Protein AF-0000000073470231 (afdb_homodimer)

Sequence (888 aa):
MRQEAQAIVLAAGPGMRMTSLTSHTPKCLLPLGTLPMLCYPLHLLQQAGFSEVSVVVSEGQEQRVGKMVEQYGLKVDLDVAVVSTAHDPGTADSLRQIASKIKQRSVEEVVVISSDLVTDVALQDVLDQHRSRGADLTMLTSPTPSLQTTPPGPKSKTHLNSDIICTEAGSGRLVYAVAGGDYDECVTLQSSLLNCAAPLLLSASTQDAHLYVMKRWLFDYVLNKESPCADMGSLKAEILPHIVSCQFTDHSSNDKLGLSGAVEREEWDDLVKKYNSSVVPSRHHSLAHLQPPVCLTFHHPGLCVRANTLHTYWHLNRKINELFNQVYPNSEWQLRHPTAVIIERAQVSEDSVVGGGTMVCEKTNIASSVVGKHCRINPLVRLSSSVLGDHVTLASGCVIENSLILASVERKCVIKNCIVTDSNKIEEGKTYSGEVLEATQDFAMRQEAQAIVLAAGPGMRMTSLTSHTPKCLLPLGTLPMLCYPLHLLQQAGFSEVSVVVSEGQEQRVGKMVEQYGLKVDLDVAVVSTAHDPGTADSLRQIASKIKQRSVEEVVVISSDLVTDVALQDVLDQHRSRGADLTMLTSPTPSLQTTPPGPKSKTHLNSDIICTEAGSGRLVYAVAGGDYDECVTLQSSLLNCAAPLLLSASTQDAHLYVMKRWLFDYVLNKESPCADMGSLKAEILPHIVSCQFTDHSSNDKLGLSGAVEREEWDDLVKKYNSSVVPSRHHSLAHLQPPVCLTFHHPGLCVRANTLHTYWHLNRKINELFNQVYPNSEWQLRHPTAVIIERAQVSEDSVVGGGTMVCEKTNIASSVVGKHCRINPLVRLSSSVLGDHVTLASGCVIENSLILASVERKCVIKNCIVTDSNKIEEGKTYSGEVLEATQDFA

Radius of gyration: 35.99 Å; Cα contacts (8 Å, |Δi|>4): 1970; chains: 2; bounding box: 69×104×86 Å

Structure (mmCIF, N/CA/C/O backbone):
data_AF-0000000073470231-model_v1
#
loop_
_entity.id
_entity.type
_entity.pdbx_description
1 polymer 'Translation initiation factor eIF2B subunit gamma'
#
loop_
_atom_site.group_PDB
_atom_site.id
_atom_site.type_symbol
_atom_site.label_atom_id
_atom_site.label_alt_id
_atom_site.label_comp_id
_atom_site.label_asym_id
_atom_site.label_entity_id
_atom_site.label_seq_id
_atom_site.pdbx_PDB_ins_code
_atom_site.Cartn_x
_atom_site.Cartn_y
_atom_site.Cartn_z
_atom_site.occupancy
_atom_site.B_iso_or_equiv
_atom_site.auth_seq_id
_atom_site.auth_comp_id
_atom_site.auth_asym_id
_atom_site.auth_atom_id
_atom_site.pdbx_PDB_model_num
ATOM 1 N N . MET A 1 1 ? -29.047 -28.578 4.629 1 30.92 1 MET A N 1
ATOM 2 C CA . MET A 1 1 ? -28.25 -29.203 3.582 1 30.92 1 MET A CA 1
ATOM 3 C C . MET A 1 1 ? -26.984 -28.391 3.293 1 30.92 1 MET A C 1
ATOM 5 O O . MET A 1 1 ? -27.047 -27.172 3.184 1 30.92 1 MET A O 1
ATOM 9 N N . ARG A 1 2 ? -25.875 -28.625 3.832 1 41.88 2 ARG A N 1
ATOM 10 C CA . ARG A 1 2 ? -24.609 -27.922 3.701 1 41.88 2 ARG A CA 1
ATOM 11 C C . ARG A 1 2 ? -24.453 -27.312 2.311 1 41.88 2 ARG A C 1
ATOM 13 O O . ARG A 1 2 ? -24.547 -28.016 1.304 1 41.88 2 ARG A O 1
ATOM 20 N N . GLN A 1 3 ? -24.875 -26.141 2.074 1 50.53 3 GLN A N 1
ATOM 21 C CA . GLN A 1 3 ? -25 -25.328 0.867 1 50.53 3 GLN A CA 1
ATOM 22 C C . GLN A 1 3 ? -23.766 -25.484 -0.019 1 50.53 3 GLN A C 1
ATOM 24 O O . GLN A 1 3 ? -22.641 -25.266 0.432 1 50.53 3 GLN A O 1
ATOM 29 N N . GLU A 1 4 ? -23.734 -26.453 -1.084 1 74.06 4 GLU A N 1
ATOM 30 C CA . GLU A 1 4 ? -22.797 -27.203 -1.91 1 74.06 4 GLU A CA 1
ATOM 31 C C . GLU A 1 4 ? -22.172 -26.328 -2.979 1 74.06 4 GLU A C 1
ATOM 33 O O . GLU A 1 4 ? -22.859 -25.516 -3.607 1 74.06 4 GLU A O 1
ATOM 38 N N . ALA A 1 5 ? -20.984 -25.906 -2.881 1 89.44 5 ALA A N 1
ATOM 39 C CA . ALA A 1 5 ? -20.203 -25.188 -3.881 1 89.44 5 ALA A CA 1
ATOM 40 C C . ALA A 1 5 ? -19.891 -26.078 -5.082 1 89.44 5 ALA A C 1
ATOM 42 O O . ALA A 1 5 ? -19.797 -27.297 -4.949 1 89.44 5 ALA A O 1
ATOM 43 N N . GLN A 1 6 ? -20.062 -25.5 -6.223 1 93.69 6 GLN A N 1
ATOM 44 C CA . GLN A 1 6 ? -19.625 -26.172 -7.438 1 93.69 6 GLN A CA 1
ATOM 45 C C . GLN A 1 6 ? -18.141 -25.906 -7.703 1 93.69 6 GLN A C 1
ATOM 47 O O . GLN A 1 6 ? -17.656 -24.797 -7.508 1 93.69 6 GLN A O 1
ATOM 52 N N . ALA A 1 7 ? -17.469 -26.969 -8.086 1 95.81 7 ALA A N 1
ATOM 53 C CA . ALA A 1 7 ? -16.047 -26.828 -8.367 1 95.81 7 ALA A CA 1
ATOM 54 C C . ALA A 1 7 ? -15.773 -26.969 -9.867 1 95.81 7 ALA A C 1
ATOM 56 O O . ALA A 1 7 ? -16.297 -27.875 -10.523 1 95.81 7 ALA A O 1
ATOM 57 N N . ILE A 1 8 ? -15.008 -26.031 -10.398 1 96.31 8 ILE A N 1
ATOM 58 C CA . ILE A 1 8 ? -14.609 -26.031 -11.805 1 96.31 8 ILE A CA 1
ATOM 59 C C . ILE A 1 8 ? -13.094 -25.938 -11.914 1 96.31 8 ILE A C 1
ATOM 61 O O . ILE A 1 8 ? -12.469 -25.062 -11.305 1 96.31 8 ILE A O 1
ATOM 65 N N . VAL A 1 9 ? -12.469 -26.828 -12.656 1 97.5 9 VAL A N 1
ATOM 66 C CA . VAL A 1 9 ? -11.031 -26.781 -12.922 1 97.5 9 VAL A CA 1
ATOM 67 C C . VAL A 1 9 ? -10.789 -26.406 -14.383 1 97.5 9 VAL A C 1
ATOM 69 O O . VAL A 1 9 ? -11.312 -27.047 -15.289 1 97.5 9 VAL A O 1
ATOM 72 N N . LEU A 1 10 ? -10.016 -25.359 -14.555 1 96.31 10 LEU A N 1
ATOM 73 C CA . LEU A 1 10 ? -9.641 -24.938 -15.898 1 96.31 10 LEU A CA 1
ATOM 74 C C . LEU A 1 10 ? -8.398 -25.688 -16.375 1 96.31 10 LEU A C 1
ATOM 76 O O . LEU A 1 10 ? -7.289 -25.422 -15.891 1 96.31 10 LEU A O 1
ATOM 80 N N . ALA A 1 11 ? -8.547 -26.5 -17.375 1 95.81 11 ALA A N 1
ATOM 81 C CA . ALA A 1 11 ? -7.445 -27.359 -17.797 1 95.81 11 ALA A CA 1
ATOM 82 C C . ALA A 1 11 ? -7.297 -27.328 -19.312 1 95.81 11 ALA A C 1
ATOM 84 O O . ALA A 1 11 ? -6.777 -28.281 -19.906 1 95.81 11 ALA A O 1
ATOM 85 N N . ALA A 1 12 ? -7.738 -26.281 -19.938 1 90.56 12 ALA A N 1
ATOM 86 C CA . ALA A 1 12 ? -7.715 -26.25 -21.406 1 90.56 12 ALA A CA 1
ATOM 87 C C . ALA A 1 12 ? -6.547 -25.406 -21.906 1 90.56 12 ALA A C 1
ATOM 89 O O . ALA A 1 12 ? -6.258 -25.391 -23.109 1 90.56 12 ALA A O 1
ATOM 90 N N . GLY A 1 13 ? -5.852 -24.781 -21.078 1 83.75 13 GLY A N 1
ATOM 91 C CA . GLY A 1 13 ? -4.805 -23.859 -21.484 1 83.75 13 GLY A CA 1
ATOM 92 C C . GLY A 1 13 ? -3.643 -24.547 -22.172 1 83.75 13 GLY A C 1
ATOM 93 O O . GLY A 1 13 ? -3.229 -25.641 -21.781 1 83.75 13 GLY A O 1
ATOM 94 N N . PRO A 1 14 ? -3.125 -23.906 -23.188 1 78.94 14 PRO A N 1
ATOM 95 C CA . PRO A 1 14 ? -2.045 -24.516 -23.969 1 78.94 14 PRO A CA 1
ATOM 96 C C . PRO A 1 14 ? -0.693 -24.438 -23.266 1 78.94 14 PRO A C 1
ATOM 98 O O . PRO A 1 14 ? 0.253 -25.125 -23.656 1 78.94 14 PRO A O 1
ATOM 101 N N . GLY A 1 15 ? -0.598 -23.656 -22.25 1 82.38 15 GLY A N 1
ATOM 102 C CA . GLY A 1 15 ? 0.695 -23.5 -21.609 1 82.38 15 GLY A CA 1
ATOM 103 C C . GLY A 1 15 ? 1.67 -22.672 -22.422 1 82.38 15 GLY A C 1
ATOM 104 O O . GLY A 1 15 ? 2.787 -23.109 -22.703 1 82.38 15 GLY A O 1
ATOM 105 N N . MET A 1 16 ? 1.42 -21.516 -22.609 1 76.5 16 MET A N 1
ATOM 106 C CA . MET A 1 16 ? 2.115 -20.625 -23.547 1 76.5 16 MET A CA 1
ATOM 107 C C . MET A 1 16 ? 3.533 -20.344 -23.062 1 76.5 16 MET A C 1
ATOM 109 O O . MET A 1 16 ? 4.414 -20.031 -23.875 1 76.5 16 MET A O 1
ATOM 113 N N . ARG A 1 17 ? 3.807 -20.484 -21.891 1 77.31 17 ARG A N 1
ATOM 114 C CA . ARG A 1 17 ? 5.105 -20.141 -21.328 1 77.31 17 ARG A CA 1
ATOM 115 C C . ARG A 1 17 ? 6.012 -21.359 -21.234 1 77.31 17 ARG A C 1
ATOM 117 O O . ARG A 1 17 ? 7.117 -21.281 -20.703 1 77.31 17 ARG A O 1
ATOM 124 N N . MET A 1 18 ? 5.512 -22.5 -21.672 1 85.31 18 MET A N 1
ATOM 125 C CA . MET A 1 18 ? 6.289 -23.734 -21.656 1 85.31 18 MET A CA 1
ATOM 126 C C . MET A 1 18 ? 5.965 -24.578 -22.891 1 85.31 18 MET A C 1
ATOM 128 O O . MET A 1 18 ? 5.727 -25.781 -22.766 1 85.31 18 MET A O 1
ATOM 132 N N . THR A 1 19 ? 6.027 -23.984 -23.969 1 80.31 19 THR A N 1
ATOM 133 C CA . THR A 1 19 ? 5.578 -24.578 -25.219 1 80.31 19 THR A CA 1
ATOM 134 C C . THR A 1 19 ? 6.434 -25.781 -25.594 1 80.31 19 THR A C 1
ATOM 136 O O . THR A 1 19 ? 5.949 -26.734 -26.203 1 80.31 19 THR A O 1
ATOM 139 N N . SER A 1 20 ? 7.598 -25.781 -25.234 1 81.38 20 SER A N 1
ATOM 140 C CA . SER A 1 20 ? 8.461 -26.922 -25.531 1 81.38 20 SER A CA 1
ATOM 141 C C . SER A 1 20 ? 7.93 -28.188 -24.891 1 81.38 20 SER A C 1
ATOM 143 O O . SER A 1 20 ? 8.117 -29.281 -25.422 1 81.38 20 SER A O 1
ATOM 145 N N . LEU A 1 21 ? 7.234 -28.047 -23.828 1 86.12 21 LEU A N 1
ATOM 146 C CA . LEU A 1 21 ? 6.738 -29.203 -23.078 1 86.12 21 LEU A CA 1
ATOM 147 C C . LEU A 1 21 ? 5.332 -29.578 -23.531 1 86.12 21 LEU A C 1
ATOM 149 O O . LEU A 1 21 ? 4.926 -30.734 -23.422 1 86.12 21 LEU A O 1
ATOM 153 N N . THR A 1 22 ? 4.621 -28.594 -24.016 1 85.69 22 THR A N 1
ATOM 154 C CA . THR A 1 22 ? 3.186 -28.781 -24.188 1 85.69 22 THR A CA 1
ATOM 155 C C . THR A 1 22 ? 2.842 -29.031 -25.641 1 85.69 22 THR A C 1
ATOM 157 O O . THR A 1 22 ? 1.666 -29.078 -26.016 1 85.69 22 THR A O 1
ATOM 160 N N . SER A 1 23 ? 3.828 -29.172 -26.406 1 79 23 SER A N 1
ATOM 161 C CA . SER A 1 23 ? 3.592 -29.438 -27.828 1 79 23 SER A CA 1
ATOM 162 C C . SER A 1 23 ? 2.924 -30.781 -28.047 1 79 23 SER A C 1
ATOM 164 O O . SER A 1 23 ? 2.123 -30.953 -28.969 1 79 23 SER A O 1
ATOM 166 N N . HIS A 1 24 ? 3.168 -31.719 -27.219 1 76.12 24 HIS A N 1
ATOM 167 C CA . HIS A 1 24 ? 2.625 -33.062 -27.453 1 76.12 24 HIS A CA 1
ATOM 168 C C . HIS A 1 24 ? 1.771 -33.5 -26.266 1 76.12 24 HIS A C 1
ATOM 170 O O . HIS A 1 24 ? 0.989 -34.469 -26.391 1 76.12 24 HIS A O 1
ATOM 176 N N . THR A 1 25 ? 1.95 -32.938 -25.219 1 84.69 25 THR A N 1
ATOM 177 C CA . THR A 1 25 ? 1.197 -33.281 -24.016 1 84.69 25 THR A CA 1
ATOM 178 C C . THR A 1 25 ? 0.528 -32.031 -23.438 1 84.69 25 THR A C 1
ATOM 180 O O . THR A 1 25 ? 1.197 -31.031 -23.156 1 84.69 25 THR A O 1
ATOM 183 N N . PRO A 1 26 ? -0.756 -32.125 -23.328 1 89.94 26 PRO A N 1
ATOM 184 C CA . PRO A 1 26 ? -1.417 -30.984 -22.703 1 89.94 26 PRO A CA 1
ATOM 185 C C . PRO A 1 26 ? -0.842 -30.641 -21.328 1 89.94 26 PRO A C 1
ATOM 187 O O . PRO A 1 26 ? -0.442 -31.531 -20.578 1 89.94 26 PRO A O 1
ATOM 190 N N . LYS A 1 27 ? -0.846 -29.422 -20.984 1 92.69 27 LYS A N 1
ATOM 191 C CA . LYS A 1 27 ? -0.245 -28.922 -19.734 1 92.69 27 LYS A CA 1
ATOM 192 C C . LYS A 1 27 ? -0.795 -29.672 -18.531 1 92.69 27 LYS A C 1
ATOM 194 O O . LYS A 1 27 ? -0.034 -30.109 -17.656 1 92.69 27 LYS A O 1
ATOM 199 N N . CYS A 1 28 ? -2.092 -29.875 -18.5 1 95.19 28 CYS A N 1
ATOM 200 C CA . CYS A 1 28 ? -2.748 -30.453 -17.328 1 95.19 28 CYS A CA 1
ATOM 201 C C . CYS A 1 28 ? -2.332 -31.906 -17.141 1 95.19 28 CYS A C 1
ATOM 203 O O . CYS A 1 28 ? -2.504 -32.469 -16.047 1 95.19 28 CYS A O 1
ATOM 205 N N . LEU A 1 29 ? -1.724 -32.5 -18.156 1 93.62 29 LEU A N 1
ATOM 206 C CA . LEU A 1 29 ? -1.365 -33.906 -18.094 1 93.62 29 LEU A CA 1
ATOM 207 C C . LEU A 1 29 ? 0.143 -34.094 -17.938 1 93.62 29 LEU A C 1
ATOM 209 O O . LEU A 1 29 ? 0.635 -35.219 -17.812 1 93.62 29 LEU A O 1
ATOM 213 N N . LEU A 1 30 ? 0.788 -32.969 -17.969 1 92.75 30 LEU A N 1
ATOM 214 C CA . LEU A 1 30 ? 2.221 -33.062 -17.719 1 92.75 30 LEU A CA 1
ATOM 215 C C . LEU A 1 30 ? 2.492 -33.656 -16.344 1 92.75 30 LEU A C 1
ATOM 217 O O . LEU A 1 30 ? 1.809 -33.344 -15.367 1 92.75 30 LEU A O 1
ATOM 221 N N . PRO A 1 31 ? 3.465 -34.562 -16.312 1 93.12 31 PRO A N 1
ATOM 222 C CA . PRO A 1 31 ? 3.756 -35.188 -15.023 1 93.12 31 PRO A CA 1
ATOM 223 C C . PRO A 1 31 ? 4.43 -34.25 -14.031 1 93.12 31 PRO A C 1
ATOM 225 O O . PRO A 1 31 ? 5.359 -33.531 -14.391 1 93.12 31 PRO A O 1
ATOM 228 N N . LEU A 1 32 ? 3.951 -34.188 -12.969 1 94.88 32 LEU A N 1
ATOM 229 C CA . LEU A 1 32 ? 4.566 -33.594 -11.789 1 94.88 32 LEU A CA 1
ATOM 230 C C . LEU A 1 32 ? 4.84 -34.625 -10.719 1 94.88 32 LEU A C 1
ATOM 232 O O . LEU A 1 32 ? 3.922 -35.062 -10.016 1 94.88 32 LEU A O 1
ATOM 236 N N . GLY A 1 33 ? 6.082 -34.906 -10.586 1 92.94 33 GLY A N 1
ATOM 237 C CA . GLY A 1 33 ? 6.391 -36.156 -9.922 1 92.94 33 GLY A CA 1
ATOM 238 C C . GLY A 1 33 ? 5.977 -37.375 -10.734 1 92.94 33 GLY A C 1
ATOM 239 O O . GLY A 1 33 ? 6.426 -37.531 -11.867 1 92.94 33 GLY A O 1
ATOM 240 N N . THR A 1 34 ? 5.078 -38.219 -10.133 1 93.06 34 THR A N 1
ATOM 241 C CA . THR A 1 34 ? 4.594 -39.375 -10.875 1 93.06 34 THR A CA 1
ATOM 242 C C . THR A 1 34 ? 3.09 -39.25 -11.117 1 93.06 34 THR A C 1
ATOM 244 O O . THR A 1 34 ? 2.447 -40.25 -11.492 1 93.06 34 THR A O 1
ATOM 247 N N . LEU A 1 35 ? 2.596 -38.094 -10.867 1 94.81 35 LEU A N 1
ATOM 248 C CA . LEU A 1 35 ? 1.187 -37.812 -11.102 1 94.81 35 LEU A CA 1
ATOM 249 C C . LEU A 1 35 ? 1.025 -36.688 -12.133 1 94.81 35 LEU A C 1
ATOM 251 O O . LEU A 1 35 ? 1.855 -35.781 -12.203 1 94.81 35 LEU A O 1
ATOM 255 N N . PRO A 1 36 ? -0.041 -36.812 -12.906 1 95 36 PRO A N 1
ATOM 256 C CA . PRO A 1 36 ? -0.327 -35.656 -13.75 1 95 36 PRO A CA 1
ATOM 257 C C . PRO A 1 36 ? -0.604 -34.406 -12.945 1 95 36 PRO A C 1
ATOM 259 O O . PRO A 1 36 ? -1.161 -34.469 -11.852 1 95 36 PRO A O 1
ATOM 262 N N . MET A 1 37 ? -0.262 -33.281 -13.492 1 96.25 37 MET A N 1
ATOM 263 C CA . MET A 1 37 ? -0.423 -31.984 -12.867 1 96.25 37 MET A CA 1
ATOM 264 C C . MET A 1 37 ? -1.854 -31.797 -12.375 1 96.25 37 MET A C 1
ATOM 266 O O . MET A 1 37 ? -2.074 -31.266 -11.281 1 96.25 37 MET A O 1
ATOM 270 N N . LEU A 1 38 ? -2.846 -32.25 -13.086 1 97.62 38 LEU A N 1
ATOM 271 C CA . LEU A 1 38 ? -4.266 -32.062 -12.805 1 97.62 38 LEU A CA 1
ATOM 272 C C . LEU A 1 38 ? -4.664 -32.781 -11.516 1 97.62 38 LEU A C 1
ATOM 274 O O . LEU A 1 38 ? -5.66 -32.406 -10.891 1 97.62 38 LEU A O 1
ATOM 278 N N . CYS A 1 39 ? -3.904 -33.719 -11.094 1 97.31 39 CYS A N 1
ATOM 279 C CA . CYS A 1 39 ? -4.234 -34.469 -9.898 1 97.31 39 CYS A CA 1
ATOM 280 C C . CYS A 1 39 ? -4.176 -33.594 -8.656 1 97.31 39 CYS A C 1
ATOM 282 O O . CYS A 1 39 ? -4.926 -33.812 -7.703 1 97.31 39 CYS A O 1
ATOM 284 N N . TYR A 1 40 ? -3.33 -32.656 -8.688 1 98 40 TYR A N 1
ATOM 285 C CA . TYR A 1 40 ? -3.082 -31.875 -7.492 1 98 40 TYR A CA 1
ATOM 286 C C . TYR A 1 40 ? -4.273 -30.984 -7.176 1 98 40 TYR A C 1
ATOM 288 O O . TYR A 1 40 ? -4.824 -31.047 -6.07 1 98 40 TYR A O 1
ATOM 296 N N . PRO A 1 41 ? -4.781 -30.188 -8.102 1 98.12 41 PRO A N 1
ATOM 297 C CA . PRO A 1 41 ? -5.992 -29.438 -7.789 1 98.12 41 PRO A CA 1
ATOM 298 C C . PRO A 1 41 ? -7.203 -30.328 -7.527 1 98.12 41 PRO A C 1
ATOM 300 O O . PRO A 1 41 ? -8.062 -29.984 -6.711 1 98.12 41 PRO A O 1
ATOM 303 N N . LEU A 1 42 ? -7.309 -31.453 -8.211 1 97.62 42 LEU A N 1
ATOM 304 C CA . LEU A 1 42 ? -8.414 -32.375 -7.977 1 97.62 42 LEU A CA 1
ATOM 305 C C . LEU A 1 42 ? -8.367 -32.938 -6.559 1 97.62 42 LEU A C 1
ATOM 307 O O . LEU A 1 42 ? -9.398 -33.062 -5.898 1 97.62 42 LEU A O 1
ATOM 311 N N . HIS A 1 43 ? -7.168 -33.281 -6.184 1 97 43 HIS A N 1
ATOM 312 C CA . HIS A 1 43 ? -6.992 -33.781 -4.824 1 97 43 HIS A CA 1
ATOM 313 C C . HIS A 1 43 ? -7.348 -32.719 -3.793 1 97 43 HIS A C 1
ATOM 315 O O . HIS A 1 43 ? -7.945 -33.031 -2.756 1 97 43 HIS A O 1
ATOM 321 N N . LEU A 1 44 ? -6.938 -31.5 -4.039 1 97.12 44 LEU A N 1
ATOM 322 C CA . LEU A 1 44 ? -7.281 -30.375 -3.178 1 97.12 44 LEU A CA 1
ATOM 323 C C . LEU A 1 44 ? -8.789 -30.25 -3.016 1 97.12 44 LEU A C 1
ATOM 325 O O . LEU A 1 44 ? -9.289 -30.078 -1.901 1 97.12 44 LEU A O 1
ATOM 329 N N . LEU A 1 45 ? -9.523 -30.375 -4.098 1 97.25 45 LEU A N 1
ATOM 330 C CA . LEU A 1 45 ? -10.977 -30.281 -4.102 1 97.25 45 LEU A CA 1
ATOM 331 C C . LEU A 1 45 ? -11.594 -31.469 -3.367 1 97.25 45 LEU A C 1
ATOM 333 O O . LEU A 1 45 ? -12.531 -31.312 -2.588 1 97.25 45 LEU A O 1
ATOM 337 N N . GLN A 1 46 ? -11.016 -32.594 -3.598 1 95.31 46 GLN A N 1
ATOM 338 C CA . GLN A 1 46 ? -11.461 -33.812 -2.906 1 95.31 46 GLN A CA 1
ATOM 339 C C . GLN A 1 46 ? -11.32 -33.656 -1.394 1 95.31 46 GLN A C 1
ATOM 341 O O . GLN A 1 46 ? -12.234 -34 -0.642 1 95.31 46 GLN A O 1
ATOM 346 N N . GLN A 1 47 ? -10.211 -33.156 -0.986 1 94.75 47 GLN A N 1
ATOM 347 C CA . GLN A 1 47 ? -9.945 -32.969 0.436 1 94.75 47 GLN A CA 1
ATOM 348 C C . GLN A 1 47 ? -10.945 -31.984 1.054 1 94.75 47 GLN A C 1
ATOM 350 O O . GLN A 1 47 ? -11.273 -32.094 2.236 1 94.75 47 GLN A O 1
ATOM 355 N N . ALA A 1 48 ? -11.43 -31.109 0.277 1 95.44 48 ALA A N 1
ATOM 356 C CA . ALA A 1 48 ? -12.383 -30.109 0.757 1 95.44 48 ALA A CA 1
ATOM 357 C C . ALA A 1 48 ? -13.805 -30.656 0.753 1 95.44 48 ALA A C 1
ATOM 359 O O . ALA A 1 48 ? -14.742 -29.969 1.156 1 95.44 48 ALA A O 1
ATOM 360 N N . GLY A 1 49 ? -13.992 -31.875 0.206 1 93.81 49 GLY A N 1
ATOM 361 C CA . GLY A 1 49 ? -15.281 -32.531 0.327 1 93.81 49 GLY A CA 1
ATOM 362 C C . GLY A 1 49 ? -16.078 -32.531 -0.959 1 93.81 49 GLY A C 1
ATOM 363 O O . GLY A 1 49 ? -17.234 -32.969 -0.981 1 93.81 49 GLY A O 1
ATOM 364 N N . PHE A 1 50 ? -15.531 -32.125 -2.008 1 94.56 50 PHE A N 1
ATOM 365 C CA . PHE A 1 50 ? -16.25 -32.125 -3.273 1 94.56 50 PHE A CA 1
ATOM 366 C C . PHE A 1 50 ? -16.375 -33.562 -3.814 1 94.56 50 PHE A C 1
ATOM 368 O O . PHE A 1 50 ? -15.383 -34.312 -3.85 1 94.56 50 PHE A O 1
ATOM 375 N N . SER A 1 51 ? -17.5 -33.875 -4.23 1 93.25 51 SER A N 1
ATOM 376 C CA . SER A 1 51 ? -17.719 -35.219 -4.789 1 93.25 51 SER A CA 1
ATOM 377 C C . SER A 1 51 ? -17.719 -35.188 -6.312 1 93.25 51 SER A C 1
ATOM 379 O O . SER A 1 51 ? -17.5 -36.219 -6.961 1 93.25 51 SER A O 1
ATOM 381 N N . GLU A 1 52 ? -18.031 -34.062 -6.824 1 93.06 52 GLU A N 1
ATOM 382 C CA . GLU A 1 52 ? -18.047 -33.875 -8.273 1 93.06 52 GLU A CA 1
ATOM 383 C C . GLU A 1 52 ? -17.312 -32.594 -8.656 1 93.06 52 GLU A C 1
ATOM 385 O O . GLU A 1 52 ? -17.406 -31.562 -7.977 1 93.06 52 GLU A O 1
ATOM 390 N N . VAL A 1 53 ? -16.594 -32.719 -9.781 1 94.62 53 VAL A N 1
ATOM 391 C CA . VAL A 1 53 ? -15.828 -31.594 -10.266 1 94.62 53 VAL A CA 1
ATOM 392 C C . VAL A 1 53 ? -15.992 -31.469 -11.781 1 94.62 53 VAL A C 1
ATOM 394 O O . VAL A 1 53 ? -15.93 -32.469 -12.5 1 94.62 53 VAL A O 1
ATOM 397 N N . SER A 1 54 ? -16.328 -30.266 -12.234 1 94.88 54 SER A N 1
ATOM 398 C CA . SER A 1 54 ? -16.297 -29.984 -13.664 1 94.88 54 SER A CA 1
ATOM 399 C C . SER A 1 54 ? -14.891 -29.625 -14.133 1 94.88 54 SER A C 1
ATOM 401 O O . SER A 1 54 ? -14.289 -28.688 -13.617 1 94.88 54 SER A O 1
ATOM 403 N N . VAL A 1 55 ? -14.367 -30.359 -15.102 1 96.44 55 VAL A N 1
ATOM 404 C CA . VAL A 1 55 ? -13.031 -30.094 -15.641 1 96.44 55 VAL A CA 1
ATOM 405 C C . VAL A 1 55 ? -13.148 -29.625 -17.094 1 96.44 55 VAL A C 1
ATOM 407 O O . VAL A 1 55 ? -13.68 -30.344 -17.938 1 96.44 55 VAL A O 1
ATOM 410 N N . VAL A 1 56 ? -12.672 -28.422 -17.328 1 95.75 56 VAL A N 1
ATOM 411 C CA . VAL A 1 56 ? -12.688 -27.859 -18.672 1 95.75 56 VAL A CA 1
ATOM 412 C C . VAL A 1 56 ? -11.422 -28.281 -19.422 1 95.75 56 VAL A C 1
ATOM 414 O O . VAL A 1 56 ? -10.312 -27.906 -19.047 1 95.75 56 VAL A O 1
ATOM 417 N N . VAL A 1 57 ? -11.578 -28.984 -20.516 1 94.81 57 VAL A N 1
ATOM 418 C CA . VAL A 1 57 ? -10.422 -29.5 -21.234 1 94.81 57 VAL A CA 1
ATOM 419 C C . VAL A 1 57 ? -10.523 -29.141 -22.719 1 94.81 57 VAL A C 1
ATOM 421 O O . VAL A 1 57 ? -11.609 -28.828 -23.219 1 94.81 57 VAL A O 1
ATOM 424 N N . SER A 1 58 ? -9.406 -29.156 -23.328 1 92 58 SER A N 1
ATOM 425 C CA . SER A 1 58 ? -9.383 -28.922 -24.766 1 92 58 SER A CA 1
ATOM 426 C C . SER A 1 58 ? -9.898 -30.141 -25.531 1 92 58 SER A C 1
ATOM 428 O O . SER A 1 58 ? -9.867 -31.266 -25.016 1 92 58 SER A O 1
ATOM 430 N N . GLU A 1 59 ? -10.297 -29.844 -26.734 1 90.44 59 GLU A N 1
ATOM 431 C CA . GLU A 1 59 ? -10.781 -30.922 -27.609 1 90.44 59 GLU A CA 1
ATOM 432 C C . GLU A 1 59 ? -9.719 -32 -27.797 1 90.44 59 GLU A C 1
ATOM 434 O O . GLU A 1 59 ? -8.547 -31.688 -28.016 1 90.44 59 GLU A O 1
ATOM 439 N N . GLY A 1 60 ? -10.164 -33.281 -27.672 1 89 60 GLY A N 1
ATOM 440 C CA . GLY A 1 60 ? -9.258 -34.375 -27.891 1 89 60 GLY A CA 1
ATOM 441 C C . GLY A 1 60 ? -8.664 -34.938 -26.609 1 89 60 GLY A C 1
ATOM 442 O O . GLY A 1 60 ? -8.078 -36.031 -26.625 1 89 60 GLY A O 1
ATOM 443 N N . GLN A 1 61 ? -8.891 -34.281 -25.516 1 91.44 61 GLN A N 1
ATOM 444 C CA . GLN A 1 61 ? -8.273 -34.719 -24.266 1 91.44 61 GLN A CA 1
ATOM 445 C C . GLN A 1 61 ? -9.305 -35.344 -23.328 1 91.44 61 GLN A C 1
ATOM 447 O O . GLN A 1 61 ? -8.969 -35.75 -22.219 1 91.44 61 GLN A O 1
ATOM 452 N N . GLU A 1 62 ? -10.508 -35.406 -23.688 1 92.62 62 GLU A N 1
ATOM 453 C CA . GLU A 1 62 ? -11.625 -35.812 -22.844 1 92.62 62 GLU A CA 1
ATOM 454 C C . GLU A 1 62 ? -11.414 -37.25 -22.312 1 92.62 62 GLU A C 1
ATOM 456 O O . GLU A 1 62 ? -11.633 -37.5 -21.125 1 92.62 62 GLU A O 1
ATOM 461 N N . GLN A 1 63 ? -10.969 -38.094 -23.172 1 92.12 63 GLN A N 1
ATOM 462 C CA . GLN A 1 63 ? -10.812 -39.469 -22.781 1 92.12 63 GLN A CA 1
ATOM 463 C C . GLN A 1 63 ? -9.656 -39.656 -21.797 1 92.12 63 GLN A C 1
ATOM 465 O O . GLN A 1 63 ? -9.781 -40.375 -20.797 1 92.12 63 GLN A O 1
ATOM 470 N N . ARG A 1 64 ? -8.609 -39.031 -22.078 1 91.88 64 ARG A N 1
ATOM 471 C CA . ARG A 1 64 ? -7.438 -39.125 -21.203 1 91.88 64 ARG A CA 1
ATOM 472 C C . ARG A 1 64 ? -7.746 -38.594 -19.812 1 91.88 64 ARG A C 1
ATOM 474 O O . ARG A 1 64 ? -7.379 -39.219 -18.812 1 91.88 64 ARG A O 1
ATOM 481 N N . VAL A 1 65 ? -8.453 -37.5 -19.766 1 94.88 65 VAL A N 1
ATOM 482 C CA . VAL A 1 65 ? -8.789 -36.875 -18.484 1 94.88 65 VAL A CA 1
ATOM 483 C C . VAL A 1 65 ? -9.859 -37.719 -17.766 1 94.88 65 VAL A C 1
ATOM 485 O O . VAL A 1 65 ? -9.797 -37.906 -16.547 1 94.88 65 VAL A O 1
ATOM 488 N N . GLY A 1 66 ? -10.758 -38.188 -18.5 1 92.75 66 GLY A N 1
ATOM 489 C CA . GLY A 1 66 ? -11.828 -38.969 -17.922 1 92.75 66 GLY A CA 1
ATOM 490 C C . GLY A 1 66 ? -11.32 -40.219 -17.219 1 92.75 66 GLY A C 1
ATOM 491 O O . GLY A 1 66 ? -11.93 -40.688 -16.25 1 92.75 66 GLY A O 1
ATOM 492 N N . LYS A 1 67 ? -10.211 -40.781 -17.625 1 92.69 67 LYS A N 1
ATOM 493 C CA . LYS A 1 67 ? -9.672 -42.031 -17.094 1 92.69 67 LYS A CA 1
ATOM 494 C C . LYS A 1 67 ? -8.828 -41.781 -15.852 1 92.69 67 LYS A C 1
ATOM 496 O O . LYS A 1 67 ? -8.445 -42.719 -15.156 1 92.69 67 LYS A O 1
ATOM 501 N N . MET A 1 68 ? -8.625 -40.562 -15.555 1 92.75 68 MET A N 1
ATOM 502 C CA . MET A 1 68 ? -7.691 -40.219 -14.492 1 92.75 68 MET A CA 1
ATOM 503 C C . MET A 1 68 ? -8.227 -40.656 -13.133 1 92.75 68 MET A C 1
ATOM 505 O O . MET A 1 68 ? -7.457 -41.062 -12.266 1 92.75 68 MET A O 1
ATOM 509 N N . VAL A 1 69 ? -9.5 -40.594 -12.945 1 91.88 69 VAL A N 1
ATOM 510 C CA . VAL A 1 69 ? -10.125 -40.906 -11.664 1 91.88 69 VAL A CA 1
ATOM 511 C C . VAL A 1 69 ? -9.758 -42.344 -11.266 1 91.88 69 VAL A C 1
ATOM 513 O O . VAL A 1 69 ? -9.273 -42.562 -10.156 1 91.88 69 VAL A O 1
ATOM 516 N N . GLU A 1 70 ? -9.914 -43.219 -12.172 1 91.62 70 GLU A N 1
ATOM 517 C CA . GLU A 1 70 ? -9.609 -44.625 -11.93 1 91.62 70 GLU A CA 1
ATOM 518 C C . GLU A 1 70 ? -8.109 -44.875 -11.891 1 91.62 70 GLU A C 1
ATOM 520 O O . GLU A 1 70 ? -7.609 -45.594 -11.023 1 91.62 70 GLU A O 1
ATOM 525 N N . GLN A 1 71 ? -7.461 -44.281 -12.727 1 89.88 71 GLN A N 1
ATOM 526 C CA . GLN A 1 71 ? -6.035 -44.531 -12.914 1 89.88 71 GLN A CA 1
ATOM 527 C C . GLN A 1 71 ? -5.234 -44.094 -11.695 1 89.88 71 GLN A C 1
ATOM 529 O O . GLN A 1 71 ? -4.227 -44.719 -11.352 1 89.88 71 GLN A O 1
ATOM 534 N N . TYR A 1 72 ? -5.711 -43.031 -11.031 1 91.88 72 TYR A N 1
ATOM 535 C CA . TYR A 1 72 ? -4.887 -42.469 -9.969 1 91.88 72 TYR A CA 1
ATOM 536 C C . TYR A 1 72 ? -5.605 -42.5 -8.633 1 91.88 72 TYR A C 1
ATOM 538 O O . TYR A 1 72 ? -5.168 -41.875 -7.66 1 91.88 72 TYR A O 1
ATOM 546 N N . GLY A 1 73 ? -6.715 -43.188 -8.57 1 90.69 73 GLY A N 1
ATOM 547 C CA . GLY A 1 73 ? -7.41 -43.438 -7.32 1 90.69 73 GLY A CA 1
ATOM 548 C C . GLY A 1 73 ? -8.047 -42.219 -6.719 1 90.69 73 GLY A C 1
ATOM 549 O O . GLY A 1 73 ? -8.023 -42 -5.504 1 90.69 73 GLY A O 1
ATOM 550 N N . LEU A 1 74 ? -8.508 -41.312 -7.551 1 93.38 74 LEU A N 1
ATOM 551 C CA . LEU A 1 74 ? -9.203 -40.125 -7.066 1 93.38 74 LEU A CA 1
ATOM 552 C C . LEU A 1 74 ? -10.609 -40.5 -6.598 1 93.38 74 LEU A C 1
ATOM 554 O O . LEU A 1 74 ? -11.219 -41.438 -7.098 1 93.38 74 LEU A O 1
ATOM 558 N N . LYS A 1 75 ? -11.062 -39.844 -5.586 1 92.62 75 LYS A N 1
ATOM 559 C CA . LYS A 1 75 ? -12.391 -40.062 -5.031 1 92.62 75 LYS A CA 1
ATOM 560 C C . LYS A 1 75 ? -13.352 -38.938 -5.406 1 92.62 75 LYS A C 1
ATOM 562 O O . LYS A 1 75 ? -14.055 -38.406 -4.547 1 92.62 75 LYS A O 1
ATOM 567 N N . VAL A 1 76 ? -13.297 -38.5 -6.613 1 93.44 76 VAL A N 1
ATOM 568 C CA . VAL A 1 76 ? -14.172 -37.469 -7.141 1 93.44 76 VAL A CA 1
ATOM 569 C C . VAL A 1 76 ? -14.648 -37.844 -8.539 1 93.44 76 VAL A C 1
ATOM 571 O O . VAL A 1 76 ? -13.914 -38.5 -9.305 1 93.44 76 VAL A O 1
ATOM 574 N N . ASP A 1 77 ? -15.859 -37.531 -8.82 1 94 77 ASP A N 1
ATOM 575 C CA . ASP A 1 77 ? -16.391 -37.719 -10.164 1 94 77 ASP A CA 1
ATOM 576 C C . ASP A 1 77 ? -16.078 -36.531 -11.047 1 94 77 ASP A C 1
ATOM 578 O O . ASP A 1 77 ? -16.203 -35.375 -10.609 1 94 77 ASP A O 1
ATOM 582 N N . LEU A 1 78 ? -15.68 -36.875 -12.258 1 95 78 LEU A N 1
ATOM 583 C CA . LEU A 1 78 ? -15.32 -35.781 -13.164 1 95 78 LEU A CA 1
ATOM 584 C C . LEU A 1 78 ? -16.406 -35.562 -14.227 1 95 78 LEU A C 1
ATOM 586 O O . LEU A 1 78 ? -16.828 -36.531 -14.867 1 95 78 LEU A O 1
ATOM 590 N N . ASP A 1 79 ? -16.891 -34.438 -14.25 1 93.69 79 ASP A N 1
ATOM 591 C CA . ASP A 1 79 ? -17.688 -33.969 -15.391 1 93.69 79 ASP A CA 1
ATOM 592 C C . ASP A 1 79 ? -16.812 -33.219 -16.391 1 93.69 79 ASP A C 1
ATOM 594 O O . ASP A 1 79 ? -16.547 -32 -16.234 1 93.69 79 ASP A O 1
ATOM 598 N N . VAL A 1 80 ? -16.406 -33.938 -17.484 1 94.88 80 VAL A N 1
ATOM 599 C CA . VAL A 1 80 ? -15.445 -33.375 -18.422 1 94.88 80 VAL A CA 1
ATOM 600 C C . VAL A 1 80 ? -16.156 -32.5 -19.453 1 94.88 80 VAL A C 1
ATOM 602 O O . VAL A 1 80 ? -17.047 -33 -20.172 1 94.88 80 VAL A O 1
ATOM 605 N N . ALA A 1 81 ? -15.898 -31.25 -19.422 1 93.62 81 ALA A N 1
ATOM 606 C CA . ALA A 1 81 ? -16.422 -30.312 -20.391 1 93.62 81 ALA A CA 1
ATOM 607 C C . ALA A 1 81 ? -15.375 -29.938 -21.438 1 93.62 81 ALA A C 1
ATOM 609 O O . ALA A 1 81 ? -14.305 -29.438 -21.094 1 93.62 81 ALA A O 1
ATOM 610 N N . VAL A 1 82 ? -15.758 -30.109 -22.703 1 93.31 82 VAL A N 1
ATOM 611 C CA . VAL A 1 82 ? -14.797 -29.922 -23.781 1 93.31 82 VAL A CA 1
ATOM 612 C C . VAL A 1 82 ? -14.992 -28.547 -24.406 1 93.31 82 VAL A C 1
ATOM 614 O O . VAL A 1 82 ? -16.125 -28.109 -24.641 1 93.31 82 VAL A O 1
ATOM 617 N N . VAL A 1 83 ? -13.922 -27.859 -24.578 1 93 83 VAL A N 1
ATOM 618 C CA . VAL A 1 83 ? -13.977 -26.562 -25.25 1 93 83 VAL A CA 1
ATOM 619 C C . VAL A 1 83 ? -13.086 -26.578 -26.484 1 93 83 VAL A C 1
ATOM 621 O O . VAL A 1 83 ? -12.102 -27.328 -26.547 1 93 83 VAL A O 1
ATOM 624 N N . SER A 1 84 ? -13.453 -25.75 -27.453 1 88.75 84 SER A N 1
ATOM 625 C CA . SER A 1 84 ? -12.625 -25.562 -28.625 1 88.75 84 SER A CA 1
ATOM 626 C C . SER A 1 84 ? -11.516 -24.531 -28.375 1 88.75 84 SER A C 1
ATOM 628 O O . SER A 1 84 ? -11.766 -23.469 -27.797 1 88.75 84 SER A O 1
ATOM 630 N N . THR A 1 85 ? -10.32 -24.953 -28.75 1 80.44 85 THR A N 1
ATOM 631 C CA . THR A 1 85 ? -9.195 -24.062 -28.547 1 80.44 85 THR A CA 1
ATOM 632 C C . THR A 1 85 ? -8.766 -23.422 -29.875 1 80.44 85 THR A C 1
ATOM 634 O O . THR A 1 85 ? -7.711 -22.797 -29.953 1 80.44 85 THR A O 1
ATOM 637 N N . ALA A 1 86 ? -9.508 -23.547 -30.906 1 77 86 ALA A N 1
ATOM 638 C CA . ALA A 1 86 ? -9.172 -23.094 -32.25 1 77 86 ALA A CA 1
ATOM 639 C C . ALA A 1 86 ? -8.898 -21.594 -32.25 1 77 86 ALA A C 1
ATOM 641 O O . ALA A 1 86 ? -8 -21.109 -32.969 1 77 86 ALA A O 1
ATOM 642 N N . HIS A 1 87 ? -9.555 -20.781 -31.531 1 78.12 87 HIS A N 1
ATOM 643 C CA . HIS A 1 87 ? -9.383 -19.328 -31.562 1 78.12 87 HIS A CA 1
ATOM 644 C C . HIS A 1 87 ? -8.672 -18.828 -30.297 1 78.12 87 HIS A C 1
ATOM 646 O O . HIS A 1 87 ? -8.805 -17.672 -29.922 1 78.12 87 HIS A O 1
ATOM 652 N N . ASP A 1 88 ? -7.965 -19.703 -29.719 1 79.25 88 ASP A N 1
ATOM 653 C CA . ASP A 1 88 ? -7.191 -19.391 -28.516 1 79.25 88 ASP A CA 1
ATOM 654 C C . ASP A 1 88 ? -8.031 -18.641 -27.5 1 79.25 88 ASP A C 1
ATOM 656 O O . ASP A 1 88 ? -7.672 -17.531 -27.078 1 79.25 88 ASP A O 1
ATOM 660 N N . PRO A 1 89 ? -9.078 -19.25 -27.172 1 83.75 89 PRO A N 1
ATOM 661 C CA . PRO A 1 89 ? -9.945 -18.594 -26.203 1 83.75 89 PRO A CA 1
ATOM 662 C C . PRO A 1 89 ? -9.273 -18.391 -24.844 1 83.75 89 PRO A C 1
ATOM 664 O O . PRO A 1 89 ? -8.492 -19.234 -24.406 1 83.75 89 PRO A O 1
ATOM 667 N N . GLY A 1 90 ? -9.609 -17.266 -24.172 1 88.25 90 GLY A N 1
ATOM 668 C CA . GLY A 1 90 ? -9.172 -17.062 -22.797 1 88.25 90 GLY A CA 1
ATOM 669 C C . GLY A 1 90 ? -9.938 -17.922 -21.797 1 88.25 90 GLY A C 1
ATOM 670 O O . GLY A 1 90 ? -10.812 -18.688 -22.188 1 88.25 90 GLY A O 1
ATOM 671 N N . THR A 1 91 ? -9.578 -17.828 -20.594 1 89.62 91 THR A N 1
ATOM 672 C CA . THR A 1 91 ? -10.195 -18.609 -19.531 1 89.62 91 THR A CA 1
ATOM 673 C C . THR A 1 91 ? -11.672 -18.266 -19.391 1 89.62 91 THR A C 1
ATOM 675 O O . THR A 1 91 ? -12.508 -19.156 -19.172 1 89.62 91 THR A O 1
ATOM 678 N N . ALA A 1 92 ? -12 -17.047 -19.547 1 91.19 92 ALA A N 1
ATOM 679 C CA . ALA A 1 92 ? -13.398 -16.641 -19.469 1 91.19 92 ALA A CA 1
ATOM 680 C C . ALA A 1 92 ? -14.195 -17.141 -20.656 1 91.19 92 ALA A C 1
ATOM 682 O O . ALA A 1 92 ? -15.352 -17.547 -20.516 1 91.19 92 ALA A O 1
ATOM 683 N N . ASP A 1 93 ? -13.586 -17.109 -21.781 1 90.19 93 ASP A N 1
ATOM 684 C CA . ASP A 1 93 ? -14.219 -17.641 -22.984 1 90.19 93 ASP A CA 1
ATOM 685 C C . ASP A 1 93 ? -14.539 -19.125 -22.828 1 90.19 93 ASP A C 1
ATOM 687 O O . ASP A 1 93 ? -15.633 -19.578 -23.188 1 90.19 93 ASP A O 1
ATOM 691 N N . SER A 1 94 ? -13.555 -19.812 -22.312 1 90.94 94 SER A N 1
ATOM 692 C CA . SER A 1 94 ? -13.742 -21.25 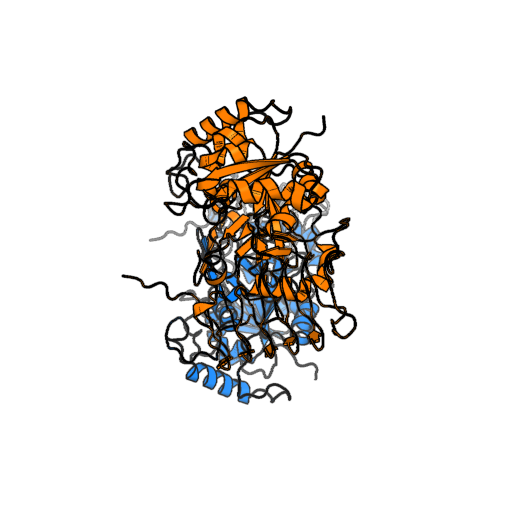-22.078 1 90.94 94 SER A CA 1
ATOM 693 C C . SER A 1 94 ? -14.922 -21.5 -21.141 1 90.94 94 SER A C 1
ATOM 695 O O . SER A 1 94 ? -15.719 -22.406 -21.375 1 90.94 94 SER A O 1
ATOM 697 N N . LEU A 1 95 ? -15.031 -20.719 -20.125 1 91.81 95 LEU A N 1
ATOM 698 C CA . LEU A 1 95 ? -16.125 -20.859 -19.172 1 91.81 95 LEU A CA 1
ATOM 699 C C . LEU A 1 95 ? -17.469 -20.562 -19.828 1 91.81 95 LEU A C 1
ATOM 701 O O . LEU A 1 95 ? -18.453 -21.266 -19.578 1 91.81 95 LEU A O 1
ATOM 705 N N . ARG A 1 96 ? -17.484 -19.609 -20.672 1 91.5 96 ARG A N 1
ATOM 706 C CA . ARG A 1 96 ? -18.719 -19.25 -21.359 1 91.5 96 ARG A CA 1
ATOM 707 C C . ARG A 1 96 ? -19.156 -20.359 -22.312 1 91.5 96 ARG A C 1
ATOM 709 O O . ARG A 1 96 ? -20.359 -20.594 -22.484 1 91.5 96 ARG A O 1
ATOM 716 N N . GLN A 1 97 ? -18.203 -21.016 -22.953 1 88.12 97 GLN A N 1
ATOM 717 C CA . GLN A 1 97 ? -18.516 -22.109 -23.859 1 88.12 97 GLN A CA 1
ATOM 718 C C . GLN A 1 97 ? -19.234 -23.234 -23.125 1 88.12 97 GLN A C 1
ATOM 720 O O . GLN A 1 97 ? -20.031 -23.969 -23.734 1 88.12 97 GLN A O 1
ATOM 725 N N . ILE A 1 98 ? -19.016 -23.344 -21.812 1 86.69 98 ILE A N 1
ATOM 726 C CA . ILE A 1 98 ? -19.594 -24.469 -21.078 1 86.69 98 ILE A CA 1
ATOM 727 C C . ILE A 1 98 ? -20.641 -23.969 -20.094 1 86.69 98 ILE A C 1
ATOM 729 O O . ILE A 1 98 ? -21.016 -24.672 -19.172 1 86.69 98 ILE A O 1
ATOM 733 N N . ALA A 1 99 ? -21.062 -22.812 -20.234 1 86 99 ALA A N 1
ATOM 734 C CA . ALA A 1 99 ? -21.969 -22.156 -19.297 1 86 99 ALA A CA 1
ATOM 735 C C . ALA A 1 99 ? -23.25 -22.969 -19.094 1 86 99 ALA A C 1
ATOM 737 O O . ALA A 1 99 ? -23.766 -23.062 -17.984 1 86 99 ALA A O 1
ATOM 738 N N . SER A 1 100 ? -23.75 -23.531 -20.109 1 81.19 100 SER A N 1
ATOM 739 C CA . SER A 1 100 ? -25 -24.297 -20.047 1 81.19 100 SER A CA 1
ATOM 740 C C . SER A 1 100 ? -24.844 -25.516 -19.141 1 81.19 100 SER A C 1
ATOM 742 O O . SER A 1 100 ? -25.781 -25.906 -18.453 1 81.19 100 SER A O 1
ATOM 744 N N . LYS A 1 101 ? -23.672 -26.047 -19.125 1 79.25 101 LYS A N 1
ATOM 745 C CA . LYS A 1 101 ? -23.391 -27.203 -18.297 1 79.25 101 LYS A CA 1
ATOM 746 C C . LYS A 1 101 ? -23.234 -26.812 -16.828 1 79.25 101 LYS A C 1
ATOM 748 O O . LYS A 1 101 ? -23.594 -27.578 -15.938 1 79.25 101 LYS A O 1
ATOM 753 N N . ILE A 1 102 ? -22.781 -25.672 -16.625 1 77.25 102 ILE A N 1
ATOM 754 C CA . ILE A 1 102 ? -22.484 -25.188 -15.281 1 77.25 102 ILE A CA 1
ATOM 755 C C . ILE A 1 102 ? -23.781 -24.719 -14.609 1 77.25 102 ILE A C 1
ATOM 757 O O . ILE A 1 102 ? -24 -24.969 -13.422 1 77.25 102 ILE A O 1
ATOM 761 N N . LYS A 1 103 ? -24.625 -24.031 -15.32 1 65.38 103 LYS A N 1
ATOM 762 C CA . LYS A 1 103 ? -25.812 -23.344 -14.812 1 65.38 103 LYS A CA 1
ATOM 763 C C . LYS A 1 103 ? -26.844 -24.359 -14.305 1 65.38 103 LYS A C 1
ATOM 765 O O . LYS A 1 103 ? -27.719 -24 -13.5 1 65.38 103 LYS A O 1
ATOM 770 N N . GLN A 1 104 ? -26.672 -25.453 -14.539 1 64.44 104 GLN A N 1
ATOM 771 C CA . GLN A 1 104 ? -27.688 -26.453 -14.203 1 64.44 104 GLN A CA 1
ATOM 772 C C . GLN A 1 104 ? -27.625 -26.812 -12.719 1 64.44 104 GLN A C 1
ATOM 774 O O . GLN A 1 104 ? -28.531 -27.484 -12.203 1 64.44 104 GLN A O 1
ATOM 779 N N . ARG A 1 105 ? -26.797 -26.125 -12.016 1 69.81 105 ARG A N 1
ATOM 780 C CA . ARG A 1 105 ? -26.641 -26.5 -10.609 1 69.81 105 ARG A CA 1
ATOM 781 C C . ARG A 1 105 ? -27.078 -25.344 -9.703 1 69.81 105 ARG A C 1
ATOM 783 O O . ARG A 1 105 ? -26.734 -24.188 -9.945 1 69.81 105 ARG A O 1
ATOM 790 N N . SER A 1 106 ? -28.016 -25.609 -8.867 1 74.31 106 SER A N 1
ATOM 791 C CA . SER A 1 106 ? -28.469 -24.625 -7.898 1 74.31 106 SER A CA 1
ATOM 792 C C . SER A 1 106 ? -27.516 -24.547 -6.711 1 74.31 106 SER A C 1
ATOM 794 O O . SER A 1 106 ? -27.703 -25.219 -5.703 1 74.31 106 SER A O 1
ATOM 796 N N . VAL A 1 107 ? -26.438 -23.859 -6.918 1 83.31 107 VAL A N 1
ATOM 797 C CA . VAL A 1 107 ? -25.453 -23.719 -5.852 1 83.31 107 VAL A CA 1
ATOM 798 C C . VAL A 1 107 ? -25.281 -22.25 -5.496 1 83.31 107 VAL A C 1
ATOM 800 O O . VAL A 1 107 ? -25.641 -21.359 -6.277 1 83.31 107 VAL A O 1
ATOM 803 N N . GLU A 1 108 ? -24.766 -22.031 -4.352 1 86.25 108 GLU A N 1
ATOM 804 C CA . GLU A 1 108 ? -24.594 -20.656 -3.861 1 86.25 108 GLU A CA 1
ATOM 805 C C . GLU A 1 108 ? -23.234 -20.094 -4.219 1 86.25 108 GLU A C 1
ATOM 807 O O . GLU A 1 108 ? -23.047 -18.891 -4.301 1 86.25 108 GLU A O 1
ATOM 812 N N . GLU A 1 109 ? -22.328 -21.016 -4.402 1 93 109 GLU A N 1
ATOM 813 C CA . GLU A 1 109 ? -20.953 -20.594 -4.648 1 93 109 GLU A CA 1
ATOM 814 C C . GLU A 1 109 ? -20.281 -21.469 -5.699 1 93 109 GLU A C 1
ATOM 816 O O . GLU A 1 109 ? -20.688 -22.609 -5.902 1 93 109 GLU A O 1
ATOM 821 N N . VAL A 1 110 ? -19.328 -20.875 -6.336 1 94.88 110 VAL A N 1
ATOM 822 C CA . VAL A 1 110 ? -18.547 -21.562 -7.344 1 94.88 110 VAL A CA 1
ATOM 823 C C . VAL A 1 110 ? -17.062 -21.391 -7.051 1 94.88 110 VAL A C 1
ATOM 825 O O . VAL A 1 110 ? -16.609 -20.297 -6.73 1 94.88 110 VAL A O 1
ATOM 828 N N . VAL A 1 111 ? -16.375 -22.5 -7.086 1 97.12 111 VAL A N 1
ATOM 829 C CA . VAL A 1 111 ? -14.922 -22.469 -6.961 1 97.12 111 VAL A CA 1
ATOM 830 C C . VAL A 1 111 ? -14.281 -22.703 -8.328 1 97.12 111 VAL A C 1
ATOM 832 O O . VAL A 1 111 ? -14.586 -23.688 -9.008 1 97.12 111 VAL A O 1
ATOM 835 N N . VAL A 1 112 ? -13.492 -21.781 -8.75 1 97.5 112 VAL A N 1
ATOM 836 C CA . VAL A 1 112 ? -12.742 -21.922 -9.992 1 97.5 112 VAL A CA 1
ATOM 837 C C . VAL A 1 112 ? -11.25 -22.047 -9.688 1 97.5 112 VAL A C 1
ATOM 839 O O . VAL A 1 112 ? -10.68 -21.219 -8.984 1 97.5 112 VAL A O 1
ATOM 842 N N . ILE A 1 113 ? -10.648 -23.078 -10.195 1 98.06 113 ILE A N 1
ATOM 843 C CA . ILE A 1 113 ? -9.234 -23.312 -9.898 1 98.06 113 ILE A CA 1
ATOM 844 C C . ILE A 1 113 ? -8.5 -23.703 -11.18 1 98.06 113 ILE A C 1
ATOM 846 O O . ILE A 1 113 ? -9.062 -24.375 -12.047 1 98.06 113 ILE A O 1
ATOM 850 N N . SER A 1 114 ? -7.293 -23.219 -11.305 1 97.19 114 SER A N 1
ATOM 851 C CA . SER A 1 114 ? -6.457 -23.609 -12.438 1 97.19 114 SER A CA 1
ATOM 852 C C . SER A 1 114 ? -5.891 -25.016 -12.258 1 97.19 114 SER A C 1
ATOM 854 O O . SER A 1 114 ? -5.707 -25.469 -11.125 1 97.19 114 SER A O 1
ATOM 856 N N . SER A 1 115 ? -5.535 -25.641 -13.312 1 97.5 115 SER A N 1
ATOM 857 C CA . SER A 1 115 ? -5.059 -27.016 -13.281 1 97.5 115 SER A CA 1
ATOM 858 C C . SER A 1 115 ? -3.594 -27.078 -12.859 1 97.5 115 SER A C 1
ATOM 860 O O . SER A 1 115 ? -3.078 -28.156 -12.562 1 97.5 115 SER A O 1
ATOM 862 N N . ASP A 1 116 ? -2.953 -25.922 -12.789 1 96.94 116 ASP A N 1
ATOM 863 C CA . ASP A 1 116 ? -1.514 -25.938 -12.547 1 96.94 116 ASP A CA 1
ATOM 864 C C . ASP A 1 116 ? -1.19 -25.5 -11.125 1 96.94 116 ASP A C 1
ATOM 866 O O . ASP A 1 116 ? -0.033 -25.234 -10.797 1 96.94 116 ASP A O 1
ATOM 870 N N . LEU A 1 117 ? -2.166 -25.438 -10.297 1 98.12 117 LEU A N 1
ATOM 871 C CA . LEU A 1 117 ? -1.943 -24.953 -8.938 1 98.12 117 LEU A CA 1
ATOM 872 C C . LEU A 1 117 ? -1.485 -26.094 -8.031 1 98.12 117 LEU A C 1
ATOM 874 O O . LEU A 1 117 ? -2.119 -27.156 -7.988 1 98.12 117 LEU A O 1
ATOM 878 N N . VAL A 1 118 ? -0.367 -25.938 -7.375 1 98.25 118 VAL A N 1
ATOM 879 C CA . VAL A 1 118 ? 0.146 -26.844 -6.348 1 98.25 118 VAL A CA 1
ATOM 880 C C . VAL A 1 118 ? 0.27 -26.094 -5.02 1 98.25 118 VAL A C 1
ATOM 882 O O . VAL A 1 118 ? 1.046 -25.141 -4.906 1 98.25 118 VAL A O 1
ATOM 885 N N . THR A 1 119 ? -0.547 -26.469 -4.055 1 98.5 119 THR A N 1
ATOM 886 C CA . THR A 1 119 ? -0.581 -25.703 -2.814 1 98.5 119 THR A CA 1
ATOM 887 C C . THR A 1 119 ? -0.951 -26.594 -1.634 1 98.5 119 THR A C 1
ATOM 889 O O . THR A 1 119 ? -1.52 -27.672 -1.817 1 98.5 119 THR A O 1
ATOM 892 N N . ASP A 1 120 ? -0.513 -26.219 -0.442 1 97.94 120 ASP A N 1
ATOM 893 C CA . ASP A 1 120 ? -0.89 -26.922 0.776 1 97.94 120 ASP A CA 1
ATOM 894 C C . ASP A 1 120 ? -2.012 -26.203 1.512 1 97.94 120 ASP A C 1
ATOM 896 O O . ASP A 1 120 ? -2.297 -26.5 2.674 1 97.94 120 ASP A O 1
ATOM 900 N N . VAL A 1 121 ? -2.654 -25.266 0.861 1 98.06 121 VAL A N 1
ATOM 901 C CA . VAL A 1 121 ? -3.738 -24.516 1.484 1 98.06 121 VAL A CA 1
ATOM 902 C C . VAL A 1 121 ? -4.898 -25.453 1.811 1 98.06 121 VAL A C 1
ATOM 904 O O . VAL A 1 121 ? -5.18 -26.391 1.055 1 98.06 121 VAL A O 1
ATOM 907 N N . ALA A 1 122 ? -5.5 -25.266 2.912 1 97.56 122 ALA A N 1
ATOM 908 C CA . ALA A 1 122 ? -6.77 -25.938 3.188 1 97.56 122 ALA A CA 1
ATOM 909 C C . ALA A 1 122 ? -7.934 -25.203 2.527 1 97.56 122 ALA A C 1
ATOM 911 O O . ALA A 1 122 ? -8.398 -24.172 3.039 1 97.56 122 ALA A O 1
ATOM 912 N N . LEU A 1 123 ? -8.398 -25.766 1.484 1 97.75 123 LEU A N 1
ATOM 913 C CA . LEU A 1 123 ? -9.453 -25.094 0.716 1 97.75 123 LEU A CA 1
ATOM 914 C C . LEU A 1 123 ? -10.664 -24.797 1.594 1 97.75 123 LEU A C 1
ATOM 916 O O . LEU A 1 123 ? -11.328 -23.781 1.408 1 97.75 123 LEU A O 1
ATOM 920 N N . GLN A 1 124 ? -10.922 -25.609 2.566 1 96.62 124 GLN A N 1
ATOM 921 C CA . GLN A 1 124 ? -12.039 -25.391 3.48 1 96.62 124 GLN A CA 1
ATOM 922 C C . GLN A 1 124 ? -11.891 -24.047 4.199 1 96.62 124 GLN A C 1
ATOM 924 O O . GLN A 1 124 ? -12.891 -23.359 4.461 1 96.62 124 GLN A O 1
ATOM 929 N N . ASP A 1 125 ? -10.68 -23.75 4.559 1 97.44 125 ASP A N 1
ATOM 930 C CA . ASP A 1 125 ? -10.438 -22.484 5.219 1 97.44 125 ASP A CA 1
ATOM 931 C C . ASP A 1 125 ? -10.781 -21.312 4.301 1 97.44 125 ASP A C 1
ATOM 933 O O . ASP A 1 125 ? -11.289 -20.281 4.758 1 97.44 125 ASP A O 1
ATOM 937 N N . VAL A 1 126 ? -10.477 -21.406 3.057 1 97.88 126 VAL A N 1
ATOM 938 C CA . VAL A 1 126 ? -10.789 -20.375 2.074 1 97.88 126 VAL A CA 1
ATOM 939 C C . VAL A 1 126 ? -12.305 -20.219 1.955 1 97.88 126 VAL A C 1
ATOM 941 O O . VAL A 1 126 ? -12.82 -19.094 1.979 1 97.88 126 VAL A O 1
ATOM 944 N N . LEU A 1 127 ? -12.992 -21.328 1.866 1 96.69 127 LEU A N 1
ATOM 945 C CA . LEU A 1 127 ? -14.445 -21.328 1.75 1 96.69 127 LEU A CA 1
ATOM 946 C C . LEU A 1 127 ? -15.094 -20.75 3.002 1 96.69 127 LEU A C 1
ATOM 948 O O . LEU A 1 127 ? -16.031 -19.953 2.906 1 96.69 127 LEU A O 1
ATOM 952 N N . ASP A 1 128 ? -14.578 -21.141 4.133 1 96.5 128 ASP A N 1
ATOM 953 C CA . ASP A 1 128 ? -15.109 -20.625 5.395 1 96.5 128 ASP A CA 1
ATOM 954 C C . ASP A 1 128 ? -14.961 -19.109 5.492 1 96.5 128 ASP A C 1
ATOM 956 O O . ASP A 1 128 ? -15.883 -18.422 5.902 1 96.5 128 ASP A O 1
ATOM 960 N N . GLN A 1 129 ? -13.82 -18.641 5.152 1 96.44 129 GLN A N 1
ATOM 961 C CA . GLN A 1 129 ? -13.602 -17.203 5.188 1 96.44 129 GLN A CA 1
ATOM 962 C C . GLN A 1 129 ? -14.531 -16.484 4.211 1 96.44 129 GLN A C 1
ATOM 964 O O . GLN A 1 129 ? -15.086 -15.438 4.531 1 96.44 129 GLN A O 1
ATOM 969 N N . HIS A 1 130 ? -14.664 -17 3.057 1 96.44 130 HIS A N 1
ATOM 970 C CA . HIS A 1 130 ? -15.547 -16.438 2.043 1 96.44 130 HIS A CA 1
ATOM 971 C C . HIS A 1 130 ? -16.969 -16.281 2.576 1 96.44 130 HIS A C 1
ATOM 973 O O . HIS A 1 130 ? -17.578 -15.227 2.438 1 96.44 130 HIS A O 1
ATOM 979 N N . ARG A 1 131 ? -17.422 -17.312 3.221 1 93.75 131 ARG A N 1
ATOM 980 C CA . ARG A 1 131 ? -18.797 -17.359 3.725 1 93.75 131 ARG A CA 1
ATOM 981 C C . ARG A 1 131 ? -18.953 -16.469 4.961 1 93.75 131 ARG A C 1
ATOM 983 O O . ARG A 1 131 ? -19.875 -15.664 5.039 1 93.75 131 ARG A O 1
ATOM 990 N N . SER A 1 132 ? -18.016 -16.609 5.879 1 94.88 132 SER A N 1
ATOM 991 C CA . SER A 1 132 ? -18.125 -15.891 7.148 1 94.88 132 SER A CA 1
ATOM 992 C C . SER A 1 132 ? -18.016 -14.383 6.949 1 94.88 132 SER A C 1
ATOM 994 O O . SER A 1 132 ? -18.656 -13.609 7.668 1 94.88 132 SER A O 1
ATOM 996 N N . ARG A 1 133 ? -17.297 -13.984 5.973 1 94.19 133 ARG A N 1
ATOM 997 C CA . ARG A 1 133 ? -17.078 -12.562 5.762 1 94.19 133 ARG A CA 1
ATOM 998 C C . ARG A 1 133 ? -18.031 -12.008 4.711 1 94.19 133 ARG A C 1
ATOM 1000 O O . ARG A 1 133 ? -17.984 -10.812 4.395 1 94.19 133 ARG A O 1
ATOM 1007 N N . GLY A 1 134 ? -18.828 -12.883 4.129 1 91.25 134 GLY A N 1
ATOM 1008 C CA . GLY A 1 134 ? -19.828 -12.461 3.164 1 91.25 134 GLY A CA 1
ATOM 1009 C C . GLY A 1 134 ? -19.234 -11.953 1.863 1 91.25 134 GLY A C 1
ATOM 1010 O O . GLY A 1 134 ? -19.766 -11.039 1.24 1 91.25 134 GLY A O 1
ATOM 1011 N N . ALA A 1 135 ? -18.109 -12.453 1.443 1 94.69 135 ALA A N 1
ATOM 1012 C CA . ALA A 1 135 ? -17.438 -12.031 0.219 1 94.69 135 ALA A CA 1
ATOM 1013 C C . ALA A 1 135 ? -18.188 -12.508 -1.018 1 94.69 135 ALA A C 1
ATOM 1015 O O . ALA A 1 135 ? -18.781 -13.586 -1.012 1 94.69 135 ALA A O 1
ATOM 1016 N N . ASP A 1 136 ? -18.219 -11.672 -2.033 1 95.44 136 ASP A N 1
ATOM 1017 C CA . ASP A 1 136 ? -18.766 -12.086 -3.326 1 95.44 136 ASP A CA 1
ATOM 1018 C C . ASP A 1 136 ? -17.688 -12.766 -4.172 1 95.44 136 ASP A C 1
ATOM 1020 O O . ASP A 1 136 ? -18 -13.609 -5.012 1 95.44 136 ASP A O 1
ATOM 1024 N N . LEU A 1 137 ? -16.469 -12.352 -3.938 1 97.25 137 LEU A N 1
ATOM 1025 C CA . LEU A 1 137 ? -15.289 -12.93 -4.566 1 97.25 137 LEU A CA 1
ATOM 1026 C C . LEU A 1 137 ? -14.156 -13.078 -3.557 1 97.25 137 LEU A C 1
ATOM 1028 O O . LEU A 1 137 ? -13.859 -12.148 -2.809 1 97.25 137 LEU A O 1
ATOM 1032 N N . THR A 1 138 ? -13.594 -14.195 -3.463 1 98.31 138 THR A N 1
ATOM 1033 C CA . THR A 1 138 ? -12.375 -14.422 -2.699 1 98.31 138 THR A CA 1
ATOM 1034 C C . THR A 1 138 ? -11.266 -14.961 -3.596 1 98.31 138 THR A C 1
ATOM 1036 O O . THR A 1 138 ? -11.453 -15.969 -4.285 1 98.31 138 THR A O 1
ATOM 1039 N N . MET A 1 139 ? -10.234 -14.289 -3.631 1 98.19 139 MET A N 1
ATOM 1040 C CA . MET A 1 139 ? -9.055 -14.688 -4.387 1 98.19 139 MET A CA 1
ATOM 1041 C C . MET A 1 139 ? -7.996 -15.289 -3.467 1 98.19 139 MET A C 1
ATOM 1043 O O . MET A 1 139 ? -7.641 -14.695 -2.447 1 98.19 139 MET A O 1
ATOM 1047 N N . LEU A 1 140 ? -7.5 -16.469 -3.793 1 98.56 140 LEU A N 1
ATOM 1048 C CA . LEU A 1 140 ? -6.359 -17.016 -3.07 1 98.56 140 LEU A CA 1
ATOM 1049 C C . LEU A 1 140 ? -5.062 -16.344 -3.512 1 98.56 140 LEU A C 1
ATOM 1051 O O . LEU A 1 140 ? -4.762 -16.281 -4.707 1 98.56 140 LEU A O 1
ATOM 1055 N N . THR A 1 141 ? -4.387 -15.797 -2.566 1 97.12 141 THR A N 1
ATOM 1056 C CA . THR A 1 141 ? -3.088 -15.188 -2.836 1 97.12 141 THR A CA 1
ATOM 1057 C C . THR A 1 141 ? -2.004 -15.828 -1.974 1 97.12 141 THR A C 1
ATOM 1059 O O . THR A 1 141 ? -2.303 -16.469 -0.962 1 97.12 141 THR A O 1
ATOM 1062 N N . SER A 1 142 ? -0.796 -15.711 -2.393 1 96.12 142 SER A N 1
ATOM 1063 C CA . SER A 1 142 ? 0.369 -16.203 -1.663 1 96.12 142 SER A CA 1
ATOM 1064 C C . SER A 1 142 ? 1.619 -15.406 -2.021 1 96.12 142 SER A C 1
ATOM 1066 O O . SER A 1 142 ? 1.633 -14.672 -3.012 1 96.12 142 SER A O 1
ATOM 1068 N N . PRO A 1 143 ? 2.648 -15.492 -1.194 1 93 143 PRO A N 1
ATOM 1069 C CA . PRO A 1 143 ? 3.924 -14.914 -1.63 1 93 143 PRO A CA 1
ATOM 1070 C C . PRO A 1 143 ? 4.449 -15.555 -2.914 1 93 143 PRO A C 1
ATOM 1072 O O . PRO A 1 143 ? 4.262 -16.75 -3.137 1 93 143 PRO A O 1
ATOM 1075 N N . THR A 1 144 ? 5.047 -14.711 -3.674 1 89.81 144 THR A N 1
ATOM 1076 C CA . THR A 1 144 ? 5.73 -15.281 -4.832 1 89.81 144 THR A CA 1
ATOM 1077 C C . THR A 1 144 ? 6.848 -16.219 -4.395 1 89.81 144 THR A C 1
ATOM 1079 O O . THR A 1 144 ? 7.684 -15.859 -3.564 1 89.81 144 THR A O 1
ATOM 1082 N N . PRO A 1 145 ? 6.816 -17.375 -4.945 1 87.88 145 PRO A N 1
ATOM 1083 C CA . PRO A 1 145 ? 7.828 -18.328 -4.496 1 87.88 145 PRO A CA 1
ATOM 1084 C C . PRO A 1 145 ? 9.242 -17.938 -4.902 1 87.88 145 PRO A C 1
ATOM 1086 O O . PRO A 1 145 ? 9.453 -17.422 -6.008 1 87.88 145 PRO A O 1
ATOM 1089 N N . SER A 1 146 ? 10.148 -18.078 -4.004 1 83.75 146 SER A N 1
ATOM 1090 C CA . SER A 1 146 ? 11.57 -17.969 -4.305 1 83.75 146 SER A CA 1
ATOM 1091 C C . SER A 1 146 ? 12.141 -19.281 -4.812 1 83.75 146 SER A C 1
ATOM 1093 O O . SER A 1 146 ? 12.172 -20.281 -4.078 1 83.75 146 SER A O 1
ATOM 1095 N N . LEU A 1 147 ? 12.516 -19.25 -6.066 1 86.38 147 LEU A N 1
ATOM 1096 C CA . LEU A 1 147 ? 12.984 -20.484 -6.672 1 86.38 147 LEU A CA 1
ATOM 1097 C C . LEU A 1 147 ? 14.508 -20.578 -6.637 1 86.38 147 LEU A C 1
ATOM 1099 O O . LEU A 1 147 ? 15.188 -19.688 -7.152 1 86.38 147 LEU A O 1
ATOM 1103 N N . GLN A 1 148 ? 15.016 -21.5 -6.012 1 82.06 148 GLN A N 1
ATOM 1104 C CA . GLN A 1 148 ? 16.453 -21.688 -5.855 1 82.06 148 GLN A CA 1
ATOM 1105 C C . GLN A 1 148 ? 17.016 -22.531 -6.988 1 82.06 148 GLN A C 1
ATOM 1107 O O . GLN A 1 148 ? 18.234 -22.656 -7.121 1 82.06 148 GLN A O 1
ATOM 1112 N N . THR A 1 149 ? 16.203 -23.094 -7.797 1 79.38 149 THR A N 1
ATOM 1113 C CA . THR A 1 149 ? 16.641 -23.969 -8.875 1 79.38 149 THR A CA 1
ATOM 1114 C C . THR A 1 149 ? 16.641 -23.234 -10.211 1 79.38 149 THR A C 1
ATOM 1116 O O . THR A 1 149 ? 15.836 -22.312 -10.414 1 79.38 149 THR A O 1
ATOM 1119 N N . THR A 1 150 ? 17.594 -23.609 -11.07 1 85.38 150 THR A N 1
ATOM 1120 C CA . THR A 1 150 ? 17.641 -23.094 -12.43 1 85.38 150 THR A CA 1
ATOM 1121 C C . THR A 1 150 ? 17.203 -24.156 -13.43 1 85.38 150 THR A C 1
ATOM 1123 O O . THR A 1 150 ? 17.719 -25.266 -13.43 1 85.38 150 THR A O 1
ATOM 1126 N N . PRO A 1 151 ? 16.188 -23.828 -14.211 1 88.88 151 PRO A N 1
ATOM 1127 C CA . PRO A 1 151 ? 15.727 -24.812 -15.188 1 88.88 151 PRO A CA 1
ATOM 1128 C C . PRO A 1 151 ? 16.766 -25.094 -16.266 1 88.88 151 PRO A C 1
ATOM 1130 O O . PRO A 1 151 ? 17.609 -24.234 -16.562 1 88.88 151 PRO A O 1
ATOM 1133 N N . PRO A 1 152 ? 16.734 -26.312 -16.766 1 92.19 152 PRO A N 1
ATOM 1134 C CA . PRO A 1 152 ? 17.656 -26.625 -17.859 1 92.19 152 PRO A CA 1
ATOM 1135 C C . PRO A 1 152 ? 17.344 -25.859 -19.141 1 92.19 152 PRO A C 1
ATOM 1137 O O . PRO A 1 152 ? 16.281 -25.234 -19.25 1 92.19 152 PRO A O 1
ATOM 1140 N N . GLY A 1 153 ? 18.234 -25.953 -20.047 1 86.44 153 GLY A N 1
ATOM 1141 C CA . GLY A 1 153 ? 18.078 -25.234 -21.297 1 86.44 153 GLY A CA 1
ATOM 1142 C C . GLY A 1 153 ? 18.828 -23.922 -21.328 1 86.44 153 GLY A C 1
ATOM 1143 O O . GLY A 1 153 ? 19.609 -23.625 -20.422 1 86.44 153 GLY A O 1
ATOM 1144 N N . PRO A 1 154 ? 18.547 -23.203 -22.328 1 83.56 154 PRO A N 1
ATOM 1145 C CA . PRO A 1 154 ? 19.234 -21.922 -22.453 1 83.56 154 PRO A CA 1
ATOM 1146 C C . PRO A 1 154 ? 18.734 -20.875 -21.469 1 83.56 154 PRO A C 1
ATOM 1148 O O . PRO A 1 154 ? 17.562 -20.906 -21.062 1 83.56 154 PRO A O 1
ATOM 1151 N N . LYS A 1 155 ? 19.656 -20.078 -21.031 1 74.25 155 LYS A N 1
ATOM 1152 C CA . LYS A 1 155 ? 19.281 -19.016 -20.109 1 74.25 155 LYS A CA 1
ATOM 1153 C C . LYS A 1 155 ? 18.328 -18.016 -20.766 1 74.25 155 LYS A C 1
ATOM 1155 O O . LYS A 1 155 ? 18.562 -17.562 -21.875 1 74.25 155 LYS A O 1
ATOM 1160 N N . SER A 1 156 ? 17.125 -18.125 -20.422 1 64.62 156 SER A N 1
ATOM 1161 C CA . SER A 1 156 ? 16.156 -17.172 -20.953 1 64.62 156 SER A CA 1
ATOM 1162 C C . SER A 1 156 ? 16.125 -15.898 -20.109 1 64.62 156 SER A C 1
ATOM 1164 O O . SER A 1 156 ? 16.297 -15.945 -18.891 1 64.62 156 SER A O 1
ATOM 1166 N N . LYS A 1 157 ? 16.25 -14.727 -20.719 1 56.31 157 LYS A N 1
ATOM 1167 C CA . LYS A 1 157 ? 16.188 -13.414 -20.094 1 56.31 157 LYS A CA 1
ATOM 1168 C C . LYS A 1 157 ? 14.742 -12.984 -19.859 1 56.31 157 LYS A C 1
ATOM 1170 O O . LYS A 1 157 ? 14.461 -11.797 -19.688 1 56.31 157 LYS A O 1
ATOM 1175 N N . THR A 1 158 ? 13.828 -13.859 -20.125 1 56.03 158 THR A N 1
ATOM 1176 C CA . THR A 1 158 ? 12.477 -13.297 -20.125 1 56.03 158 THR A CA 1
ATOM 1177 C C . THR A 1 158 ? 12.078 -12.844 -18.719 1 56.03 158 THR A C 1
ATOM 1179 O O . THR A 1 158 ? 12.117 -13.633 -17.781 1 56.03 158 THR A O 1
ATOM 1182 N N . HIS A 1 159 ? 12.133 -11.461 -18.547 1 61.53 159 HIS A N 1
ATOM 1183 C CA . HIS A 1 159 ? 11.68 -10.867 -17.297 1 61.53 159 HIS A CA 1
ATOM 1184 C C . HIS A 1 159 ? 10.195 -10.523 -17.359 1 61.53 159 HIS A C 1
ATOM 1186 O O . HIS A 1 159 ? 9.781 -9.703 -18.172 1 61.53 159 HIS A O 1
ATOM 1192 N N . LEU A 1 160 ? 9.289 -11.492 -16.938 1 65.31 160 LEU A N 1
ATOM 1193 C CA . LEU A 1 160 ? 7.887 -11.102 -16.797 1 65.31 160 LEU A CA 1
ATOM 1194 C C . LEU A 1 160 ? 7.676 -10.297 -15.516 1 65.31 160 LEU A C 1
ATOM 1196 O O . LEU A 1 160 ? 8.266 -10.609 -14.477 1 65.31 160 LEU A O 1
ATOM 1200 N N . ASN A 1 161 ? 6.957 -9.203 -15.727 1 76.12 161 ASN A N 1
ATOM 1201 C CA . ASN A 1 161 ? 6.594 -8.438 -14.539 1 76.12 161 ASN A CA 1
ATOM 1202 C C . ASN A 1 161 ? 5.723 -9.25 -13.586 1 76.12 161 ASN A C 1
ATOM 1204 O O . ASN A 1 161 ? 4.977 -10.133 -14.016 1 76.12 161 ASN A O 1
ATOM 1208 N N . SER A 1 162 ? 5.926 -9.031 -12.391 1 84.62 162 SER A N 1
ATOM 1209 C CA . SER A 1 162 ? 5.066 -9.641 -11.383 1 84.62 162 SER A CA 1
ATOM 1210 C C . SER A 1 162 ? 3.686 -9 -11.367 1 84.62 162 SER A C 1
ATOM 1212 O O . SER A 1 162 ? 3.523 -7.855 -11.789 1 84.62 162 SER A O 1
ATOM 1214 N N . ASP A 1 163 ? 2.752 -9.805 -10.977 1 88.19 163 ASP A N 1
ATOM 1215 C CA . ASP A 1 163 ? 1.438 -9.219 -10.711 1 88.19 163 ASP A CA 1
ATOM 1216 C C . ASP A 1 163 ? 1.519 -8.156 -9.617 1 88.19 163 ASP A C 1
ATOM 1218 O O . ASP A 1 163 ? 2.428 -8.18 -8.781 1 88.19 163 ASP A O 1
ATOM 1222 N N . ILE A 1 164 ? 0.694 -7.227 -9.75 1 90.12 164 ILE A N 1
ATOM 1223 C CA . ILE A 1 164 ? 0.555 -6.254 -8.672 1 90.12 164 ILE A CA 1
ATOM 1224 C C . ILE A 1 164 ? -0.798 -6.434 -7.984 1 90.12 164 ILE A C 1
ATOM 1226 O O . ILE A 1 164 ? -1.842 -6.406 -8.641 1 90.12 164 ILE A O 1
ATOM 1230 N N . ILE A 1 165 ? -0.745 -6.648 -6.73 1 93.5 165 ILE A N 1
ATOM 1231 C CA . ILE A 1 165 ? -1.956 -6.836 -5.938 1 93.5 165 ILE A CA 1
ATOM 1232 C C . ILE A 1 165 ? -2.014 -5.789 -4.828 1 93.5 165 ILE A C 1
ATOM 1234 O O . ILE A 1 165 ? -1.021 -5.559 -4.133 1 93.5 165 ILE A O 1
ATOM 1238 N N . CYS A 1 166 ? -3.113 -5.129 -4.77 1 92.31 166 CYS A N 1
ATOM 1239 C CA . CYS A 1 166 ? -3.32 -4.125 -3.732 1 92.31 166 CYS A CA 1
ATOM 1240 C C . CYS A 1 166 ? -4.492 -4.504 -2.836 1 92.31 166 CYS A C 1
ATOM 1242 O O . CYS A 1 166 ? -5.59 -4.777 -3.324 1 92.31 166 CYS A O 1
ATOM 1244 N N . THR A 1 167 ? -4.281 -4.516 -1.534 1 93.38 167 THR A N 1
ATOM 1245 C CA . THR A 1 167 ? -5.324 -4.859 -0.573 1 93.38 167 THR A CA 1
ATOM 1246 C C . THR A 1 167 ? -5.41 -3.803 0.527 1 93.38 167 THR A C 1
ATOM 1248 O O . THR A 1 167 ? -4.457 -3.053 0.752 1 93.38 167 THR A O 1
ATOM 1251 N N . GLU A 1 168 ? -6.551 -3.725 1.065 1 89.56 168 GLU A N 1
ATOM 1252 C CA . GLU A 1 168 ? -6.715 -2.887 2.25 1 89.56 168 GLU A CA 1
ATOM 1253 C C . GLU A 1 168 ? -6.129 -3.559 3.486 1 89.56 168 GLU A C 1
ATOM 1255 O O . GLU A 1 168 ? -6.438 -4.715 3.781 1 89.56 168 GLU A O 1
ATOM 1260 N N . ALA A 1 169 ? -5.301 -2.734 4.164 1 87.25 169 ALA A N 1
ATOM 1261 C CA . ALA A 1 169 ? -4.68 -3.291 5.363 1 87.25 169 ALA A CA 1
ATOM 1262 C C . ALA A 1 169 ? -5.734 -3.686 6.395 1 87.25 169 ALA A C 1
ATOM 1264 O O . ALA A 1 169 ? -6.676 -2.932 6.648 1 87.25 169 ALA A O 1
ATOM 1265 N N . GLY A 1 170 ? -5.617 -4.871 7 1 83.62 170 GLY A N 1
ATOM 1266 C CA . GLY A 1 170 ? -6.52 -5.336 8.039 1 83.62 170 GLY A CA 1
ATOM 1267 C C . GLY A 1 170 ? -7.66 -6.18 7.504 1 83.62 170 GLY A C 1
ATOM 1268 O O . GLY A 1 170 ? -7.797 -7.352 7.863 1 83.62 170 GLY A O 1
ATOM 1269 N N . SER A 1 171 ? -8.445 -5.629 6.527 1 86.75 171 SER A N 1
ATOM 1270 C CA . SER A 1 171 ? -9.641 -6.309 6.047 1 86.75 171 SER A CA 1
ATOM 1271 C C . SER A 1 171 ? -9.305 -7.34 4.977 1 86.75 171 SER A C 1
ATOM 1273 O O . SER A 1 171 ? -10.062 -8.289 4.758 1 86.75 171 SER A O 1
ATOM 1275 N N . GLY A 1 172 ? -8.242 -7.082 4.203 1 91.25 172 GLY A N 1
ATOM 1276 C CA . GLY A 1 172 ? -7.906 -7.977 3.105 1 91.25 172 GLY A CA 1
ATOM 1277 C C . GLY A 1 172 ? -8.742 -7.738 1.862 1 91.25 172 GLY A C 1
ATOM 1278 O O . GLY A 1 172 ? -8.742 -8.555 0.94 1 91.25 172 GLY A O 1
ATOM 1279 N N . ARG A 1 173 ? -9.469 -6.629 1.885 1 92.62 173 ARG A N 1
ATOM 1280 C CA . ARG A 1 173 ? -10.258 -6.27 0.711 1 92.62 173 ARG A CA 1
ATOM 1281 C C . ARG A 1 173 ? -9.359 -6 -0.491 1 92.62 173 ARG A C 1
ATOM 1283 O O . ARG A 1 173 ? -8.398 -5.234 -0.394 1 92.62 173 ARG A O 1
ATOM 1290 N N . LEU A 1 174 ? -9.625 -6.695 -1.572 1 94.56 174 LEU A N 1
ATOM 1291 C CA . LEU A 1 174 ? -8.891 -6.508 -2.82 1 94.56 174 LEU A CA 1
ATOM 1292 C C . LEU A 1 174 ? -9.336 -5.234 -3.529 1 94.56 174 LEU A C 1
ATOM 1294 O O . LEU A 1 174 ? -10.492 -5.121 -3.938 1 94.56 174 LEU A O 1
ATOM 1298 N N . VAL A 1 175 ? -8.445 -4.305 -3.734 1 90.38 175 VAL A N 1
ATOM 1299 C CA . VAL A 1 175 ? -8.875 -3.014 -4.258 1 90.38 175 VAL A CA 1
ATOM 1300 C C . VAL A 1 175 ? -8.273 -2.795 -5.648 1 90.38 175 VAL A C 1
ATOM 1302 O O . VAL A 1 175 ? -8.758 -1.955 -6.414 1 90.38 175 VAL A O 1
ATOM 1305 N N . TYR A 1 176 ? -7.258 -3.52 -5.918 1 89.88 176 TYR A N 1
ATOM 1306 C CA . TYR A 1 176 ? -6.598 -3.406 -7.215 1 89.88 176 TYR A CA 1
ATOM 1307 C C . TYR A 1 176 ? -5.816 -4.676 -7.539 1 89.88 176 TYR A C 1
ATOM 1309 O O . TYR A 1 176 ? -5.203 -5.281 -6.656 1 89.88 176 TYR A O 1
ATOM 1317 N N . ALA A 1 177 ? -5.867 -5.078 -8.734 1 91.75 177 ALA A N 1
ATOM 1318 C CA . ALA A 1 177 ? -5.105 -6.219 -9.242 1 91.75 177 ALA A CA 1
ATOM 1319 C C . ALA A 1 177 ? -4.793 -6.055 -10.727 1 91.75 177 ALA A C 1
ATOM 1321 O O . ALA A 1 177 ? -5.688 -5.766 -11.523 1 91.75 177 ALA A O 1
ATOM 1322 N N . VAL A 1 178 ? -3.525 -6.203 -11.047 1 87.44 178 VAL A N 1
ATOM 1323 C CA . VAL A 1 178 ? -3.129 -6.133 -12.445 1 87.44 178 VAL A CA 1
ATOM 1324 C C . VAL A 1 178 ? -2.08 -7.203 -12.742 1 87.44 178 VAL A C 1
ATOM 1326 O O . VAL A 1 178 ? -1.188 -7.449 -11.93 1 87.44 178 VAL A O 1
ATOM 1329 N N . ALA A 1 179 ? -2.35 -7.82 -13.836 1 86 179 ALA A N 1
ATOM 1330 C CA . ALA A 1 179 ? -1.408 -8.852 -14.266 1 86 179 ALA A CA 1
ATOM 1331 C C . ALA A 1 179 ? -0.098 -8.234 -14.742 1 86 179 ALA A C 1
ATOM 1333 O O . ALA A 1 179 ? -0.09 -7.133 -15.305 1 86 179 ALA A O 1
ATOM 1334 N N . GLY A 1 180 ? 1.002 -8.891 -14.516 1 79.44 180 GLY A N 1
ATOM 1335 C CA . GLY A 1 180 ? 2.33 -8.414 -14.867 1 79.44 180 GLY A CA 1
ATOM 1336 C C . GLY A 1 180 ? 2.443 -7.992 -16.328 1 79.44 180 GLY A C 1
ATOM 1337 O O . GLY A 1 180 ? 3.197 -7.074 -16.656 1 79.44 180 GLY A O 1
ATOM 1338 N N . GLY A 1 181 ? 1.805 -8.625 -17.219 1 75.56 181 GLY A N 1
ATOM 1339 C CA . GLY A 1 181 ? 1.876 -8.289 -18.625 1 75.56 181 GLY A CA 1
ATOM 1340 C C . GLY A 1 181 ? 1.055 -7.07 -19 1 75.56 181 GLY A C 1
ATOM 1341 O O . GLY A 1 181 ? 1.125 -6.59 -20.125 1 75.56 181 GLY A O 1
ATOM 1342 N N . ASP A 1 182 ? 0.353 -6.523 -18.062 1 78.81 182 ASP A N 1
ATOM 1343 C CA . ASP A 1 182 ? -0.622 -5.492 -18.391 1 78.81 182 ASP A CA 1
ATOM 1344 C C . ASP A 1 182 ? -0.181 -4.129 -17.859 1 78.81 182 ASP A C 1
ATOM 1346 O O . ASP A 1 182 ? -0.984 -3.195 -17.781 1 78.81 182 ASP A O 1
ATOM 1350 N N . TYR A 1 183 ? 1.046 -4.02 -17.266 1 78.75 183 TYR A N 1
ATOM 1351 C CA . TYR A 1 183 ? 1.617 -2.736 -16.875 1 78.75 183 TYR A CA 1
ATOM 1352 C C . TYR A 1 183 ? 3.09 -2.654 -17.266 1 78.75 183 TYR A C 1
ATOM 1354 O O . TYR A 1 183 ? 3.725 -3.676 -17.531 1 78.75 183 TYR A O 1
ATOM 1362 N N . ASP A 1 184 ? 3.521 -1.447 -17.391 1 81.19 184 ASP A N 1
ATOM 1363 C CA . ASP A 1 184 ? 4.914 -1.245 -17.781 1 81.19 184 ASP A CA 1
ATOM 1364 C C . ASP A 1 184 ? 5.68 -0.483 -16.703 1 81.19 184 ASP A C 1
ATOM 1366 O O . ASP A 1 184 ? 5.871 -0.989 -15.594 1 81.19 184 ASP A O 1
ATOM 1370 N N . GLU A 1 185 ? 5.891 0.729 -16.891 1 78.94 185 GLU A N 1
ATOM 1371 C CA . GLU A 1 185 ? 6.801 1.463 -16.016 1 78.94 185 GLU A CA 1
ATOM 1372 C C . GLU A 1 185 ? 6.055 2.07 -14.828 1 78.94 185 GLU A C 1
ATOM 1374 O O . GLU A 1 185 ? 6.668 2.439 -13.828 1 78.94 185 GLU A O 1
ATOM 1379 N N . CYS A 1 186 ? 4.773 2.113 -15.047 1 82 186 CYS A N 1
ATOM 1380 C CA . CYS A 1 186 ? 4.02 2.758 -13.984 1 82 186 CYS A CA 1
ATOM 1381 C C . CYS A 1 186 ? 2.738 1.989 -13.672 1 82 186 CYS A C 1
ATOM 1383 O O . CYS A 1 186 ? 2.215 1.28 -14.539 1 82 186 CYS A O 1
ATOM 1385 N N . VAL A 1 187 ? 2.381 2.121 -12.438 1 82.88 187 VAL A N 1
ATOM 1386 C CA . VAL A 1 187 ? 1.08 1.636 -11.984 1 82.88 187 VAL A CA 1
ATOM 1387 C C . VAL A 1 187 ? 0.186 2.818 -11.617 1 82.88 187 VAL A C 1
ATOM 1389 O O . VAL A 1 187 ? 0.616 3.736 -10.922 1 82.88 187 VAL A O 1
ATOM 1392 N N . THR A 1 188 ? -0.986 2.797 -12.125 1 83.19 188 THR A N 1
ATOM 1393 C CA . THR A 1 188 ? -1.923 3.889 -11.891 1 83.19 188 THR A CA 1
ATOM 1394 C C . THR A 1 188 ? -3.074 3.434 -11 1 83.19 188 THR A C 1
ATOM 1396 O O . THR A 1 188 ? -3.73 2.432 -11.289 1 83.19 188 THR A O 1
ATOM 1399 N N . LEU A 1 189 ? -3.24 4.188 -9.945 1 83.69 189 LEU A N 1
ATOM 1400 C CA . LEU A 1 189 ? -4.332 3.91 -9.016 1 83.69 189 LEU A CA 1
ATOM 1401 C C . LEU A 1 189 ? -5.312 5.074 -8.961 1 83.69 189 LEU A C 1
ATOM 1403 O O . LEU A 1 189 ? -4.906 6.238 -8.992 1 83.69 189 LEU A O 1
ATOM 1407 N N . GLN A 1 190 ? -6.527 4.758 -8.891 1 79.88 190 GLN A N 1
ATOM 1408 C CA . GLN A 1 190 ? -7.523 5.805 -8.68 1 79.88 190 GLN A CA 1
ATOM 1409 C C . GLN A 1 190 ? -7.414 6.391 -7.277 1 79.88 190 GLN A C 1
ATOM 1411 O O . GLN A 1 190 ? -7.297 5.652 -6.297 1 79.88 190 GLN A O 1
ATOM 1416 N N . SER A 1 191 ? -7.438 7.707 -7.195 1 79.06 191 SER A N 1
ATOM 1417 C CA . SER A 1 191 ? -7.273 8.367 -5.902 1 79.06 191 SER A CA 1
ATOM 1418 C C . SER A 1 191 ? -8.43 8.039 -4.961 1 79.06 191 SER A C 1
ATOM 1420 O O . SER A 1 191 ? -8.258 8.023 -3.742 1 79.06 191 SER A O 1
ATOM 1422 N N . SER A 1 192 ? -9.57 7.766 -5.473 1 77.06 192 SER A N 1
ATOM 1423 C CA . SER A 1 192 ? -10.75 7.445 -4.676 1 77.06 192 SER A CA 1
ATOM 1424 C C . SER A 1 192 ? -10.531 6.188 -3.842 1 77.06 192 SER A C 1
ATOM 1426 O O . SER A 1 192 ? -11.18 6 -2.811 1 77.06 192 SER A O 1
ATOM 1428 N N . LEU A 1 193 ? -9.609 5.355 -4.312 1 76.56 193 LEU A N 1
ATOM 1429 C CA . LEU A 1 193 ? -9.289 4.133 -3.59 1 76.56 193 LEU A CA 1
ATOM 1430 C C . LEU A 1 193 ? -8.625 4.449 -2.252 1 76.56 193 LEU A C 1
ATOM 1432 O O . LEU A 1 193 ? -8.633 3.623 -1.338 1 76.56 193 LEU A O 1
ATOM 1436 N N . LEU A 1 194 ? -8.094 5.629 -2.234 1 75.94 194 LEU A N 1
ATOM 1437 C CA . LEU A 1 194 ? -7.301 6 -1.067 1 75.94 194 LEU A CA 1
ATOM 1438 C C . LEU A 1 194 ? -8.156 6.734 -0.04 1 75.94 194 LEU A C 1
ATOM 1440 O O . LEU A 1 194 ? -7.668 7.098 1.033 1 75.94 194 LEU A O 1
ATOM 1444 N N . ASN A 1 195 ? -9.398 6.965 -0.337 1 73.31 195 ASN A N 1
ATOM 1445 C CA . ASN A 1 195 ? -10.289 7.672 0.582 1 73.31 195 ASN A CA 1
ATOM 1446 C C . ASN A 1 195 ? -10.672 6.797 1.771 1 73.31 195 ASN A C 1
ATOM 1448 O O . ASN A 1 195 ? -11.398 7.238 2.662 1 73.31 195 ASN A O 1
ATOM 1452 N N . CYS A 1 196 ? -10.016 5.691 1.863 1 69.81 196 CYS A N 1
ATOM 1453 C CA . CYS A 1 196 ? -10.297 4.805 2.992 1 69.81 196 CYS A CA 1
ATOM 1454 C C . CYS A 1 196 ? -9.367 5.109 4.16 1 69.81 196 CYS A C 1
ATOM 1456 O O . CYS A 1 196 ? -8.297 5.699 3.977 1 69.81 196 CYS A O 1
ATOM 1458 N N . ALA A 1 197 ? -9.852 4.785 5.309 1 69.06 197 ALA A N 1
ATOM 1459 C CA . ALA A 1 197 ? -9.102 5.051 6.535 1 69.06 197 ALA A CA 1
ATOM 1460 C C . ALA A 1 197 ? -7.875 4.148 6.637 1 69.06 197 ALA A C 1
ATOM 1462 O O . ALA A 1 197 ? -6.812 4.582 7.086 1 69.06 197 ALA A O 1
ATOM 1463 N N . ALA A 1 198 ? -8.031 2.986 6.086 1 81.56 198 ALA A N 1
ATOM 1464 C CA . ALA A 1 198 ? -6.93 2.035 6.215 1 81.56 198 ALA A CA 1
ATOM 1465 C C . ALA A 1 198 ? -5.938 2.189 5.066 1 81.56 198 ALA A C 1
ATOM 1467 O O . ALA A 1 198 ? -6.332 2.455 3.928 1 81.56 198 ALA A O 1
ATOM 1468 N N . PRO A 1 199 ? -4.727 2.033 5.402 1 88 199 PRO A N 1
ATOM 1469 C CA . PRO A 1 199 ? -3.729 2.078 4.328 1 88 199 PRO A CA 1
ATOM 1470 C C . PRO A 1 199 ? -3.883 0.93 3.334 1 88 199 PRO A C 1
ATOM 1472 O O . PRO A 1 199 ? -4.422 -0.124 3.68 1 88 199 PRO A O 1
ATOM 1475 N N . LEU A 1 200 ? -3.506 1.18 2.176 1 90.69 200 LEU A N 1
ATOM 1476 C CA . LEU A 1 200 ? -3.502 0.161 1.132 1 90.69 200 LEU A CA 1
ATOM 1477 C C . LEU A 1 200 ? -2.141 -0.521 1.042 1 90.69 200 LEU A C 1
ATOM 1479 O O . LEU A 1 200 ? -1.104 0.139 1.132 1 90.69 200 LEU A O 1
ATOM 1483 N N . LEU A 1 201 ? -2.184 -1.787 0.937 1 92 201 LEU A N 1
ATOM 1484 C CA . LEU A 1 201 ? -0.979 -2.594 0.772 1 92 201 LEU A CA 1
ATOM 1485 C C . LEU A 1 201 ? -0.765 -2.961 -0.692 1 92 201 LEU A C 1
ATOM 1487 O O . LEU A 1 201 ? -1.534 -3.74 -1.26 1 92 201 LEU A O 1
ATOM 1491 N N . LEU A 1 202 ? 0.172 -2.391 -1.251 1 91.19 202 LEU A N 1
ATOM 1492 C CA . LEU A 1 202 ? 0.543 -2.664 -2.635 1 91.19 202 LEU A CA 1
ATOM 1493 C C . LEU A 1 202 ? 1.744 -3.602 -2.699 1 91.19 202 LEU A C 1
ATOM 1495 O O . LEU A 1 202 ? 2.783 -3.328 -2.094 1 91.19 202 LEU A O 1
ATOM 1499 N N . SER A 1 203 ? 1.627 -4.695 -3.473 1 91.56 203 SER A N 1
ATOM 1500 C CA . SER A 1 203 ? 2.695 -5.688 -3.465 1 91.56 203 SER A CA 1
ATOM 1501 C C . SER A 1 203 ? 2.916 -6.273 -4.855 1 91.56 203 SER A C 1
ATOM 1503 O O . SER A 1 203 ? 1.954 -6.57 -5.566 1 91.56 203 SER A O 1
ATOM 1505 N N . ALA A 1 204 ? 4.156 -6.391 -5.18 1 88.31 204 ALA A N 1
ATOM 1506 C CA . ALA A 1 204 ? 4.547 -7.133 -6.375 1 88.31 204 ALA A CA 1
ATOM 1507 C C . ALA A 1 204 ? 5.09 -8.508 -6.012 1 88.31 204 ALA A C 1
ATOM 1509 O O . ALA A 1 204 ? 5.449 -9.297 -6.891 1 88.31 204 ALA A O 1
ATOM 1510 N N . SER A 1 205 ? 5.086 -8.805 -4.785 1 89.31 205 SER A N 1
ATOM 1511 C CA . SER A 1 205 ? 5.605 -10.086 -4.312 1 89.31 205 SER A CA 1
ATOM 1512 C C . SER A 1 205 ? 4.477 -11.016 -3.869 1 89.31 205 SER A C 1
ATOM 1514 O O . SER A 1 205 ? 4.727 -12.055 -3.26 1 89.31 205 SER A O 1
ATOM 1516 N N . THR A 1 206 ? 3.32 -10.57 -4.074 1 92 206 THR A N 1
ATOM 1517 C CA . THR A 1 206 ? 2.131 -11.391 -3.848 1 92 206 THR A CA 1
ATOM 1518 C C . THR A 1 206 ? 1.554 -11.883 -5.172 1 92 206 THR A C 1
ATOM 1520 O O . THR A 1 206 ? 1.39 -11.102 -6.113 1 92 206 THR A O 1
ATOM 1523 N N . GLN A 1 207 ? 1.287 -13.109 -5.219 1 92.38 207 GLN A N 1
ATOM 1524 C CA . GLN A 1 207 ? 0.805 -13.648 -6.488 1 92.38 207 GLN A CA 1
ATOM 1525 C C . GLN A 1 207 ? -0.649 -14.094 -6.375 1 92.38 207 GLN A C 1
ATOM 1527 O O . GLN A 1 207 ? -1.108 -14.469 -5.293 1 92.38 207 GLN A O 1
ATOM 1532 N N . ASP A 1 208 ? -1.351 -13.984 -7.535 1 95.5 208 ASP A N 1
ATOM 1533 C CA . ASP A 1 208 ? -2.646 -14.617 -7.762 1 95.5 208 ASP A CA 1
ATOM 1534 C C . ASP A 1 208 ? -2.49 -16.125 -7.988 1 95.5 208 ASP A C 1
ATOM 1536 O O . ASP A 1 208 ? -1.9 -16.547 -8.984 1 95.5 208 ASP A O 1
ATOM 1540 N N . ALA A 1 209 ? -3.092 -16.922 -7.098 1 97.06 209 ALA A N 1
ATOM 1541 C CA . ALA A 1 209 ? -2.914 -18.375 -7.168 1 97.06 209 ALA A CA 1
ATOM 1542 C C . ALA A 1 209 ? -3.875 -19 -8.18 1 97.06 209 ALA A C 1
ATOM 1544 O O . ALA A 1 209 ? -3.854 -20.203 -8.391 1 97.06 209 ALA A O 1
ATOM 1545 N N . HIS A 1 210 ? -4.656 -18.234 -8.75 1 97.06 210 HIS A N 1
ATOM 1546 C CA . HIS A 1 210 ? -5.633 -18.688 -9.742 1 97.06 210 HIS A CA 1
ATOM 1547 C C . HIS A 1 210 ? -6.648 -19.641 -9.117 1 97.06 210 HIS A C 1
ATOM 1549 O O . HIS A 1 210 ? -6.938 -20.688 -9.688 1 97.06 210 HIS A O 1
ATOM 1555 N N . LEU A 1 211 ? -7.012 -19.391 -7.977 1 98.44 211 LEU A N 1
ATOM 1556 C CA . LEU A 1 211 ? -8.133 -20 -7.266 1 98.44 211 LEU A CA 1
ATOM 1557 C C . LEU A 1 211 ? -9.102 -18.938 -6.766 1 98.44 211 LEU A C 1
ATOM 1559 O O . LEU A 1 211 ? -8.719 -18.047 -6.008 1 98.44 211 LEU A O 1
ATOM 1563 N N . TYR A 1 212 ? -10.328 -19.047 -7.219 1 98.19 212 TYR A N 1
ATOM 1564 C CA . TYR A 1 212 ? -11.336 -18.031 -6.926 1 98.19 212 TYR A CA 1
ATOM 1565 C C . TYR A 1 212 ? -12.609 -18.672 -6.391 1 98.19 212 TYR A C 1
ATOM 1567 O O . TYR A 1 212 ? -13.086 -19.672 -6.93 1 98.19 212 TYR A O 1
ATOM 1575 N N . VAL A 1 213 ? -13.102 -18.141 -5.371 1 97.81 213 VAL A N 1
ATOM 1576 C CA . VAL A 1 213 ? -14.438 -18.484 -4.883 1 97.81 213 VAL A CA 1
ATOM 1577 C C . VAL A 1 213 ? -15.398 -17.328 -5.156 1 97.81 213 VAL A C 1
ATOM 1579 O O . VAL A 1 213 ? -15.125 -16.188 -4.777 1 97.81 213 VAL A O 1
ATOM 1582 N N . MET A 1 214 ? -16.438 -17.609 -5.809 1 96.19 214 MET A N 1
ATOM 1583 C CA . MET A 1 214 ? -17.406 -16.578 -6.168 1 96.19 214 MET A CA 1
ATOM 1584 C C . MET A 1 214 ? -18.812 -16.984 -5.754 1 96.19 214 MET A C 1
ATOM 1586 O O . MET A 1 214 ? -19.188 -18.156 -5.859 1 96.19 214 MET A O 1
ATOM 1590 N N . LYS A 1 215 ? -19.547 -16.047 -5.367 1 92.44 215 LYS A N 1
ATOM 1591 C CA . LYS A 1 215 ? -20.984 -16.297 -5.27 1 92.44 215 LYS A CA 1
ATOM 1592 C C . LYS A 1 215 ? -21.594 -16.578 -6.645 1 92.44 215 LYS A C 1
ATOM 1594 O O . LYS A 1 215 ? -21.094 -16.062 -7.656 1 92.44 215 LYS A O 1
ATOM 1599 N N . ARG A 1 216 ? -22.625 -17.25 -6.637 1 89.5 216 ARG A N 1
ATOM 1600 C CA . ARG A 1 216 ? -23.266 -17.688 -7.875 1 89.5 216 ARG A CA 1
ATOM 1601 C C . ARG A 1 216 ? -23.688 -16.5 -8.719 1 89.5 216 ARG A C 1
ATOM 1603 O O . ARG A 1 216 ? -23.516 -16.484 -9.938 1 89.5 216 ARG A O 1
ATOM 1610 N N . TRP A 1 217 ? -24.188 -15.484 -8.109 1 84.25 217 TRP A N 1
ATOM 1611 C CA . TRP A 1 217 ? -24.672 -14.336 -8.867 1 84.25 217 TRP A CA 1
ATOM 1612 C C . TRP A 1 217 ? -23.531 -13.672 -9.625 1 84.25 217 TRP A C 1
ATOM 1614 O O . TRP A 1 217 ? -23.719 -13.242 -10.773 1 84.25 217 TRP A O 1
ATOM 1624 N N . LEU A 1 218 ? -22.422 -13.523 -8.953 1 90.06 218 LEU A N 1
ATOM 1625 C CA . LEU A 1 218 ? -21.266 -12.898 -9.586 1 90.06 218 LEU A CA 1
ATOM 1626 C C . LEU A 1 218 ? -20.766 -13.758 -10.742 1 90.06 218 LEU A C 1
ATOM 1628 O O . LEU A 1 218 ? -20.406 -13.227 -11.797 1 90.06 218 LEU A O 1
ATOM 1632 N N . PHE A 1 219 ? -20.797 -15.008 -10.531 1 90.94 219 PHE A N 1
ATOM 1633 C CA . PHE A 1 219 ? -20.375 -15.93 -11.57 1 90.94 219 PHE A CA 1
ATOM 1634 C C . PHE A 1 219 ? -21.297 -15.828 -12.789 1 90.94 219 PHE A C 1
ATOM 1636 O O . PHE A 1 219 ? -20.828 -15.789 -13.93 1 90.94 219 PHE A O 1
ATOM 1643 N N . ASP A 1 220 ? -22.5 -15.789 -12.523 1 86.44 220 ASP A N 1
ATOM 1644 C CA . ASP A 1 220 ? -23.469 -15.633 -13.594 1 86.44 220 ASP A CA 1
ATOM 1645 C C . ASP A 1 220 ? -23.281 -14.297 -14.32 1 86.44 220 ASP A C 1
ATOM 1647 O O . ASP A 1 220 ? -23.422 -14.227 -15.539 1 86.44 220 ASP A O 1
ATOM 1651 N N . TYR A 1 221 ? -22.984 -13.328 -13.555 1 84.88 221 TYR A N 1
ATOM 1652 C CA . TYR A 1 221 ? -22.703 -12.016 -14.117 1 84.88 221 TYR A CA 1
ATOM 1653 C C . TYR A 1 221 ? -21.531 -12.086 -15.086 1 84.88 221 TYR A C 1
ATOM 1655 O O . TYR A 1 221 ? -21.578 -11.508 -16.172 1 84.88 221 TYR A O 1
ATOM 1663 N N . VAL A 1 222 ? -20.562 -12.789 -14.758 1 87.31 222 VAL A N 1
ATOM 1664 C CA . VAL A 1 222 ? -19.344 -12.922 -15.539 1 87.31 222 VAL A CA 1
ATOM 1665 C C . VAL A 1 222 ? -19.641 -13.664 -16.844 1 87.31 222 VAL A C 1
ATOM 1667 O O . VAL A 1 222 ? -19.078 -13.328 -17.891 1 87.31 222 VAL A O 1
ATOM 1670 N N . LEU A 1 223 ? -20.531 -14.57 -16.797 1 87.62 223 LEU A N 1
ATOM 1671 C CA . LEU A 1 223 ? -20.766 -15.453 -17.938 1 87.62 223 LEU A CA 1
ATOM 1672 C C . LEU A 1 223 ? -21.875 -14.906 -18.812 1 87.62 223 LEU A C 1
ATOM 1674 O O . LEU A 1 223 ? -22.031 -15.344 -19.969 1 87.62 223 LEU A O 1
ATOM 1678 N N . ASN A 1 224 ? -22.547 -13.977 -18.297 1 83.81 224 ASN A N 1
ATOM 1679 C CA . ASN A 1 224 ? -23.672 -13.43 -19.031 1 83.81 224 ASN A CA 1
ATOM 1680 C C . ASN A 1 224 ? -23.219 -12.641 -20.266 1 83.81 224 ASN A C 1
ATOM 1682 O O . ASN A 1 224 ? -22.344 -11.781 -20.156 1 83.81 224 ASN A O 1
ATOM 1686 N N . LYS A 1 225 ? -23.891 -12.852 -21.359 1 79.69 225 LYS A N 1
ATOM 1687 C CA . LYS A 1 225 ? -23.531 -12.219 -22.625 1 79.69 225 LYS A CA 1
ATOM 1688 C C . LYS A 1 225 ? -23.938 -10.742 -22.641 1 79.69 225 LYS A C 1
ATOM 1690 O O . LYS A 1 225 ? -23.438 -9.961 -23.453 1 79.69 225 LYS A O 1
ATOM 1695 N N . GLU A 1 226 ? -24.781 -10.383 -21.844 1 77.44 226 GLU A N 1
ATOM 1696 C CA . GLU A 1 226 ? -25.266 -9.008 -21.781 1 77.44 226 GLU A CA 1
ATOM 1697 C C . GLU A 1 226 ? -24.453 -8.18 -20.797 1 77.44 226 GLU A C 1
ATOM 1699 O O . GLU A 1 226 ? -24.625 -6.961 -20.703 1 77.44 226 GLU A O 1
ATOM 1704 N N . SER A 1 227 ? -23.609 -8.891 -20.078 1 81.31 227 SER A N 1
ATOM 1705 C CA . SER A 1 227 ? -22.797 -8.188 -19.078 1 81.31 227 SER A CA 1
ATOM 1706 C C . SER A 1 227 ? -21.656 -7.438 -19.75 1 81.31 227 SER A C 1
ATOM 1708 O O . SER A 1 227 ? -21.25 -7.773 -20.859 1 81.31 227 SER A O 1
ATOM 1710 N N . PRO A 1 228 ? -21.141 -6.41 -19.125 1 81 228 PRO A N 1
ATOM 1711 C CA . PRO A 1 228 ? -19.953 -5.723 -19.625 1 81 228 PRO A CA 1
ATOM 1712 C C . PRO A 1 228 ? -18.734 -6.648 -19.766 1 81 228 PRO A C 1
ATOM 1714 O O . PRO A 1 228 ? -17.75 -6.293 -20.422 1 81 228 PRO A O 1
ATOM 1717 N N . CYS A 1 229 ? -18.891 -7.828 -19.234 1 86.19 229 CYS A N 1
ATOM 1718 C CA . CYS A 1 229 ? -17.781 -8.773 -19.266 1 86.19 229 CYS A CA 1
ATOM 1719 C C . CYS A 1 229 ? -17.812 -9.617 -20.531 1 86.19 229 CYS A C 1
ATOM 1721 O O . CYS A 1 229 ? -16.906 -10.414 -20.781 1 86.19 229 CYS A O 1
ATOM 1723 N N . ALA A 1 230 ? -18.781 -9.461 -21.312 1 85.94 230 ALA A N 1
ATOM 1724 C CA . ALA A 1 230 ? -19.047 -10.344 -22.453 1 85.94 230 ALA A CA 1
ATOM 1725 C C . ALA A 1 230 ? -17.875 -10.367 -23.422 1 85.94 230 ALA A C 1
ATOM 1727 O O . ALA A 1 230 ? -17.562 -11.406 -24.016 1 85.94 230 ALA A O 1
ATOM 1728 N N . ASP A 1 231 ? -17.172 -9.297 -23.5 1 88 231 ASP A N 1
ATOM 1729 C CA . ASP A 1 231 ? -16.109 -9.211 -24.484 1 88 231 ASP A CA 1
ATOM 1730 C C . ASP A 1 231 ? -14.742 -9.438 -23.828 1 88 231 ASP A C 1
ATOM 1732 O O . ASP A 1 231 ? -13.703 -9.352 -24.5 1 88 231 ASP A O 1
ATOM 1736 N N . MET A 1 232 ? -14.812 -9.773 -22.625 1 90.06 232 MET A N 1
ATOM 1737 C CA . MET A 1 232 ? -13.562 -10.016 -21.906 1 90.06 232 MET A CA 1
ATOM 1738 C C . MET A 1 232 ? -13.188 -11.492 -21.953 1 90.06 232 MET A C 1
ATOM 1740 O O . MET A 1 232 ? -13.93 -12.344 -21.469 1 90.06 232 MET A O 1
ATOM 1744 N N . GLY A 1 233 ? -12.047 -11.773 -22.391 1 89.75 233 GLY A N 1
ATOM 1745 C CA . GLY A 1 233 ? -11.672 -13.148 -22.656 1 89.75 233 GLY A CA 1
ATOM 1746 C C . GLY A 1 233 ? -10.93 -13.805 -21.5 1 89.75 233 GLY A C 1
ATOM 1747 O O . GLY A 1 233 ? -10.875 -15.031 -21.406 1 89.75 233 GLY A O 1
ATOM 1748 N N . SER A 1 234 ? -10.32 -13.023 -20.625 1 90.69 234 SER A N 1
ATOM 1749 C CA . SER A 1 234 ? -9.484 -13.562 -19.562 1 90.69 234 SER A CA 1
ATOM 1750 C C . SER A 1 234 ? -10.078 -13.258 -18.188 1 90.69 234 SER A C 1
ATOM 1752 O O . SER A 1 234 ? -10.375 -12.102 -17.891 1 90.69 234 SER A O 1
ATOM 1754 N N . LEU A 1 235 ? -10.242 -14.281 -17.406 1 92.31 235 LEU A N 1
ATOM 1755 C CA . LEU A 1 235 ? -10.719 -14.078 -16.031 1 92.31 235 LEU A CA 1
ATOM 1756 C C . LEU A 1 235 ? -9.742 -13.227 -15.234 1 92.31 235 LEU A C 1
ATOM 1758 O O . LEU A 1 235 ? -10.141 -12.234 -14.617 1 92.31 235 LEU A O 1
ATOM 1762 N N . LYS A 1 236 ? -8.484 -13.547 -15.312 1 91.25 236 LYS A N 1
ATOM 1763 C CA . LYS A 1 236 ? -7.457 -12.883 -14.508 1 91.25 236 LYS A CA 1
ATOM 1764 C C . LYS A 1 236 ? -7.172 -11.484 -15.039 1 91.25 236 LYS A C 1
ATOM 1766 O O . LYS A 1 236 ? -7.176 -10.516 -14.273 1 91.25 236 LYS A O 1
ATOM 1771 N N . ALA A 1 237 ? -6.926 -11.336 -16.281 1 88.31 237 ALA A N 1
ATOM 1772 C CA . ALA A 1 237 ? -6.375 -10.109 -16.844 1 88.31 237 ALA A CA 1
ATOM 1773 C C . ALA A 1 237 ? -7.461 -9.055 -17.031 1 88.31 237 ALA A C 1
ATOM 1775 O O . ALA A 1 237 ? -7.191 -7.855 -16.969 1 88.31 237 ALA A O 1
ATOM 1776 N N . GLU A 1 238 ? -8.703 -9.508 -17.172 1 90.56 238 GLU A N 1
ATOM 1777 C CA . GLU A 1 238 ? -9.719 -8.539 -17.562 1 90.56 238 GLU A CA 1
ATOM 1778 C C . GLU A 1 238 ? -10.891 -8.555 -16.594 1 90.56 238 GLU A C 1
ATOM 1780 O O . GLU A 1 238 ? -11.234 -7.52 -16.016 1 90.56 238 GLU A O 1
ATOM 1785 N N . ILE A 1 239 ? -11.453 -9.68 -16.375 1 92.69 239 ILE A N 1
ATOM 1786 C CA . ILE A 1 239 ? -12.703 -9.773 -15.625 1 92.69 239 ILE A CA 1
ATOM 1787 C C . ILE A 1 239 ? -12.461 -9.406 -14.164 1 92.69 239 ILE A C 1
ATOM 1789 O O . ILE A 1 239 ? -13.211 -8.633 -13.57 1 92.69 239 ILE A O 1
ATOM 1793 N N . LEU A 1 240 ? -11.453 -9.969 -13.578 1 93.25 240 LEU A N 1
ATOM 1794 C CA . LEU A 1 240 ? -11.188 -9.719 -12.164 1 93.25 240 LEU A CA 1
ATOM 1795 C C . LEU A 1 240 ? -10.922 -8.242 -11.914 1 93.25 240 LEU A C 1
ATOM 1797 O O . LEU A 1 240 ? -11.523 -7.637 -11.031 1 93.25 240 LEU A O 1
ATOM 1801 N N . PRO A 1 241 ? -10 -7.629 -12.688 1 89.62 241 PRO A N 1
ATOM 1802 C CA . PRO A 1 241 ? -9.805 -6.191 -12.508 1 89.62 241 PRO A CA 1
ATOM 1803 C C . PRO A 1 241 ? -11.109 -5.402 -12.648 1 89.62 241 PRO A C 1
ATOM 1805 O O . PRO A 1 241 ? -11.336 -4.449 -11.898 1 89.62 241 PRO A O 1
ATOM 1808 N N . HIS A 1 242 ? -11.945 -5.828 -13.547 1 88.25 242 HIS A N 1
ATOM 1809 C CA . HIS A 1 242 ? -13.234 -5.168 -13.75 1 88.25 242 HIS A CA 1
ATOM 1810 C C . HIS A 1 242 ? -14.117 -5.301 -12.516 1 88.25 242 HIS A C 1
ATOM 1812 O O . HIS A 1 242 ? -14.68 -4.312 -12.039 1 88.25 242 HIS A O 1
ATOM 1818 N N . ILE A 1 243 ? -14.25 -6.48 -12.008 1 91.12 243 ILE A N 1
ATOM 1819 C CA . ILE A 1 243 ? -15.086 -6.746 -10.836 1 91.12 243 ILE A CA 1
ATOM 1820 C C . ILE A 1 243 ? -14.57 -5.949 -9.641 1 91.12 243 ILE A C 1
ATOM 1822 O O . ILE A 1 243 ? -15.352 -5.348 -8.906 1 91.12 243 ILE A O 1
ATOM 1826 N N . VAL A 1 244 ? -13.297 -5.965 -9.453 1 90.5 244 VAL A N 1
ATOM 1827 C CA . VAL A 1 244 ? -12.672 -5.258 -8.336 1 90.5 244 VAL A CA 1
ATOM 1828 C C . VAL A 1 244 ? -12.969 -3.762 -8.445 1 90.5 244 VAL A C 1
ATOM 1830 O O . VAL A 1 244 ? -13.281 -3.111 -7.445 1 90.5 244 VAL A O 1
ATOM 1833 N N . SER A 1 245 ? -12.883 -3.203 -9.602 1 84.19 245 SER A N 1
ATOM 1834 C CA . SER A 1 245 ? -13.125 -1.78 -9.812 1 84.19 245 SER A CA 1
ATOM 1835 C C . SER A 1 245 ? -14.578 -1.422 -9.516 1 84.19 245 SER A C 1
ATOM 1837 O O . SER A 1 245 ? -14.875 -0.295 -9.109 1 84.19 245 SER A O 1
ATOM 1839 N N . CYS A 1 246 ? -15.492 -2.35 -9.672 1 83.25 246 CYS A N 1
ATOM 1840 C CA . CYS A 1 246 ? -16.922 -2.137 -9.453 1 83.25 246 CYS A CA 1
ATOM 1841 C C . CYS A 1 246 ? -17.203 -1.896 -7.973 1 83.25 246 CYS A C 1
ATOM 1843 O O . CYS A 1 246 ? -18.266 -1.371 -7.621 1 83.25 246 CYS A O 1
ATOM 1845 N N . GLN A 1 247 ? -16.297 -2.219 -7.148 1 82.94 247 GLN A N 1
ATOM 1846 C CA . GLN A 1 247 ? -16.484 -2.012 -5.719 1 82.94 247 GLN A CA 1
ATOM 1847 C C . GLN A 1 247 ? -16.594 -0.527 -5.387 1 82.94 247 GLN A C 1
ATOM 1849 O O . GLN A 1 247 ? -17.172 -0.155 -4.367 1 82.94 247 GLN A O 1
ATOM 1854 N N . PHE A 1 248 ? -15.969 0.392 -6.102 1 73.38 248 PHE A N 1
ATOM 1855 C CA . PHE A 1 248 ? -15.781 1.797 -5.754 1 73.38 248 PHE A CA 1
ATOM 1856 C C . PHE A 1 248 ? -16.672 2.688 -6.617 1 73.38 248 PHE A C 1
ATOM 1858 O O . PHE A 1 248 ? -16.547 3.914 -6.578 1 73.38 248 PHE A O 1
ATOM 1865 N N . THR A 1 249 ? -17.344 2.297 -7.395 1 59 249 THR A N 1
ATOM 1866 C CA . THR A 1 249 ? -18.234 3.092 -8.234 1 59 249 THR A CA 1
ATOM 1867 C C . THR A 1 249 ? -19.422 3.615 -7.43 1 59 249 THR A C 1
ATOM 1869 O O . THR A 1 249 ? -20.078 2.854 -6.715 1 59 249 THR A O 1
ATOM 1872 N N . ASP A 1 250 ? -19.266 4.996 -6.82 1 51.31 250 ASP A N 1
ATOM 1873 C CA . ASP A 1 250 ? -20.344 5.688 -6.129 1 51.31 250 ASP A CA 1
ATOM 1874 C C . ASP A 1 250 ? -21.641 5.625 -6.938 1 51.31 250 ASP A C 1
ATOM 1876 O O . ASP A 1 250 ? -21.688 6.07 -8.086 1 51.31 250 ASP A O 1
ATOM 1880 N N . HIS A 1 251 ? -22.516 4.812 -6.637 1 44.94 251 HIS A N 1
ATOM 1881 C CA . HIS A 1 251 ? -23.844 4.797 -7.25 1 44.94 251 HIS A CA 1
ATOM 1882 C C . HIS A 1 251 ? -24.562 6.121 -7.035 1 44.94 251 HIS A C 1
ATOM 1884 O O . HIS A 1 251 ? -25.656 6.332 -7.574 1 44.94 251 HIS A O 1
ATOM 1890 N N . SER A 1 252 ? -24.188 6.984 -6.113 1 39.91 252 SER A N 1
ATOM 1891 C CA . SER A 1 252 ? -25.109 8.102 -5.961 1 39.91 252 SER A CA 1
ATOM 1892 C C . SER A 1 252 ? -25 9.078 -7.125 1 39.91 252 SER A C 1
ATOM 1894 O O . SER A 1 252 ? -25.781 10.016 -7.234 1 3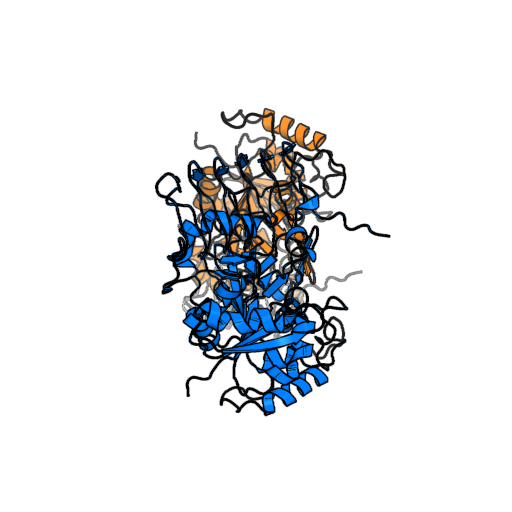9.91 252 SER A O 1
ATOM 1896 N N . SER A 1 253 ? -23.766 9.539 -7.57 1 36.38 253 SER A N 1
ATOM 1897 C CA . SER A 1 253 ? -23.766 10.648 -8.516 1 36.38 253 SER A CA 1
ATOM 1898 C C . SER A 1 253 ? -24.375 10.234 -9.852 1 36.38 253 SER A C 1
ATOM 1900 O O . SER A 1 253 ? -23.953 9.242 -10.453 1 36.38 253 SER A O 1
ATOM 1902 N N . ASN A 1 254 ? -25.531 10.688 -10.242 1 33.38 254 ASN A N 1
ATOM 1903 C CA . ASN A 1 254 ? -26.219 10.852 -11.523 1 33.38 254 ASN A CA 1
ATOM 1904 C C . ASN A 1 254 ? -25.234 11.305 -12.609 1 33.38 254 ASN A C 1
ATOM 1906 O O . ASN A 1 254 ? -25.672 11.758 -13.68 1 33.38 254 ASN A O 1
ATOM 1910 N N . ASP A 1 255 ? -24.156 12.039 -12.406 1 34.34 255 ASP A N 1
ATOM 1911 C CA . ASP A 1 255 ? -23.438 12.672 -13.508 1 34.34 255 ASP A CA 1
ATOM 1912 C C . ASP A 1 255 ? -22.766 11.633 -14.398 1 34.34 255 ASP A C 1
ATOM 1914 O O . ASP A 1 255 ? -22.172 10.672 -13.898 1 34.34 255 ASP A O 1
ATOM 1918 N N . LYS A 1 256 ? -22.922 11.664 -15.805 1 33.5 256 LYS A N 1
ATOM 1919 C CA . LYS A 1 256 ? -22.641 11.078 -17.109 1 33.5 256 LYS A CA 1
ATOM 1920 C C . LYS A 1 256 ? -21.172 10.672 -17.234 1 33.5 256 LYS A C 1
ATOM 1922 O O . LYS A 1 256 ? -20.75 10.148 -18.266 1 33.5 256 LYS A O 1
ATOM 1927 N N . LEU A 1 257 ? -20.281 11.398 -16.781 1 29.81 257 LEU A N 1
ATOM 1928 C CA . LEU A 1 257 ? -19 11.344 -17.484 1 29.81 257 LEU A CA 1
ATOM 1929 C C . LEU A 1 257 ? -18.375 9.961 -17.375 1 29.81 257 LEU A C 1
ATOM 1931 O O . LEU A 1 257 ? -17.953 9.383 -18.375 1 29.81 257 LEU A O 1
ATOM 1935 N N . GLY A 1 258 ? -17.344 9.734 -16.562 1 27.44 258 GLY A N 1
ATOM 1936 C CA . GLY A 1 258 ? -16.266 8.867 -17.016 1 27.44 258 GLY A CA 1
ATOM 1937 C C . GLY A 1 258 ? -16.688 7.418 -17.141 1 27.44 258 GLY A C 1
ATOM 1938 O O . GLY A 1 258 ? -17.125 6.973 -18.203 1 27.44 258 GLY A O 1
ATOM 1939 N N . LEU A 1 259 ? -16.094 6.445 -16.406 1 29.17 259 LEU A N 1
ATOM 1940 C CA . LEU A 1 259 ? -16.219 5.051 -16.812 1 29.17 259 LEU A CA 1
ATOM 1941 C C . LEU A 1 259 ? -17.656 4.566 -16.641 1 29.17 259 LEU A C 1
ATOM 1943 O O . LEU A 1 259 ? -18 3.459 -17.062 1 29.17 259 LEU A O 1
ATOM 1947 N N . SER A 1 260 ? -18.344 5.25 -15.758 1 31.64 260 SER A N 1
ATOM 1948 C CA . SER A 1 260 ? -19.719 4.734 -15.742 1 31.64 260 SER A CA 1
ATOM 1949 C C . SER A 1 260 ? -20.484 5.168 -16.984 1 31.64 260 SER A C 1
ATOM 1951 O O . SER A 1 260 ? -21.688 4.953 -17.078 1 31.64 260 SER A O 1
ATOM 1953 N N . GLY A 1 261 ? -20.109 6.176 -17.656 1 29.69 261 GLY A N 1
ATOM 1954 C CA . GLY A 1 261 ? -21.016 6.469 -18.75 1 29.69 261 GLY A CA 1
ATOM 1955 C C . GLY A 1 261 ? -21.344 5.254 -19.594 1 29.69 261 GLY A C 1
ATOM 1956 O O . GLY A 1 261 ? -22.25 5.297 -20.422 1 29.69 261 GLY A O 1
ATOM 1957 N N . ALA A 1 262 ? -20.344 4.551 -20.109 1 31.06 262 ALA A N 1
ATOM 1958 C CA . ALA A 1 262 ? -20.844 3.625 -21.125 1 31.06 262 ALA A CA 1
ATOM 1959 C C . ALA A 1 262 ? -21.844 2.641 -20.516 1 31.06 262 ALA A C 1
ATOM 1961 O O . ALA A 1 262 ? -22.781 2.213 -21.188 1 31.06 262 ALA A O 1
ATOM 1962 N N . VAL A 1 263 ? -21.391 1.713 -19.484 1 32.34 263 VAL A N 1
ATOM 1963 C CA . VAL A 1 263 ? -22.375 0.667 -19.234 1 32.34 263 VAL A CA 1
ATOM 1964 C C . VAL A 1 263 ? -23.516 1.225 -18.375 1 32.34 263 VAL A C 1
ATOM 1966 O O . VAL A 1 263 ? -23.266 1.766 -17.297 1 32.34 263 VAL A O 1
ATOM 1969 N N . GLU A 1 264 ? -24.594 1.648 -18.859 1 34.84 264 GLU A N 1
ATOM 1970 C CA . GLU A 1 264 ? -25.891 2.107 -18.359 1 34.84 264 GLU A CA 1
ATOM 1971 C C . GLU A 1 264 ? -26.219 1.446 -17.016 1 34.84 264 GLU A C 1
ATOM 1973 O O . GLU A 1 264 ? -26.234 0.218 -16.922 1 34.84 264 GLU A O 1
ATOM 1978 N N . ARG A 1 265 ? -26.172 2.037 -15.891 1 37.25 265 ARG A N 1
ATOM 1979 C CA . ARG A 1 265 ? -26.703 1.699 -14.57 1 37.25 265 ARG A CA 1
ATOM 1980 C C . ARG A 1 265 ? -27.953 0.852 -14.68 1 37.25 265 ARG A C 1
ATOM 1982 O O . ARG A 1 265 ? -28.156 -0.088 -13.906 1 37.25 265 ARG A O 1
ATOM 1989 N N . GLU A 1 266 ? -28.703 1.262 -15.578 1 37.81 266 GLU A N 1
ATOM 1990 C CA . GLU A 1 266 ? -30 0.613 -15.758 1 37.81 266 GLU A CA 1
ATOM 1991 C C . GLU A 1 266 ? -29.844 -0.854 -16.141 1 37.81 266 GLU A C 1
ATOM 1993 O O . GLU A 1 266 ? -30.562 -1.718 -15.641 1 37.81 266 GLU A O 1
ATOM 1998 N N . GLU A 1 267 ? -28.875 -1.077 -17.016 1 38.88 267 GLU A N 1
ATOM 1999 C CA . GLU A 1 267 ? -28.719 -2.457 -17.469 1 38.88 267 GLU A CA 1
ATOM 2000 C C . GLU A 1 267 ? -28.031 -3.309 -16.406 1 38.88 267 GLU A C 1
ATOM 2002 O O . GLU A 1 267 ? -28.375 -4.473 -16.219 1 38.88 267 GLU A O 1
ATOM 2007 N N . TRP A 1 268 ? -27.094 -2.734 -15.688 1 40.19 268 TRP A N 1
ATOM 2008 C CA . TRP A 1 268 ? -26.5 -3.482 -14.586 1 40.19 268 TRP A CA 1
ATOM 2009 C C . TRP A 1 268 ? -27.516 -3.729 -13.484 1 40.19 268 TRP A C 1
ATOM 2011 O O . TRP A 1 268 ? -27.625 -4.844 -12.969 1 40.19 268 TRP A O 1
ATOM 2021 N N . ASP A 1 269 ? -28.281 -2.715 -13.188 1 43.28 269 ASP A N 1
ATOM 2022 C CA . ASP A 1 269 ? -29.375 -2.863 -12.219 1 43.28 269 ASP A CA 1
ATOM 2023 C C . ASP A 1 269 ? -30.375 -3.928 -12.68 1 43.28 269 ASP A C 1
ATOM 2025 O O . ASP A 1 269 ? -30.828 -4.738 -11.867 1 43.28 269 ASP A O 1
ATOM 2029 N N . ASP A 1 270 ? -30.719 -3.932 -13.898 1 44.47 270 ASP A N 1
ATOM 2030 C CA . ASP A 1 270 ? -31.656 -4.91 -14.438 1 44.47 270 ASP A CA 1
ATOM 2031 C C . ASP A 1 270 ? -31.062 -6.312 -14.438 1 44.47 270 ASP A C 1
ATOM 2033 O O . ASP A 1 270 ? -31.75 -7.293 -14.148 1 44.47 270 ASP A O 1
ATOM 2037 N N . LEU A 1 271 ? -29.906 -6.32 -14.742 1 40.44 271 LEU A N 1
ATOM 2038 C CA . LEU A 1 271 ? -29.25 -7.625 -14.781 1 40.44 271 LEU A CA 1
ATOM 2039 C C . LEU A 1 271 ? -29.031 -8.164 -13.375 1 40.44 271 LEU A C 1
ATOM 2041 O O . LEU A 1 271 ? -29.266 -9.352 -13.117 1 40.44 271 LEU A O 1
ATOM 2045 N N . VAL A 1 272 ? -28.672 -7.367 -12.516 1 41.91 272 VAL A N 1
ATOM 2046 C CA . VAL A 1 272 ? -28.531 -7.785 -11.125 1 41.91 272 VAL A CA 1
ATOM 2047 C C . VAL A 1 272 ? -29.906 -8.117 -10.555 1 41.91 272 VAL A C 1
ATOM 2049 O O . VAL A 1 272 ? -30.062 -9.109 -9.844 1 41.91 272 VAL A O 1
ATOM 2052 N N . LYS A 1 273 ? -30.891 -7.285 -10.875 1 45.09 273 LYS A N 1
ATOM 2053 C CA . LYS A 1 273 ? -32.281 -7.59 -10.508 1 45.09 273 LYS A CA 1
ATOM 2054 C C . LYS A 1 273 ? -32.719 -8.945 -11.07 1 45.09 273 LYS A C 1
ATOM 2056 O O . LYS A 1 273 ? -33.375 -9.719 -10.383 1 45.09 273 LYS A O 1
ATOM 2061 N N . LYS A 1 274 ? -32.531 -9.141 -12.273 1 41.34 274 LYS A N 1
ATOM 2062 C CA . LYS A 1 274 ? -32.938 -10.391 -12.922 1 41.34 274 LYS A CA 1
ATOM 2063 C C . LYS A 1 274 ? -32.219 -11.586 -12.266 1 41.34 274 LYS A C 1
ATOM 2065 O O . LYS A 1 274 ? -32.844 -12.633 -12.055 1 41.34 274 LYS A O 1
ATOM 2070 N N . TYR A 1 275 ? -31.016 -11.406 -11.969 1 36.94 275 TYR A N 1
ATOM 2071 C CA . TYR A 1 275 ? -30.297 -12.57 -11.453 1 36.94 275 TYR A CA 1
ATOM 2072 C C . TYR A 1 275 ? -30.453 -12.68 -9.938 1 36.94 275 TYR A C 1
ATOM 2074 O O . TYR A 1 275 ? -30.469 -13.781 -9.391 1 36.94 275 TYR A O 1
ATOM 2082 N N . ASN A 1 276 ? -30.516 -11.555 -9.195 1 38.12 276 ASN A N 1
ATOM 2083 C CA . ASN A 1 276 ? -30.859 -11.68 -7.781 1 38.12 276 ASN A CA 1
ATOM 2084 C C . ASN A 1 276 ? -32.281 -12.242 -7.594 1 38.12 276 ASN A C 1
ATOM 2086 O O . ASN A 1 276 ? -32.625 -12.711 -6.508 1 38.12 276 ASN A O 1
ATOM 2090 N N . SER A 1 277 ? -33.219 -12.023 -8.438 1 35.03 277 SER A N 1
ATOM 2091 C CA . SER A 1 277 ? -34.531 -12.586 -8.266 1 35.03 277 SER A CA 1
ATOM 2092 C C . SER A 1 277 ? -34.469 -14.102 -8.117 1 35.03 277 SER A C 1
ATOM 2094 O O . SER A 1 277 ? -35.406 -14.711 -7.57 1 35.03 277 SER A O 1
ATOM 2096 N N . SER A 1 278 ? -33.75 -14.82 -8.914 1 33.62 278 SER A N 1
ATOM 2097 C CA . SER A 1 278 ? -33.844 -16.266 -8.766 1 33.62 278 SER A CA 1
ATOM 2098 C C . SER A 1 278 ? -33.156 -16.734 -7.484 1 33.62 278 SER A C 1
ATOM 2100 O O . SER A 1 278 ? -33.188 -17.938 -7.176 1 33.62 278 SER A O 1
ATOM 2102 N N . VAL A 1 279 ? -32.188 -16.062 -6.934 1 32.34 279 VAL A N 1
ATOM 2103 C CA . VAL A 1 279 ? -31.672 -16.547 -5.66 1 32.34 279 VAL A CA 1
ATOM 2104 C C . VAL A 1 279 ? -32.688 -16.25 -4.551 1 32.34 279 VAL A C 1
ATOM 2106 O O . VAL A 1 279 ? -33.375 -15.234 -4.586 1 32.34 279 VAL A O 1
ATOM 2109 N N . VAL A 1 280 ? -33.062 -17.219 -3.697 1 31.48 280 VAL A N 1
ATOM 2110 C CA . VAL A 1 280 ? -33.812 -17.109 -2.445 1 31.48 280 VAL A CA 1
ATOM 2111 C C . VAL A 1 280 ? -33.406 -15.828 -1.719 1 31.48 280 VAL A C 1
ATOM 2113 O O . VAL A 1 280 ? -32.219 -15.547 -1.562 1 31.48 280 VAL A O 1
ATOM 2116 N N . PRO A 1 281 ? -34.281 -14.828 -1.587 1 30.69 281 PRO A N 1
ATOM 2117 C CA . PRO A 1 281 ? -34.062 -13.617 -0.794 1 30.69 281 PRO A CA 1
ATOM 2118 C C . PRO A 1 281 ? -33.312 -13.891 0.498 1 30.69 281 PRO A C 1
ATOM 2120 O O . PRO A 1 281 ? -33.781 -14.641 1.353 1 30.69 281 PRO A O 1
ATOM 2123 N N . SER A 1 282 ? -32.219 -14.344 0.599 1 28.91 282 SER A N 1
ATOM 2124 C CA . SER A 1 282 ? -31.891 -14.289 2.018 1 28.91 282 SER A CA 1
ATOM 2125 C C . SER A 1 282 ? -32.344 -12.969 2.641 1 28.91 282 SER A C 1
ATOM 2127 O O . SER A 1 282 ? -32.5 -11.969 1.937 1 28.91 282 SER A O 1
ATOM 2129 N N . ARG A 1 283 ? -32.906 -12.875 3.881 1 29.2 283 ARG A N 1
ATOM 2130 C CA . ARG A 1 283 ? -33.594 -11.82 4.633 1 29.2 283 ARG A CA 1
ATOM 2131 C C . ARG A 1 283 ? -33 -10.453 4.324 1 29.2 283 ARG A C 1
ATOM 2133 O O . ARG A 1 283 ? -33.688 -9.438 4.391 1 29.2 283 ARG A O 1
ATOM 2140 N N . HIS A 1 284 ? -31.672 -10.297 4.539 1 29.83 284 HIS A N 1
ATOM 2141 C CA . HIS A 1 284 ? -31.188 -8.938 4.781 1 29.83 284 HIS A CA 1
ATOM 2142 C C . HIS A 1 284 ? -30.953 -8.195 3.473 1 29.83 284 HIS A C 1
ATOM 2144 O O . HIS A 1 284 ? -30.484 -7.051 3.48 1 29.83 284 HIS A O 1
ATOM 2150 N N . HIS A 1 285 ? -30.781 -8.891 2.324 1 31.92 285 HIS A N 1
ATOM 2151 C CA . HIS A 1 285 ? -30.391 -8.07 1.183 1 31.92 285 HIS A CA 1
ATOM 2152 C C . HIS A 1 285 ? -31.609 -7.387 0.555 1 31.92 285 HIS A C 1
ATOM 2154 O O . HIS A 1 285 ? -32.438 -8.047 -0.051 1 31.92 285 HIS A O 1
ATOM 2160 N N . SER A 1 286 ? -32.219 -6.449 1.083 1 33.03 286 SER A N 1
ATOM 2161 C CA . SER A 1 286 ? -33.188 -5.617 0.386 1 33.03 286 SER A CA 1
ATOM 2162 C C . SER A 1 286 ? -32.688 -5.203 -0.991 1 33.03 286 SER A C 1
ATOM 2164 O O . SER A 1 286 ? -31.547 -4.758 -1.129 1 33.03 286 SER A O 1
ATOM 2166 N N . LEU A 1 287 ? -33.125 -5.613 -2.188 1 34.72 287 LEU A N 1
ATOM 2167 C CA . LEU A 1 287 ? -32.938 -5.566 -3.635 1 34.72 287 LEU A CA 1
ATOM 2168 C C . LEU A 1 287 ? -32.75 -4.133 -4.113 1 34.72 287 LEU A C 1
ATOM 2170 O O . LEU A 1 287 ? -32.5 -3.896 -5.297 1 34.72 287 LEU A O 1
ATOM 2174 N N . ALA A 1 288 ? -33.312 -3.07 -3.596 1 36.62 288 ALA A N 1
ATOM 2175 C CA . ALA A 1 288 ? -33.438 -1.733 -4.168 1 36.62 288 ALA A CA 1
ATOM 2176 C C . ALA A 1 288 ? -32.062 -1.104 -4.398 1 36.62 288 ALA A C 1
ATOM 2178 O O . ALA A 1 288 ? -31.906 -0.205 -5.23 1 36.62 288 ALA A O 1
ATOM 2179 N N . HIS A 1 289 ? -31.016 -1.175 -3.414 1 41.69 289 HIS A N 1
ATOM 2180 C CA . HIS A 1 289 ? -29.75 -0.47 -3.494 1 41.69 289 HIS A CA 1
ATOM 2181 C C . HIS A 1 289 ? -28.594 -1.442 -3.709 1 41.69 289 HIS A C 1
ATOM 2183 O O . HIS A 1 289 ? -28.219 -2.178 -2.795 1 41.69 289 HIS A O 1
ATOM 2189 N N . LEU A 1 290 ? -28.391 -2.168 -4.953 1 46.88 290 LEU A N 1
ATOM 2190 C CA . LEU A 1 290 ? -27.297 -3.107 -5.223 1 46.88 290 LEU A CA 1
ATOM 2191 C C . LEU A 1 290 ? -26 -2.621 -4.605 1 46.88 290 LEU A C 1
ATOM 2193 O O . LEU A 1 290 ? -25.562 -1.492 -4.855 1 46.88 290 LEU A O 1
ATOM 2197 N N . GLN A 1 291 ? -25.547 -3.232 -3.688 1 62.09 291 GLN A N 1
ATOM 2198 C CA . GLN A 1 291 ? -24.312 -2.939 -2.977 1 62.09 291 GLN A CA 1
ATOM 2199 C C . GLN A 1 291 ? -23.094 -3.396 -3.777 1 62.09 291 GLN A C 1
ATOM 2201 O O . GLN A 1 291 ? -23.141 -4.406 -4.484 1 62.09 291 GLN A O 1
ATOM 2206 N N . PRO A 1 292 ? -22.203 -2.721 -4.219 1 81.06 292 PRO A N 1
ATOM 2207 C CA . PRO A 1 292 ? -20.938 -3.098 -4.855 1 81.06 292 PRO A CA 1
ATOM 2208 C C . PRO A 1 292 ? -20.375 -4.402 -4.305 1 81.06 292 PRO A C 1
ATOM 2210 O O . PRO A 1 292 ? -20.562 -4.719 -3.129 1 81.06 292 PRO A O 1
ATOM 2213 N N . PRO A 1 293 ? -19.922 -5.352 -5.309 1 89.94 293 PRO A N 1
ATOM 2214 C CA . PRO A 1 293 ? -19.359 -6.613 -4.84 1 89.94 293 PRO A CA 1
ATOM 2215 C C . PRO A 1 293 ? -18.266 -6.414 -3.787 1 89.94 293 PRO A C 1
ATOM 2217 O O . PRO A 1 293 ? -17.562 -5.406 -3.812 1 89.94 293 PRO A O 1
ATOM 2220 N N . VAL A 1 294 ? -18.219 -7.344 -2.938 1 91.5 294 VAL A N 1
ATOM 2221 C CA . VAL A 1 294 ? -17.156 -7.379 -1.935 1 91.5 294 VAL A CA 1
ATOM 2222 C C . VAL A 1 294 ? -16.094 -8.391 -2.342 1 91.5 294 VAL A C 1
ATOM 2224 O O . VAL A 1 294 ? -16.359 -9.594 -2.393 1 91.5 294 VAL A O 1
ATOM 2227 N N . CYS A 1 295 ? -14.961 -7.891 -2.645 1 95.88 295 CYS A N 1
ATOM 2228 C CA . CYS A 1 295 ? -13.852 -8.734 -3.062 1 95.88 295 CYS A CA 1
ATOM 2229 C C . CYS A 1 295 ? -12.789 -8.828 -1.971 1 95.88 295 CYS A C 1
ATOM 2231 O O . CYS A 1 295 ? -12.242 -7.809 -1.548 1 95.88 295 CYS A O 1
ATOM 2233 N N . LEU A 1 296 ? -12.461 -10.031 -1.552 1 97.56 296 LEU A N 1
ATOM 2234 C CA . LEU A 1 296 ? -11.477 -10.242 -0.497 1 97.56 296 LEU A CA 1
ATOM 2235 C C . LEU A 1 296 ? -10.367 -11.172 -0.972 1 97.56 296 LEU A C 1
ATOM 2237 O O . LEU A 1 296 ? -10.5 -11.836 -1.999 1 97.56 296 LEU A O 1
ATOM 2241 N N . THR A 1 297 ? -9.273 -11.164 -0.276 1 97.62 297 THR A N 1
ATOM 2242 C CA . THR A 1 297 ? -8.203 -12.117 -0.499 1 97.62 297 THR A CA 1
ATOM 2243 C C . THR A 1 297 ? -8.094 -13.094 0.673 1 97.62 297 THR A C 1
ATOM 2245 O O . THR A 1 297 ? -8.453 -12.758 1.802 1 97.62 297 THR A O 1
ATOM 2248 N N . PHE A 1 298 ? -7.84 -14.297 0.402 1 98.31 298 PHE A N 1
ATOM 2249 C CA . PHE A 1 298 ? -7.297 -15.242 1.368 1 98.31 298 PHE A CA 1
ATOM 2250 C C . PHE A 1 298 ? -5.801 -15.445 1.146 1 98.31 298 PHE A C 1
ATOM 2252 O O . PHE A 1 298 ? -5.395 -16.094 0.186 1 98.31 298 PHE A O 1
ATOM 2259 N N . HIS A 1 299 ? -5.02 -14.836 1.978 1 96.81 299 HIS A N 1
ATOM 2260 C CA . HIS A 1 299 ? -3.57 -14.898 1.818 1 96.81 299 HIS A CA 1
ATOM 2261 C C . HIS A 1 299 ? -2.994 -16.125 2.512 1 96.81 299 HIS A C 1
ATOM 2263 O O . HIS A 1 299 ? -3.082 -16.266 3.734 1 96.81 299 HIS A O 1
ATOM 2269 N N . HIS A 1 300 ? -2.439 -17.016 1.734 1 97.5 300 HIS A N 1
ATOM 2270 C CA . HIS A 1 300 ? -1.837 -18.234 2.258 1 97.5 300 HIS A CA 1
ATOM 2271 C C . HIS A 1 300 ? -0.321 -18.109 2.352 1 97.5 300 HIS A C 1
ATOM 2273 O O . HIS A 1 300 ? 0.365 -18.031 1.329 1 97.5 300 HIS A O 1
ATOM 2279 N N . PRO A 1 301 ? 0.247 -18.141 3.537 1 94.88 301 PRO A N 1
ATOM 2280 C CA . PRO A 1 301 ? 1.693 -17.969 3.686 1 94.88 301 PRO A CA 1
ATOM 2281 C C . PRO A 1 301 ? 2.479 -19.234 3.357 1 94.88 301 PRO A C 1
ATOM 2283 O O . PRO A 1 301 ? 3.701 -19.188 3.203 1 94.88 301 PRO A O 1
ATOM 2286 N N . GLY A 1 302 ? 1.842 -20.344 3.191 1 95.06 302 GLY A N 1
ATOM 2287 C CA . GLY A 1 302 ? 2.514 -21.609 2.957 1 95.06 302 GLY A CA 1
ATOM 2288 C C . GLY A 1 302 ? 2.85 -21.844 1.496 1 95.06 302 GLY A C 1
ATOM 2289 O O . GLY A 1 302 ? 3.008 -20.891 0.728 1 95.06 302 GLY A O 1
ATOM 2290 N N . LEU A 1 303 ? 3.059 -23.109 1.126 1 96.5 303 LEU A N 1
ATOM 2291 C CA . LEU A 1 303 ? 3.467 -23.484 -0.223 1 96.5 303 LEU A CA 1
ATOM 2292 C C . LEU A 1 303 ? 2.34 -23.234 -1.221 1 96.5 303 LEU A C 1
ATOM 2294 O O . LEU A 1 303 ? 1.225 -23.734 -1.034 1 96.5 303 LEU A O 1
ATOM 2298 N N . CYS A 1 304 ? 2.572 -22.516 -2.121 1 97.44 304 CYS A N 1
ATOM 2299 C CA . CYS A 1 304 ? 1.644 -22.188 -3.197 1 97.44 304 CYS A CA 1
ATOM 2300 C C . CYS A 1 304 ? 2.393 -21.828 -4.473 1 97.44 304 CYS A C 1
ATOM 2302 O O . CYS A 1 304 ? 3.01 -20.75 -4.551 1 97.44 304 CYS A O 1
ATOM 2304 N N . VAL A 1 305 ? 2.369 -22.703 -5.418 1 96.75 305 VAL A N 1
ATOM 2305 C CA . VAL A 1 305 ? 3.141 -22.531 -6.641 1 96.75 305 VAL A CA 1
ATOM 2306 C C . VAL A 1 305 ? 2.287 -22.906 -7.852 1 96.75 305 VAL A C 1
ATOM 2308 O O . VAL A 1 305 ? 1.561 -23.906 -7.816 1 96.75 305 VAL A O 1
ATOM 2311 N N . ARG A 1 306 ? 2.305 -22.062 -8.797 1 95.56 306 ARG A N 1
ATOM 2312 C CA . ARG A 1 306 ? 1.701 -22.406 -10.078 1 95.56 306 ARG A CA 1
ATOM 2313 C C . ARG A 1 306 ? 2.74 -22.984 -11.039 1 95.56 306 ARG A C 1
ATOM 2315 O O . ARG A 1 306 ? 3.768 -22.359 -11.297 1 95.56 306 ARG A O 1
ATOM 2322 N N . ALA A 1 307 ? 2.514 -24.141 -11.547 1 95.56 307 ALA A N 1
ATOM 2323 C CA . ALA A 1 307 ? 3.412 -24.781 -12.508 1 95.56 307 ALA A CA 1
ATOM 2324 C C . ALA A 1 307 ? 3.119 -24.297 -13.93 1 95.56 307 ALA A C 1
ATOM 2326 O O . ALA A 1 307 ? 2.854 -25.109 -14.82 1 95.56 307 ALA A O 1
ATOM 2327 N N . ASN A 1 308 ? 3.217 -23 -14.125 1 91.75 308 ASN A N 1
ATOM 2328 C CA . ASN A 1 308 ? 2.826 -22.406 -15.398 1 91.75 308 ASN A CA 1
ATOM 2329 C C . ASN A 1 308 ? 4.035 -21.906 -16.172 1 91.75 308 ASN A C 1
ATOM 2331 O O . ASN A 1 308 ? 3.895 -21.391 -17.281 1 91.75 308 ASN A O 1
ATOM 2335 N N . THR A 1 309 ? 5.18 -22.016 -15.656 1 89.5 309 THR A N 1
ATOM 2336 C CA . THR A 1 309 ? 6.434 -21.734 -16.344 1 89.5 309 THR A CA 1
ATOM 2337 C C . THR A 1 309 ? 7.387 -22.922 -16.234 1 89.5 309 THR A C 1
ATOM 2339 O O . THR A 1 309 ? 7.223 -23.781 -15.375 1 89.5 309 THR A O 1
ATOM 2342 N N . LEU A 1 310 ? 8.352 -22.875 -17.109 1 90.56 310 LEU A N 1
ATOM 2343 C CA . LEU A 1 310 ? 9.352 -23.938 -17.062 1 90.56 310 LEU A CA 1
ATOM 2344 C C . LEU A 1 310 ? 10.07 -23.938 -15.711 1 90.56 310 LEU A C 1
ATOM 2346 O O . LEU A 1 310 ? 10.344 -25 -15.156 1 90.56 310 LEU A O 1
ATOM 2350 N N . HIS A 1 311 ? 10.289 -22.812 -15.242 1 91.25 311 HIS A N 1
ATOM 2351 C CA . HIS A 1 311 ? 11.023 -22.672 -13.984 1 91.25 311 HIS A CA 1
ATOM 2352 C C . HIS A 1 311 ? 10.25 -23.281 -12.82 1 91.25 311 HIS A C 1
ATOM 2354 O O . HIS A 1 311 ? 10.797 -24.078 -12.047 1 91.25 311 HIS A O 1
ATOM 2360 N N . THR A 1 312 ? 9.039 -22.891 -12.719 1 93.88 312 THR A N 1
ATOM 2361 C CA . THR A 1 312 ? 8.242 -23.391 -11.609 1 93.88 312 THR A CA 1
ATOM 2362 C C . THR A 1 312 ? 7.965 -24.891 -11.781 1 93.88 312 THR A C 1
ATOM 2364 O O . THR A 1 312 ? 7.945 -25.641 -10.797 1 93.88 312 THR A O 1
ATOM 2367 N N . TYR A 1 313 ? 7.754 -25.312 -12.961 1 94.94 313 TYR A N 1
ATOM 2368 C CA . TYR A 1 313 ? 7.551 -26.734 -13.234 1 94.94 313 TYR A CA 1
ATOM 2369 C C . TYR A 1 313 ? 8.773 -27.547 -12.828 1 94.94 313 TYR A C 1
ATOM 2371 O O . TYR A 1 313 ? 8.648 -28.562 -12.148 1 94.94 313 TYR A O 1
ATOM 2379 N N . TRP A 1 314 ? 9.875 -27.047 -13.258 1 94.25 314 TRP A N 1
ATOM 2380 C CA . TRP A 1 314 ? 11.148 -27.688 -12.93 1 94.25 314 TRP A CA 1
ATOM 2381 C C . TRP A 1 314 ? 11.359 -27.734 -11.422 1 94.25 314 TRP A C 1
ATOM 2383 O O . TRP A 1 314 ? 11.688 -28.781 -10.859 1 94.25 314 TRP A O 1
ATOM 2393 N N . HIS A 1 315 ? 11.133 -26.641 -10.828 1 94.88 315 HIS A N 1
ATOM 2394 C CA . HIS A 1 315 ? 11.328 -26.531 -9.383 1 94.88 315 HIS A CA 1
ATOM 2395 C C . HIS A 1 315 ? 10.461 -27.531 -8.625 1 94.88 315 HIS A C 1
ATOM 2397 O O . HIS A 1 315 ? 10.945 -28.219 -7.734 1 94.88 315 HIS A O 1
ATOM 2403 N N . LEU A 1 316 ? 9.234 -27.594 -8.969 1 96.44 316 LEU A N 1
ATOM 2404 C CA . LEU A 1 316 ? 8.305 -28.484 -8.289 1 96.44 316 LEU A CA 1
ATOM 2405 C C . LEU A 1 316 ? 8.719 -29.938 -8.461 1 96.44 316 LEU A C 1
ATOM 2407 O O . LEU A 1 316 ? 8.688 -30.719 -7.508 1 96.44 316 LEU A O 1
ATOM 2411 N N . ASN A 1 317 ? 9.133 -30.281 -9.617 1 95.88 317 ASN A N 1
ATOM 2412 C CA . ASN A 1 317 ? 9.57 -31.656 -9.852 1 95.88 317 ASN A CA 1
ATOM 2413 C C . ASN A 1 317 ? 10.836 -31.984 -9.062 1 95.88 317 ASN A C 1
ATOM 2415 O O . ASN A 1 317 ? 10.922 -33.031 -8.438 1 95.88 317 ASN A O 1
ATOM 2419 N N . ARG A 1 318 ? 11.703 -31.078 -9.117 1 94.25 318 ARG A N 1
ATOM 2420 C CA . ARG A 1 318 ? 12.969 -31.312 -8.43 1 94.25 318 ARG A CA 1
ATOM 2421 C C . ARG A 1 318 ? 12.766 -31.438 -6.926 1 94.25 318 ARG A C 1
ATOM 2423 O O . ARG A 1 318 ? 13.5 -32.156 -6.254 1 94.25 318 ARG A O 1
ATOM 2430 N N . LYS A 1 319 ? 11.789 -30.797 -6.449 1 94.31 319 LYS A N 1
ATOM 2431 C CA . LYS A 1 319 ? 11.586 -30.766 -5.004 1 94.31 319 LYS A CA 1
ATOM 2432 C C . LYS A 1 319 ? 10.398 -31.641 -4.602 1 94.31 319 LYS A C 1
ATOM 2434 O O . LYS A 1 319 ? 10.016 -31.672 -3.43 1 94.31 319 LYS A O 1
ATOM 2439 N N . ILE A 1 320 ? 9.844 -32.375 -5.461 1 95.38 320 ILE A N 1
ATOM 2440 C CA . ILE A 1 320 ? 8.586 -33.062 -5.246 1 95.38 320 ILE A CA 1
ATOM 2441 C C . ILE A 1 320 ? 8.75 -34.094 -4.109 1 95.38 320 ILE A C 1
ATOM 2443 O O . ILE A 1 320 ? 7.82 -34.312 -3.334 1 95.38 320 ILE A O 1
ATOM 2447 N N . ASN A 1 321 ? 9.906 -34.688 -3.979 1 94.31 321 ASN A N 1
ATOM 2448 C CA . ASN A 1 321 ? 10.148 -35.656 -2.916 1 94.31 321 ASN A CA 1
ATOM 2449 C C . ASN A 1 321 ? 9.953 -35.062 -1.535 1 94.31 321 ASN A C 1
ATOM 2451 O O . ASN A 1 321 ? 9.438 -35.688 -0.625 1 94.31 321 ASN A O 1
ATOM 2455 N N . GLU A 1 322 ? 10.344 -33.844 -1.389 1 94.25 322 GLU A N 1
ATOM 2456 C CA . GLU A 1 322 ? 10.25 -33.156 -0.117 1 94.25 322 GLU A CA 1
ATOM 2457 C C . GLU A 1 322 ? 8.852 -32.562 0.085 1 94.25 322 GLU A C 1
ATOM 2459 O O . GLU A 1 322 ? 8.367 -32.469 1.215 1 94.25 322 GLU A O 1
ATOM 2464 N N . LEU A 1 323 ? 8.188 -32.219 -1.008 1 95.25 323 LEU A N 1
ATOM 2465 C CA . LEU A 1 323 ? 6.973 -31.422 -0.933 1 95.25 323 LEU A CA 1
ATOM 2466 C C . LEU A 1 323 ? 5.727 -32.312 -0.996 1 95.25 323 LEU A C 1
ATOM 2468 O O . LEU A 1 323 ? 4.633 -31.859 -0.644 1 95.25 323 LEU A O 1
ATOM 2472 N N . PHE A 1 324 ? 5.855 -33.5 -1.388 1 95.94 324 PHE A N 1
ATOM 2473 C CA . PHE A 1 324 ? 4.73 -34.344 -1.797 1 95.94 324 PHE A CA 1
ATOM 2474 C C . PHE A 1 324 ? 3.723 -34.469 -0.662 1 95.94 324 PHE A C 1
ATOM 2476 O O . PHE A 1 324 ? 2.523 -34.281 -0.859 1 95.94 324 PHE A O 1
ATOM 2483 N N . ASN A 1 325 ? 4.137 -34.781 0.491 1 94.94 325 ASN A N 1
ATOM 2484 C CA . ASN A 1 325 ? 3.232 -35 1.614 1 94.94 325 ASN A CA 1
ATOM 2485 C C . ASN A 1 325 ? 2.463 -33.75 1.978 1 94.94 325 ASN A C 1
ATOM 2487 O O . ASN A 1 325 ? 1.344 -33.812 2.488 1 94.94 325 ASN A O 1
ATOM 2491 N N . GLN A 1 326 ? 3.059 -32.656 1.672 1 95.75 326 GLN A N 1
ATOM 2492 C CA . GLN A 1 326 ? 2.436 -31.391 1.981 1 95.75 326 GLN A CA 1
ATOM 2493 C C . GLN A 1 326 ? 1.365 -31.031 0.954 1 95.75 326 GLN A C 1
ATOM 2495 O O . GLN A 1 326 ? 0.309 -30.5 1.307 1 95.75 326 GLN A O 1
ATOM 2500 N N . VAL A 1 327 ? 1.614 -31.312 -0.304 1 96.44 327 VAL A N 1
ATOM 2501 C CA . VAL A 1 327 ? 0.736 -30.812 -1.362 1 96.44 327 VAL A CA 1
ATOM 2502 C C . VAL A 1 327 ? -0.25 -31.906 -1.762 1 96.44 327 VAL A C 1
ATOM 2504 O O . VAL A 1 327 ? -1.226 -31.656 -2.471 1 96.44 327 VAL A O 1
ATOM 2507 N N . TYR A 1 328 ? -0.047 -33.094 -1.361 1 95.88 328 TYR A N 1
ATOM 2508 C CA . TYR A 1 328 ? -0.92 -34.25 -1.62 1 95.88 328 TYR A CA 1
ATOM 2509 C C . TYR A 1 328 ? -1.138 -35.062 -0.354 1 95.88 328 TYR A C 1
ATOM 2511 O O . TYR A 1 328 ? -0.842 -36.25 -0.322 1 95.88 328 TYR A O 1
ATOM 2519 N N . PRO A 1 329 ? -1.718 -34.438 0.574 1 94.38 329 PRO A N 1
ATOM 2520 C CA . PRO A 1 329 ? -1.826 -35.094 1.886 1 94.38 329 PRO A CA 1
ATOM 2521 C C . PRO A 1 329 ? -2.812 -36.25 1.892 1 94.38 329 PRO A C 1
ATOM 2523 O O . PRO A 1 329 ? -3.717 -36.312 1.054 1 94.38 329 PRO A O 1
ATOM 2526 N N . ASN A 1 330 ? -2.635 -37.188 2.85 1 91.5 330 ASN A N 1
ATOM 2527 C CA . ASN A 1 330 ? -3.543 -38.312 3.113 1 91.5 330 ASN A CA 1
ATOM 2528 C C . ASN A 1 330 ? -3.672 -39.219 1.902 1 91.5 330 ASN A C 1
ATOM 2530 O O . ASN A 1 330 ? -4.746 -39.781 1.642 1 91.5 330 ASN A O 1
ATOM 2534 N N . SER A 1 331 ? -2.66 -39.188 1.099 1 89.88 331 SER A N 1
ATOM 2535 C CA . SER A 1 331 ? -2.668 -40.062 -0.074 1 89.88 331 SER A CA 1
ATOM 2536 C C . SER A 1 331 ? -1.876 -41.344 0.178 1 89.88 331 SER A C 1
ATOM 2538 O O . SER A 1 331 ? -0.908 -41.344 0.942 1 89.88 331 SER A O 1
ATOM 2540 N N . GLU A 1 332 ? -2.258 -42.344 -0.481 1 86.06 332 GLU A N 1
ATOM 2541 C CA . GLU A 1 332 ? -1.528 -43.625 -0.423 1 86.06 332 GLU A CA 1
ATOM 2542 C C . GLU A 1 332 ? -0.527 -43.719 -1.568 1 86.06 332 GLU A C 1
ATOM 2544 O O . GLU A 1 332 ? 0.192 -44.719 -1.676 1 86.06 332 GLU A O 1
ATOM 2549 N N . TRP A 1 333 ? -0.527 -42.688 -2.264 1 87.38 333 TRP A N 1
ATOM 2550 C CA . TRP A 1 333 ? 0.374 -42.719 -3.412 1 87.38 333 TRP A CA 1
ATOM 2551 C C . TRP A 1 333 ? 1.83 -42.688 -2.961 1 87.38 333 TRP A C 1
ATOM 2553 O O . TRP A 1 333 ? 2.203 -41.906 -2.074 1 87.38 333 TRP A O 1
ATOM 2563 N N . GLN A 1 334 ? 2.602 -43.531 -3.578 1 87.5 334 GLN A N 1
ATOM 2564 C CA . GLN A 1 334 ? 4.016 -43.625 -3.236 1 87.5 334 GLN A CA 1
ATOM 2565 C C . GLN A 1 334 ? 4.891 -43.094 -4.363 1 87.5 334 GLN A C 1
ATOM 2567 O O . GLN A 1 334 ? 4.641 -43.375 -5.539 1 87.5 334 GLN A O 1
ATOM 2572 N N . LEU A 1 335 ? 5.879 -42.406 -3.986 1 85.88 335 LEU A N 1
ATOM 2573 C CA . LEU A 1 335 ? 6.773 -41.812 -4.965 1 85.88 335 LEU A CA 1
ATOM 2574 C C . LEU A 1 335 ? 7.625 -42.875 -5.656 1 85.88 335 LEU A C 1
ATOM 2576 O O . LEU A 1 335 ? 8 -42.719 -6.82 1 85.88 335 LEU A O 1
ATOM 2580 N N . ARG A 1 336 ? 8.031 -43.812 -4.938 1 90.88 336 ARG A N 1
ATOM 2581 C CA . ARG A 1 336 ? 8.547 -45.062 -5.535 1 90.88 336 ARG A CA 1
ATOM 2582 C C . ARG A 1 336 ? 7.457 -46.125 -5.621 1 90.88 336 ARG A C 1
ATOM 2584 O O . ARG A 1 336 ? 7.152 -46.781 -4.629 1 90.88 336 ARG A O 1
ATOM 2591 N N . HIS A 1 337 ? 6.91 -46.188 -6.773 1 92.62 337 HIS A N 1
ATOM 2592 C CA . HIS A 1 337 ? 5.715 -47 -6.957 1 92.62 337 HIS A CA 1
ATOM 2593 C C . HIS A 1 337 ? 6.031 -48.5 -6.793 1 92.62 337 HIS A C 1
ATOM 2595 O O . HIS A 1 337 ? 7.078 -48.969 -7.242 1 92.62 337 HIS A O 1
ATOM 2601 N N . PRO A 1 338 ? 5.145 -49.219 -6.207 1 92 338 PRO A N 1
ATOM 2602 C CA . PRO A 1 338 ? 5.383 -50.625 -5.922 1 92 338 PRO A CA 1
ATOM 2603 C C . PRO A 1 338 ? 5.559 -51.469 -7.191 1 92 338 PRO A C 1
ATOM 2605 O O . PRO A 1 338 ? 6.195 -52.531 -7.156 1 92 338 PRO A O 1
ATOM 2608 N N . THR A 1 339 ? 5.035 -51.031 -8.266 1 93.94 339 THR A N 1
ATOM 2609 C CA . THR A 1 339 ? 5.109 -51.781 -9.5 1 93.94 339 THR A CA 1
ATOM 2610 C C . THR A 1 339 ? 6.402 -51.5 -10.258 1 93.94 339 THR A C 1
ATOM 2612 O O . THR A 1 339 ? 6.688 -52.094 -11.281 1 93.94 339 THR A O 1
ATOM 2615 N N . ALA A 1 340 ? 7.094 -50.531 -9.758 1 94.75 340 ALA A N 1
ATOM 2616 C CA . ALA A 1 340 ? 8.406 -50.281 -10.352 1 94.75 340 ALA A CA 1
ATOM 2617 C C . ALA A 1 340 ? 9.367 -51.438 -10.078 1 94.75 340 ALA A C 1
ATOM 2619 O O . ALA A 1 340 ? 9.367 -52 -8.984 1 94.75 340 ALA A O 1
ATOM 2620 N N . VAL A 1 341 ? 10.133 -51.812 -11.109 1 96.19 341 VAL A N 1
ATOM 2621 C CA . VAL A 1 341 ? 11.102 -52.875 -10.977 1 96.19 341 VAL A CA 1
ATOM 2622 C C . VAL A 1 341 ? 12.516 -52.312 -10.969 1 96.19 341 VAL A C 1
ATOM 2624 O O . VAL A 1 341 ? 13.023 -51.875 -12.008 1 96.19 341 VAL A O 1
ATOM 2627 N N . ILE A 1 342 ? 13.094 -52.375 -9.773 1 94.5 342 ILE A N 1
ATOM 2628 C CA . ILE A 1 342 ? 14.477 -51.938 -9.617 1 94.5 342 ILE A CA 1
ATOM 2629 C C . ILE A 1 342 ? 15.375 -53.125 -9.352 1 94.5 342 ILE A C 1
ATOM 2631 O O . ILE A 1 342 ? 15.297 -53.75 -8.289 1 94.5 342 ILE A O 1
ATOM 2635 N N . ILE A 1 343 ? 16.203 -53.375 -10.289 1 92.62 343 ILE A N 1
ATOM 2636 C CA . ILE A 1 343 ? 17.062 -54.562 -10.195 1 92.62 343 ILE A CA 1
ATOM 2637 C C . ILE A 1 343 ? 18.094 -54.344 -9.086 1 92.62 343 ILE A C 1
ATOM 2639 O O . ILE A 1 343 ? 18.5 -53.219 -8.812 1 92.62 343 ILE A O 1
ATOM 2643 N N . GLU A 1 344 ? 18.469 -55.406 -8.305 1 86.25 344 GLU A N 1
ATOM 2644 C CA . GLU A 1 344 ? 19.266 -55.406 -7.086 1 86.25 344 GLU A CA 1
ATOM 2645 C C . GLU A 1 344 ? 20.578 -54.656 -7.293 1 86.25 344 GLU A C 1
ATOM 2647 O O . GLU A 1 344 ? 21.047 -53.938 -6.398 1 86.25 344 GLU A O 1
ATOM 2652 N N . ARG A 1 345 ? 21.266 -54.625 -8.422 1 90.06 345 ARG A N 1
ATOM 2653 C CA . ARG A 1 345 ? 22.562 -53.969 -8.609 1 90.06 345 ARG A CA 1
ATOM 2654 C C . ARG A 1 345 ? 22.391 -52.531 -9.07 1 90.06 345 ARG A C 1
ATOM 2656 O O . ARG A 1 345 ? 23.375 -51.812 -9.242 1 90.06 345 ARG A O 1
ATOM 2663 N N . ALA A 1 346 ? 21.172 -52.125 -9.172 1 90.88 346 ALA A N 1
ATOM 2664 C CA . ALA A 1 346 ? 20.906 -50.719 -9.516 1 90.88 346 ALA A CA 1
ATOM 2665 C C . ALA A 1 346 ? 20.891 -49.844 -8.273 1 90.88 346 ALA A C 1
ATOM 2667 O O . ALA A 1 346 ? 20.438 -50.281 -7.207 1 90.88 346 ALA A O 1
ATOM 2668 N N . GLN A 1 347 ? 21.5 -48.719 -8.391 1 94.94 347 GLN A N 1
ATOM 2669 C CA . GLN A 1 347 ? 21.531 -47.75 -7.277 1 94.94 347 GLN A CA 1
ATOM 2670 C C . GLN A 1 347 ? 20.578 -46.594 -7.516 1 94.94 347 GLN A C 1
ATOM 2672 O O . GLN A 1 347 ? 20.75 -45.844 -8.469 1 94.94 347 GLN A O 1
ATOM 2677 N N . VAL A 1 348 ? 19.594 -46.469 -6.68 1 95.38 348 VAL A N 1
ATOM 2678 C CA . VAL A 1 348 ? 18.641 -45.375 -6.742 1 95.38 348 VAL A CA 1
ATOM 2679 C C . VAL A 1 348 ? 18.609 -44.625 -5.406 1 95.38 348 VAL A C 1
ATOM 2681 O O . VAL A 1 348 ? 18.328 -45.219 -4.367 1 95.38 348 VAL A O 1
ATOM 2684 N N . SER A 1 349 ? 18.922 -43.406 -5.484 1 95.75 349 SER A N 1
ATOM 2685 C CA . SER A 1 349 ? 19 -42.625 -4.258 1 95.75 349 SER A CA 1
ATOM 2686 C C . SER A 1 349 ? 17.625 -42.469 -3.602 1 95.75 349 SER A C 1
ATOM 2688 O O . SER A 1 349 ? 16.609 -42.594 -4.27 1 95.75 349 SER A O 1
ATOM 2690 N N . GLU A 1 350 ? 17.562 -42.188 -2.311 1 92.62 350 GLU A N 1
ATOM 2691 C CA . GLU A 1 350 ? 16.328 -42.125 -1.524 1 92.62 350 GLU A CA 1
ATOM 2692 C C . GLU A 1 350 ? 15.461 -40.938 -1.979 1 92.62 350 GLU A C 1
ATOM 2694 O O . GLU A 1 350 ? 14.234 -41 -1.908 1 92.62 350 GLU A O 1
ATOM 2699 N N . ASP A 1 351 ? 16.062 -39.938 -2.457 1 94.12 351 ASP A N 1
ATOM 2700 C CA . ASP A 1 351 ? 15.32 -38.75 -2.824 1 94.12 351 ASP A CA 1
ATOM 2701 C C . ASP A 1 351 ? 14.82 -38.812 -4.266 1 94.12 351 ASP A C 1
ATOM 2703 O O . ASP A 1 351 ? 14.219 -37.875 -4.77 1 94.12 351 ASP A O 1
ATOM 2707 N N . SER A 1 352 ? 15.07 -39.938 -4.895 1 95.56 352 SER A N 1
ATOM 2708 C CA . SER A 1 352 ? 14.602 -40.094 -6.266 1 95.56 352 SER A CA 1
ATOM 2709 C C . SER A 1 352 ? 13.195 -40.688 -6.297 1 95.56 352 SER A C 1
ATOM 2711 O O . SER A 1 352 ? 12.812 -41.438 -5.391 1 95.56 352 SER A O 1
ATOM 2713 N N . VAL A 1 353 ? 12.5 -40.281 -7.312 1 96.25 353 VAL A N 1
ATOM 2714 C CA . VAL A 1 353 ? 11.133 -40.75 -7.547 1 96.25 353 VAL A CA 1
ATOM 2715 C C . VAL A 1 353 ? 11.094 -41.656 -8.766 1 96.25 353 VAL A C 1
ATOM 2717 O O . VAL A 1 353 ? 11.766 -41.406 -9.766 1 96.25 353 VAL A O 1
ATOM 2720 N N . VAL A 1 354 ? 10.406 -42.781 -8.625 1 96.56 354 VAL A N 1
ATOM 2721 C CA . VAL A 1 354 ? 10.297 -43.75 -9.727 1 96.56 354 VAL A CA 1
ATOM 2722 C C . VAL A 1 354 ? 8.836 -44.156 -9.922 1 96.56 354 VAL A C 1
ATOM 2724 O O . VAL A 1 354 ? 8.211 -44.688 -9.016 1 96.56 354 VAL A O 1
ATOM 2727 N N . GLY A 1 355 ? 8.297 -43.938 -11.086 1 95.44 355 GLY A N 1
ATOM 2728 C CA . GLY A 1 355 ? 6.895 -44.188 -11.383 1 95.44 355 GLY A CA 1
ATOM 2729 C C . GLY A 1 355 ? 6.574 -45.656 -11.586 1 95.44 355 GLY A C 1
ATOM 2730 O O . GLY A 1 355 ? 7.48 -46.5 -11.656 1 95.44 355 GLY A O 1
ATOM 2731 N N . GLY A 1 356 ? 5.305 -45.906 -11.656 1 94.69 356 GLY A N 1
ATOM 2732 C CA . GLY A 1 356 ? 4.828 -47.281 -11.812 1 94.69 356 GLY A CA 1
ATOM 2733 C C . GLY A 1 356 ? 5.184 -47.906 -13.156 1 94.69 356 GLY A C 1
ATOM 2734 O O . GLY A 1 356 ? 5.125 -47.219 -14.188 1 94.69 356 GLY A O 1
ATOM 2735 N N . GLY A 1 357 ? 5.539 -49.188 -13.109 1 95.56 357 GLY A N 1
ATOM 2736 C CA . GLY A 1 357 ? 5.805 -49.906 -14.336 1 95.56 357 GLY A CA 1
ATOM 2737 C C . GLY A 1 357 ? 7.18 -49.625 -14.914 1 95.56 357 GLY A C 1
ATOM 2738 O O . GLY A 1 357 ? 7.535 -50.156 -15.969 1 95.56 357 GLY A O 1
ATOM 2739 N N . THR A 1 358 ? 7.891 -48.812 -14.281 1 96.62 358 THR A N 1
ATOM 2740 C CA . THR A 1 358 ? 9.227 -48.469 -14.75 1 96.62 358 THR A CA 1
ATOM 2741 C C . THR A 1 358 ? 10.227 -49.562 -14.391 1 96.62 358 THR A C 1
ATOM 2743 O O . THR A 1 358 ? 10.164 -50.125 -13.305 1 96.62 358 THR A O 1
ATOM 2746 N N . MET A 1 359 ? 11.164 -49.812 -15.32 1 97.69 359 MET A N 1
ATOM 2747 C CA . MET A 1 359 ? 12.211 -50.812 -15.133 1 97.69 359 MET A CA 1
ATOM 2748 C C . MET A 1 359 ? 13.586 -50.156 -15.094 1 97.69 359 MET A C 1
ATOM 2750 O O . MET A 1 359 ? 13.984 -49.469 -16.047 1 97.69 359 MET A O 1
ATOM 2754 N N . VAL A 1 360 ? 14.273 -50.406 -14.008 1 97.38 360 VAL A N 1
ATOM 2755 C CA . VAL A 1 360 ? 15.641 -49.906 -13.852 1 97.38 360 VAL A CA 1
ATOM 2756 C C . VAL A 1 360 ? 16.609 -51.094 -13.875 1 97.38 360 VAL A C 1
ATOM 2758 O O . VAL A 1 360 ? 16.641 -51.906 -12.93 1 97.38 360 VAL A O 1
ATOM 2761 N N . CYS A 1 361 ? 17.422 -51.156 -14.875 1 95.94 361 CYS A N 1
ATOM 2762 C CA . CYS A 1 361 ? 18.297 -52.281 -15.102 1 95.94 361 CYS A CA 1
ATOM 2763 C C . CYS A 1 361 ? 19.578 -52.156 -14.289 1 95.94 361 CYS A C 1
ATOM 2765 O O . CYS A 1 361 ? 19.75 -51.219 -13.539 1 95.94 361 CYS A O 1
ATOM 2767 N N . GLU A 1 362 ? 20.453 -53.188 -14.383 1 93.38 362 GLU A N 1
ATOM 2768 C CA . GLU A 1 362 ? 21.656 -53.312 -13.57 1 93.38 362 GLU A CA 1
ATOM 2769 C C . GLU A 1 362 ? 22.688 -52.281 -13.945 1 93.38 362 GLU A C 1
ATOM 2771 O O . GLU A 1 362 ? 22.641 -51.719 -15.039 1 93.38 362 GLU A O 1
ATOM 2776 N N . LYS A 1 363 ? 23.578 -51.938 -13.039 1 94.12 363 LYS A N 1
ATOM 2777 C CA . LYS A 1 363 ? 24.719 -51.031 -13.219 1 94.12 363 LYS A CA 1
ATOM 2778 C C . LYS A 1 363 ? 24.234 -49.625 -13.57 1 94.12 363 LYS A C 1
ATOM 2780 O O . LYS A 1 363 ? 24.828 -48.969 -14.438 1 94.12 363 LYS A O 1
ATOM 2785 N N . THR A 1 364 ? 23.141 -49.312 -13.109 1 95.19 364 THR A N 1
ATOM 2786 C CA . THR A 1 364 ? 22.578 -47.969 -13.344 1 95.19 364 THR A CA 1
ATOM 2787 C C . THR A 1 364 ? 22.531 -47.188 -12.039 1 95.19 364 THR A C 1
ATOM 2789 O O . THR A 1 364 ? 22.344 -47.75 -10.961 1 95.19 364 THR A O 1
ATOM 2792 N N . ASN A 1 365 ? 22.828 -45.938 -12.164 1 97 365 ASN A N 1
ATOM 2793 C CA . ASN A 1 365 ? 22.797 -45.031 -11.023 1 97 365 ASN A CA 1
ATOM 2794 C C . ASN A 1 365 ? 21.812 -43.875 -11.25 1 97 365 ASN A C 1
ATOM 2796 O O . ASN A 1 365 ? 21.969 -43.094 -12.188 1 97 365 ASN A O 1
ATOM 2800 N N . ILE A 1 366 ? 20.797 -43.75 -10.414 1 97 366 ILE A N 1
ATOM 2801 C CA . ILE A 1 366 ? 19.828 -42.688 -10.461 1 97 366 ILE A CA 1
ATOM 2802 C C . ILE A 1 366 ? 19.906 -41.875 -9.172 1 97 366 ILE A C 1
ATOM 2804 O O . ILE A 1 366 ? 19.641 -42.375 -8.078 1 97 366 ILE A O 1
ATOM 2808 N N . ALA A 1 367 ? 20.25 -40.625 -9.312 1 97.12 367 ALA A N 1
ATOM 2809 C CA . ALA A 1 367 ? 20.422 -39.781 -8.141 1 97.12 367 ALA A CA 1
ATOM 2810 C C . ALA A 1 367 ? 19.594 -38.5 -8.273 1 97.12 367 ALA A C 1
ATOM 2812 O O . ALA A 1 367 ? 19.641 -37.812 -9.297 1 97.12 367 ALA A O 1
ATOM 2813 N N . SER A 1 368 ? 18.797 -38.219 -7.199 1 96 368 SER A N 1
ATOM 2814 C CA . SER A 1 368 ? 18.047 -36.969 -7.09 1 96 368 SER A CA 1
ATOM 2815 C C . SER A 1 368 ? 17.25 -36.688 -8.359 1 96 368 SER A C 1
ATOM 2817 O O . SER A 1 368 ? 17.344 -35.594 -8.938 1 96 368 SER A O 1
ATOM 2819 N N . SER A 1 369 ? 16.531 -37.656 -8.812 1 97.06 369 SER A N 1
ATOM 2820 C CA . SER A 1 369 ? 15.852 -37.562 -10.094 1 97.06 369 SER A CA 1
ATOM 2821 C C . SER A 1 369 ? 14.422 -38.094 -10.008 1 97.06 369 SER A C 1
ATOM 2823 O O . SER A 1 369 ? 14.078 -38.781 -9.055 1 97.06 369 SER A O 1
ATOM 2825 N N . VAL A 1 370 ? 13.688 -37.625 -10.93 1 97.19 370 VAL A N 1
ATOM 2826 C CA . VAL A 1 370 ? 12.32 -38.094 -11.086 1 97.19 370 VAL A CA 1
ATOM 2827 C C . VAL A 1 370 ? 12.195 -38.906 -12.367 1 97.19 370 VAL A C 1
ATOM 2829 O O . VAL A 1 370 ? 12.5 -38.406 -13.453 1 97.19 370 VAL A O 1
ATOM 2832 N N . VAL A 1 371 ? 11.805 -40.125 -12.203 1 97.25 371 VAL A N 1
ATOM 2833 C CA . VAL A 1 371 ? 11.586 -41.031 -13.344 1 97.25 371 VAL A CA 1
ATOM 2834 C C . VAL A 1 371 ? 10.094 -41.312 -13.484 1 97.25 371 VAL A C 1
ATOM 2836 O O . VAL A 1 371 ? 9.461 -41.844 -12.562 1 97.25 371 VAL A O 1
ATOM 2839 N N . GLY A 1 372 ? 9.484 -41.031 -14.578 1 95.31 372 GLY A N 1
ATOM 2840 C CA . GLY A 1 372 ? 8.055 -41.188 -14.812 1 95.31 372 GLY A CA 1
ATOM 2841 C C . GLY A 1 372 ? 7.609 -42.625 -14.859 1 95.31 372 GLY A C 1
ATOM 2842 O O . GLY A 1 372 ? 8.32 -43.5 -14.398 1 95.31 372 GLY A O 1
ATOM 2843 N N . LYS A 1 373 ? 6.418 -42.812 -15.398 1 94.81 373 LYS A N 1
ATOM 2844 C CA . LYS A 1 373 ? 5.812 -44.125 -15.477 1 94.81 373 LYS A CA 1
ATOM 2845 C C . LYS A 1 373 ? 6.238 -44.844 -16.75 1 94.81 373 LYS A C 1
ATOM 2847 O O . LYS A 1 373 ? 6.449 -44.219 -17.781 1 94.81 373 LYS A O 1
ATOM 2852 N N . HIS A 1 374 ? 6.375 -46.156 -16.609 1 95.94 374 HIS A N 1
ATOM 2853 C CA . HIS A 1 374 ? 6.59 -47.062 -17.734 1 95.94 374 HIS A CA 1
ATOM 2854 C C . HIS A 1 374 ? 7.848 -46.688 -18.5 1 95.94 374 HIS A C 1
ATOM 2856 O O . HIS A 1 374 ? 7.848 -46.719 -19.734 1 95.94 374 HIS A O 1
ATOM 2862 N N . CYS A 1 375 ? 8.805 -46.281 -17.781 1 96.75 375 CYS A N 1
ATOM 2863 C CA . CYS A 1 375 ? 10.109 -46.031 -18.391 1 96.75 375 CYS A CA 1
ATOM 2864 C C . CYS A 1 375 ? 10.992 -47.281 -18.359 1 96.75 375 CYS A C 1
ATOM 2866 O O . CYS A 1 375 ? 10.703 -48.219 -17.641 1 96.75 375 CYS A O 1
ATOM 2868 N N . ARG A 1 376 ? 11.938 -47.25 -19.25 1 97.88 376 ARG A N 1
ATOM 2869 C CA . ARG A 1 376 ? 12.961 -48.281 -19.266 1 97.88 376 ARG A CA 1
ATOM 2870 C C . ARG A 1 376 ? 14.359 -47.688 -19.219 1 97.88 376 ARG A C 1
ATOM 2872 O O . ARG A 1 376 ? 14.797 -47.031 -20.188 1 97.88 376 ARG A O 1
ATOM 2879 N N . ILE A 1 377 ? 15.055 -47.906 -18.109 1 97.88 377 ILE A N 1
ATOM 2880 C CA . ILE A 1 377 ? 16.438 -47.438 -17.953 1 97.88 377 ILE A CA 1
ATOM 2881 C C . ILE A 1 377 ? 17.391 -48.594 -18.141 1 97.88 377 ILE A C 1
ATOM 2883 O O . ILE A 1 377 ? 17.609 -49.406 -17.234 1 97.88 377 ILE A O 1
ATOM 2887 N N . ASN A 1 378 ? 18 -48.688 -19.281 1 96.81 378 ASN A N 1
ATOM 2888 C CA . ASN A 1 378 ? 18.891 -49.781 -19.625 1 96.81 378 ASN A CA 1
ATOM 2889 C C . ASN A 1 378 ? 20.188 -49.719 -18.828 1 96.81 378 ASN A C 1
ATOM 2891 O O . ASN A 1 378 ? 20.422 -48.781 -18.078 1 96.81 378 ASN A O 1
ATOM 2895 N N . PRO A 1 379 ? 21.047 -50.812 -18.938 1 96.06 379 PRO A N 1
ATOM 2896 C CA . PRO A 1 379 ? 22.25 -50.875 -18.109 1 96.06 379 PRO A CA 1
ATOM 2897 C C . PRO A 1 379 ? 23.25 -49.781 -18.422 1 96.06 379 PRO A C 1
ATOM 2899 O O . PRO A 1 379 ? 23.297 -49.281 -19.547 1 96.06 379 PRO A O 1
ATOM 2902 N N . LEU A 1 380 ? 24.094 -49.406 -17.453 1 96.19 380 LEU A N 1
ATOM 2903 C CA . LEU A 1 380 ? 25.219 -48.5 -17.578 1 96.19 380 LEU A CA 1
ATOM 2904 C C . LEU A 1 380 ? 24.734 -47.062 -17.812 1 96.19 380 LEU A C 1
ATOM 2906 O O . LEU A 1 380 ? 25.297 -46.344 -18.641 1 96.19 380 LEU A O 1
ATOM 2910 N N . VAL A 1 381 ? 23.609 -46.719 -17.219 1 97.12 381 VAL A N 1
ATOM 2911 C CA . VAL A 1 381 ? 23.078 -45.344 -17.344 1 97.12 381 VAL A CA 1
ATOM 2912 C C . VAL A 1 381 ? 23.312 -44.594 -16.031 1 97.12 381 VAL A C 1
ATOM 2914 O O . VAL A 1 381 ? 23.219 -45.156 -14.945 1 97.12 381 VAL A O 1
ATOM 2917 N N . ARG A 1 382 ? 23.734 -43.406 -16.141 1 97.88 382 ARG A N 1
ATOM 2918 C CA . ARG A 1 382 ? 23.844 -42.469 -15.016 1 97.88 382 ARG A CA 1
ATOM 2919 C C . ARG A 1 382 ? 22.875 -41.312 -15.172 1 97.88 382 ARG A C 1
ATOM 2921 O O . ARG A 1 382 ? 22.984 -40.531 -16.125 1 97.88 382 ARG A O 1
ATOM 2928 N N . LEU A 1 383 ? 21.953 -41.188 -14.312 1 97.44 383 LEU A N 1
ATOM 2929 C CA . LEU A 1 383 ? 20.953 -40.125 -14.297 1 97.44 383 LEU A CA 1
ATOM 2930 C C . LEU A 1 383 ? 21.047 -39.312 -13.023 1 97.44 383 LEU A C 1
ATOM 2932 O O . LEU A 1 383 ? 20.891 -39.844 -11.922 1 97.44 383 LEU A O 1
ATOM 2936 N N . SER A 1 384 ? 21.328 -38.031 -13.133 1 97.56 384 SER A N 1
ATOM 2937 C CA . SER A 1 384 ? 21.469 -37.188 -11.953 1 97.56 384 SER A CA 1
ATOM 2938 C C . SER A 1 384 ? 20.688 -35.875 -12.109 1 97.56 384 SER A C 1
ATOM 2940 O O . SER A 1 384 ? 20.75 -35.25 -13.164 1 97.56 384 SER A O 1
ATOM 2942 N N . SER A 1 385 ? 19.984 -35.531 -11.047 1 96.5 385 SER A N 1
ATOM 2943 C CA . SER A 1 385 ? 19.281 -34.25 -10.961 1 96.5 385 SER A CA 1
ATOM 2944 C C . SER A 1 385 ? 18.453 -34 -12.211 1 96.5 385 SER A C 1
ATOM 2946 O O . SER A 1 385 ? 18.516 -32.938 -12.797 1 96.5 385 SER A O 1
ATOM 2948 N N . SER A 1 386 ? 17.672 -35 -12.625 1 96.94 386 SER A N 1
ATOM 2949 C CA . SER A 1 386 ? 16.953 -34.906 -13.883 1 96.94 386 SER A CA 1
ATOM 2950 C C . SER A 1 386 ? 15.508 -35.375 -13.734 1 96.94 386 SER A C 1
ATOM 2952 O O . SER A 1 386 ? 15.148 -35.969 -12.727 1 96.94 386 SER A O 1
ATOM 2954 N N . VAL A 1 387 ? 14.766 -34.969 -14.703 1 96.56 387 VAL A N 1
ATOM 2955 C CA . VAL A 1 387 ? 13.352 -35.344 -14.742 1 96.56 387 VAL A CA 1
ATOM 2956 C C . VAL A 1 387 ? 13.047 -36.062 -16.047 1 96.56 387 VAL A C 1
ATOM 2958 O O . VAL A 1 387 ? 13.289 -35.531 -17.141 1 96.56 387 VAL A O 1
ATOM 2961 N N . LEU A 1 388 ? 12.594 -37.281 -15.883 1 95.94 388 LEU A N 1
ATOM 2962 C CA . LEU A 1 388 ? 12.172 -38.094 -17.031 1 95.94 388 LEU A CA 1
ATOM 2963 C C . LEU A 1 388 ? 10.656 -38.156 -17.109 1 95.94 388 LEU A C 1
ATOM 2965 O O . LEU A 1 388 ? 9.984 -38.438 -16.125 1 95.94 388 LEU A O 1
ATOM 2969 N N . GLY A 1 389 ? 10.094 -37.938 -18.25 1 93.06 389 GLY A N 1
ATOM 2970 C CA . GLY A 1 389 ? 8.664 -38.094 -18.453 1 93.06 389 GLY A CA 1
ATOM 2971 C C . GLY A 1 389 ? 8.234 -39.562 -18.5 1 93.06 389 GLY A C 1
ATOM 2972 O O . GLY A 1 389 ? 8.984 -40.438 -18.094 1 93.06 389 GLY A O 1
ATOM 2973 N N . ASP A 1 390 ? 7.004 -39.75 -18.938 1 92.56 390 ASP A N 1
ATOM 2974 C CA . ASP A 1 390 ? 6.465 -41.094 -19.031 1 92.56 390 ASP A CA 1
ATOM 2975 C C . ASP A 1 390 ? 6.891 -41.781 -20.328 1 92.56 390 ASP A C 1
ATOM 2977 O O . ASP A 1 390 ? 7.152 -41.125 -21.328 1 92.56 390 ASP A O 1
ATOM 2981 N N . HIS A 1 391 ? 7.055 -43.094 -20.25 1 93.94 391 HIS A N 1
ATOM 2982 C CA . HIS A 1 391 ? 7.285 -43.938 -21.422 1 93.94 391 HIS A CA 1
ATOM 2983 C C . HIS A 1 391 ? 8.578 -43.562 -22.125 1 93.94 391 HIS A C 1
ATOM 2985 O O . HIS A 1 391 ? 8.617 -43.469 -23.359 1 93.94 391 HIS A O 1
ATOM 2991 N N . VAL A 1 392 ? 9.516 -43.219 -21.375 1 95.31 392 VAL A N 1
ATOM 2992 C CA . VAL A 1 392 ? 10.82 -42.875 -21.922 1 95.31 392 VAL A CA 1
ATOM 2993 C C . VAL A 1 392 ? 11.781 -44.031 -21.766 1 95.31 392 VAL A C 1
ATOM 2995 O O . VAL A 1 392 ? 11.789 -44.719 -20.734 1 95.31 392 VAL A O 1
ATOM 2998 N N . THR A 1 393 ? 12.555 -44.281 -22.781 1 97.44 393 THR A N 1
ATOM 2999 C CA . THR A 1 393 ? 13.594 -45.281 -22.734 1 97.44 393 THR A CA 1
ATOM 3000 C C . THR A 1 393 ? 14.977 -44.656 -22.828 1 97.44 393 THR A C 1
ATOM 3002 O O . THR A 1 393 ? 15.258 -43.906 -23.766 1 97.44 393 THR A O 1
ATOM 3005 N N . LEU A 1 394 ? 15.812 -44.906 -21.891 1 97.5 394 LEU A N 1
ATOM 3006 C CA . LEU A 1 394 ? 17.219 -44.531 -21.953 1 97.5 394 LEU A CA 1
ATOM 3007 C C . LEU A 1 394 ? 18.094 -45.719 -22.359 1 97.5 394 LEU A C 1
ATOM 3009 O O . LEU A 1 394 ? 18.188 -46.688 -21.625 1 97.5 394 LEU A O 1
ATOM 3013 N N . ALA A 1 395 ? 18.688 -45.594 -23.469 1 96.81 395 ALA A N 1
ATOM 3014 C CA . ALA A 1 395 ? 19.562 -46.656 -23.969 1 96.81 395 ALA A CA 1
ATOM 3015 C C . ALA A 1 395 ? 20.828 -46.75 -23.125 1 96.81 395 ALA A C 1
ATOM 3017 O O . ALA A 1 395 ? 21.125 -45.875 -22.312 1 96.81 395 ALA A O 1
ATOM 3018 N N . SER A 1 396 ? 21.531 -47.875 -23.422 1 96.94 396 SER A N 1
ATOM 3019 C CA . SER A 1 396 ? 22.703 -48.188 -22.594 1 96.94 396 SER A CA 1
ATOM 3020 C C . SER A 1 396 ? 23.812 -47.156 -22.781 1 96.94 396 SER A C 1
ATOM 3022 O O . SER A 1 396 ? 24.062 -46.688 -23.891 1 96.94 396 SER A O 1
ATOM 3024 N N . GLY A 1 397 ? 24.391 -46.781 -21.625 1 96.25 397 GLY A N 1
ATOM 3025 C CA . GLY A 1 397 ? 25.594 -45.969 -21.672 1 96.25 397 GLY A CA 1
ATOM 3026 C C . GLY A 1 397 ? 25.297 -44.469 -21.609 1 96.25 397 GLY A C 1
ATOM 3027 O O . GLY A 1 397 ? 26.219 -43.656 -21.75 1 96.25 397 GLY A O 1
ATOM 3028 N N . CYS A 1 398 ? 24.156 -44.094 -21.406 1 96.75 398 CYS A N 1
ATOM 3029 C CA . CYS A 1 398 ? 23.797 -42.688 -21.391 1 96.75 398 CYS A CA 1
ATOM 3030 C C . CYS A 1 398 ? 24.188 -42.031 -20.078 1 96.75 398 CYS A C 1
ATOM 3032 O O . CYS A 1 398 ? 24.141 -42.688 -19.031 1 96.75 398 CYS A O 1
ATOM 3034 N N . VAL A 1 399 ? 24.672 -40.812 -20.172 1 98 399 VAL A N 1
ATOM 3035 C CA . VAL A 1 399 ? 24.938 -39.969 -19 1 98 399 VAL A CA 1
ATOM 3036 C C . VAL A 1 399 ? 24.094 -38.719 -19.078 1 98 399 VAL A C 1
ATOM 3038 O O . VAL A 1 399 ? 24.312 -37.875 -19.953 1 98 399 VAL A O 1
ATOM 3041 N N . ILE A 1 400 ? 23.156 -38.562 -18.203 1 97.75 400 ILE A N 1
ATOM 3042 C CA . ILE A 1 400 ? 22.203 -37.469 -18.234 1 97.75 400 ILE A CA 1
ATOM 3043 C C . ILE A 1 400 ? 22.281 -36.688 -16.922 1 97.75 400 ILE A C 1
ATOM 3045 O O . ILE A 1 400 ? 22.141 -37.25 -15.844 1 97.75 400 ILE A O 1
ATOM 3049 N N . GLU A 1 401 ? 22.484 -35.406 -17.016 1 97.38 401 GLU A N 1
ATOM 3050 C CA . GLU A 1 401 ? 22.609 -34.562 -15.852 1 97.38 401 GLU A CA 1
ATOM 3051 C C . GLU A 1 401 ? 21.766 -33.281 -16.016 1 97.38 401 GLU A C 1
ATOM 3053 O O . GLU A 1 401 ? 21.797 -32.656 -17.062 1 97.38 401 GLU A O 1
ATOM 3058 N N . ASN A 1 402 ? 21.047 -32.938 -14.953 1 96.62 402 ASN A N 1
ATOM 3059 C CA . ASN A 1 402 ? 20.312 -31.688 -14.883 1 96.62 402 ASN A CA 1
ATOM 3060 C C . ASN A 1 402 ? 19.516 -31.438 -16.156 1 96.62 402 ASN A C 1
ATOM 3062 O O . ASN A 1 402 ? 19.656 -30.391 -16.781 1 96.62 402 ASN A O 1
ATOM 3066 N N . SER A 1 403 ? 18.641 -32.406 -16.516 1 96.56 403 SER A N 1
ATOM 3067 C CA . SER A 1 403 ? 17.953 -32.312 -17.797 1 96.56 403 SER A CA 1
ATOM 3068 C C . SER A 1 403 ? 16.516 -32.781 -17.688 1 96.56 403 SER A C 1
ATOM 3070 O O . SER A 1 403 ? 16.188 -33.562 -16.797 1 96.56 403 SER A O 1
ATOM 3072 N N . LEU A 1 404 ? 15.75 -32.188 -18.5 1 95.38 404 LEU A N 1
ATOM 3073 C CA . LEU A 1 404 ? 14.359 -32.625 -18.641 1 95.38 404 LEU A CA 1
ATOM 3074 C C . LEU A 1 404 ? 14.18 -33.438 -19.906 1 95.38 404 LEU A C 1
ATOM 3076 O O . LEU A 1 404 ? 14.344 -32.938 -21.016 1 95.38 404 LEU A O 1
ATOM 3080 N N . ILE A 1 405 ? 13.844 -34.688 -19.703 1 95.25 405 ILE A N 1
ATOM 3081 C CA . ILE A 1 405 ? 13.82 -35.656 -20.828 1 95.25 405 ILE A CA 1
ATOM 3082 C C . ILE A 1 405 ? 12.398 -36.156 -21.031 1 95.25 405 ILE A C 1
ATOM 3084 O O . ILE A 1 405 ? 11.875 -36.906 -20.219 1 95.25 405 ILE A O 1
ATOM 3088 N N . LEU A 1 406 ? 11.781 -35.844 -22.156 1 92.5 406 LEU A N 1
ATOM 3089 C CA . LEU A 1 406 ? 10.414 -36.281 -22.453 1 92.5 406 LEU A CA 1
ATOM 3090 C C . LEU A 1 406 ? 10.383 -37.188 -23.656 1 92.5 406 LEU A C 1
ATOM 3092 O O . LEU A 1 406 ? 9.305 -37.562 -24.141 1 92.5 406 LEU A O 1
ATOM 3096 N N . ALA A 1 407 ? 11.594 -37.5 -24.156 1 92.44 407 ALA A N 1
ATOM 3097 C CA . ALA A 1 407 ? 11.727 -38.406 -25.281 1 92.44 407 ALA A CA 1
ATOM 3098 C C . ALA A 1 407 ? 12.859 -39.406 -25.047 1 92.44 407 ALA A C 1
ATOM 3100 O O . ALA A 1 407 ? 13.797 -39.125 -24.281 1 92.44 407 ALA A O 1
ATOM 3101 N N . SER A 1 408 ? 12.773 -40.531 -25.703 1 95.25 408 SER A N 1
ATOM 3102 C CA . SER A 1 408 ? 13.766 -41.562 -25.5 1 95.25 408 SER A CA 1
ATOM 3103 C C . SER A 1 408 ? 15.133 -41.125 -26.016 1 95.25 408 SER A C 1
ATOM 3105 O O . SER A 1 408 ? 15.227 -40.344 -26.953 1 95.25 408 SER A O 1
ATOM 3107 N N . VAL A 1 409 ? 16.125 -41.688 -25.438 1 95.94 409 VAL A N 1
ATOM 3108 C CA . VAL A 1 409 ? 17.5 -41.281 -25.734 1 95.94 409 VAL A CA 1
ATOM 3109 C C . VAL A 1 409 ? 18.297 -42.5 -26.234 1 95.94 409 VAL A C 1
ATOM 3111 O O . VAL A 1 409 ? 18.203 -43.594 -25.656 1 95.94 409 VAL A O 1
ATOM 3114 N N . GLU A 1 410 ? 19.094 -42.25 -27.219 1 94.06 410 GLU A N 1
ATOM 3115 C CA . GLU A 1 410 ? 19.875 -43.312 -27.844 1 94.06 410 GLU A CA 1
ATOM 3116 C C . GLU A 1 410 ? 21.109 -43.656 -27.031 1 94.06 410 GLU A C 1
ATOM 3118 O O . GLU A 1 410 ? 21.391 -43 -26.016 1 94.06 410 GLU A O 1
ATOM 3123 N N . ARG A 1 411 ? 21.875 -44.688 -27.594 1 95.12 411 ARG A N 1
ATOM 3124 C CA . ARG A 1 411 ? 22.984 -45.25 -26.844 1 95.12 411 ARG A CA 1
ATOM 3125 C C . ARG A 1 411 ? 24.125 -44.25 -26.688 1 95.12 411 ARG A C 1
ATOM 3127 O O . ARG A 1 411 ? 24.422 -43.5 -27.609 1 95.12 411 ARG A O 1
ATOM 3134 N N . LYS A 1 412 ? 24.766 -44.281 -25.547 1 96.31 412 LYS A N 1
ATOM 3135 C CA . LYS A 1 412 ? 26.047 -43.625 -25.266 1 96.31 412 LYS A CA 1
ATOM 3136 C C . LYS A 1 412 ? 25.953 -42.125 -25.484 1 96.31 412 LYS A C 1
ATOM 3138 O O . LYS A 1 412 ? 26.875 -41.5 -26 1 96.31 412 LYS A O 1
ATOM 3143 N N . CYS A 1 413 ? 24.812 -41.562 -25.188 1 96.5 413 CYS A N 1
ATOM 3144 C CA . CYS A 1 413 ? 24.656 -40.125 -25.266 1 96.5 413 CYS A CA 1
ATOM 3145 C C . CYS A 1 413 ? 24.969 -39.438 -23.938 1 96.5 413 CYS A C 1
ATOM 3147 O O . CYS A 1 413 ? 24.688 -40 -22.875 1 96.5 413 CYS A O 1
ATOM 3149 N N . VAL A 1 414 ? 25.609 -38.281 -24.031 1 97.69 414 VAL A N 1
ATOM 3150 C CA . VAL A 1 414 ? 25.844 -37.438 -22.875 1 97.69 414 VAL A CA 1
ATOM 3151 C C . VAL A 1 414 ? 25 -36.188 -22.969 1 97.69 414 VAL A C 1
ATOM 3153 O O . VAL A 1 414 ? 25.172 -35.375 -23.906 1 97.69 414 VAL A O 1
ATOM 3156 N N . ILE A 1 415 ? 24.016 -36 -22.047 1 97 415 ILE A N 1
ATOM 3157 C CA . ILE A 1 415 ? 23.078 -34.875 -22.094 1 97 415 ILE A CA 1
ATOM 3158 C C . ILE A 1 415 ? 23.172 -34.094 -20.797 1 97 415 ILE A C 1
ATOM 3160 O O . ILE A 1 415 ? 22.891 -34.625 -19.719 1 97 415 ILE A O 1
ATOM 3164 N N . LYS A 1 416 ? 23.594 -32.844 -20.906 1 96.75 416 LYS A N 1
ATOM 3165 C CA . LYS A 1 416 ? 23.75 -31.984 -19.734 1 96.75 416 LYS A CA 1
ATOM 3166 C C . LYS A 1 416 ? 22.969 -30.688 -19.906 1 96.75 416 LYS A C 1
ATOM 3168 O O . LYS A 1 416 ? 23.172 -29.938 -20.875 1 96.75 416 LYS A O 1
ATOM 3173 N N . ASN A 1 417 ? 22.078 -30.453 -18.938 1 95.94 417 ASN A N 1
ATOM 3174 C CA . ASN A 1 417 ? 21.344 -29.188 -18.891 1 95.94 417 ASN A CA 1
ATOM 3175 C C . ASN A 1 417 ? 20.516 -28.984 -20.156 1 95.94 417 ASN A C 1
ATOM 3177 O O . ASN A 1 417 ? 20.562 -27.906 -20.781 1 95.94 417 ASN A O 1
ATOM 3181 N N . CYS A 1 418 ? 19.766 -30.016 -20.562 1 95.31 418 CYS A N 1
ATOM 3182 C CA . CYS A 1 418 ? 19.016 -29.938 -21.812 1 95.31 418 CYS A CA 1
ATOM 3183 C C . CYS A 1 418 ? 17.547 -30.266 -21.562 1 95.31 418 CYS A C 1
ATOM 3185 O O . CYS A 1 418 ? 17.188 -30.812 -20.516 1 95.31 418 CYS A O 1
ATOM 3187 N N . ILE A 1 419 ? 16.797 -29.781 -22.453 1 93.88 419 ILE A N 1
ATOM 3188 C CA . ILE A 1 419 ? 15.406 -30.203 -22.578 1 93.88 419 ILE A CA 1
ATOM 3189 C C . ILE A 1 419 ? 15.219 -31.016 -23.844 1 93.88 419 ILE A C 1
ATOM 3191 O O . ILE A 1 419 ? 15.5 -30.531 -24.953 1 93.88 419 ILE A O 1
ATOM 3195 N N . VAL A 1 420 ? 14.797 -32.219 -23.656 1 93.69 420 VAL A N 1
ATOM 3196 C CA . VAL A 1 420 ? 14.641 -33.125 -24.812 1 93.69 420 VAL A CA 1
ATOM 3197 C C . VAL A 1 420 ? 13.172 -33.469 -24.984 1 93.69 420 VAL A C 1
ATOM 3199 O O . VAL A 1 420 ? 12.57 -34.094 -24.109 1 93.69 420 VAL A O 1
ATOM 3202 N N . THR A 1 421 ? 12.578 -33.125 -26.078 1 91.62 421 THR A N 1
ATOM 3203 C CA . THR A 1 421 ? 11.164 -33.438 -26.328 1 91.62 421 THR A CA 1
ATOM 3204 C C . THR A 1 421 ? 10.992 -34.219 -27.609 1 91.62 421 THR A C 1
ATOM 3206 O O . THR A 1 421 ? 9.898 -34.719 -27.906 1 91.62 421 THR A O 1
ATOM 3209 N N . ASP A 1 422 ? 12 -34.344 -28.391 1 90.5 422 ASP A N 1
ATOM 3210 C CA . ASP A 1 422 ? 11.977 -35.094 -29.656 1 90.5 422 ASP A CA 1
ATOM 3211 C C . ASP A 1 422 ? 13.141 -36.062 -29.75 1 90.5 422 ASP A C 1
ATOM 3213 O O . ASP A 1 422 ? 14.305 -35.656 -29.812 1 90.5 422 ASP A O 1
ATOM 3217 N N . SER A 1 423 ? 12.875 -37.281 -29.922 1 89.06 423 SER A N 1
ATOM 3218 C CA . SER A 1 423 ? 13.898 -38.312 -29.969 1 89.06 423 SER A CA 1
ATOM 3219 C C . SER A 1 423 ? 14.688 -38.281 -31.266 1 89.06 423 SER A C 1
ATOM 3221 O O . SER A 1 423 ? 15.828 -38.75 -31.328 1 89.06 423 SER A O 1
ATOM 3223 N N . ASN A 1 424 ? 14.062 -37.688 -32.312 1 88.81 424 ASN A N 1
ATOM 3224 C CA . ASN A 1 424 ? 14.703 -37.625 -33.625 1 88.81 424 ASN A CA 1
ATOM 3225 C C . ASN A 1 424 ? 15.898 -36.688 -33.625 1 88.81 424 ASN A C 1
ATOM 3227 O O . ASN A 1 424 ? 16.734 -36.719 -34.5 1 88.81 424 ASN A O 1
ATOM 3231 N N . LYS A 1 425 ? 15.938 -35.969 -32.656 1 88.38 425 LYS A N 1
ATOM 3232 C CA . LYS A 1 425 ? 17 -34.969 -32.594 1 88.38 425 LYS A CA 1
ATOM 3233 C C . LYS A 1 425 ? 18.219 -35.531 -31.844 1 88.38 425 LYS A C 1
ATOM 3235 O O . LYS A 1 425 ? 19.25 -34.844 -31.75 1 88.38 425 LYS A O 1
ATOM 3240 N N . ILE A 1 426 ? 18.156 -36.719 -31.359 1 91.38 426 ILE A N 1
ATOM 3241 C CA . ILE A 1 426 ? 19.234 -37.312 -30.578 1 91.38 426 ILE A CA 1
ATOM 3242 C C . ILE A 1 426 ? 19.969 -38.375 -31.422 1 91.38 426 ILE A C 1
ATOM 3244 O O . ILE A 1 426 ? 19.328 -39.281 -31.969 1 91.38 426 ILE A O 1
ATOM 3248 N N . GLU A 1 427 ? 21.203 -38.219 -31.516 1 93 427 GLU A N 1
ATOM 3249 C CA . GLU A 1 427 ? 22.047 -39.188 -32.25 1 93 427 GLU A CA 1
ATOM 3250 C C . GLU A 1 427 ? 22.922 -39.969 -31.281 1 93 427 GLU A C 1
ATOM 3252 O O . GLU A 1 427 ? 23.375 -39.469 -30.266 1 93 427 GLU A O 1
ATOM 3257 N N . GLU A 1 428 ? 23.188 -41.219 -31.75 1 94.31 428 GLU A N 1
ATOM 3258 C CA . GLU A 1 428 ? 23.969 -42.125 -30.906 1 94.31 428 GLU A CA 1
ATOM 3259 C C . GLU A 1 428 ? 25.375 -41.594 -30.672 1 94.31 428 GLU A C 1
ATOM 3261 O O . GLU A 1 428 ? 26.016 -41.062 -31.578 1 94.31 428 GLU A O 1
ATOM 3266 N N . GLY A 1 429 ? 25.766 -41.688 -29.453 1 94.75 429 GLY A N 1
ATOM 3267 C CA . GLY A 1 429 ? 27.141 -41.375 -29.078 1 94.75 429 GLY A CA 1
ATOM 3268 C C . GLY A 1 429 ? 27.406 -39.875 -29.047 1 94.75 429 GLY A C 1
ATOM 3269 O O . GLY A 1 429 ? 28.562 -39.469 -28.906 1 94.75 429 GLY A O 1
ATOM 3270 N N . LYS A 1 430 ? 26.438 -39.062 -29.094 1 95.19 430 LYS A N 1
ATOM 3271 C CA . LYS A 1 430 ? 26.641 -37.625 -29.156 1 95.19 430 LYS A CA 1
ATOM 3272 C C . LYS A 1 430 ? 26.484 -36.969 -27.781 1 95.19 430 LYS A C 1
ATOM 3274 O O . LYS A 1 430 ? 25.828 -37.531 -26.906 1 95.19 430 LYS A O 1
ATOM 3279 N N . THR A 1 431 ? 27.141 -35.812 -27.656 1 96.44 431 THR A N 1
ATOM 3280 C CA . THR A 1 431 ? 27.062 -35.031 -26.438 1 96.44 431 THR A CA 1
ATOM 3281 C C . THR A 1 431 ? 26.25 -33.75 -26.672 1 96.44 431 THR A C 1
ATOM 3283 O O . THR A 1 431 ? 26.484 -33.031 -27.656 1 96.44 431 THR A O 1
ATOM 3286 N N . TYR A 1 432 ? 25.266 -33.438 -25.859 1 95.75 432 TYR A N 1
ATOM 3287 C CA . TYR A 1 432 ? 24.438 -32.25 -25.922 1 95.75 432 TYR A CA 1
ATOM 3288 C C . TYR A 1 432 ? 24.516 -31.469 -24.609 1 95.75 432 TYR A C 1
ATOM 3290 O O . TYR A 1 432 ? 24.5 -32.062 -23.531 1 95.75 432 TYR A O 1
ATOM 3298 N N . SER A 1 433 ? 24.656 -30.109 -24.703 1 94.75 433 SER A N 1
ATOM 3299 C CA . SER A 1 433 ? 24.766 -29.281 -23.5 1 94.75 433 SER A CA 1
ATOM 3300 C C . SER A 1 433 ? 24.016 -27.953 -23.688 1 94.75 433 SER A C 1
ATOM 3302 O O . SER A 1 433 ? 24.281 -27.219 -24.641 1 94.75 433 SER A O 1
ATOM 3304 N N . GLY A 1 434 ? 23.125 -27.703 -22.781 1 92.44 434 GLY A N 1
ATOM 3305 C CA . GLY A 1 434 ? 22.453 -26.406 -22.719 1 92.44 434 GLY A CA 1
ATOM 3306 C C . GLY A 1 434 ? 21.531 -26.156 -23.891 1 92.44 434 GLY A C 1
ATOM 3307 O O . GLY A 1 434 ? 21.453 -25.016 -24.391 1 92.44 434 GLY A O 1
ATOM 3308 N N . GLU A 1 435 ? 20.844 -27.203 -24.406 1 91.94 435 GLU A N 1
ATOM 3309 C CA . GLU A 1 435 ? 20.031 -27.078 -25.609 1 91.94 435 GLU A CA 1
ATOM 3310 C C . GLU A 1 435 ? 18.609 -27.562 -25.375 1 91.94 435 GLU A C 1
ATOM 3312 O O . GLU A 1 435 ? 18.344 -28.281 -24.391 1 91.94 435 GLU A O 1
ATOM 3317 N N . VAL A 1 436 ? 17.766 -26.969 -26.172 1 90.19 436 VAL A N 1
ATOM 3318 C CA . VAL A 1 436 ? 16.422 -27.516 -26.266 1 90.19 436 VAL A CA 1
ATOM 3319 C C . VAL A 1 436 ? 16.281 -28.344 -27.547 1 90.19 436 VAL A C 1
ATOM 3321 O O . VAL A 1 436 ? 16.391 -27.797 -28.656 1 90.19 436 VAL A O 1
ATOM 3324 N N . LEU A 1 437 ? 16.219 -29.594 -27.391 1 90.75 437 LEU A N 1
ATOM 3325 C CA . LEU A 1 437 ? 16.125 -30.531 -28.516 1 90.75 437 LEU A CA 1
ATOM 3326 C C . LEU A 1 437 ? 14.672 -30.844 -28.828 1 90.75 437 LEU A C 1
ATOM 3328 O O . LEU A 1 437 ? 14.117 -31.812 -28.328 1 90.75 437 LEU A O 1
ATOM 3332 N N . GLU A 1 438 ? 14.008 -29.953 -29.578 1 85.19 438 GLU A N 1
ATOM 3333 C CA . GLU A 1 438 ? 12.602 -30.047 -29.938 1 85.19 438 GLU A CA 1
ATOM 3334 C C . GLU A 1 438 ? 12.43 -30.156 -31.453 1 85.19 438 GLU A C 1
ATOM 3336 O O . GLU A 1 438 ? 13.375 -29.922 -32.219 1 85.19 438 GLU A O 1
ATOM 3341 N N . ALA A 1 439 ? 11.234 -30.781 -31.812 1 68.31 439 ALA A N 1
ATOM 3342 C CA . ALA A 1 439 ? 10.969 -30.859 -33.25 1 68.31 439 ALA A CA 1
ATOM 3343 C C . ALA A 1 439 ? 10.883 -29.469 -33.875 1 68.31 439 ALA A C 1
ATOM 3345 O O . ALA A 1 439 ? 10.398 -28.531 -33.25 1 68.31 439 ALA A O 1
ATOM 3346 N N . THR A 1 440 ? 11.844 -29.031 -34.75 1 57.03 440 THR A N 1
ATOM 3347 C CA . THR A 1 440 ? 11.781 -27.766 -35.469 1 57.03 440 THR A CA 1
ATOM 3348 C C . THR A 1 440 ? 10.375 -27.516 -36.031 1 57.03 440 THR A C 1
ATOM 3350 O O . THR A 1 440 ? 9.797 -28.391 -36.656 1 57.03 440 THR A O 1
ATOM 3353 N N . GLN A 1 441 ? 9.633 -26.75 -35.469 1 48.28 441 GLN A N 1
ATOM 3354 C CA . GLN A 1 441 ? 8.43 -26.312 -36.156 1 48.28 441 GLN A CA 1
ATOM 3355 C C . GLN A 1 441 ? 8.773 -25.672 -37.5 1 48.28 441 GLN A C 1
ATOM 3357 O O . GLN A 1 441 ? 9.547 -24.719 -37.562 1 48.28 441 GLN A O 1
ATOM 3362 N N . ASP A 1 442 ? 8.984 -26.391 -38.562 1 38.25 442 ASP A N 1
ATOM 3363 C CA . ASP A 1 442 ? 9.008 -25.75 -39.875 1 38.25 442 ASP A CA 1
ATOM 3364 C C . ASP A 1 442 ? 7.859 -24.75 -40.031 1 38.25 442 ASP A C 1
ATOM 3366 O O . ASP A 1 442 ? 6.688 -25.125 -39.938 1 38.25 442 ASP A O 1
ATOM 3370 N N . PHE A 1 443 ? 8.047 -23.656 -39.656 1 31.66 443 PHE A N 1
ATOM 3371 C CA . PHE A 1 443 ? 7.164 -22.641 -40.219 1 31.66 443 PHE A CA 1
ATOM 3372 C C . PHE A 1 443 ? 7.348 -22.547 -41.75 1 31.66 443 PHE A C 1
ATOM 3374 O O . PHE A 1 443 ? 8.438 -22.234 -42.219 1 31.66 443 PHE A O 1
ATOM 3381 N N . ALA A 1 444 ? 6.605 -23.203 -42.656 1 23.98 444 ALA A N 1
ATOM 3382 C CA . ALA A 1 444 ? 6.297 -22.609 -43.969 1 23.98 444 ALA A CA 1
ATOM 3383 C C . ALA A 1 444 ? 5.512 -21.312 -43.812 1 23.98 444 ALA A C 1
ATOM 3385 O O . ALA A 1 444 ? 4.621 -21.219 -42.938 1 23.98 444 ALA A O 1
ATOM 3386 N N . MET B 1 1 ? 31.219 15.281 22.297 1 30.67 1 MET B N 1
ATOM 3387 C CA . MET B 1 1 ? 30.406 16.484 22.203 1 30.67 1 MET B CA 1
ATOM 3388 C C . MET B 1 1 ? 29.062 16.172 21.531 1 30.67 1 MET B C 1
ATOM 3390 O O . MET B 1 1 ? 29.016 15.5 20.5 1 30.67 1 MET B O 1
ATOM 3394 N N . ARG B 1 2 ? 28.031 15.891 22.172 1 41.94 2 ARG B N 1
ATOM 3395 C CA . ARG B 1 2 ? 26.703 15.523 21.688 1 41.94 2 ARG B CA 1
ATOM 3396 C C . ARG B 1 2 ? 26.391 16.234 20.375 1 41.94 2 ARG B C 1
ATOM 3398 O O . ARG B 1 2 ? 26.438 17.469 20.297 1 41.94 2 ARG B O 1
ATOM 3405 N N . GLN B 1 3 ? 26.734 15.695 19.281 1 50.38 3 GLN B N 1
ATOM 3406 C CA . GLN B 1 3 ? 26.688 16.141 17.891 1 50.38 3 GLN B CA 1
ATOM 3407 C C . GLN B 1 3 ? 25.391 16.891 17.594 1 50.38 3 GLN B C 1
ATOM 3409 O O . GLN B 1 3 ? 24.297 16.359 17.828 1 50.38 3 GLN B O 1
ATOM 3414 N N . GLU B 1 4 ? 25.328 18.312 17.703 1 74 4 GLU B N 1
ATOM 3415 C CA . GLU B 1 4 ? 24.375 19.406 17.875 1 74 4 GLU B CA 1
ATOM 3416 C C . GLU B 1 4 ? 23.594 19.672 16.594 1 74 4 GLU B C 1
ATOM 3418 O O . GLU B 1 4 ? 24.172 19.672 15.5 1 74 4 GLU B O 1
ATOM 3423 N N . ALA B 1 5 ? 22.391 19.281 16.438 1 89.5 5 ALA B N 1
ATOM 3424 C CA . ALA B 1 5 ? 21.469 19.594 15.352 1 89.5 5 ALA B CA 1
ATOM 3425 C C . ALA B 1 5 ? 21.094 21.078 15.359 1 89.5 5 ALA B C 1
ATOM 3427 O O . ALA B 1 5 ? 21.062 21.703 16.422 1 89.5 5 ALA B O 1
ATOM 3428 N N . GLN B 1 6 ? 21.094 21.625 14.203 1 93.69 6 GLN B N 1
ATOM 3429 C CA . GLN B 1 6 ? 20.562 22.969 14.047 1 93.69 6 GLN B CA 1
ATOM 3430 C C . GLN B 1 6 ? 19.047 22.953 13.844 1 93.69 6 GLN B C 1
ATOM 3432 O O . GLN B 1 6 ? 18.531 22.078 13.133 1 93.69 6 GLN B O 1
ATOM 3437 N N . ALA B 1 7 ? 18.406 23.859 14.523 1 95.88 7 ALA B N 1
ATOM 3438 C CA . ALA B 1 7 ? 16.953 23.922 14.398 1 95.88 7 ALA B CA 1
ATOM 3439 C C . ALA B 1 7 ? 16.531 25.172 13.625 1 95.88 7 ALA B C 1
ATOM 3441 O O . ALA B 1 7 ? 17.016 26.266 13.883 1 95.88 7 ALA B O 1
ATOM 3442 N N . ILE B 1 8 ? 15.664 24.984 12.641 1 96.31 8 ILE B N 1
ATOM 3443 C CA . ILE B 1 8 ? 15.125 26.078 11.836 1 96.31 8 ILE B CA 1
ATOM 3444 C C . ILE B 1 8 ? 13.594 26.016 11.859 1 96.31 8 ILE B C 1
ATOM 3446 O O . ILE B 1 8 ? 13 24.969 11.602 1 96.31 8 ILE B O 1
ATOM 3450 N N . VAL B 1 9 ? 12.945 27.109 12.172 1 97.5 9 VAL B N 1
ATOM 3451 C CA . VAL B 1 9 ? 11.492 27.219 12.141 1 97.5 9 VAL B CA 1
ATOM 3452 C C . VAL B 1 9 ? 11.07 28.125 10.984 1 97.5 9 VAL B C 1
ATOM 3454 O O . VAL B 1 9 ? 11.523 29.281 10.891 1 97.5 9 VAL B O 1
ATOM 3457 N N . LEU B 1 10 ? 10.234 27.594 10.148 1 96.31 10 LEU B N 1
ATOM 3458 C CA . LEU B 1 10 ? 9.695 28.375 9.039 1 96.31 10 LEU B CA 1
ATOM 3459 C C . LEU B 1 10 ? 8.445 29.141 9.469 1 96.31 10 LEU B C 1
ATOM 3461 O O . LEU B 1 10 ? 7.379 28.531 9.656 1 96.31 10 LEU B O 1
ATOM 3465 N N . ALA B 1 11 ? 8.531 30.422 9.5 1 95.81 11 ALA B N 1
ATOM 3466 C CA . ALA B 1 11 ? 7.434 31.234 10.031 1 95.81 11 ALA B CA 1
ATOM 3467 C C . ALA B 1 11 ? 7.125 32.406 9.117 1 95.81 11 ALA B C 1
ATOM 3469 O O . ALA B 1 11 ? 6.598 33.438 9.562 1 95.81 11 ALA B O 1
ATOM 3470 N N . ALA B 1 12 ? 7.438 32.281 7.859 1 90.69 12 ALA B N 1
ATOM 3471 C CA . ALA B 1 12 ? 7.258 33.406 6.949 1 90.69 12 ALA B CA 1
ATOM 3472 C C . ALA B 1 12 ? 5.996 33.25 6.105 1 90.69 12 ALA B C 1
ATOM 3474 O O . ALA B 1 12 ? 5.582 34.188 5.406 1 90.69 12 ALA B O 1
ATOM 3475 N N . GLY B 1 13 ? 5.363 32.156 6.191 1 83.81 13 GLY B N 1
ATOM 3476 C CA . GLY B 1 13 ? 4.23 31.875 5.324 1 83.81 13 GLY B CA 1
ATOM 3477 C C . GLY B 1 13 ? 3.043 32.781 5.574 1 83.81 13 GLY B C 1
ATOM 3478 O O . GLY B 1 13 ? 2.736 33.125 6.723 1 83.81 13 GLY B O 1
ATOM 3479 N N . PRO B 1 14 ? 2.391 33.156 4.516 1 78.94 14 PRO B N 1
ATOM 3480 C CA . PRO B 1 14 ? 1.267 34.094 4.641 1 78.94 14 PRO B CA 1
ATOM 3481 C C . PRO B 1 14 ? -0.004 33.406 5.152 1 78.94 14 PRO B C 1
ATOM 3483 O O . PRO B 1 14 ? -0.946 34.094 5.566 1 78.94 14 PRO B O 1
ATOM 3486 N N . GLY B 1 15 ? -0.028 32.156 5.152 1 82.56 15 GLY B N 1
ATOM 3487 C CA . GLY B 1 15 ? -1.252 31.469 5.551 1 82.56 15 GLY B CA 1
ATOM 3488 C C . GLY B 1 15 ? -2.35 31.547 4.508 1 82.56 15 GLY B C 1
ATOM 3489 O O . GLY B 1 15 ? -3.465 31.984 4.809 1 82.56 15 GLY B O 1
ATOM 3490 N N . MET B 1 16 ? -2.182 31.016 3.451 1 76.62 16 MET B N 1
ATOM 3491 C CA . MET B 1 16 ? -3.018 31.172 2.266 1 76.62 16 MET B CA 1
ATOM 3492 C C . MET B 1 16 ? -4.387 30.531 2.477 1 76.62 16 MET B C 1
ATOM 3494 O O . MET B 1 16 ? -5.367 30.938 1.843 1 76.62 16 MET B O 1
ATOM 3498 N N . ARG B 1 17 ? -4.535 29.672 3.326 1 77.44 17 ARG B N 1
ATOM 3499 C CA . ARG B 1 17 ? -5.781 28.953 3.531 1 77.44 17 ARG B CA 1
ATOM 3500 C C . ARG B 1 17 ? -6.609 29.578 4.645 1 77.44 17 ARG B C 1
ATOM 3502 O O . ARG B 1 17 ? -7.652 29.047 5.027 1 77.44 17 ARG B O 1
ATOM 3509 N N . MET B 1 18 ? -6.105 30.641 5.23 1 85.38 18 MET B N 1
ATOM 3510 C CA . MET B 1 18 ? -6.812 31.344 6.293 1 85.38 18 MET B CA 1
ATOM 3511 C C . MET B 1 18 ? -6.578 32.844 6.195 1 85.38 18 MET B C 1
ATOM 3513 O O . MET B 1 18 ? -6.27 33.5 7.195 1 85.38 18 MET B O 1
ATOM 3517 N N . THR B 1 19 ? -6.785 33.344 5.074 1 80.38 19 THR B N 1
ATOM 3518 C CA . THR B 1 19 ? -6.434 34.719 4.742 1 80.38 19 THR B CA 1
ATOM 3519 C C . THR B 1 19 ? -7.258 35.688 5.574 1 80.38 19 THR B C 1
ATOM 3521 O O . THR B 1 19 ? -6.789 36.781 5.902 1 80.38 19 THR B O 1
ATOM 3524 N N . SER B 1 20 ? -8.383 35.344 5.891 1 81.62 20 SER B N 1
ATOM 3525 C CA . SER B 1 20 ? -9.211 36.25 6.707 1 81.62 20 SER B CA 1
ATOM 3526 C C . SER B 1 20 ? -8.547 36.531 8.047 1 81.62 20 SER B C 1
ATOM 3528 O O . SER B 1 20 ? -8.727 37.625 8.609 1 81.62 20 SER B O 1
ATOM 3530 N N . LEU B 1 21 ? -7.766 35.625 8.492 1 86.19 21 LEU B N 1
ATOM 3531 C CA . LEU B 1 21 ? -7.133 35.781 9.805 1 86.19 21 LEU B CA 1
ATOM 3532 C C . LEU B 1 21 ? -5.762 36.438 9.68 1 86.19 21 LEU B C 1
ATOM 3534 O O . LEU B 1 21 ? -5.289 37.062 10.617 1 86.19 21 LEU B O 1
ATOM 3538 N N . THR B 1 22 ? -5.152 36.25 8.539 1 85.69 22 THR B N 1
ATOM 3539 C CA . THR B 1 22 ? -3.736 36.594 8.438 1 85.69 22 THR B CA 1
ATOM 3540 C C . THR B 1 22 ? -3.541 37.906 7.707 1 85.69 22 THR B C 1
ATOM 3542 O O . THR B 1 22 ? -2.41 38.312 7.41 1 85.69 22 THR B O 1
ATOM 3545 N N . SER B 1 23 ? -4.598 38.562 7.461 1 78.94 23 SER B N 1
ATOM 3546 C CA . SER B 1 23 ? -4.504 39.844 6.789 1 78.94 23 SER B CA 1
ATOM 3547 C C . SER B 1 23 ? -3.793 40.875 7.664 1 78.94 23 SER B C 1
ATOM 3549 O O . SER B 1 23 ? -3.088 41.75 7.152 1 78.94 23 SER B O 1
ATOM 3551 N N . HIS B 1 24 ? -3.898 40.781 8.922 1 76.25 24 HIS B N 1
ATOM 3552 C CA . HIS B 1 24 ? -3.316 41.812 9.781 1 76.25 24 HIS B CA 1
ATOM 3553 C C . HIS B 1 24 ? -2.318 41.219 10.766 1 76.25 24 HIS B C 1
ATOM 3555 O O . HIS B 1 24 ? -1.507 41.938 11.352 1 76.25 24 HIS B O 1
ATOM 3561 N N . THR B 1 25 ? -2.406 40.031 10.969 1 84.69 25 THR B N 1
ATOM 3562 C CA . THR B 1 25 ? -1.511 39.312 11.875 1 84.69 25 THR B CA 1
ATOM 3563 C C . THR B 1 25 ? -0.851 38.125 11.172 1 84.69 25 THR B C 1
ATOM 3565 O O . THR B 1 25 ? -1.537 37.281 10.617 1 84.69 25 THR B O 1
ATOM 3568 N N . PRO B 1 26 ? 0.443 38.156 11.188 1 90 26 PRO B N 1
ATOM 3569 C CA . PRO B 1 26 ? 1.104 37.031 10.578 1 90 26 PRO B CA 1
ATOM 3570 C C . PRO B 1 26 ? 0.663 35.688 11.195 1 90 26 PRO B C 1
ATOM 3572 O O . PRO B 1 26 ? 0.398 35.625 12.398 1 90 26 PRO B O 1
ATOM 3575 N N . LYS B 1 27 ? 0.64 34.656 10.438 1 92.62 27 LYS B N 1
ATOM 3576 C CA . LYS B 1 27 ? 0.152 33.344 10.859 1 92.62 27 LYS B CA 1
ATOM 3577 C C . LYS B 1 27 ? 0.867 32.875 12.125 1 92.62 27 LYS B C 1
ATOM 3579 O O . LYS B 1 27 ? 0.227 32.406 13.07 1 92.62 27 LYS B O 1
ATOM 3584 N N . CYS B 1 28 ? 2.172 33.031 12.164 1 95.19 28 CYS B N 1
ATOM 3585 C CA . CYS B 1 28 ? 2.98 32.5 13.25 1 95.19 28 CYS B CA 1
ATOM 3586 C C . CYS B 1 28 ? 2.664 33.219 14.562 1 95.19 28 CYS B C 1
ATOM 3588 O O . CYS B 1 28 ? 2.979 32.719 15.641 1 95.19 28 CYS B O 1
ATOM 3590 N N . LEU B 1 29 ? 1.982 34.375 14.492 1 93.62 29 LEU B N 1
ATOM 3591 C CA . LEU B 1 29 ? 1.708 35.156 15.688 1 93.62 29 LEU B CA 1
ATOM 3592 C C . LEU B 1 29 ? 0.236 35.062 16.078 1 93.62 29 LEU B C 1
ATOM 3594 O O . LEU B 1 29 ? -0.181 35.625 17.094 1 93.62 29 LEU B O 1
ATOM 3598 N N . LEU B 1 30 ? -0.468 34.375 15.234 1 92.75 30 LEU B N 1
ATOM 3599 C CA . LEU B 1 30 ? -1.859 34.156 15.617 1 92.75 30 LEU B CA 1
ATOM 3600 C C . LEU B 1 30 ? -1.949 33.438 16.953 1 92.75 30 LEU B C 1
ATOM 3602 O O . LEU B 1 30 ? -1.181 32.5 17.219 1 92.75 30 LEU B O 1
ATOM 3606 N N . PRO B 1 31 ? -2.869 33.906 17.766 1 93 31 PRO B N 1
ATOM 3607 C CA . PRO B 1 31 ? -2.986 33.25 19.078 1 93 31 PRO B CA 1
ATOM 3608 C C . PRO B 1 31 ? -3.594 31.859 19.016 1 93 31 PRO B C 1
ATOM 3610 O O . PRO B 1 31 ? -4.594 31.656 18.312 1 93 31 PRO B O 1
ATOM 3613 N N . LEU B 1 32 ? -3.01 31 19.562 1 94.88 32 LEU B N 1
ATOM 3614 C CA . LEU B 1 32 ? -3.523 29.672 19.859 1 94.88 32 LEU B CA 1
ATOM 3615 C C . LEU B 1 32 ? -3.625 29.438 21.359 1 94.88 32 LEU B C 1
ATOM 3617 O O . LEU B 1 32 ? -2.617 29.188 22.031 1 94.88 32 LEU B O 1
ATOM 3621 N N . GLY B 1 33 ? -4.828 29.438 21.781 1 93.06 33 GLY B N 1
ATOM 3622 C CA . GLY B 1 33 ? -4.996 29.672 23.219 1 93.06 33 GLY B CA 1
ATOM 3623 C C . GLY B 1 33 ? -4.613 31.078 23.641 1 93.06 33 GLY B C 1
ATOM 3624 O O . GLY B 1 33 ? -5.18 32.062 23.141 1 93.06 33 GLY B O 1
ATOM 3625 N N . THR B 1 34 ? -3.617 31.156 24.562 1 93 34 THR B N 1
ATOM 3626 C CA . THR B 1 34 ? -3.156 32.469 24.969 1 93 34 THR B CA 1
ATOM 3627 C C . THR B 1 34 ? -1.694 32.688 24.578 1 93 34 THR B C 1
ATOM 3629 O O . THR B 1 34 ? -1.044 33.625 25.062 1 93 34 THR B O 1
ATOM 3632 N N . LEU B 1 35 ? -1.235 31.812 23.766 1 94.88 35 LEU B N 1
ATOM 3633 C CA . LEU B 1 35 ? 0.124 31.891 23.25 1 94.88 35 LEU B CA 1
ATOM 3634 C C . LEU B 1 35 ? 0.116 32.031 21.734 1 94.88 35 LEU B C 1
ATOM 3636 O O . LEU B 1 35 ? -0.767 31.5 21.047 1 94.88 35 LEU B O 1
ATOM 3640 N N . PRO B 1 36 ? 1.093 32.781 21.25 1 94.94 36 PRO B N 1
ATOM 3641 C CA . PRO B 1 36 ? 1.227 32.75 19.781 1 94.94 36 PRO B CA 1
ATOM 3642 C C . PRO B 1 36 ? 1.521 31.359 19.25 1 94.94 36 PRO B C 1
ATOM 3644 O O . PRO B 1 36 ? 2.197 30.562 19.906 1 94.94 36 PRO B O 1
ATOM 3647 N N . MET B 1 37 ? 1.074 31.094 18.078 1 96.31 37 MET B N 1
ATOM 3648 C CA . MET B 1 37 ? 1.231 29.812 17.406 1 96.31 37 MET B CA 1
ATOM 3649 C C . MET B 1 37 ? 2.693 29.375 17.406 1 96.31 37 MET B C 1
ATOM 3651 O O . MET B 1 37 ? 3.002 28.203 17.609 1 96.31 37 MET B O 1
ATOM 3655 N N . LEU B 1 38 ? 3.623 30.266 17.219 1 97.69 38 LEU B N 1
ATOM 3656 C CA . LEU B 1 38 ? 5.051 30.016 17.094 1 97.69 38 LEU B CA 1
ATOM 3657 C C . LEU B 1 38 ? 5.621 29.438 18.391 1 97.69 38 LEU B C 1
ATOM 3659 O O . LEU B 1 38 ? 6.66 28.766 18.375 1 97.69 38 LEU B O 1
ATOM 3663 N N . CYS B 1 39 ? 4.965 29.641 19.469 1 97.31 39 CYS B N 1
ATOM 3664 C CA . CYS B 1 39 ? 5.457 29.188 20.766 1 97.31 39 CYS B CA 1
ATOM 3665 C C . CYS B 1 39 ? 5.484 27.672 20.828 1 97.31 39 CYS B C 1
ATOM 3667 O O . CYS B 1 39 ? 6.344 27.078 21.5 1 97.31 39 CYS B O 1
ATOM 3669 N N . TYR B 1 40 ? 4.594 27.078 20.156 1 98 40 TYR B N 1
ATOM 3670 C CA . TYR B 1 40 ? 4.434 25.625 20.281 1 98 40 TYR B CA 1
ATOM 3671 C C . TYR B 1 40 ? 5.609 24.891 19.641 1 98 40 TYR B C 1
ATOM 3673 O O . TYR B 1 40 ? 6.273 24.094 20.297 1 98 40 TYR B O 1
ATOM 3681 N N . PRO B 1 41 ? 5.973 25.172 18.406 1 98.19 41 PRO B N 1
ATOM 3682 C CA . PRO B 1 41 ? 7.172 24.531 17.875 1 98.19 41 PRO B CA 1
ATOM 3683 C C . PRO B 1 41 ? 8.445 24.922 18.609 1 98.19 41 PRO B C 1
ATOM 3685 O O . PRO B 1 41 ? 9.367 24.125 18.75 1 98.19 41 PRO B O 1
ATOM 3688 N N . LEU B 1 42 ? 8.539 26.172 19.062 1 97.62 42 LEU B N 1
ATOM 3689 C CA . LEU B 1 42 ? 9.711 26.609 19.812 1 97.62 42 LEU B CA 1
ATOM 3690 C C . LEU B 1 42 ? 9.844 25.828 21.125 1 97.62 42 LEU B C 1
ATOM 3692 O O . LEU B 1 42 ? 10.945 25.438 21.516 1 97.62 42 LEU B O 1
ATOM 3696 N N . HIS B 1 43 ? 8.719 25.672 21.75 1 97 43 HIS B N 1
ATOM 3697 C CA . HIS B 1 43 ? 8.719 24.906 22.984 1 97 43 HIS B CA 1
ATOM 3698 C C . HIS B 1 43 ? 9.125 23.453 22.734 1 97 43 HIS B C 1
ATOM 3700 O O . HIS B 1 43 ? 9.844 22.859 23.547 1 97 43 HIS B O 1
ATOM 3706 N N . LEU B 1 44 ? 8.617 22.891 21.672 1 97.12 44 LEU B N 1
ATOM 3707 C CA . LEU B 1 44 ? 8.992 21.531 21.266 1 97.12 44 LEU B CA 1
ATOM 3708 C C . LEU B 1 44 ? 10.5 21.406 21.109 1 97.12 44 LEU B C 1
ATOM 3710 O O . LEU B 1 44 ? 11.109 20.453 21.578 1 97.12 44 LEU B O 1
ATOM 3714 N N . LEU B 1 45 ? 11.117 22.375 20.469 1 97.25 45 LEU B N 1
ATOM 3715 C CA . LEU B 1 45 ? 12.555 22.406 20.25 1 97.25 45 LEU B CA 1
ATOM 3716 C C . LEU B 1 45 ? 13.305 22.594 21.562 1 97.25 45 LEU B C 1
ATOM 3718 O O . LEU B 1 45 ? 14.312 21.922 21.797 1 97.25 45 LEU B O 1
ATOM 3722 N N . GLN B 1 46 ? 12.773 23.438 22.375 1 95.25 46 GLN B N 1
ATOM 3723 C CA . GLN B 1 46 ? 13.352 23.656 23.703 1 95.25 46 GLN B CA 1
ATOM 3724 C C . GLN B 1 46 ? 13.367 22.359 24.516 1 95.25 46 GLN B C 1
ATOM 3726 O O . GLN B 1 46 ? 14.367 22.031 25.141 1 95.25 46 GLN B O 1
ATOM 3731 N N . GLN B 1 47 ? 12.289 21.656 24.484 1 94.81 47 GLN B N 1
ATOM 3732 C CA . GLN B 1 47 ? 12.164 20.406 25.219 1 94.81 47 GLN B CA 1
ATOM 3733 C C . GLN B 1 47 ? 13.172 19.375 24.703 1 94.81 47 GLN B C 1
ATOM 3735 O O . GLN B 1 47 ? 13.633 18.531 25.469 1 94.81 47 GLN B O 1
ATOM 3740 N N . ALA B 1 48 ? 13.508 19.469 23.5 1 95.5 48 ALA B N 1
ATOM 3741 C CA . ALA B 1 48 ? 14.453 18.531 22.891 1 95.5 48 ALA B CA 1
ATOM 3742 C C . ALA B 1 48 ? 15.898 18.938 23.172 1 95.5 48 ALA B C 1
ATOM 3744 O O . ALA B 1 48 ? 16.844 18.25 22.781 1 95.5 48 ALA B O 1
ATOM 3745 N N . GLY B 1 49 ? 16.094 20.125 23.781 1 93.88 49 GLY B N 1
ATOM 3746 C CA . GLY B 1 49 ? 17.422 20.516 24.25 1 93.88 49 GLY B CA 1
ATOM 3747 C C . GLY B 1 49 ? 18.078 21.562 23.375 1 93.88 49 GLY B C 1
ATOM 3748 O O . GLY B 1 49 ? 19.25 21.906 23.578 1 93.88 49 GLY B O 1
ATOM 3749 N N . PHE B 1 50 ? 17.391 22.109 22.469 1 94.62 50 PHE B N 1
ATOM 3750 C CA . PHE B 1 50 ? 17.984 23.156 21.641 1 94.62 50 PHE B CA 1
ATOM 3751 C C . PHE B 1 50 ? 18.109 24.469 22.422 1 94.62 50 PHE B C 1
ATOM 3753 O O . PHE B 1 50 ? 17.156 24.891 23.094 1 94.62 50 PHE B O 1
ATOM 3760 N N . SER B 1 51 ? 19.203 25.047 22.312 1 93.31 51 SER B N 1
ATOM 3761 C CA . SER B 1 51 ? 19.438 26.312 23 1 93.31 51 SER B CA 1
ATOM 3762 C C . SER B 1 51 ? 19.281 27.5 22.062 1 93.31 51 SER B C 1
ATOM 3764 O O . SER B 1 51 ? 19.047 28.625 22.5 1 93.31 51 SER B O 1
ATOM 3766 N N . GLU B 1 52 ? 19.469 27.234 20.828 1 93 52 GLU B N 1
ATOM 3767 C CA . GLU B 1 52 ? 19.312 28.25 19.797 1 93 52 GLU B CA 1
ATOM 3768 C C . GLU B 1 52 ? 18.469 27.734 18.625 1 93 52 GLU B C 1
ATOM 3770 O O . GLU B 1 52 ? 18.594 26.578 18.234 1 93 52 GLU B O 1
ATOM 3775 N N . VAL B 1 53 ? 17.656 28.672 18.141 1 94.69 53 VAL B N 1
ATOM 3776 C CA . VAL B 1 53 ? 16.781 28.312 17.031 1 94.69 53 VAL B CA 1
ATOM 3777 C C . VAL B 1 53 ? 16.781 29.453 16 1 94.69 53 VAL B C 1
ATOM 3779 O O . VAL B 1 53 ? 16.688 30.625 16.375 1 94.69 53 VAL B O 1
ATOM 3782 N N . SER B 1 54 ? 16.984 29.078 14.734 1 94.88 54 SER B N 1
ATOM 3783 C CA . SER B 1 54 ? 16.797 30.047 13.656 1 94.88 54 SER B CA 1
ATOM 3784 C C . SER B 1 54 ? 15.328 30.125 13.234 1 94.88 54 SER B C 1
ATOM 3786 O O . SER B 1 54 ? 14.734 29.109 12.875 1 94.88 54 SER B O 1
ATOM 3788 N N . VAL B 1 55 ? 14.742 31.312 13.289 1 96.38 55 VAL B N 1
ATOM 3789 C CA . VAL B 1 55 ? 13.352 31.5 12.891 1 96.38 55 VAL B CA 1
ATOM 3790 C C . VAL B 1 55 ? 13.281 32.344 11.633 1 96.38 55 VAL B C 1
ATOM 3792 O O . VAL B 1 55 ? 13.758 33.5 11.633 1 96.38 55 VAL B O 1
ATOM 3795 N N . VAL B 1 56 ? 12.719 31.797 10.594 1 95.75 56 VAL B N 1
ATOM 3796 C CA . VAL B 1 56 ? 12.57 32.531 9.336 1 95.75 56 VAL B CA 1
ATOM 3797 C C . VAL B 1 56 ? 11.25 33.281 9.352 1 95.75 56 VAL B C 1
ATOM 3799 O O . VAL B 1 56 ? 10.172 32.719 9.406 1 95.75 56 VAL B O 1
ATOM 3802 N N . VAL B 1 57 ? 11.328 34.594 9.234 1 94.75 57 VAL B N 1
ATOM 3803 C CA . VAL B 1 57 ? 10.125 35.438 9.336 1 94.75 57 VAL B CA 1
ATOM 3804 C C . VAL B 1 57 ? 10.047 36.375 8.141 1 94.75 57 VAL B C 1
ATOM 3806 O O . VAL B 1 57 ? 11.055 36.625 7.477 1 94.75 57 VAL B O 1
ATOM 3809 N N . SER B 1 58 ? 8.875 36.812 7.898 1 92 58 SER B N 1
ATOM 3810 C CA . SER B 1 58 ? 8.68 37.812 6.852 1 92 58 SER B CA 1
ATOM 3811 C C . SER B 1 58 ? 9.18 39.188 7.297 1 92 58 SER B C 1
ATOM 3813 O O . SER B 1 58 ? 9.25 39.469 8.492 1 92 58 SER B O 1
ATOM 3815 N N . GLU B 1 59 ? 9.438 39.969 6.293 1 90.5 59 GLU B N 1
ATOM 3816 C CA . GLU B 1 59 ? 9.883 41.344 6.555 1 90.5 59 GLU B CA 1
ATOM 3817 C C . GLU B 1 59 ? 8.867 42.094 7.395 1 90.5 59 GLU B C 1
ATOM 3819 O O . GLU B 1 59 ? 7.66 42 7.145 1 90.5 59 GLU B O 1
ATOM 3824 N N . GLY B 1 60 ? 9.398 42.781 8.43 1 89.06 60 GLY B N 1
ATOM 3825 C CA . GLY B 1 60 ? 8.523 43.594 9.266 1 89.06 60 GLY B CA 1
ATOM 3826 C C . GLY B 1 60 ? 8.102 42.906 10.547 1 89.06 60 GLY B C 1
ATOM 3827 O O . GLY B 1 60 ? 7.578 43.531 11.461 1 89.06 60 GLY B O 1
ATOM 3828 N N . GLN B 1 61 ? 8.406 41.656 10.664 1 91.44 61 GLN B N 1
ATOM 3829 C CA . GLN B 1 61 ? 7.941 40.906 11.828 1 91.44 61 GLN B CA 1
ATOM 3830 C C . GLN B 1 61 ? 9.094 40.594 12.773 1 91.44 61 GLN B C 1
ATOM 3832 O O . GLN B 1 61 ? 8.898 39.938 13.812 1 91.44 61 GLN B O 1
ATOM 3837 N N . GLU B 1 62 ? 10.266 40.969 12.492 1 92.62 62 GLU B N 1
ATOM 3838 C CA . GLU B 1 62 ? 11.477 40.625 13.219 1 92.62 62 GLU B CA 1
ATOM 3839 C C . GLU B 1 62 ? 11.406 41.062 14.672 1 92.62 62 GLU B C 1
ATOM 3841 O O . GLU B 1 62 ? 11.766 40.312 15.578 1 92.62 62 GLU B O 1
ATOM 3846 N N . GLN B 1 63 ? 10.914 42.219 14.867 1 92.06 63 GLN B N 1
ATOM 3847 C CA . GLN B 1 63 ? 10.867 42.781 16.219 1 92.06 63 GLN B CA 1
ATOM 3848 C C . GLN B 1 63 ? 9.844 42.031 17.078 1 92.06 63 GLN B C 1
ATOM 3850 O O . GLN B 1 63 ? 10.102 41.719 18.234 1 92.06 63 GLN B O 1
ATOM 3855 N N . ARG B 1 64 ? 8.734 41.812 16.516 1 91.94 64 ARG B N 1
ATOM 3856 C CA . ARG B 1 64 ? 7.676 41.125 17.234 1 91.94 64 ARG B CA 1
ATOM 3857 C C . ARG B 1 64 ? 8.102 39.719 17.625 1 91.94 64 ARG B C 1
ATOM 3859 O O . ARG B 1 64 ? 7.867 39.281 18.766 1 91.94 64 ARG B O 1
ATOM 3866 N N . VAL B 1 65 ? 8.75 39.062 16.734 1 94.88 65 VAL B N 1
ATOM 3867 C CA . VAL B 1 65 ? 9.188 37.688 16.984 1 94.88 65 VAL B CA 1
ATOM 3868 C C . VAL B 1 65 ? 10.367 37.688 17.953 1 94.88 65 VAL B C 1
ATOM 3870 O O . VAL B 1 65 ? 10.453 36.812 18.828 1 94.88 65 VAL B O 1
ATOM 3873 N N . GLY B 1 66 ? 11.211 38.594 17.781 1 92.81 66 GLY B N 1
ATOM 3874 C CA . GLY B 1 66 ? 12.375 38.688 18.656 1 92.81 66 GLY B CA 1
ATOM 3875 C C . GLY B 1 66 ? 12.008 38.844 20.109 1 92.81 66 GLY B C 1
ATOM 3876 O O . GLY B 1 66 ? 12.742 38.406 21 1 92.81 66 GLY B O 1
ATOM 3877 N N . LYS B 1 67 ? 10.891 39.438 20.422 1 92.75 67 LYS B N 1
ATOM 3878 C CA . LYS B 1 67 ? 10.477 39.781 21.781 1 92.75 67 LYS B CA 1
ATOM 3879 C C . LYS B 1 67 ? 9.758 38.594 22.422 1 92.75 67 LYS B C 1
ATOM 3881 O O . LYS B 1 67 ? 9.5 38.594 23.625 1 92.75 67 LYS B O 1
ATOM 3886 N N . MET B 1 68 ? 9.523 37.594 21.688 1 92.81 68 MET B N 1
ATOM 3887 C CA . MET B 1 68 ? 8.695 36.5 22.156 1 92.81 68 MET B CA 1
ATOM 3888 C C . MET B 1 68 ? 9.391 35.719 23.266 1 92.81 68 MET B C 1
ATOM 3890 O O . MET B 1 68 ? 8.742 35.25 24.203 1 92.81 68 MET B O 1
ATOM 3894 N N . VAL B 1 69 ? 10.688 35.594 23.188 1 92.06 69 VAL B N 1
ATOM 3895 C CA . VAL B 1 69 ? 11.453 34.812 24.141 1 92.06 69 VAL B CA 1
ATOM 3896 C C . VAL B 1 69 ? 11.211 35.344 25.562 1 92.06 69 VAL B C 1
ATOM 3898 O O . VAL B 1 69 ? 10.867 34.594 26.469 1 92.06 69 VAL B O 1
ATOM 3901 N N . GLU B 1 70 ? 11.312 36.625 25.688 1 91.69 70 GLU B N 1
ATOM 3902 C CA . GLU B 1 70 ? 11.109 37.281 26.984 1 91.69 70 GLU B CA 1
ATOM 3903 C C . GLU B 1 70 ? 9.633 37.312 27.359 1 91.69 70 GLU B C 1
ATOM 3905 O O . GLU B 1 70 ? 9.266 37.062 28.5 1 91.69 70 GLU B O 1
ATOM 3910 N N . GLN B 1 71 ? 8.867 37.594 26.453 1 89.88 71 GLN B N 1
ATOM 3911 C CA . GLN B 1 71 ? 7.445 37.812 26.688 1 89.88 71 GLN B CA 1
ATOM 3912 C C . GLN B 1 71 ? 6.758 36.531 27.156 1 89.88 71 GLN B C 1
ATOM 3914 O O . GLN B 1 71 ? 5.824 36.594 27.969 1 89.88 71 GLN B O 1
ATOM 3919 N N . TYR B 1 72 ? 7.25 35.375 26.672 1 91.94 72 TYR B N 1
ATOM 3920 C CA . TYR B 1 72 ? 6.512 34.156 26.953 1 91.94 72 TYR B CA 1
ATOM 3921 C C . TYR B 1 72 ? 7.375 33.156 27.719 1 91.94 72 TYR B C 1
ATOM 3923 O O . TYR B 1 72 ? 7.012 32 27.875 1 91.94 72 TYR B O 1
ATOM 3931 N N . GLY B 1 73 ? 8.516 33.594 28.172 1 90.81 73 GLY B N 1
ATOM 3932 C CA . GLY B 1 73 ? 9.352 32.812 29.062 1 90.81 73 GLY B CA 1
ATOM 3933 C C . GLY B 1 73 ? 9.992 31.609 28.375 1 90.81 73 GLY B C 1
ATOM 3934 O O . GLY B 1 73 ? 10.078 30.531 28.969 1 90.81 73 GLY B O 1
ATOM 3935 N N . LEU B 1 74 ? 10.305 31.75 27.141 1 93.44 74 LEU B N 1
ATOM 3936 C CA . LEU B 1 74 ? 10.984 30.672 26.422 1 93.44 74 LEU B CA 1
ATOM 3937 C C . LEU B 1 74 ? 12.453 30.594 26.828 1 93.44 74 LEU B C 1
ATOM 3939 O O . LEU B 1 74 ? 13.047 31.609 27.219 1 93.44 74 LEU B O 1
ATOM 3943 N N . LYS B 1 75 ? 12.977 29.422 26.875 1 92.69 75 LYS B N 1
ATOM 3944 C CA . LYS B 1 75 ? 14.367 29.188 27.25 1 92.69 75 LYS B CA 1
ATOM 3945 C C . LYS B 1 75 ? 15.219 28.859 26.031 1 92.69 75 LYS B C 1
ATOM 3947 O O . LYS B 1 75 ? 15.977 27.875 26.047 1 92.69 75 LYS B O 1
ATOM 3952 N N . VAL B 1 76 ? 15.016 29.531 24.969 1 93.44 76 VAL B N 1
ATOM 3953 C CA . VAL B 1 76 ? 15.773 29.344 23.734 1 93.44 76 VAL B CA 1
ATOM 3954 C C . VAL B 1 76 ? 16.125 30.703 23.141 1 93.44 76 VAL B C 1
ATOM 3956 O O . VAL B 1 76 ? 15.344 31.656 23.25 1 93.44 76 VAL B O 1
ATOM 3959 N N . ASP B 1 77 ? 17.281 30.812 22.594 1 94 77 ASP B N 1
ATOM 3960 C CA . ASP B 1 77 ? 17.672 32 21.875 1 94 77 ASP B CA 1
ATOM 3961 C C . ASP B 1 77 ? 17.203 31.969 20.422 1 94 77 ASP B C 1
ATOM 3963 O O . ASP B 1 77 ? 17.312 30.922 19.766 1 94 77 ASP B O 1
ATOM 3967 N N . LEU B 1 78 ? 16.703 33.094 20 1 95.06 78 LEU B N 1
ATOM 3968 C CA . LEU B 1 78 ? 16.188 33.156 18.641 1 95.06 78 LEU B CA 1
ATOM 3969 C C . LEU B 1 78 ? 17.141 33.906 17.719 1 95.06 78 LEU B C 1
ATOM 3971 O O . LEU B 1 78 ? 17.562 35.031 18.047 1 95.06 78 LEU B O 1
ATOM 3975 N N . ASP B 1 79 ? 17.562 33.25 16.75 1 93.75 79 ASP B N 1
ATOM 3976 C CA . ASP B 1 79 ? 18.203 33.906 15.609 1 93.75 79 ASP B CA 1
ATOM 3977 C C . ASP B 1 79 ? 17.188 34.188 14.508 1 93.75 79 ASP B C 1
ATOM 3979 O O . ASP B 1 79 ? 16.891 33.344 13.688 1 93.75 79 ASP B O 1
ATOM 3983 N N . VAL B 1 80 ? 16.719 35.469 14.461 1 94.81 80 VAL B N 1
ATOM 3984 C CA . VAL B 1 80 ? 15.617 35.812 13.562 1 94.81 80 VAL B CA 1
ATOM 3985 C C . VAL B 1 80 ? 16.172 36.156 12.172 1 94.81 80 VAL B C 1
ATOM 3987 O O . VAL B 1 80 ? 17 37.062 12.023 1 94.81 80 VAL B O 1
ATOM 3990 N N . ALA B 1 81 ? 15.852 35.344 11.234 1 93.62 81 ALA B N 1
ATOM 3991 C CA . ALA B 1 81 ? 16.234 35.562 9.844 1 93.62 81 ALA B CA 1
ATOM 3992 C C . ALA B 1 81 ? 15.055 36.094 9.031 1 93.62 81 ALA B C 1
ATOM 3994 O O . ALA B 1 81 ? 13.992 35.469 8.961 1 93.62 81 ALA B O 1
ATOM 3995 N N . VAL B 1 82 ? 15.312 37.25 8.367 1 93.25 82 VAL B N 1
ATOM 3996 C CA . VAL B 1 82 ? 14.227 37.906 7.668 1 93.25 82 VAL B CA 1
ATOM 3997 C C . VAL B 1 82 ? 14.289 37.594 6.18 1 93.25 82 VAL B C 1
ATOM 3999 O O . VAL B 1 82 ? 15.367 37.562 5.582 1 93.25 82 VAL B O 1
ATOM 4002 N N . VAL B 1 83 ? 13.172 37.25 5.645 1 92.88 83 VAL B N 1
ATOM 4003 C CA . VAL B 1 83 ? 13.086 37 4.215 1 92.88 83 VAL B CA 1
ATOM 4004 C C . VAL B 1 83 ? 12.07 37.938 3.572 1 92.88 83 VAL B C 1
ATOM 4006 O O . VAL B 1 83 ? 11.133 38.406 4.234 1 92.88 83 VAL B O 1
ATOM 4009 N N . SER B 1 84 ? 12.289 38.188 2.293 1 88.56 84 SER B N 1
ATOM 4010 C CA . SER B 1 84 ? 11.328 38.969 1.519 1 88.56 84 SER B CA 1
ATOM 4011 C C . SER B 1 84 ? 10.211 38.094 0.979 1 88.56 84 SER B C 1
ATOM 4013 O O . SER B 1 84 ? 10.469 37 0.454 1 88.56 84 SER B O 1
ATOM 4015 N N . THR B 1 85 ? 9 38.562 1.218 1 79.94 85 THR B N 1
ATOM 4016 C CA . THR B 1 85 ? 7.855 37.812 0.744 1 79.94 85 THR B CA 1
ATOM 4017 C C . THR B 1 85 ? 7.258 38.438 -0.509 1 79.94 85 THR B C 1
ATOM 4019 O O . THR B 1 85 ? 6.168 38.062 -0.944 1 79.94 85 THR B O 1
ATOM 4022 N N . ALA B 1 86 ? 7.879 39.375 -1.103 1 76.44 86 ALA B N 1
ATOM 4023 C CA . ALA B 1 86 ? 7.375 40.156 -2.244 1 76.44 86 ALA B CA 1
ATOM 4024 C C . ALA B 1 86 ? 7.031 39.219 -3.408 1 76.44 86 ALA B C 1
ATOM 4026 O O . ALA B 1 86 ? 6.043 39.438 -4.113 1 76.44 86 ALA B O 1
ATOM 4027 N N . HIS B 1 87 ? 7.73 38.188 -3.668 1 77.75 87 HIS B N 1
ATOM 4028 C CA . HIS B 1 87 ? 7.48 37.312 -4.812 1 77.75 87 HIS B CA 1
ATOM 4029 C C . HIS B 1 87 ? 6.883 35.969 -4.371 1 77.75 87 HIS B C 1
ATOM 4031 O O . HIS B 1 87 ? 6.992 34.969 -5.086 1 77.75 87 HIS B O 1
ATOM 4037 N N . ASP B 1 88 ? 6.293 36 -3.27 1 78.81 88 ASP B N 1
ATOM 4038 C CA . ASP B 1 88 ? 5.633 34.844 -2.703 1 78.81 88 ASP B CA 1
ATOM 4039 C C . ASP B 1 88 ? 6.543 33.625 -2.77 1 78.81 88 ASP B C 1
ATOM 4041 O O . ASP B 1 88 ? 6.172 32.594 -3.348 1 78.81 88 ASP B O 1
ATOM 4045 N N . PRO B 1 89 ? 7.648 33.781 -2.203 1 83.31 89 PRO B N 1
ATOM 4046 C CA . PRO B 1 89 ? 8.586 32.656 -2.229 1 83.31 89 PRO B CA 1
ATOM 4047 C C . PRO B 1 89 ? 8.047 31.438 -1.5 1 83.31 89 PRO B C 1
ATOM 4049 O O . PRO B 1 89 ? 7.355 31.562 -0.487 1 83.31 89 PRO B O 1
ATOM 4052 N N . GLY B 1 90 ? 8.398 30.234 -2.021 1 88.25 90 GLY B N 1
ATOM 4053 C CA . GLY B 1 90 ? 8.094 29.016 -1.302 1 88.25 90 GLY B CA 1
ATOM 4054 C C . GLY B 1 90 ? 9 28.781 -0.11 1 88.25 90 GLY B C 1
ATOM 4055 O O . GLY B 1 90 ? 9.867 29.609 0.188 1 88.25 90 GLY B O 1
ATOM 4056 N N . THR B 1 91 ? 8.766 27.75 0.586 1 89.69 91 THR B N 1
ATOM 4057 C CA . THR B 1 91 ? 9.531 27.406 1.784 1 89.69 91 THR B CA 1
ATOM 4058 C C . THR B 1 91 ? 10.992 27.172 1.442 1 89.69 91 THR B C 1
ATOM 4060 O O . THR B 1 91 ? 11.891 27.578 2.188 1 89.69 91 THR B O 1
ATOM 4063 N N . ALA B 1 92 ? 11.242 26.562 0.331 1 91.12 92 ALA B N 1
ATOM 4064 C CA . ALA B 1 92 ? 12.617 26.312 -0.089 1 91.12 92 ALA B CA 1
ATOM 4065 C C . ALA B 1 92 ? 13.312 27.609 -0.493 1 91.12 92 ALA B C 1
ATOM 4067 O O . ALA B 1 92 ? 14.492 27.797 -0.21 1 91.12 92 ALA B O 1
ATOM 4068 N N . ASP B 1 93 ? 12.586 28.453 -1.122 1 90.06 93 ASP B N 1
ATOM 4069 C CA . ASP B 1 93 ? 13.117 29.766 -1.487 1 90.06 93 ASP B CA 1
ATOM 4070 C C . ASP B 1 93 ? 13.531 30.547 -0.247 1 90.06 93 ASP B C 1
ATOM 4072 O O . ASP B 1 93 ? 14.602 31.156 -0.224 1 90.06 93 ASP B O 1
ATOM 4076 N N . SER B 1 94 ? 12.641 30.516 0.714 1 90.94 94 SER B N 1
ATOM 4077 C CA . SER B 1 94 ? 12.93 31.203 1.967 1 90.94 94 SER B CA 1
ATOM 4078 C C . SER B 1 94 ? 14.203 30.672 2.609 1 90.94 94 SER B C 1
ATOM 4080 O O . SER B 1 94 ? 15.023 31.453 3.1 1 90.94 94 SER B O 1
ATOM 4082 N N . LEU B 1 95 ? 14.375 29.391 2.584 1 91.81 95 LEU B N 1
ATOM 4083 C CA . LEU B 1 95 ? 15.57 28.781 3.152 1 91.81 95 LEU B CA 1
ATOM 4084 C C . LEU B 1 95 ? 16.812 29.203 2.383 1 91.81 95 LEU B C 1
ATOM 4086 O O . LEU B 1 95 ? 17.859 29.453 2.98 1 91.81 95 LEU B O 1
ATOM 4090 N N . ARG B 1 96 ? 16.703 29.297 1.111 1 91.44 96 ARG B N 1
ATOM 4091 C CA . ARG B 1 96 ? 17.828 29.688 0.28 1 91.44 96 ARG B CA 1
ATOM 4092 C C . ARG B 1 96 ? 18.234 31.141 0.542 1 91.44 96 ARG B C 1
ATOM 4094 O O . ARG B 1 96 ? 19.406 31.484 0.496 1 91.44 96 ARG B O 1
ATOM 4101 N N . GLN B 1 97 ? 17.266 31.984 0.783 1 87.88 97 GLN B N 1
ATOM 4102 C CA . GLN B 1 97 ? 17.531 33.375 1.077 1 87.88 97 GLN B CA 1
ATOM 4103 C C . GLN B 1 97 ? 18.375 33.531 2.332 1 87.88 97 GLN B C 1
ATOM 4105 O O . GLN B 1 97 ? 19.156 34.5 2.455 1 87.88 97 GLN B O 1
ATOM 4110 N N . ILE B 1 98 ? 18.297 32.562 3.234 1 86.31 98 ILE B N 1
ATOM 4111 C CA . ILE B 1 98 ? 19 32.688 4.5 1 86.31 98 ILE B CA 1
ATOM 4112 C C . ILE B 1 98 ? 20.125 31.656 4.574 1 86.31 98 ILE B C 1
ATOM 4114 O O . ILE B 1 98 ? 20.641 31.359 5.656 1 86.31 98 ILE B O 1
ATOM 4118 N N . ALA B 1 99 ? 20.469 31.078 3.537 1 85.88 99 ALA B N 1
ATOM 4119 C CA . ALA B 1 99 ? 21.438 29.984 3.475 1 85.88 99 ALA B CA 1
ATOM 4120 C C . ALA B 1 99 ? 22.766 30.391 4.098 1 85.88 99 ALA B C 1
ATOM 4122 O O . ALA B 1 99 ? 23.422 29.594 4.773 1 85.88 99 ALA B O 1
ATOM 4123 N N . SER B 1 100 ? 23.188 31.578 3.881 1 81.06 100 SER B N 1
ATOM 4124 C CA . SER B 1 100 ? 24.453 32.062 4.395 1 81.06 100 SER B CA 1
ATOM 4125 C C . SER B 1 100 ? 24.469 32.062 5.922 1 81.06 100 SER B C 1
ATOM 4127 O O . SER B 1 100 ? 25.5 31.797 6.539 1 81.06 100 SER B O 1
ATOM 4129 N N . LYS B 1 101 ? 23.344 32.312 6.473 1 79.12 101 LYS B N 1
ATOM 4130 C CA . LYS B 1 101 ? 23.203 32.344 7.926 1 79.12 101 LYS B CA 1
ATOM 4131 C C . LYS B 1 101 ? 23.203 30.922 8.5 1 79.12 101 LYS B C 1
ATOM 4133 O O . LYS B 1 101 ? 23.703 30.703 9.602 1 79.12 101 LYS B O 1
ATOM 4138 N N . ILE B 1 102 ? 22.703 30.062 7.777 1 76.88 102 ILE B N 1
ATOM 4139 C CA . ILE B 1 102 ? 22.547 28.688 8.219 1 76.88 102 ILE B CA 1
ATOM 4140 C C . ILE B 1 102 ? 23.875 27.938 8.109 1 76.88 102 ILE B C 1
ATOM 4142 O O . ILE B 1 102 ? 24.234 27.156 8.992 1 76.88 102 ILE B O 1
ATOM 4146 N N . LYS B 1 103 ? 24.594 28.141 7.043 1 66 103 LYS B N 1
ATOM 4147 C CA . LYS B 1 103 ? 25.797 27.406 6.68 1 66 103 LYS B CA 1
ATOM 4148 C C . LYS B 1 103 ? 26.922 27.672 7.668 1 66 103 LYS B C 1
ATOM 4150 O O . LYS B 1 103 ? 27.859 26.875 7.785 1 66 103 LYS B O 1
ATOM 4155 N N . GLN B 1 104 ? 26.781 28.531 8.414 1 64.56 104 GLN B N 1
ATOM 4156 C CA . GLN B 1 104 ? 27.875 28.938 9.297 1 64.56 104 GLN B CA 1
ATOM 4157 C C . GLN B 1 104 ? 28 27.984 10.484 1 64.56 104 GLN B C 1
ATOM 4159 O O . GLN B 1 104 ? 28.969 28.031 11.234 1 64.56 104 GLN B O 1
ATOM 4164 N N . ARG B 1 105 ? 27.188 26.969 10.461 1 70.19 105 ARG B N 1
ATOM 4165 C CA . ARG B 1 105 ? 27.219 26.078 11.617 1 70.19 105 ARG B CA 1
ATOM 4166 C C . ARG B 1 105 ? 27.688 24.688 11.227 1 70.19 105 ARG B C 1
ATOM 4168 O O . ARG B 1 105 ? 27.25 24.141 10.203 1 70.19 105 ARG B O 1
ATOM 4175 N N . SER B 1 106 ? 28.703 24.25 11.844 1 74.12 106 SER B N 1
ATOM 4176 C CA . SER B 1 106 ? 29.203 22.906 11.602 1 74.12 106 SER B CA 1
ATOM 4177 C C . SER B 1 106 ? 28.391 21.859 12.367 1 74.12 106 SER B C 1
ATOM 4179 O O . SER B 1 106 ? 28.719 21.516 13.5 1 74.12 106 SER B O 1
ATOM 4181 N N . VAL B 1 107 ? 27.266 21.531 11.812 1 83.31 107 VAL B N 1
ATOM 4182 C CA . VAL B 1 107 ? 26.406 20.547 12.453 1 83.31 107 VAL B CA 1
ATOM 4183 C C . VAL B 1 107 ? 26.188 19.359 11.531 1 83.31 107 VAL B C 1
ATOM 4185 O O . VAL B 1 107 ? 26.422 19.453 10.32 1 83.31 107 VAL B O 1
ATOM 4188 N N . GLU B 1 108 ? 25.781 18.281 12.102 1 85.81 108 GLU B N 1
ATOM 4189 C CA . GLU B 1 108 ? 25.594 17.047 11.336 1 85.81 108 GLU B CA 1
ATOM 4190 C C . GLU B 1 108 ? 24.172 16.922 10.82 1 85.81 108 GLU B C 1
ATOM 4192 O O . GLU B 1 108 ? 23.922 16.234 9.828 1 85.81 108 GLU B O 1
ATOM 4197 N N . GLU B 1 109 ? 23.312 17.578 11.523 1 92.81 109 GLU B N 1
ATOM 4198 C CA . GLU B 1 109 ? 21.891 17.438 11.18 1 92.81 109 GLU B CA 1
ATOM 4199 C C . GLU B 1 109 ? 21.156 18.766 11.312 1 92.81 109 GLU B C 1
ATOM 4201 O O . GLU B 1 109 ? 21.594 19.656 12.055 1 92.81 109 GLU B O 1
ATOM 4206 N N . VAL B 1 110 ? 20.125 18.859 10.562 1 94.81 110 VAL B N 1
ATOM 4207 C CA . VAL B 1 110 ? 19.266 20.031 10.586 1 94.81 110 VAL B CA 1
ATOM 4208 C C . VAL B 1 110 ? 17.812 19.609 10.789 1 94.81 110 VAL B C 1
ATOM 4210 O O . VAL B 1 110 ? 17.344 18.656 10.164 1 94.81 110 VAL B O 1
ATOM 4213 N N . VAL B 1 111 ? 17.188 20.266 11.711 1 97.12 111 VAL B N 1
ATOM 4214 C CA . VAL B 1 111 ? 15.758 20.078 11.922 1 97.12 111 VAL B CA 1
ATOM 4215 C C . VAL B 1 111 ? 14.992 21.266 11.352 1 97.12 111 VAL B C 1
ATOM 4217 O O . VAL B 1 111 ? 15.273 22.422 11.688 1 97.12 111 VAL B O 1
ATOM 4220 N N . VAL B 1 112 ? 14.109 21 10.445 1 97.5 112 VAL B N 1
ATOM 4221 C CA . VAL B 1 112 ? 13.242 22.031 9.883 1 97.5 112 VAL B CA 1
ATOM 4222 C C . VAL B 1 112 ? 11.805 21.781 10.328 1 97.5 112 VAL B C 1
ATOM 4224 O O . VAL B 1 112 ? 11.266 20.688 10.164 1 97.5 112 VAL B O 1
ATOM 4227 N N . ILE B 1 113 ? 11.203 22.781 10.898 1 98.06 113 ILE B N 1
ATOM 4228 C CA . ILE B 1 113 ? 9.844 22.625 11.422 1 98.06 113 ILE B CA 1
ATOM 4229 C C . ILE B 1 113 ? 9 23.828 11.031 1 98.06 113 ILE B C 1
ATOM 4231 O O . ILE B 1 113 ? 9.5 24.953 10.977 1 98.06 113 ILE B O 1
ATOM 4235 N N . SER B 1 114 ? 7.758 23.562 10.703 1 97.12 114 SER B N 1
ATOM 4236 C CA . SER B 1 114 ? 6.828 24.656 10.414 1 97.12 114 SER B CA 1
ATOM 4237 C C . SER B 1 114 ? 6.359 25.344 11.688 1 97.12 114 SER B C 1
ATOM 4239 O O . SER B 1 114 ? 6.324 24.719 12.758 1 97.12 114 SER B O 1
ATOM 4241 N N . SER B 1 115 ? 5.93 26.547 11.578 1 97.5 115 SER B N 1
ATOM 4242 C CA . SER B 1 115 ? 5.527 27.328 12.742 1 97.5 115 SER B CA 1
ATOM 4243 C C . SER B 1 115 ? 4.125 26.969 13.203 1 97.5 115 SER B C 1
ATOM 4245 O O . SER B 1 115 ? 3.701 27.359 14.297 1 97.5 115 SER B O 1
ATOM 4247 N N . ASP B 1 116 ? 3.434 26.172 12.398 1 96.94 116 ASP B N 1
ATOM 4248 C CA . ASP B 1 116 ? 2.029 25.922 12.711 1 96.94 116 ASP B CA 1
ATOM 4249 C C . ASP B 1 116 ? 1.837 24.5 13.258 1 96.94 116 ASP B C 1
ATOM 4251 O O . ASP B 1 116 ? 0.708 24.016 13.352 1 96.94 116 ASP B O 1
ATOM 4255 N N . LEU B 1 117 ? 2.895 23.859 13.609 1 98.12 117 LEU B N 1
ATOM 4256 C CA . LEU B 1 117 ? 2.795 22.484 14.078 1 98.12 117 LEU B CA 1
ATOM 4257 C C . LEU B 1 117 ? 2.496 22.453 15.578 1 98.12 117 LEU B C 1
ATOM 4259 O O . LEU B 1 117 ? 3.186 23.094 16.375 1 98.12 117 LEU B O 1
ATOM 4263 N N . VAL B 1 118 ? 1.445 21.766 15.961 1 98.31 118 VAL B N 1
ATOM 4264 C CA . VAL B 1 118 ? 1.094 21.484 17.359 1 98.31 118 VAL B CA 1
ATOM 4265 C C . VAL B 1 118 ? 1.073 19.984 17.578 1 98.31 118 VAL B C 1
ATOM 4267 O O . VAL B 1 118 ? 0.261 19.266 16.984 1 98.31 118 VAL B O 1
ATOM 4270 N N . THR B 1 119 ? 2.01 19.484 18.375 1 98.5 119 THR B N 1
ATOM 4271 C CA . THR B 1 119 ? 2.135 18.031 18.516 1 98.5 119 THR B CA 1
ATOM 4272 C C . THR B 1 119 ? 2.682 17.672 19.891 1 98.5 119 THR B C 1
ATOM 4274 O O . THR B 1 119 ? 3.279 18.516 20.578 1 98.5 119 THR B O 1
ATOM 4277 N N . ASP B 1 120 ? 2.355 16.484 20.359 1 97.94 120 ASP B N 1
ATOM 4278 C CA . ASP B 1 120 ? 2.898 15.977 21.609 1 97.94 120 ASP B CA 1
ATOM 4279 C C . ASP B 1 120 ? 4.055 15.008 21.359 1 97.94 120 ASP B C 1
ATOM 4281 O O . ASP B 1 120 ? 4.48 14.289 22.281 1 97.94 120 ASP B O 1
ATOM 4285 N N . VAL B 1 121 ? 4.57 14.977 20.172 1 98.12 121 VAL B N 1
ATOM 4286 C CA . VAL B 1 121 ? 5.676 14.078 19.844 1 98.12 121 VAL B CA 1
ATOM 4287 C C . VAL B 1 121 ? 6.91 14.453 20.656 1 98.12 121 VAL B C 1
ATOM 4289 O O . VAL B 1 121 ? 7.156 15.633 20.906 1 98.12 121 VAL B O 1
ATOM 4292 N N . ALA B 1 122 ? 7.621 13.5 21.109 1 97.56 122 ALA B N 1
ATOM 4293 C CA . ALA B 1 122 ? 8.945 13.758 21.656 1 97.56 122 ALA B CA 1
ATOM 4294 C C . ALA B 1 122 ? 9.992 13.898 20.562 1 97.56 122 ALA B C 1
ATOM 4296 O O . ALA B 1 122 ? 10.453 12.891 20.016 1 97.56 122 ALA B O 1
ATOM 4297 N N . LEU B 1 123 ? 10.367 15.086 20.312 1 97.75 123 LEU B N 1
ATOM 4298 C CA . LEU B 1 123 ? 11.297 15.336 19.219 1 97.75 123 LEU B CA 1
ATOM 4299 C C . LEU B 1 123 ? 12.57 14.531 19.391 1 97.75 123 LEU B C 1
ATOM 4301 O O . LEU B 1 123 ? 13.164 14.086 18.391 1 97.75 123 LEU B O 1
ATOM 4305 N N . GLN B 1 124 ? 12.992 14.281 20.594 1 96.62 124 GLN B N 1
ATOM 4306 C CA . GLN B 1 124 ? 14.18 13.484 20.844 1 96.62 124 GLN B CA 1
ATOM 4307 C C . GLN B 1 124 ? 14.047 12.086 20.234 1 96.62 124 GLN B C 1
ATOM 4309 O O . GLN B 1 124 ? 15.023 11.516 19.75 1 96.62 124 GLN B O 1
ATOM 4314 N N . ASP B 1 125 ? 12.867 11.555 20.359 1 97.38 125 ASP B N 1
ATOM 4315 C CA . ASP B 1 125 ? 12.625 10.242 19.766 1 97.38 125 ASP B CA 1
ATOM 4316 C C . ASP B 1 125 ? 12.805 10.266 18.25 1 97.38 125 ASP B C 1
ATOM 4318 O O . ASP B 1 125 ? 13.305 9.305 17.672 1 97.38 125 ASP B O 1
ATOM 4322 N N . VAL B 1 126 ? 12.375 11.289 17.609 1 97.88 126 VAL B N 1
ATOM 4323 C CA . VAL B 1 126 ? 12.523 11.453 16.172 1 97.88 126 VAL B CA 1
ATOM 4324 C C . VAL B 1 126 ? 14.008 11.531 15.812 1 97.88 126 VAL B C 1
ATOM 4326 O O . VAL B 1 126 ? 14.469 10.852 14.883 1 97.88 126 VAL B O 1
ATOM 4329 N N . LEU B 1 127 ? 14.734 12.32 16.562 1 96.69 127 LEU B N 1
ATOM 4330 C CA . LEU B 1 127 ? 16.172 12.492 16.328 1 96.69 127 LEU B CA 1
ATOM 4331 C C . LEU B 1 127 ? 16.922 11.18 16.562 1 96.69 127 LEU B C 1
ATOM 4333 O O . LEU B 1 127 ? 17.797 10.82 15.773 1 96.69 127 LEU B O 1
ATOM 4337 N N . ASP B 1 128 ? 16.547 10.484 17.609 1 96.5 128 ASP B N 1
ATOM 4338 C CA . ASP B 1 128 ? 17.188 9.211 17.922 1 96.5 128 ASP B CA 1
ATOM 4339 C C . ASP B 1 128 ? 16.953 8.203 16.797 1 96.5 128 ASP B C 1
ATOM 4341 O O . ASP B 1 128 ? 17.891 7.496 16.391 1 96.5 128 ASP B O 1
ATOM 4345 N N . GLN B 1 129 ? 15.766 8.125 16.344 1 96.44 129 GLN B N 1
ATOM 4346 C CA . GLN B 1 129 ? 15.484 7.207 15.242 1 96.44 129 GLN B CA 1
ATOM 4347 C C . GLN B 1 129 ? 16.266 7.59 13.984 1 96.44 129 GLN B C 1
ATOM 4349 O O . GLN B 1 129 ? 16.781 6.723 13.289 1 96.44 129 GLN B O 1
ATOM 4354 N N . HIS B 1 130 ? 16.281 8.82 13.68 1 96.38 130 HIS B N 1
ATOM 4355 C CA . HIS B 1 130 ? 17.031 9.328 12.531 1 96.38 130 HIS B CA 1
ATOM 4356 C C . HIS B 1 130 ? 18.484 8.891 12.586 1 96.38 130 HIS B C 1
ATOM 4358 O O . HIS B 1 130 ? 19.016 8.383 11.594 1 96.38 130 HIS B O 1
ATOM 4364 N N . ARG B 1 131 ? 19.078 9.031 13.742 1 93.62 131 ARG B N 1
ATOM 4365 C CA . ARG B 1 131 ? 20.484 8.727 13.93 1 93.62 131 ARG B CA 1
ATOM 4366 C C . ARG B 1 131 ? 20.719 7.223 13.953 1 93.62 131 ARG B C 1
ATOM 4368 O O . ARG B 1 131 ? 21.609 6.715 13.266 1 93.62 131 ARG B O 1
ATOM 4375 N N . SER B 1 132 ? 19.906 6.527 14.711 1 94.88 132 SER B N 1
ATOM 4376 C CA . SER B 1 132 ? 20.109 5.094 14.906 1 94.88 132 SER B CA 1
ATOM 4377 C C . SER B 1 132 ? 19.906 4.324 13.609 1 94.88 132 SER B C 1
ATOM 4379 O O . SER B 1 132 ? 20.562 3.314 13.367 1 94.88 132 SER B O 1
ATOM 4381 N N . ARG B 1 133 ? 19.078 4.812 12.781 1 94.25 133 ARG B N 1
ATOM 4382 C CA . ARG B 1 133 ? 18.75 4.094 11.555 1 94.25 133 ARG B CA 1
ATOM 4383 C C . ARG B 1 133 ? 19.547 4.629 10.375 1 94.25 133 ARG B C 1
ATOM 4385 O O . ARG B 1 133 ? 19.406 4.148 9.25 1 94.25 133 ARG B O 1
ATOM 4392 N N . GLY B 1 134 ? 20.312 5.664 10.625 1 91.12 134 GLY B N 1
ATOM 4393 C CA . GLY B 1 134 ? 21.188 6.219 9.602 1 91.12 134 GLY B CA 1
ATOM 4394 C C . GLY B 1 134 ? 20.422 6.906 8.484 1 91.12 134 GLY B C 1
ATOM 4395 O O . GLY B 1 134 ? 20.844 6.863 7.324 1 91.12 134 GLY B O 1
ATOM 4396 N N . ALA B 1 135 ? 19.297 7.488 8.75 1 94.56 135 ALA B N 1
ATOM 4397 C CA . ALA B 1 135 ? 18.469 8.164 7.75 1 94.56 135 ALA B CA 1
ATOM 4398 C C . ALA B 1 135 ? 19.125 9.469 7.297 1 94.56 135 ALA B C 1
ATOM 4400 O O . ALA B 1 135 ? 19.766 10.156 8.086 1 94.56 135 ALA B O 1
ATOM 4401 N N . ASP B 1 136 ? 19 9.773 6.027 1 95.12 136 ASP B N 1
ATOM 4402 C CA . ASP B 1 136 ? 19.406 11.07 5.516 1 95.12 136 ASP B CA 1
ATOM 4403 C C . ASP B 1 136 ? 18.281 12.102 5.652 1 95.12 136 ASP B C 1
ATOM 4405 O O . ASP B 1 136 ? 18.547 13.297 5.777 1 95.12 136 ASP B O 1
ATOM 4409 N N . LEU B 1 137 ? 17.078 11.602 5.594 1 97.19 137 LEU B N 1
ATOM 4410 C CA . LEU B 1 137 ? 15.875 12.383 5.801 1 97.19 137 LEU B CA 1
ATOM 4411 C C . LEU B 1 137 ? 14.867 11.617 6.652 1 97.19 137 LEU B C 1
ATOM 4413 O O . LEU B 1 137 ? 14.594 10.445 6.398 1 97.19 137 LEU B O 1
ATOM 4417 N N . THR B 1 138 ? 14.391 12.195 7.652 1 98.25 138 THR B N 1
ATOM 4418 C CA . THR B 1 138 ? 13.266 11.664 8.422 1 98.25 138 THR B CA 1
ATOM 4419 C C . THR B 1 138 ? 12.094 12.648 8.422 1 98.25 138 THR B C 1
ATOM 4421 O O . THR B 1 138 ? 12.258 13.812 8.781 1 98.25 138 THR B O 1
ATOM 4424 N N . MET B 1 139 ? 11.031 12.203 7.977 1 98.19 139 MET B N 1
ATOM 4425 C CA . MET B 1 139 ? 9.797 12.984 7.961 1 98.19 139 MET B CA 1
ATOM 4426 C C . MET B 1 139 ? 8.875 12.57 9.102 1 98.19 139 MET B C 1
ATOM 4428 O O . MET B 1 139 ? 8.602 11.383 9.281 1 98.19 139 MET B O 1
ATOM 4432 N N . LEU B 1 140 ? 8.414 13.516 9.883 1 98.56 140 LEU B N 1
ATOM 4433 C CA . LEU B 1 140 ? 7.387 13.219 10.883 1 98.56 140 LEU B CA 1
ATOM 4434 C C . LEU B 1 140 ? 6.016 13.086 10.227 1 98.56 140 LEU B C 1
ATOM 4436 O O . LEU B 1 140 ? 5.59 13.977 9.484 1 98.56 140 LEU B O 1
ATOM 4440 N N . THR B 1 141 ? 5.414 11.977 10.438 1 97.19 141 THR B N 1
ATOM 4441 C CA . THR B 1 141 ? 4.066 11.75 9.93 1 97.19 141 THR B CA 1
ATOM 4442 C C . THR B 1 141 ? 3.113 11.398 11.07 1 97.19 141 THR B C 1
ATOM 4444 O O . THR B 1 141 ? 3.553 11.008 12.156 1 97.19 141 THR B O 1
ATOM 4447 N N . SER B 1 142 ? 1.867 11.602 10.859 1 96.12 142 SER B N 1
ATOM 4448 C CA . SER B 1 142 ? 0.813 11.258 11.805 1 96.12 142 SER B CA 1
ATOM 4449 C C . SER B 1 142 ? -0.508 10.992 11.094 1 96.12 142 SER B C 1
ATOM 4451 O O . SER B 1 142 ? -0.665 11.328 9.922 1 96.12 142 SER B O 1
ATOM 4453 N N . PRO B 1 143 ? -1.436 10.336 11.773 1 93.12 143 PRO B N 1
ATOM 4454 C CA . PRO B 1 143 ? -2.781 10.266 11.195 1 93.12 143 PRO B CA 1
ATOM 4455 C C . PRO B 1 143 ? -3.404 11.641 10.984 1 93.12 143 PRO B C 1
ATOM 4457 O O . PRO B 1 143 ? -3.18 12.555 11.781 1 93.12 143 PRO B O 1
ATOM 4460 N N . THR B 1 144 ? -4.121 11.703 9.914 1 89.94 144 THR B N 1
ATOM 4461 C CA . THR B 1 144 ? -4.891 12.93 9.734 1 89.94 144 THR B CA 1
ATOM 4462 C C . THR B 1 144 ? -5.902 13.102 10.859 1 89.94 144 THR B C 1
ATOM 4464 O O . THR B 1 144 ? -6.664 12.18 11.164 1 89.94 144 THR B O 1
ATOM 4467 N N . PRO B 1 145 ? -5.863 14.242 11.438 1 88 145 PRO B N 1
ATOM 4468 C CA . PRO B 1 145 ? -6.762 14.422 12.578 1 88 145 PRO B CA 1
ATOM 4469 C C . PRO B 1 145 ? -8.234 14.43 12.172 1 88 145 PRO B C 1
ATOM 4471 O O . PRO B 1 145 ? -8.594 14.977 11.125 1 88 145 PRO B O 1
ATOM 4474 N N . SER B 1 146 ? -9.023 13.758 12.93 1 83.88 146 SER B N 1
ATOM 4475 C CA . SER B 1 146 ? -10.477 13.844 12.812 1 83.88 146 SER B CA 1
ATOM 4476 C C . SER B 1 146 ? -11.031 15.023 13.602 1 83.88 146 SER B C 1
ATOM 4478 O O . SER B 1 146 ? -10.922 15.062 14.828 1 83.88 146 SER B O 1
ATOM 4480 N N . LEU B 1 147 ? -11.547 15.961 12.844 1 86.31 147 LEU B N 1
ATOM 4481 C CA . LEU B 1 147 ? -12.016 17.172 13.508 1 86.31 147 LEU B CA 1
ATOM 4482 C C . LEU B 1 147 ? -13.516 17.125 13.758 1 86.31 147 LEU B C 1
ATOM 4484 O O . LEU B 1 147 ? -14.305 16.953 12.82 1 86.31 147 LEU B O 1
ATOM 4488 N N . GLN B 1 148 ? -13.906 17.172 14.906 1 82.12 148 GLN B N 1
ATOM 4489 C CA . GLN B 1 148 ? -15.305 17.078 15.297 1 82.12 148 GLN B CA 1
ATOM 4490 C C . GLN B 1 148 ? -15.953 18.453 15.344 1 82.12 148 GLN B C 1
ATOM 4492 O O . GLN B 1 148 ? -17.172 18.578 15.5 1 82.12 148 GLN B O 1
ATOM 4497 N N . THR B 1 149 ? -15.211 19.484 15.227 1 79.38 149 THR B N 1
ATOM 4498 C CA . THR B 1 149 ? -15.719 20.844 15.312 1 79.38 149 THR B CA 1
ATOM 4499 C C . THR B 1 149 ? -15.883 21.453 13.922 1 79.38 149 THR B C 1
ATOM 4501 O O . THR B 1 149 ? -15.148 21.109 13 1 79.38 149 THR B O 1
ATOM 4504 N N . THR B 1 150 ? -16.922 22.297 13.805 1 85.38 150 THR B N 1
ATOM 4505 C CA . THR B 1 150 ? -17.141 23.062 12.578 1 85.38 150 THR B CA 1
ATOM 4506 C C . THR B 1 150 ? -16.75 24.531 12.766 1 85.38 150 THR B C 1
ATOM 4508 O O . THR B 1 150 ? -17.203 25.172 13.703 1 85.38 150 THR B O 1
ATOM 4511 N N . PRO B 1 151 ? -15.828 25 11.945 1 88.94 151 PRO B N 1
ATOM 4512 C CA . PRO B 1 151 ? -15.438 26.406 12.094 1 88.94 151 PRO B CA 1
ATOM 4513 C C . PRO B 1 151 ? -16.562 27.375 11.766 1 88.94 151 PRO B C 1
ATOM 4515 O O . PRO B 1 151 ? -17.484 27.031 11.016 1 88.94 151 PRO B O 1
ATOM 4518 N N . PRO B 1 152 ? -16.531 28.5 12.422 1 92.25 152 PRO B N 1
ATOM 4519 C CA . PRO B 1 152 ? -17.547 29.5 12.109 1 92.25 152 PRO B CA 1
ATOM 4520 C C . PRO B 1 152 ? -17.406 30.062 10.688 1 92.25 152 PRO B C 1
ATOM 4522 O O . PRO B 1 152 ? -16.391 29.828 10.023 1 92.25 152 PRO B O 1
ATOM 4525 N N . GLY B 1 153 ? -18.391 30.781 10.305 1 86.5 153 GLY B N 1
ATOM 4526 C CA . GLY B 1 153 ? -18.406 31.344 8.961 1 86.5 153 GLY B CA 1
ATOM 4527 C C . GLY B 1 153 ? -19.219 30.516 7.984 1 86.5 153 GLY B C 1
ATOM 4528 O O . GLY B 1 153 ? -19.906 29.578 8.383 1 86.5 153 GLY B O 1
ATOM 4529 N N . PRO B 1 154 ? -19.109 30.891 6.781 1 83.75 154 PRO B N 1
ATOM 4530 C CA . PRO B 1 154 ? -19.875 30.172 5.77 1 83.75 154 PRO B CA 1
ATOM 4531 C C . PRO B 1 154 ? -19.328 28.766 5.488 1 83.75 154 PRO B C 1
ATOM 4533 O O . PRO B 1 154 ? -18.125 28.531 5.633 1 83.75 154 PRO B O 1
ATOM 4536 N N . LYS B 1 155 ? -20.25 27.891 5.227 1 74.62 155 LYS B N 1
ATOM 4537 C CA . LYS B 1 155 ? -19.844 26.516 4.902 1 74.62 155 LYS B CA 1
ATOM 4538 C C . LYS B 1 155 ? -19.016 26.484 3.621 1 74.62 155 LYS B C 1
ATOM 4540 O O . LYS B 1 155 ? -19.391 27.094 2.615 1 74.62 155 LYS B O 1
ATOM 4545 N N . SER B 1 156 ? -17.766 26.344 3.793 1 64.75 156 SER B N 1
ATOM 4546 C CA . SER B 1 156 ? -16.906 26.219 2.613 1 64.75 156 SER B CA 1
ATOM 4547 C C . SER B 1 156 ? -16.844 24.766 2.127 1 64.75 156 SER B C 1
ATOM 4549 O O . SER B 1 156 ? -16.859 23.844 2.932 1 64.75 156 SER B O 1
ATOM 4551 N N . LYS B 1 157 ? -17.109 24.531 0.855 1 56.28 157 LYS B N 1
ATOM 4552 C CA . LYS B 1 157 ? -17.031 23.234 0.19 1 56.28 157 LYS B CA 1
ATOM 4553 C C . LYS B 1 157 ? -15.586 22.891 -0.152 1 56.28 157 LYS B C 1
ATOM 4555 O O . LYS B 1 157 ? -15.336 22.047 -1.017 1 56.28 157 LYS B O 1
ATOM 4560 N N . THR B 1 158 ? -14.656 23.672 0.29 1 56 158 THR B N 1
ATOM 4561 C CA . THR B 1 158 ? -13.344 23.422 -0.3 1 56 158 THR B CA 1
ATOM 4562 C C . THR B 1 158 ? -12.812 22.062 0.131 1 56 158 THR B C 1
ATOM 4564 O O . THR B 1 158 ? -12.711 21.781 1.327 1 56 158 THR B O 1
ATOM 4567 N N . HIS B 1 159 ? -12.922 21.078 -0.857 1 61.25 159 HIS B N 1
ATOM 4568 C CA . HIS B 1 159 ? -12.367 19.75 -0.632 1 61.25 159 HIS B CA 1
ATOM 4569 C C . HIS B 1 159 ? -10.914 19.672 -1.095 1 61.25 159 HIS B C 1
ATOM 4571 O O . HIS B 1 159 ? -10.633 19.844 -2.281 1 61.25 159 HIS B O 1
ATOM 4577 N N . LEU B 1 160 ? -9.914 19.969 -0.174 1 65.19 160 LEU B N 1
ATOM 4578 C CA . LEU B 1 160 ? -8.531 19.703 -0.538 1 65.19 160 LEU B CA 1
ATOM 4579 C C . LEU B 1 160 ? -8.227 18.203 -0.43 1 65.19 160 LEU B C 1
ATOM 4581 O O . LEU B 1 160 ? -8.68 17.547 0.506 1 65.19 160 LEU B O 1
ATOM 4585 N N . ASN B 1 161 ? -7.594 17.75 -1.507 1 76.06 161 ASN B N 1
ATOM 4586 C CA . ASN B 1 161 ? -7.145 16.359 -1.441 1 76.06 161 ASN B CA 1
ATOM 4587 C C . ASN B 1 161 ? -6.133 16.141 -0.319 1 76.06 161 ASN B C 1
ATOM 4589 O O . ASN B 1 161 ? -5.391 17.062 0.033 1 76.06 161 ASN B O 1
ATOM 4593 N N . SER B 1 162 ? -6.219 15.062 0.255 1 84.56 162 SER B N 1
ATOM 4594 C CA . SER B 1 162 ? -5.227 14.68 1.259 1 84.56 162 SER B CA 1
ATOM 4595 C C . SER B 1 162 ? -3.887 14.352 0.614 1 84.56 162 SER B C 1
ATOM 4597 O O . SER B 1 162 ? -3.83 13.992 -0.565 1 84.56 162 SER B O 1
ATOM 4599 N N . ASP B 1 163 ? -2.877 14.578 1.386 1 88.12 163 ASP B N 1
ATOM 4600 C CA . ASP B 1 163 ? -1.574 14.086 0.951 1 88.12 163 ASP B CA 1
ATOM 4601 C C . ASP B 1 163 ? -1.594 12.562 0.781 1 88.12 163 ASP B C 1
ATOM 4603 O O . ASP B 1 163 ? -2.408 11.875 1.4 1 88.12 163 ASP B O 1
ATOM 4607 N N . ILE B 1 164 ? -0.839 12.148 -0.125 1 90 164 ILE B N 1
ATOM 4608 C CA . ILE B 1 164 ? -0.637 10.711 -0.256 1 90 164 ILE B CA 1
ATOM 4609 C C . ILE B 1 164 ? 0.789 10.344 0.156 1 90 164 ILE B C 1
ATOM 4611 O O . ILE B 1 164 ? 1.754 10.898 -0.377 1 90 164 ILE B O 1
ATOM 4615 N N . ILE B 1 165 ? 0.888 9.477 1.092 1 93.5 165 ILE B N 1
ATOM 4616 C CA . ILE B 1 165 ? 2.184 9.031 1.591 1 93.5 165 ILE B CA 1
ATOM 4617 C C . ILE B 1 165 ? 2.305 7.52 1.433 1 93.5 165 ILE B C 1
ATOM 4619 O O . ILE B 1 165 ? 1.381 6.777 1.776 1 93.5 165 ILE B O 1
ATOM 4623 N N . CYS B 1 166 ? 3.363 7.125 0.824 1 92.25 166 CYS B N 1
ATOM 4624 C CA . CYS B 1 166 ? 3.627 5.703 0.639 1 92.25 166 CYS B CA 1
ATOM 4625 C C . CYS B 1 166 ? 4.906 5.289 1.354 1 92.25 166 CYS B C 1
ATOM 4627 O O . CYS B 1 166 ? 5.961 5.898 1.156 1 92.25 166 CYS B O 1
ATOM 4629 N N . THR B 1 167 ? 4.832 4.262 2.172 1 93.44 167 THR B N 1
ATOM 4630 C CA . THR B 1 167 ? 5.988 3.766 2.91 1 93.44 167 THR B CA 1
ATOM 4631 C C . THR B 1 167 ? 6.137 2.258 2.732 1 93.44 167 THR B C 1
ATOM 4633 O O . THR B 1 167 ? 5.172 1.57 2.387 1 93.44 167 THR B O 1
ATOM 4636 N N . GLU B 1 168 ? 7.316 1.847 2.867 1 89.44 168 GLU B N 1
ATOM 4637 C CA . GLU B 1 168 ? 7.562 0.409 2.904 1 89.44 168 GLU B CA 1
ATOM 4638 C C . GLU B 1 168 ? 7.145 -0.189 4.246 1 89.44 168 GLU B C 1
ATOM 4640 O O . GLU B 1 168 ? 7.539 0.307 5.301 1 89.44 168 GLU B O 1
ATOM 4645 N N . ALA B 1 169 ? 6.363 -1.273 4.098 1 87.25 169 ALA B N 1
ATOM 4646 C CA . ALA B 1 169 ? 5.906 -1.915 5.328 1 87.25 169 ALA B CA 1
ATOM 4647 C C . ALA B 1 169 ? 7.086 -2.432 6.148 1 87.25 169 ALA B C 1
ATOM 4649 O O . ALA B 1 169 ? 8.008 -3.041 5.602 1 87.25 169 ALA B O 1
ATOM 4650 N N . GLY B 1 170 ? 7.09 -2.193 7.465 1 83.75 170 GLY B N 1
ATOM 4651 C CA . GLY B 1 170 ? 8.125 -2.68 8.359 1 83.75 170 GLY B CA 1
ATOM 4652 C C . GLY B 1 170 ? 9.242 -1.681 8.586 1 83.75 170 GLY B C 1
ATOM 4653 O O . GLY B 1 170 ? 9.484 -1.245 9.711 1 83.75 170 GLY B O 1
ATOM 4654 N N . SER B 1 171 ? 9.891 -1.214 7.469 1 86.75 171 SER B N 1
ATOM 4655 C CA . SER B 1 171 ? 11.062 -0.356 7.582 1 86.75 171 SER B CA 1
ATOM 4656 C C . SER B 1 171 ? 10.664 1.102 7.793 1 86.75 171 SER B C 1
ATOM 4658 O O . SER B 1 171 ? 11.438 1.892 8.336 1 86.75 171 SER B O 1
ATOM 4660 N N . GLY B 1 172 ? 9.508 1.507 7.234 1 91.19 172 GLY B N 1
ATOM 4661 C CA . GLY B 1 172 ? 9.102 2.902 7.316 1 91.19 172 GLY B CA 1
ATOM 4662 C C . GLY B 1 172 ? 9.789 3.781 6.289 1 91.19 172 GLY B C 1
ATOM 4663 O O . GLY B 1 172 ? 9.734 5.012 6.383 1 91.19 172 GLY B O 1
ATOM 4664 N N . ARG B 1 173 ? 10.461 3.131 5.359 1 92.56 173 ARG B N 1
ATOM 4665 C CA . ARG B 1 173 ? 11.102 3.881 4.281 1 92.56 173 ARG B CA 1
ATOM 4666 C C . ARG B 1 173 ? 10.062 4.617 3.438 1 92.56 173 ARG B C 1
ATOM 4668 O O . ARG B 1 173 ? 9.078 4.023 2.996 1 92.56 173 ARG B O 1
ATOM 4675 N N . LEU B 1 174 ? 10.25 5.902 3.307 1 94.56 174 LEU B N 1
ATOM 4676 C CA . LEU B 1 174 ? 9.375 6.734 2.482 1 94.56 174 LEU B CA 1
ATOM 4677 C C . LEU B 1 174 ? 9.68 6.535 1.001 1 94.56 174 LEU B C 1
ATOM 4679 O O . LEU B 1 174 ? 10.781 6.832 0.542 1 94.56 174 LEU B O 1
ATOM 4683 N N . VAL B 1 175 ? 8.719 6.09 0.238 1 90.31 175 VAL B N 1
ATOM 4684 C CA . VAL B 1 175 ? 9.023 5.734 -1.145 1 90.31 175 VAL B CA 1
ATOM 4685 C C . VAL B 1 175 ? 8.266 6.664 -2.094 1 90.31 175 VAL B C 1
ATOM 4687 O O . VAL B 1 175 ? 8.625 6.777 -3.27 1 90.31 175 VAL B O 1
ATOM 4690 N N . TYR B 1 176 ? 7.262 7.273 -1.576 1 89.81 176 TYR B N 1
ATOM 4691 C CA . TYR B 1 176 ? 6.461 8.195 -2.379 1 89.81 176 TYR B CA 1
ATOM 4692 C C . TYR B 1 176 ? 5.723 9.188 -1.492 1 89.81 176 TYR B C 1
ATOM 4694 O O . TYR B 1 176 ? 5.234 8.828 -0.418 1 89.81 176 TYR B O 1
ATOM 4702 N N . ALA B 1 177 ? 5.676 10.375 -1.901 1 91.69 177 ALA B N 1
ATOM 4703 C CA . ALA B 1 177 ? 4.926 11.43 -1.228 1 91.69 177 ALA B CA 1
ATOM 4704 C C . ALA B 1 177 ? 4.449 12.484 -2.223 1 91.69 177 ALA B C 1
ATOM 4706 O O . ALA B 1 177 ? 5.234 12.984 -3.031 1 91.69 177 ALA B O 1
ATOM 4707 N N . VAL B 1 178 ? 3.164 12.773 -2.16 1 87.44 178 VAL B N 1
ATOM 4708 C CA . VAL B 1 178 ? 2.615 13.812 -3.021 1 87.44 178 VAL B CA 1
ATOM 4709 C C . VAL B 1 178 ? 1.601 14.648 -2.244 1 87.44 178 VAL B C 1
ATOM 4711 O O . VAL B 1 178 ? 0.815 14.109 -1.459 1 87.44 178 VAL B O 1
ATOM 4714 N N . ALA B 1 179 ? 1.785 15.898 -2.453 1 85.94 179 ALA B N 1
ATOM 4715 C CA . ALA B 1 179 ? 0.86 16.812 -1.797 1 85.94 179 ALA B CA 1
ATOM 4716 C C . ALA B 1 179 ? -0.525 16.75 -2.434 1 85.94 179 ALA B C 1
ATOM 4718 O O . ALA B 1 179 ? -0.651 16.516 -3.637 1 85.94 179 ALA B O 1
ATOM 4719 N N . GLY B 1 180 ? -1.557 16.906 -1.656 1 79.12 180 GLY B N 1
ATOM 4720 C CA . GLY B 1 180 ? -2.938 16.828 -2.104 1 79.12 180 GLY B CA 1
ATOM 4721 C C . GLY B 1 180 ? -3.232 17.703 -3.299 1 79.12 180 GLY B C 1
ATOM 4722 O O . GLY B 1 180 ? -4.07 17.375 -4.137 1 79.12 180 GLY B O 1
ATOM 4723 N N . GLY B 1 181 ? -2.66 18.828 -3.406 1 75.31 181 GLY B N 1
ATOM 4724 C CA . GLY B 1 181 ? -2.902 19.75 -4.516 1 75.31 181 GLY B CA 1
ATOM 4725 C C . GLY B 1 181 ? -2.193 19.328 -5.793 1 75.31 181 GLY B C 1
ATOM 4726 O O . GLY B 1 181 ? -2.412 19.922 -6.848 1 75.31 181 GLY B O 1
ATOM 4727 N N . ASP B 1 182 ? -1.433 18.281 -5.742 1 78.44 182 ASP B N 1
ATOM 4728 C CA . ASP B 1 182 ? -0.557 17.969 -6.867 1 78.44 182 ASP B CA 1
ATOM 4729 C C . ASP B 1 182 ? -1.014 16.688 -7.57 1 78.44 182 ASP B C 1
ATOM 4731 O O . ASP B 1 182 ? -0.26 16.094 -8.352 1 78.44 182 ASP B O 1
ATOM 4735 N N . TYR B 1 183 ? -2.168 16.094 -7.172 1 78.19 183 TYR B N 1
ATOM 4736 C CA . TYR B 1 183 ? -2.762 14.969 -7.883 1 78.19 183 TYR B CA 1
ATOM 4737 C C . TYR B 1 183 ? -4.27 15.141 -8.016 1 78.19 183 TYR B C 1
ATOM 4739 O O . TYR B 1 183 ? -4.875 15.953 -7.309 1 78.19 183 TYR B O 1
ATOM 4747 N N . ASP B 1 184 ? -4.777 14.484 -9.008 1 80.94 184 ASP B N 1
ATOM 4748 C CA . ASP B 1 184 ? -6.211 14.594 -9.25 1 80.94 184 ASP B CA 1
ATOM 4749 C C . ASP B 1 184 ? -6.891 13.227 -9.117 1 80.94 184 ASP B C 1
ATOM 4751 O O . ASP B 1 184 ? -6.93 12.648 -8.023 1 80.94 184 ASP B O 1
ATOM 4755 N N . GLU B 1 185 ? -7.195 12.633 -10.164 1 78.94 185 GLU B N 1
ATOM 4756 C CA . GLU B 1 185 ? -8.039 11.445 -10.109 1 78.94 185 GLU B CA 1
ATOM 4757 C C . GLU B 1 185 ? -7.203 10.18 -9.961 1 78.94 185 GLU B C 1
ATOM 4759 O O . GLU B 1 185 ? -7.719 9.125 -9.578 1 78.94 185 GLU B O 1
ATOM 4764 N N . CYS B 1 186 ? -5.953 10.391 -10.273 1 82.06 186 CYS B N 1
ATOM 4765 C CA . CYS B 1 186 ? -5.121 9.188 -10.219 1 82.06 186 CYS B CA 1
ATOM 4766 C C . CYS B 1 186 ? -3.777 9.484 -9.57 1 82.06 186 CYS B C 1
ATOM 4768 O O . CYS B 1 186 ? -3.311 10.625 -9.586 1 82.06 186 CYS B O 1
ATOM 4770 N N . VAL B 1 187 ? -3.287 8.453 -8.961 1 82.88 187 VAL B N 1
ATOM 4771 C CA . VAL B 1 187 ? -1.923 8.461 -8.445 1 82.88 187 VAL B CA 1
ATOM 4772 C C . VAL B 1 187 ? -1.059 7.496 -9.25 1 82.88 187 VAL B C 1
ATOM 4774 O O . VAL B 1 187 ? -1.46 6.359 -9.5 1 82.88 187 VAL B O 1
ATOM 4777 N N . THR B 1 188 ? 0.052 7.965 -9.656 1 83.19 188 THR B N 1
ATOM 4778 C CA . THR B 1 188 ? 0.952 7.16 -10.477 1 83.19 188 THR B CA 1
ATOM 4779 C C . THR B 1 188 ? 2.209 6.793 -9.695 1 83.19 188 THR B C 1
ATOM 4781 O O . THR B 1 188 ? 2.883 7.664 -9.141 1 83.19 188 THR B O 1
ATOM 4784 N N . LEU B 1 189 ? 2.445 5.504 -9.664 1 83.62 189 LEU B N 1
ATOM 4785 C CA . LEU B 1 189 ? 3.639 4.996 -9 1 83.62 189 LEU B CA 1
ATOM 4786 C C . LEU B 1 189 ? 4.562 4.297 -9.992 1 83.62 189 LEU B C 1
ATOM 4788 O O . LEU B 1 189 ? 4.094 3.588 -10.891 1 83.62 189 LEU B O 1
ATOM 4792 N N . GLN B 1 190 ? 5.785 4.508 -9.82 1 79.5 190 GLN B N 1
ATOM 4793 C CA . GLN B 1 190 ? 6.746 3.76 -10.625 1 79.5 190 GLN B CA 1
ATOM 4794 C C . GLN B 1 190 ? 6.762 2.285 -10.234 1 79.5 190 GLN B C 1
ATOM 4796 O O . GLN B 1 190 ? 6.793 1.956 -9.047 1 79.5 190 GLN B O 1
ATOM 4801 N N . SER B 1 191 ? 6.723 1.409 -11.227 1 79.12 191 SER B N 1
ATOM 4802 C CA . SER B 1 191 ? 6.66 -0.023 -10.953 1 79.12 191 SER B CA 1
ATOM 4803 C C . SER B 1 191 ? 7.926 -0.505 -10.258 1 79.12 191 SER B C 1
ATOM 4805 O O . SER B 1 191 ? 7.891 -1.471 -9.492 1 79.12 191 SER B O 1
ATOM 4807 N N . SER B 1 192 ? 9.023 0.123 -10.461 1 77 192 SER B N 1
ATOM 4808 C CA . SER B 1 192 ? 10.297 -0.246 -9.852 1 77 192 SER B CA 1
ATOM 4809 C C . SER B 1 192 ? 10.234 -0.151 -8.336 1 77 192 SER B C 1
ATOM 4811 O O . SER B 1 192 ? 11 -0.816 -7.633 1 77 192 SER B O 1
ATOM 4813 N N . LEU B 1 193 ? 9.312 0.681 -7.871 1 76.5 193 LEU B N 1
ATOM 4814 C CA . LEU B 1 193 ? 9.133 0.843 -6.434 1 76.5 193 LEU B CA 1
ATOM 4815 C C . LEU B 1 193 ? 8.602 -0.44 -5.805 1 76.5 193 LEU B C 1
ATOM 4817 O O . LEU B 1 193 ? 8.758 -0.657 -4.602 1 76.5 193 LEU B O 1
ATOM 4821 N N . LEU B 1 194 ? 8.016 -1.204 -6.664 1 76.06 194 LEU B N 1
ATOM 4822 C CA . LEU B 1 194 ? 7.328 -2.391 -6.164 1 76.06 194 LEU B CA 1
ATOM 4823 C C . LEU B 1 194 ? 8.242 -3.609 -6.215 1 76.06 194 LEU B C 1
ATOM 4825 O O . LEU B 1 194 ? 7.852 -4.703 -5.801 1 76.06 194 LEU B O 1
ATOM 4829 N N . ASN B 1 195 ? 9.438 -3.461 -6.711 1 73.5 195 ASN B N 1
ATOM 4830 C CA . ASN B 1 195 ? 10.375 -4.578 -6.801 1 73.5 195 ASN B CA 1
ATOM 4831 C C . ASN B 1 195 ? 10.93 -4.957 -5.43 1 73.5 195 ASN B C 1
ATOM 4833 O O . ASN B 1 195 ? 11.734 -5.887 -5.316 1 73.5 195 ASN B O 1
ATOM 4837 N N . CYS B 1 196 ? 10.352 -4.391 -4.434 1 69.81 196 CYS B N 1
ATOM 4838 C CA . CYS B 1 196 ? 10.789 -4.723 -3.084 1 69.81 196 CYS B CA 1
ATOM 4839 C C . CYS B 1 196 ? 9.977 -5.879 -2.518 1 69.81 196 CYS B C 1
ATOM 4841 O O . CYS B 1 196 ? 8.867 -6.152 -2.984 1 69.81 196 CYS B O 1
ATOM 4843 N N . ALA B 1 197 ? 10.602 -6.559 -1.624 1 69 197 ALA B N 1
ATOM 4844 C CA . ALA B 1 197 ? 9.977 -7.727 -1.013 1 69 197 ALA B CA 1
ATOM 4845 C C . ALA B 1 197 ? 8.812 -7.32 -0.106 1 69 197 ALA B C 1
ATOM 4847 O O . ALA B 1 197 ? 7.789 -8 -0.06 1 69 197 ALA B O 1
ATOM 4848 N N . ALA B 1 198 ? 8.977 -6.16 0.463 1 81.75 198 ALA B N 1
ATOM 4849 C CA . ALA B 1 198 ? 7.945 -5.738 1.407 1 81.75 198 ALA B CA 1
ATOM 4850 C C . ALA B 1 198 ? 6.832 -4.977 0.697 1 81.75 198 ALA B C 1
ATOM 4852 O O . ALA B 1 198 ? 7.086 -4.227 -0.248 1 81.75 198 ALA B O 1
ATOM 4853 N N . PRO B 1 199 ? 5.672 -5.203 1.151 1 88 199 PRO B N 1
ATOM 4854 C CA . PRO B 1 199 ? 4.562 -4.438 0.575 1 88 199 PRO B CA 1
ATOM 4855 C C . PRO B 1 199 ? 4.672 -2.941 0.862 1 88 199 PRO B C 1
ATOM 4857 O O . PRO B 1 199 ? 5.293 -2.541 1.849 1 88 199 PRO B O 1
ATOM 4860 N N . LEU B 1 200 ? 4.16 -2.197 0.003 1 90.69 200 LEU B N 1
ATOM 4861 C CA . LEU B 1 200 ? 4.098 -0.75 0.178 1 90.69 200 LEU B CA 1
ATOM 4862 C C . LEU B 1 200 ? 2.773 -0.335 0.808 1 90.69 200 LEU B C 1
ATOM 4864 O O . LEU B 1 200 ? 1.719 -0.868 0.454 1 90.69 200 LEU B O 1
ATOM 4868 N N . LEU B 1 201 ? 2.873 0.529 1.735 1 92.06 201 LEU B N 1
ATOM 4869 C CA . LEU B 1 201 ? 1.701 1.087 2.4 1 92.06 201 LEU B CA 1
ATOM 4870 C C . LEU B 1 201 ? 1.352 2.457 1.828 1 92.06 201 LEU B C 1
ATOM 4872 O O . LEU B 1 201 ? 2.092 3.424 2.023 1 92.06 201 LEU B O 1
ATOM 4876 N N . LEU B 1 202 ? 0.333 2.494 1.142 1 91.12 202 LEU B N 1
ATOM 4877 C CA . LEU B 1 202 ? -0.169 3.734 0.561 1 91.12 202 LEU B CA 1
ATOM 4878 C C . LEU B 1 202 ? -1.321 4.293 1.388 1 91.12 202 LEU B C 1
ATOM 4880 O O . LEU B 1 202 ? -2.303 3.596 1.646 1 91.12 202 LEU B O 1
ATOM 4884 N N . SER B 1 203 ? -1.235 5.586 1.77 1 91.56 203 SER B N 1
ATOM 4885 C CA . SER B 1 203 ? -2.246 6.133 2.67 1 91.56 203 SER B CA 1
ATOM 4886 C C . SER B 1 203 ? -2.578 7.578 2.316 1 91.56 203 SER B C 1
ATOM 4888 O O . SER B 1 203 ? -1.683 8.367 2.016 1 91.56 203 SER B O 1
ATOM 4890 N N . ALA B 1 204 ? -3.838 7.852 2.338 1 88.31 204 ALA B N 1
ATOM 4891 C CA . ALA B 1 204 ? -4.312 9.227 2.242 1 88.31 204 ALA B CA 1
ATOM 4892 C C . ALA B 1 204 ? -4.742 9.758 3.607 1 88.31 204 ALA B C 1
ATOM 4894 O O . ALA B 1 204 ? -5.141 10.922 3.734 1 88.31 204 ALA B O 1
ATOM 4895 N N . SER B 1 205 ? -4.594 8.961 4.586 1 89.44 205 SER B N 1
ATOM 4896 C CA . SER B 1 205 ? -4.992 9.352 5.934 1 89.44 205 SER B CA 1
ATOM 4897 C C . SER B 1 205 ? -3.777 9.625 6.816 1 89.44 205 SER B C 1
ATOM 4899 O O . SER B 1 205 ? -3.906 9.781 8.031 1 89.44 205 SER B O 1
ATOM 4901 N N . THR B 1 206 ? -2.664 9.57 6.219 1 92.06 206 THR B N 1
ATOM 4902 C CA . THR B 1 206 ? -1.417 9.953 6.871 1 92.06 206 THR B CA 1
ATOM 4903 C C . THR B 1 206 ? -0.958 11.328 6.402 1 92.06 206 THR B C 1
ATOM 4905 O O . THR B 1 206 ? -0.937 11.609 5.203 1 92.06 206 THR B O 1
ATOM 4908 N N . GLN B 1 207 ? -0.641 12.141 7.316 1 92.38 207 GLN B N 1
ATOM 4909 C CA . GLN B 1 207 ? -0.268 13.492 6.926 1 92.38 207 GLN B CA 1
ATOM 4910 C C . GLN B 1 207 ? 1.212 13.758 7.191 1 92.38 207 GLN B C 1
ATOM 4912 O O . GLN B 1 207 ?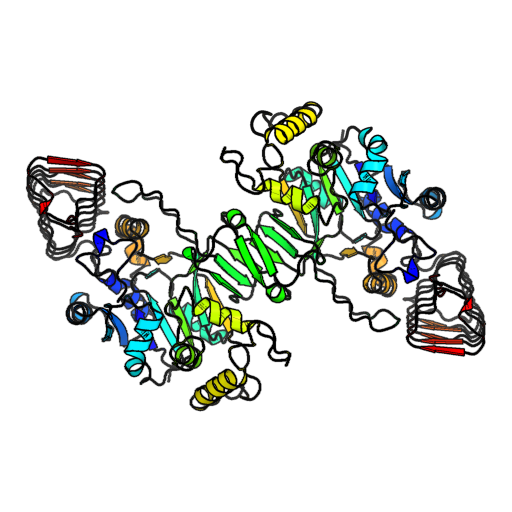 1.808 13.141 8.078 1 92.38 207 GLN B O 1
ATOM 4917 N N . ASP B 1 208 ? 1.786 14.633 6.34 1 95.5 208 ASP B N 1
ATOM 4918 C CA . ASP B 1 208 ? 3.082 15.266 6.566 1 95.5 208 ASP B CA 1
ATOM 4919 C C . ASP B 1 208 ? 2.98 16.359 7.629 1 95.5 208 ASP B C 1
ATOM 4921 O O . ASP B 1 208 ? 2.311 17.375 7.426 1 95.5 208 ASP B O 1
ATOM 4925 N N . ALA B 1 209 ? 3.705 16.172 8.734 1 97.06 209 ALA B N 1
ATOM 4926 C CA . ALA B 1 209 ? 3.6 17.109 9.859 1 97.06 209 ALA B CA 1
ATOM 4927 C C . ALA B 1 209 ? 4.477 18.328 9.633 1 97.06 209 ALA B C 1
ATOM 4929 O O . ALA B 1 209 ? 4.5 19.25 10.461 1 97.06 209 ALA B O 1
ATOM 4930 N N . HIS B 1 210 ? 5.148 18.359 8.594 1 97.06 210 HIS B N 1
ATOM 4931 C CA . HIS B 1 210 ? 6.035 19.469 8.242 1 97.06 210 HIS B CA 1
ATOM 4932 C C . HIS B 1 210 ? 7.16 19.609 9.266 1 97.06 210 HIS B C 1
ATOM 4934 O O . HIS B 1 210 ? 7.449 20.719 9.719 1 97.06 210 HIS B O 1
ATOM 4940 N N . LEU B 1 211 ? 7.633 18.578 9.727 1 98.44 211 LEU B N 1
ATOM 4941 C CA . LEU B 1 211 ? 8.852 18.453 10.523 1 98.44 211 LEU B CA 1
ATOM 4942 C C . LEU B 1 211 ? 9.812 17.469 9.883 1 98.44 211 LEU B C 1
ATOM 4944 O O . LEU B 1 211 ? 9.469 16.297 9.672 1 98.44 211 LEU B O 1
ATOM 4948 N N . TYR B 1 212 ? 10.984 17.953 9.562 1 98.19 212 TYR B N 1
ATOM 4949 C CA . TYR B 1 212 ? 11.961 17.156 8.828 1 98.19 212 TYR B CA 1
ATOM 4950 C C . TYR B 1 212 ? 13.32 17.188 9.523 1 98.19 212 TYR B C 1
ATOM 4952 O O . TYR B 1 212 ? 13.781 18.25 9.945 1 98.19 212 TYR B O 1
ATOM 4960 N N . VAL B 1 213 ? 13.891 16.094 9.664 1 97.81 213 VAL B N 1
ATOM 4961 C CA . VAL B 1 213 ? 15.281 15.984 10.094 1 97.81 213 VAL B CA 1
ATOM 4962 C C . VAL B 1 213 ? 16.156 15.539 8.914 1 97.81 213 VAL B C 1
ATOM 4964 O O . VAL B 1 213 ? 15.867 14.523 8.273 1 97.81 213 VAL B O 1
ATOM 4967 N N . MET B 1 214 ? 17.125 16.281 8.633 1 96.12 214 MET B N 1
ATOM 4968 C CA . MET B 1 214 ? 18 15.984 7.496 1 96.12 214 MET B CA 1
ATOM 4969 C C . MET B 1 214 ? 19.469 15.984 7.914 1 96.12 214 MET B C 1
ATOM 4971 O O . MET B 1 214 ? 19.875 16.797 8.734 1 96.12 214 MET B O 1
ATOM 4975 N N . LYS B 1 215 ? 20.188 15.141 7.324 1 92 215 LYS B N 1
ATOM 4976 C CA . LYS B 1 215 ? 21.641 15.297 7.43 1 92 215 LYS B CA 1
ATOM 4977 C C . LYS B 1 215 ? 22.109 16.578 6.742 1 92 215 LYS B C 1
ATOM 4979 O O . LYS B 1 215 ? 21.484 17.031 5.785 1 92 215 LYS B O 1
ATOM 4984 N N . ARG B 1 216 ? 23.156 17.047 7.176 1 89.19 216 ARG B N 1
ATOM 4985 C CA . ARG B 1 216 ? 23.688 18.312 6.699 1 89.19 216 ARG B CA 1
ATOM 4986 C C . ARG B 1 216 ? 23.953 18.266 5.199 1 89.19 216 ARG B C 1
ATOM 4988 O O . ARG B 1 216 ? 23.641 19.219 4.477 1 89.19 216 ARG B O 1
ATOM 4995 N N . TRP B 1 217 ? 24.469 17.203 4.723 1 84.12 217 TRP B N 1
ATOM 4996 C CA . TRP B 1 217 ? 24.812 17.125 3.305 1 84.12 217 TRP B CA 1
ATOM 4997 C C . TRP B 1 217 ? 23.562 17.25 2.441 1 84.12 217 TRP B C 1
ATOM 4999 O O . TRP B 1 217 ? 23.594 17.906 1.394 1 84.12 217 TRP B O 1
ATOM 5009 N N . LEU B 1 218 ? 22.516 16.578 2.848 1 89.81 218 LEU B N 1
ATOM 5010 C CA . LEU B 1 218 ? 21.266 16.625 2.098 1 89.81 218 LEU B CA 1
ATOM 5011 C C . LEU B 1 218 ? 20.688 18.047 2.125 1 89.81 218 LEU B C 1
ATOM 5013 O O . LEU B 1 218 ? 20.188 18.531 1.109 1 89.81 218 LEU B O 1
ATOM 5017 N N . PHE B 1 219 ? 20.797 18.641 3.24 1 90.62 219 PHE B N 1
ATOM 5018 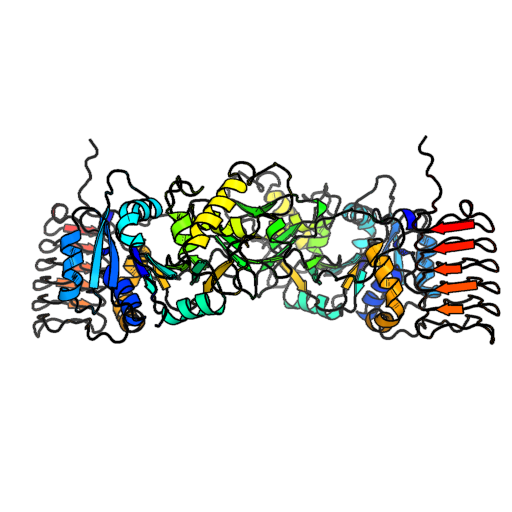C CA . PHE B 1 219 ? 20.328 20.016 3.385 1 90.62 219 PHE B CA 1
ATOM 5019 C C . PHE B 1 219 ? 21.094 20.953 2.473 1 90.62 219 PHE B C 1
ATOM 5021 O O . PHE B 1 219 ? 20.5 21.812 1.812 1 90.62 219 PHE B O 1
ATOM 5028 N N . ASP B 1 220 ? 22.328 20.781 2.469 1 86.06 220 ASP B N 1
ATOM 5029 C CA . ASP B 1 220 ? 23.172 21.594 1.594 1 86.06 220 ASP B CA 1
ATOM 5030 C C . ASP B 1 220 ? 22.844 21.328 0.125 1 86.06 220 ASP B C 1
ATOM 5032 O O . ASP B 1 220 ? 22.844 22.25 -0.69 1 86.06 220 ASP B O 1
ATOM 5036 N N . TYR B 1 221 ? 22.594 20.109 -0.15 1 84.44 221 TYR B N 1
ATOM 5037 C CA . TYR B 1 221 ? 22.188 19.75 -1.498 1 84.44 221 TYR B CA 1
ATOM 5038 C C . TYR B 1 221 ? 20.922 20.484 -1.903 1 84.44 221 TYR B C 1
ATOM 5040 O O . TYR B 1 221 ? 20.812 21 -3.021 1 84.44 221 TYR B O 1
ATOM 5048 N N . VAL B 1 222 ? 20.031 20.609 -1.045 1 87.06 222 VAL B N 1
ATOM 5049 C CA . VAL B 1 222 ? 18.734 21.25 -1.287 1 87.06 222 VAL B CA 1
ATOM 5050 C C . VAL B 1 222 ? 18.922 22.75 -1.518 1 87.06 222 VAL B C 1
ATOM 5052 O O . VAL B 1 222 ? 18.25 23.344 -2.359 1 87.06 222 VAL B O 1
ATOM 5055 N N . LEU B 1 223 ? 19.859 23.312 -0.859 1 87.44 223 LEU B N 1
ATOM 5056 C CA . LEU B 1 223 ? 20.016 24.766 -0.88 1 87.44 223 LEU B CA 1
ATOM 5057 C C . LEU B 1 223 ? 21 25.188 -1.968 1 87.44 223 LEU B C 1
ATOM 5059 O O . LEU B 1 223 ? 21.062 26.375 -2.324 1 87.44 223 LEU B O 1
ATOM 5063 N N . ASN B 1 224 ? 21.672 24.25 -2.459 1 83.38 224 ASN B N 1
ATOM 5064 C CA . ASN B 1 224 ? 22.688 24.562 -3.459 1 83.38 224 ASN B CA 1
ATOM 5065 C C . ASN B 1 224 ? 22.047 25.016 -4.77 1 83.38 224 ASN B C 1
ATOM 5067 O O . ASN B 1 224 ? 21.156 24.359 -5.301 1 83.38 224 ASN B O 1
ATOM 5071 N N . LYS B 1 225 ? 22.609 26.047 -5.324 1 79.19 225 LYS B N 1
ATOM 5072 C CA . LYS B 1 225 ? 22.094 26.641 -6.555 1 79.19 225 LYS B CA 1
ATOM 5073 C C . LYS B 1 225 ? 22.422 25.781 -7.766 1 79.19 225 LYS B C 1
ATOM 5075 O O . LYS B 1 225 ? 21.781 25.906 -8.812 1 79.19 225 LYS B O 1
ATOM 5080 N N . GLU B 1 226 ? 23.328 24.953 -7.652 1 77.31 226 GLU B N 1
ATOM 5081 C CA . GLU B 1 226 ? 23.734 24.094 -8.758 1 77.31 226 GLU B CA 1
ATOM 5082 C C . GLU B 1 226 ? 22.984 22.766 -8.734 1 77.31 226 GLU B C 1
ATOM 5084 O O . GLU B 1 226 ? 23.109 21.969 -9.664 1 77.31 226 GLU B O 1
ATOM 5089 N N . SER B 1 227 ? 22.266 22.594 -7.656 1 81.06 227 SER B N 1
ATOM 5090 C CA . SER B 1 227 ? 21.531 21.328 -7.527 1 81.06 227 SER B CA 1
ATOM 5091 C C . SER B 1 227 ? 20.266 21.344 -8.391 1 81.06 227 SER B C 1
ATOM 5093 O O . SER B 1 227 ? 19.766 22.406 -8.75 1 81.06 227 SER B O 1
ATOM 5095 N N . PRO B 1 228 ? 19.766 20.203 -8.773 1 80.88 228 PRO B N 1
ATOM 5096 C CA . PRO B 1 228 ? 18.484 20.141 -9.5 1 80.88 228 PRO B CA 1
ATOM 5097 C C . PRO B 1 228 ? 17.328 20.75 -8.711 1 80.88 228 PRO B C 1
ATOM 5099 O O . PRO B 1 228 ? 16.266 21 -9.281 1 80.88 228 PRO B O 1
ATOM 5102 N N . CYS B 1 229 ? 17.594 21.031 -7.48 1 86 229 CYS B N 1
ATOM 5103 C CA . CYS B 1 229 ? 16.547 21.578 -6.625 1 86 229 CYS B CA 1
ATOM 5104 C C . CYS B 1 229 ? 16.5 23.109 -6.73 1 86 229 CYS B C 1
ATOM 5106 O O . CYS B 1 229 ? 15.617 23.75 -6.164 1 86 229 CYS B O 1
ATOM 5108 N N . ALA B 1 230 ? 17.359 23.688 -7.43 1 85.62 230 ALA B N 1
ATOM 5109 C CA . ALA B 1 230 ? 17.562 25.141 -7.449 1 85.62 230 ALA B CA 1
ATOM 5110 C C . ALA B 1 230 ? 16.297 25.859 -7.891 1 85.62 230 ALA B C 1
ATOM 5112 O O . ALA B 1 230 ? 15.984 26.938 -7.395 1 85.62 230 ALA B O 1
ATOM 5113 N N . ASP B 1 231 ? 15.539 25.219 -8.711 1 87.81 231 ASP B N 1
ATOM 5114 C CA . ASP B 1 231 ? 14.359 25.891 -9.258 1 87.81 231 ASP B CA 1
ATOM 5115 C C . ASP B 1 231 ? 13.094 25.438 -8.539 1 87.81 231 ASP B C 1
ATOM 5117 O O . ASP B 1 231 ? 11.992 25.859 -8.906 1 87.81 231 ASP B O 1
ATOM 5121 N N . MET B 1 232 ? 13.312 24.688 -7.555 1 89.88 232 MET B N 1
ATOM 5122 C CA . MET B 1 232 ? 12.156 24.203 -6.797 1 89.88 232 MET B CA 1
ATOM 5123 C C . MET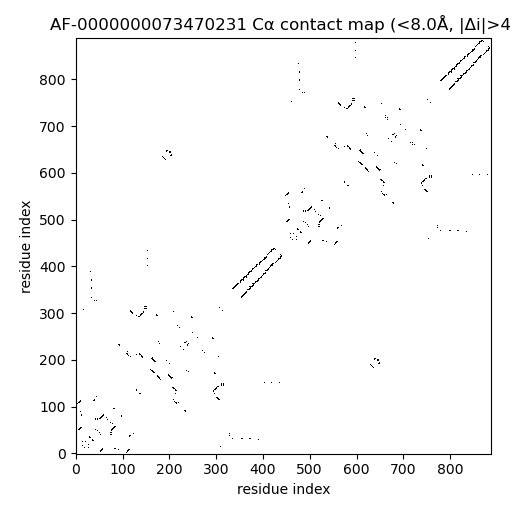 B 1 232 ? 11.852 25.125 -5.621 1 89.88 232 MET B C 1
ATOM 5125 O O . MET B 1 232 ? 12.688 25.312 -4.734 1 89.88 232 MET B O 1
ATOM 5129 N N . GLY B 1 233 ? 10.695 25.578 -5.543 1 89.69 233 GLY B N 1
ATOM 5130 C CA . GLY B 1 233 ? 10.359 26.625 -4.578 1 89.69 233 GLY B CA 1
ATOM 5131 C C . GLY B 1 233 ? 9.781 26.062 -3.287 1 89.69 233 GLY B C 1
ATOM 5132 O O . GLY B 1 233 ? 9.805 26.734 -2.254 1 89.69 233 GLY B O 1
ATOM 5133 N N . SER B 1 234 ? 9.227 24.875 -3.312 1 90.69 234 SER B N 1
ATOM 5134 C CA . SER B 1 234 ? 8.547 24.312 -2.15 1 90.69 234 SER B CA 1
ATOM 5135 C C . SER B 1 234 ? 9.258 23.078 -1.629 1 90.69 234 SER B C 1
ATOM 5137 O O . SER B 1 234 ? 9.531 22.141 -2.391 1 90.69 234 SER B O 1
ATOM 5139 N N . LEU B 1 235 ? 9.57 23.078 -0.359 1 92.25 235 LEU B N 1
ATOM 5140 C CA . LEU B 1 235 ? 10.18 21.906 0.256 1 92.25 235 LEU B CA 1
ATOM 5141 C C . LEU B 1 235 ? 9.25 20.703 0.168 1 92.25 235 LEU B C 1
ATOM 5143 O O . LEU B 1 235 ? 9.664 19.625 -0.285 1 92.25 235 LEU B O 1
ATOM 5147 N N . LYS B 1 236 ? 8.016 20.891 0.513 1 91.19 236 LYS B N 1
ATOM 5148 C CA . LYS B 1 236 ? 7.051 19.797 0.583 1 91.19 236 LYS B CA 1
ATOM 5149 C C . LYS B 1 236 ? 6.633 19.344 -0.812 1 91.19 236 LYS B C 1
ATOM 5151 O O . LYS B 1 236 ? 6.668 18.156 -1.117 1 91.19 236 LYS B O 1
ATOM 5156 N N . ALA B 1 237 ? 6.246 20.234 -1.645 1 88.25 237 ALA B N 1
ATOM 5157 C CA . ALA B 1 237 ? 5.57 19.891 -2.896 1 88.25 237 ALA B CA 1
ATOM 5158 C C . ALA B 1 237 ? 6.574 19.453 -3.961 1 88.25 237 ALA B C 1
ATOM 5160 O O . ALA B 1 237 ? 6.246 18.656 -4.84 1 88.25 237 ALA B O 1
ATOM 5161 N N . GLU B 1 238 ? 7.809 19.906 -3.826 1 90.38 238 GLU B N 1
ATOM 5162 C CA . GLU B 1 238 ? 8.727 19.672 -4.938 1 90.38 238 GLU B CA 1
ATOM 5163 C C . GLU B 1 238 ? 10 18.984 -4.465 1 90.38 238 GLU B C 1
ATOM 5165 O O . GLU B 1 238 ? 10.344 17.906 -4.969 1 90.38 238 GLU B O 1
ATOM 5170 N N . ILE B 1 239 ? 10.633 19.516 -3.498 1 92.5 239 ILE B N 1
ATOM 5171 C CA . ILE B 1 239 ? 11.961 19.047 -3.111 1 92.5 239 ILE B CA 1
ATOM 5172 C C . ILE B 1 239 ? 11.852 17.656 -2.482 1 92.5 239 ILE B C 1
ATOM 5174 O O . ILE B 1 239 ? 12.625 16.75 -2.818 1 92.5 239 ILE B O 1
ATOM 5178 N N . LEU B 1 240 ? 10.953 17.484 -1.578 1 93.19 240 LEU B N 1
ATOM 5179 C CA . LEU B 1 240 ? 10.82 16.203 -0.889 1 93.19 240 LEU B CA 1
ATOM 5180 C C . LEU B 1 240 ? 10.5 15.086 -1.875 1 93.19 240 LEU B C 1
ATOM 5182 O O . LEU B 1 240 ? 11.164 14.047 -1.878 1 93.19 240 LEU B O 1
ATOM 5186 N N . PRO B 1 241 ? 9.477 15.273 -2.725 1 89.5 241 PRO B N 1
ATOM 5187 C CA . PRO B 1 241 ? 9.227 14.242 -3.73 1 89.5 241 PRO B CA 1
ATOM 5188 C C . PRO B 1 241 ? 10.461 13.93 -4.574 1 89.5 241 PRO B C 1
ATOM 5190 O O . PRO B 1 241 ? 10.719 12.766 -4.895 1 89.5 241 PRO B O 1
ATOM 5193 N N . HIS B 1 242 ? 11.219 14.945 -4.879 1 88 242 HIS B N 1
ATOM 5194 C CA . HIS B 1 242 ? 12.438 14.766 -5.656 1 88 242 HIS B CA 1
ATOM 5195 C C . HIS B 1 242 ? 13.461 13.922 -4.898 1 88 242 HIS B C 1
ATOM 5197 O O . HIS B 1 242 ? 14.016 12.977 -5.449 1 88 242 HIS B O 1
ATOM 5203 N N . ILE B 1 243 ? 13.703 14.258 -3.67 1 90.88 243 ILE B N 1
ATOM 5204 C CA . ILE B 1 243 ? 14.672 13.539 -2.842 1 90.88 243 ILE B CA 1
ATOM 5205 C C . ILE B 1 243 ? 14.242 12.086 -2.695 1 90.88 243 ILE B C 1
ATOM 5207 O O . ILE B 1 243 ? 15.07 11.172 -2.805 1 90.88 243 ILE B O 1
ATOM 5211 N N . VAL B 1 244 ? 13.016 11.875 -2.436 1 90.38 244 VAL B N 1
ATOM 5212 C CA . VAL B 1 244 ? 12.477 10.531 -2.256 1 90.38 244 VAL B CA 1
ATOM 5213 C C . VAL B 1 244 ? 12.68 9.719 -3.531 1 90.38 244 VAL B C 1
ATOM 5215 O O . VAL B 1 244 ? 13.062 8.547 -3.473 1 90.38 244 VAL B O 1
ATOM 5218 N N . SER B 1 245 ? 12.43 10.273 -4.656 1 84.06 245 SER B N 1
ATOM 5219 C CA . SER B 1 245 ? 12.578 9.586 -5.934 1 84.06 245 SER B CA 1
ATOM 5220 C C . SER B 1 245 ? 14.039 9.211 -6.191 1 84.06 245 SER B C 1
ATOM 5222 O O . SER B 1 245 ? 14.312 8.211 -6.863 1 84.06 245 SER B O 1
ATOM 5224 N N . CYS B 1 246 ? 14.977 9.953 -5.656 1 83 246 CYS B N 1
ATOM 5225 C CA . CYS B 1 246 ? 16.406 9.719 -5.844 1 83 246 CYS B CA 1
ATOM 5226 C C . CYS B 1 246 ? 16.844 8.414 -5.172 1 83 246 CYS B C 1
ATOM 5228 O O . CYS B 1 246 ? 17.891 7.871 -5.488 1 83 246 CYS B O 1
ATOM 5230 N N . GLN B 1 247 ? 16.031 7.918 -4.316 1 82.5 247 GLN B N 1
ATOM 5231 C CA . GLN B 1 247 ? 16.359 6.672 -3.635 1 82.5 247 GLN B CA 1
ATOM 5232 C C . GLN B 1 247 ? 16.422 5.504 -4.617 1 82.5 247 GLN B C 1
ATOM 5234 O O . GLN B 1 247 ? 17.094 4.504 -4.355 1 82.5 247 GLN B O 1
ATOM 5239 N N . PHE B 1 248 ? 15.68 5.473 -5.699 1 73.31 248 PHE B N 1
ATOM 5240 C CA . PHE B 1 248 ? 15.461 4.332 -6.578 1 73.31 248 PHE B CA 1
ATOM 5241 C C . PHE B 1 248 ? 16.203 4.508 -7.895 1 73.31 248 PHE B C 1
ATOM 5243 O O . PHE B 1 248 ? 16.031 3.719 -8.828 1 73.31 248 PHE B O 1
ATOM 5250 N N . THR B 1 249 ? 16.812 5.391 -8.141 1 59.06 249 THR B N 1
ATOM 5251 C CA . THR B 1 249 ? 17.562 5.613 -9.375 1 59.06 249 THR B CA 1
ATOM 5252 C C . THR B 1 249 ? 18.797 4.715 -9.422 1 59.06 249 THR B C 1
ATOM 5254 O O . THR B 1 249 ? 19.562 4.652 -8.461 1 59.06 249 THR B O 1
ATOM 5257 N N . ASP B 1 250 ? 18.625 3.354 -10.102 1 51.34 250 ASP B N 1
ATOM 5258 C CA . ASP B 1 250 ? 19.734 2.434 -10.344 1 51.34 250 ASP B CA 1
ATOM 5259 C C . ASP B 1 250 ? 20.938 3.164 -10.938 1 51.34 250 ASP B C 1
ATOM 5261 O O . ASP B 1 250 ? 20.828 3.801 -11.984 1 51.34 250 ASP B O 1
ATOM 5265 N N . HIS B 1 251 ? 21.922 3.418 -10.234 1 44.75 251 HIS B N 1
ATOM 5266 C CA . HIS B 1 251 ? 23.172 3.963 -10.742 1 44.75 251 HIS B CA 1
ATOM 5267 C C . HIS B 1 251 ? 23.797 3.029 -11.766 1 44.75 251 HIS B C 1
ATOM 5269 O O . HIS B 1 251 ? 24.797 3.381 -12.398 1 44.75 251 HIS B O 1
ATOM 5275 N N . SER B 1 252 ? 23.469 1.745 -11.836 1 40.06 252 SER B N 1
ATOM 5276 C CA . SER B 1 252 ? 24.344 0.991 -12.742 1 40.06 252 SER B CA 1
ATOM 5277 C C . SER B 1 252 ? 24.016 1.303 -14.203 1 40.06 252 SER B C 1
ATOM 5279 O O . SER B 1 252 ? 24.734 0.862 -15.102 1 40.06 252 SER B O 1
ATOM 5281 N N . SER B 1 253 ? 22.719 1.281 -14.68 1 36.47 253 SER B N 1
ATOM 5282 C CA . SER B 1 253 ? 22.531 1.324 -16.125 1 36.47 253 SER B CA 1
ATOM 5283 C C . SER B 1 253 ? 22.953 2.67 -16.703 1 36.47 253 SER B C 1
ATOM 5285 O O . SER B 1 253 ? 22.531 3.721 -16.219 1 36.47 253 SER B O 1
ATOM 5287 N N . ASN B 1 254 ? 24.016 2.777 -17.484 1 33.34 254 ASN B N 1
ATOM 5288 C CA . ASN B 1 254 ? 24.484 3.738 -18.469 1 33.34 254 ASN B CA 1
ATOM 5289 C C . ASN B 1 254 ? 23.344 4.273 -19.328 1 33.34 254 ASN B C 1
ATOM 5291 O O . ASN B 1 254 ? 23.594 4.883 -20.375 1 33.34 254 ASN B O 1
ATOM 5295 N N . ASP B 1 255 ? 22.25 3.586 -19.656 1 34.22 255 ASP B N 1
ATOM 5296 C CA . ASP B 1 255 ? 21.344 4.023 -20.734 1 34.22 255 ASP B CA 1
ATOM 5297 C C . ASP B 1 255 ? 20.609 5.301 -20.328 1 34.22 255 ASP B C 1
ATOM 5299 O O . ASP B 1 255 ? 20.172 5.445 -19.188 1 34.22 255 ASP B O 1
ATOM 5303 N N . LYS B 1 256 ? 20.562 6.434 -21.219 1 33.16 256 LYS B N 1
ATOM 5304 C CA . LYS B 1 256 ? 20.109 7.797 -21.484 1 33.16 256 LYS B CA 1
ATOM 5305 C C . LYS B 1 256 ? 18.656 7.992 -21.047 1 33.16 256 LYS B C 1
ATOM 5307 O O . LYS B 1 256 ? 18.078 9.055 -21.281 1 33.16 256 LYS B O 1
ATOM 5312 N N . LEU B 1 257 ? 17.812 7.098 -21.188 1 29.41 257 LEU B N 1
ATOM 5313 C CA . LEU B 1 257 ? 16.453 7.555 -21.391 1 29.41 257 LEU B CA 1
ATOM 5314 C C . LEU B 1 257 ? 15.961 8.367 -20.203 1 29.41 257 LEU B C 1
ATOM 5316 O O . LEU B 1 257 ? 15.453 9.477 -20.359 1 29.41 257 LEU B O 1
ATOM 5320 N N . GLY B 1 258 ? 14.844 8.016 -19.516 1 27.11 258 GLY B N 1
ATOM 5321 C CA . GLY B 1 258 ? 13.805 8.953 -19.109 1 27.11 258 GLY B CA 1
ATOM 5322 C C . GLY B 1 258 ? 14.242 9.898 -18.016 1 27.11 258 GLY B C 1
ATOM 5323 O O . GLY B 1 258 ? 14.5 11.078 -18.266 1 27.11 258 GLY B O 1
ATOM 5324 N N . LEU B 1 259 ? 13.719 9.875 -16.75 1 29.08 259 LEU B N 1
ATOM 5325 C CA . LEU B 1 259 ? 13.82 11.062 -15.906 1 29.08 259 LEU B CA 1
ATOM 5326 C C . LEU B 1 259 ? 15.273 11.336 -15.523 1 29.08 259 LEU B C 1
ATOM 5328 O O . LEU B 1 259 ? 15.57 12.359 -14.906 1 29.08 259 LEU B O 1
ATOM 5332 N N . SER B 1 260 ? 16.016 10.258 -15.484 1 31.64 260 SER B N 1
ATOM 5333 C CA . SER B 1 260 ? 17.375 10.68 -15.141 1 31.64 260 SER B CA 1
ATOM 5334 C C . SER B 1 260 ? 18.062 11.352 -16.328 1 31.64 260 SER B C 1
ATOM 5336 O O . SER B 1 260 ? 19.281 11.578 -16.297 1 31.64 260 SER B O 1
ATOM 5338 N N . GLY B 1 261 ? 17.609 11.234 -17.531 1 29.94 261 GLY B N 1
ATOM 5339 C CA . GLY B 1 261 ? 18.438 11.891 -18.516 1 29.94 261 GLY B CA 1
ATOM 5340 C C . GLY B 1 261 ? 18.875 13.289 -18.109 1 29.94 261 GLY B C 1
ATOM 5341 O O . GLY B 1 261 ? 19.828 13.836 -18.641 1 29.94 261 GLY B O 1
ATOM 5342 N N . ALA B 1 262 ? 17.891 14.188 -17.828 1 30.89 262 ALA B N 1
ATOM 5343 C CA . ALA B 1 262 ? 18.438 15.547 -17.812 1 30.89 262 ALA B CA 1
ATOM 5344 C C . ALA B 1 262 ? 19.516 15.695 -16.734 1 30.89 262 ALA B C 1
ATOM 5346 O O . ALA B 1 262 ? 20.422 16.516 -16.875 1 30.89 262 ALA B O 1
ATOM 5347 N N . VAL B 1 263 ? 19.172 15.461 -15.375 1 32.59 263 VAL B N 1
ATOM 5348 C CA . VAL B 1 263 ? 20.234 15.938 -14.492 1 32.59 263 VAL B CA 1
ATOM 5349 C C . VAL B 1 263 ? 21.422 14.977 -14.547 1 32.59 263 VAL B C 1
ATOM 5351 O O . VAL B 1 263 ? 21.266 13.773 -14.312 1 32.59 263 VAL B O 1
ATOM 5354 N N . GLU B 1 264 ? 22.422 15.188 -15.312 1 35.91 264 GLU B N 1
ATOM 5355 C CA . GLU B 1 264 ? 23.719 14.562 -15.508 1 35.91 264 GLU B CA 1
ATOM 5356 C C . GLU B 1 264 ? 24.219 13.922 -14.211 1 35.91 264 GLU B C 1
ATOM 5358 O O . GLU B 1 264 ? 24.344 14.594 -13.188 1 35.91 264 GLU B O 1
ATOM 5363 N N . ARG B 1 265 ? 24.188 12.656 -13.977 1 37.59 265 ARG B N 1
ATOM 5364 C CA . ARG B 1 265 ? 24.828 11.836 -12.953 1 37.59 265 ARG B CA 1
ATOM 5365 C C . ARG B 1 265 ? 26.156 12.445 -12.508 1 37.59 265 ARG B C 1
ATOM 5367 O O . ARG B 1 265 ? 26.5 12.422 -11.328 1 37.59 265 ARG B O 1
ATOM 5374 N N . GLU B 1 266 ? 26.781 12.914 -13.477 1 38.97 266 GLU B N 1
ATOM 5375 C CA . GLU B 1 266 ? 28.109 13.469 -13.234 1 38.97 266 GLU B CA 1
ATOM 5376 C C . GLU B 1 266 ? 28.047 14.664 -12.289 1 38.97 266 GLU B C 1
ATOM 5378 O O . GLU B 1 266 ? 28.875 14.797 -11.383 1 38.97 266 GLU B O 1
ATOM 5383 N N . GLU B 1 267 ? 27.047 15.484 -12.539 1 39.94 267 GLU B N 1
ATOM 5384 C CA . GLU B 1 267 ? 26.969 16.672 -11.703 1 39.94 267 GLU B CA 1
ATOM 5385 C C . GLU B 1 267 ? 26.453 16.344 -10.312 1 39.94 267 GLU B C 1
ATOM 5387 O O . GLU B 1 267 ? 26.922 16.906 -9.32 1 39.94 267 GLU B O 1
ATOM 5392 N N . TRP B 1 268 ? 25.562 15.398 -10.211 1 40.97 268 TRP B N 1
ATOM 5393 C CA . TRP B 1 268 ? 25.141 14.961 -8.883 1 40.97 268 TRP B CA 1
ATOM 5394 C C . TRP B 1 268 ? 26.281 14.289 -8.141 1 40.97 268 TRP B C 1
ATOM 5396 O O . TRP B 1 268 ? 26.531 14.586 -6.965 1 40.97 268 TRP B O 1
ATOM 5406 N N . ASP B 1 269 ? 26.984 13.453 -8.828 1 44.34 269 ASP B N 1
ATOM 5407 C CA . ASP B 1 269 ? 28.156 12.812 -8.25 1 44.34 269 ASP B CA 1
ATOM 5408 C C . ASP B 1 269 ? 29.188 13.852 -7.816 1 44.34 269 ASP B C 1
ATOM 5410 O O . ASP B 1 269 ? 29.781 13.742 -6.742 1 44.34 269 ASP B O 1
ATOM 5414 N N . ASP B 1 270 ? 29.438 14.828 -8.625 1 45.5 270 ASP B N 1
ATOM 5415 C CA . ASP B 1 270 ? 30.406 15.883 -8.305 1 45.5 270 ASP B CA 1
ATOM 5416 C C . ASP B 1 270 ? 29.906 16.719 -7.125 1 45.5 270 ASP B C 1
ATOM 5418 O O . ASP B 1 270 ? 30.703 17.109 -6.262 1 45.5 270 ASP B O 1
ATOM 5422 N N . LEU B 1 271 ? 28.734 16.938 -7.184 1 41.47 271 LEU B N 1
ATOM 5423 C CA . LEU B 1 271 ? 28.188 17.766 -6.109 1 41.47 271 LEU B CA 1
ATOM 5424 C C . LEU B 1 271 ? 28.141 17 -4.797 1 41.47 271 LEU B C 1
ATOM 5426 O O . LEU B 1 271 ? 28.484 17.531 -3.742 1 41.47 271 LEU B O 1
ATOM 5430 N N . VAL B 1 272 ? 27.781 15.82 -4.863 1 42.97 272 VAL B N 1
ATOM 5431 C CA . VAL B 1 272 ? 27.797 14.992 -3.66 1 42.97 272 VAL B CA 1
ATOM 5432 C C . VAL B 1 272 ? 29.234 14.781 -3.193 1 42.97 272 VAL B C 1
ATOM 5434 O O . VAL B 1 272 ? 29.516 14.852 -1.997 1 42.97 272 VAL B O 1
ATOM 5437 N N . LYS B 1 273 ? 30.109 14.539 -4.164 1 46.75 273 LYS B N 1
ATOM 5438 C CA . LYS B 1 273 ? 31.531 14.477 -3.85 1 46.75 273 LYS B CA 1
ATOM 5439 C C . LYS B 1 273 ? 32 15.766 -3.195 1 46.75 273 LYS B C 1
ATOM 5441 O O . LYS B 1 273 ? 32.781 15.734 -2.238 1 46.75 273 LYS B O 1
ATOM 5446 N N . LYS B 1 274 ? 31.75 16.844 -3.764 1 42.19 274 LYS B N 1
ATOM 5447 C CA . LYS B 1 274 ? 32.156 18.141 -3.234 1 42.19 274 LYS B CA 1
ATOM 5448 C C . LYS B 1 274 ? 31.609 18.359 -1.825 1 42.19 274 LYS B C 1
ATOM 5450 O O . LYS B 1 274 ? 32.312 18.859 -0.95 1 42.19 274 LYS B O 1
ATOM 5455 N N . TYR B 1 275 ? 30.438 17.984 -1.654 1 37.69 275 TYR B N 1
ATOM 5456 C CA . TYR B 1 275 ? 29.844 18.297 -0.352 1 37.69 275 TYR B CA 1
ATOM 5457 C C . TYR B 1 275 ? 30.156 17.188 0.65 1 37.69 275 TYR B C 1
ATOM 5459 O O . TYR B 1 275 ? 30.297 17.438 1.848 1 37.69 275 TYR B O 1
ATOM 5467 N N . ASN B 1 276 ? 30.203 15.906 0.223 1 39 276 ASN B N 1
ATOM 5468 C CA . ASN B 1 276 ? 30.688 14.898 1.157 1 39 276 ASN B CA 1
ATOM 5469 C C . ASN B 1 276 ? 32.156 15.148 1.539 1 39 276 ASN B C 1
ATOM 5471 O O . ASN B 1 276 ? 32.625 14.664 2.568 1 39 276 ASN B O 1
ATOM 5475 N N . SER B 1 277 ? 33 15.672 0.711 1 35.59 277 SER B N 1
ATOM 5476 C CA . SER B 1 277 ? 34.375 15.953 1.084 1 35.59 277 SER B CA 1
ATOM 5477 C C . SER B 1 277 ? 34.438 16.844 2.32 1 35.59 277 SER B C 1
ATOM 5479 O O . SER B 1 277 ? 35.438 16.844 3.029 1 35.59 277 SER B O 1
ATOM 5481 N N . SER B 1 278 ? 33.688 17.859 2.432 1 34.09 278 SER B N 1
ATOM 5482 C CA . SER B 1 278 ? 33.875 18.703 3.605 1 34.09 278 SER B CA 1
ATOM 5483 C C . SER B 1 278 ? 33.375 18.031 4.871 1 34.09 278 SER B C 1
ATOM 5485 O O . SER B 1 278 ? 33.5 18.562 5.973 1 34.09 278 SER B O 1
ATOM 5487 N N . VAL B 1 279 ? 32.375 17.141 4.836 1 33.06 279 VAL B N 1
ATOM 5488 C CA . VAL B 1 279 ? 32.062 16.453 6.082 1 33.06 279 VAL B CA 1
ATOM 5489 C C . VAL B 1 279 ? 33.125 15.438 6.426 1 33.06 279 VAL B C 1
ATOM 5491 O O . VAL B 1 279 ? 33.75 14.836 5.531 1 33.06 279 VAL B O 1
ATOM 5494 N N . VAL B 1 280 ? 33.656 15.391 7.664 1 31.94 280 VAL B N 1
ATOM 5495 C CA . VAL B 1 280 ? 34.531 14.383 8.258 1 31.94 280 VAL B CA 1
ATOM 5496 C C . VAL B 1 280 ? 34.156 13 7.754 1 31.94 280 VAL B C 1
ATOM 5498 O O . VAL B 1 280 ? 32.969 12.641 7.762 1 31.94 280 VAL B O 1
ATOM 5501 N N . PRO B 1 281 ? 35 12.328 6.957 1 30.98 281 PRO B N 1
ATOM 5502 C CA . PRO B 1 281 ? 34.812 10.938 6.543 1 30.98 281 PRO B CA 1
ATOM 5503 C C . PRO B 1 281 ? 34.219 10.062 7.637 1 30.98 281 PRO B C 1
ATOM 5505 O O . PRO B 1 281 ? 34.781 9.922 8.711 1 30.98 281 PRO B O 1
ATOM 5508 N N . SER B 1 282 ? 33.156 10.203 8.148 1 28.84 282 SER B N 1
ATOM 5509 C CA . SER B 1 282 ? 32.969 9.062 9.039 1 28.84 282 SER B CA 1
ATOM 5510 C C . SER B 1 282 ? 33.438 7.77 8.391 1 28.84 282 SER B C 1
ATOM 5512 O O . SER B 1 282 ? 33.531 7.672 7.168 1 28.84 282 SER B O 1
ATOM 5514 N N . ARG B 1 283 ? 34.156 6.82 9.062 1 29.56 283 ARG B N 1
ATOM 5515 C CA . ARG B 1 283 ? 34.844 5.605 8.68 1 29.56 283 ARG B CA 1
ATOM 5516 C C . ARG B 1 283 ? 34.156 4.918 7.508 1 29.56 283 ARG B C 1
ATOM 5518 O O . ARG B 1 283 ? 34.812 4.223 6.727 1 29.56 283 ARG B O 1
ATOM 5525 N N . HIS B 1 284 ? 32.875 4.594 7.652 1 29.97 284 HIS B N 1
ATOM 5526 C CA . HIS B 1 284 ? 32.344 3.523 6.816 1 29.97 284 HIS B CA 1
ATOM 5527 C C . HIS B 1 284 ? 31.953 4.047 5.438 1 29.97 284 HIS B C 1
ATOM 5529 O O . HIS B 1 284 ? 31.422 3.297 4.613 1 29.97 284 HIS B O 1
ATOM 5535 N N . HIS B 1 285 ? 31.719 5.363 5.254 1 32.25 285 HIS B N 1
ATOM 5536 C CA . HIS B 1 285 ? 31.219 5.711 3.93 1 32.25 285 HIS B CA 1
ATOM 5537 C C . HIS B 1 285 ? 32.344 5.773 2.91 1 32.25 285 HIS B C 1
ATOM 5539 O O . HIS B 1 285 ? 33.188 6.676 2.965 1 32.25 285 HIS B O 1
ATOM 5545 N N . SER B 1 286 ? 32.969 4.789 2.465 1 33.03 286 SER B N 1
ATOM 5546 C CA . SER B 1 286 ? 33.844 4.824 1.296 1 33.03 286 SER B CA 1
ATOM 5547 C C . SER B 1 286 ? 33.219 5.637 0.166 1 33.03 286 SER B C 1
ATOM 5549 O O . SER B 1 286 ? 32.031 5.473 -0.145 1 33.03 286 SER B O 1
ATOM 5551 N N . LEU B 1 287 ? 33.562 6.836 -0.316 1 35.09 287 LEU B N 1
ATOM 5552 C CA . LEU B 1 287 ? 33.312 7.953 -1.22 1 35.09 287 LEU B CA 1
ATOM 5553 C C . LEU B 1 287 ? 32.938 7.453 -2.613 1 35.09 287 LEU B C 1
ATOM 5555 O O . LEU B 1 287 ? 32.594 8.242 -3.486 1 35.09 287 LEU B O 1
ATOM 5559 N N . ALA B 1 288 ? 33.438 6.395 -3.203 1 37.31 288 ALA B N 1
ATOM 5560 C CA . ALA B 1 288 ? 33.438 6.051 -4.621 1 37.31 288 ALA B CA 1
ATOM 5561 C C . ALA B 1 288 ? 32 5.82 -5.117 1 37.31 288 ALA B C 1
ATOM 5563 O O . ALA B 1 288 ? 31.719 5.984 -6.305 1 37.31 288 ALA B O 1
ATOM 5564 N N . HIS B 1 289 ? 31.078 5.027 -4.391 1 41.69 289 HIS B N 1
ATOM 5565 C CA . HIS B 1 289 ? 29.766 4.613 -4.887 1 41.69 289 HIS B CA 1
ATOM 5566 C C . HIS B 1 289 ? 28.656 5.316 -4.133 1 41.69 289 HIS B C 1
ATOM 5568 O O . HIS B 1 289 ? 28.422 5.031 -2.953 1 41.69 289 HIS B O 1
ATOM 5574 N N . LEU B 1 290 ? 28.344 6.723 -4.312 1 47 290 LEU B N 1
ATOM 5575 C CA . LEU B 1 290 ? 27.297 7.457 -3.627 1 47 290 LEU B CA 1
ATOM 5576 C C . LEU B 1 290 ? 26.031 6.613 -3.51 1 47 290 LEU B C 1
ATOM 5578 O O . LEU B 1 290 ? 25.531 6.094 -4.508 1 47 290 LEU B O 1
ATOM 5582 N N . GLN B 1 291 ? 25.656 6.273 -2.412 1 62.19 291 GLN B N 1
ATOM 5583 C CA . GLN B 1 291 ? 24.484 5.473 -2.096 1 62.19 291 GLN B CA 1
ATOM 5584 C C . GLN B 1 291 ? 23.219 6.332 -2.092 1 62.19 291 GLN B C 1
ATOM 5586 O O . GLN B 1 291 ? 23.266 7.508 -1.724 1 62.19 291 GLN B O 1
ATOM 5591 N N . PRO B 1 292 ? 22.25 6.223 -2.789 1 80.5 292 PRO B N 1
ATOM 5592 C CA . PRO B 1 292 ? 20.953 6.895 -2.742 1 80.5 292 PRO B CA 1
ATOM 5593 C C . PRO B 1 292 ? 20.516 7.23 -1.318 1 80.5 292 PRO B C 1
ATOM 5595 O O . PRO B 1 292 ? 20.859 6.512 -0.377 1 80.5 292 PRO B O 1
ATOM 5598 N N . PRO B 1 293 ? 20.016 8.578 -1.131 1 89.56 293 PRO B N 1
ATOM 5599 C CA . PRO B 1 293 ? 19.562 8.945 0.213 1 89.56 293 PRO B CA 1
ATOM 5600 C C . PRO B 1 293 ? 18.578 7.938 0.81 1 89.56 293 PRO B C 1
ATOM 5602 O O . PRO B 1 293 ? 17.828 7.301 0.077 1 89.56 293 PRO B O 1
ATOM 5605 N N . VAL B 1 294 ? 18.672 7.84 2.064 1 91.12 294 VAL B N 1
ATOM 5606 C CA . VAL B 1 294 ? 17.734 7.008 2.811 1 91.12 294 VAL B CA 1
ATOM 5607 C C . VAL B 1 294 ? 16.672 7.891 3.479 1 91.12 294 VAL B C 1
ATOM 5609 O O . VAL B 1 294 ? 17 8.688 4.367 1 91.12 294 VAL B O 1
ATOM 5612 N N . CYS B 1 295 ? 15.492 7.77 3.021 1 95.81 295 CYS B N 1
ATOM 5613 C CA . CYS B 1 295 ? 14.391 8.555 3.561 1 95.81 295 CYS B CA 1
ATOM 5614 C C . CYS B 1 295 ? 13.461 7.691 4.402 1 95.81 295 CYS B C 1
ATOM 5616 O O . CYS B 1 295 ? 12.914 6.703 3.914 1 95.81 295 CYS B O 1
ATOM 5618 N N . LEU B 1 296 ? 13.242 8.078 5.641 1 97.5 296 LEU B N 1
ATOM 5619 C CA . LEU B 1 296 ? 12.391 7.324 6.555 1 97.5 296 LEU B CA 1
ATOM 5620 C C . LEU B 1 296 ? 11.281 8.203 7.117 1 97.5 296 LEU B C 1
ATOM 5622 O O . LEU B 1 296 ? 11.344 9.43 7.012 1 97.5 296 LEU B O 1
ATOM 5626 N N . THR B 1 297 ? 10.281 7.594 7.645 1 97.62 297 THR B N 1
ATOM 5627 C CA . THR B 1 297 ? 9.242 8.297 8.383 1 97.62 297 THR B CA 1
ATOM 5628 C C . THR B 1 297 ? 9.305 7.965 9.867 1 97.62 297 THR B C 1
ATOM 5630 O O . THR B 1 297 ? 9.781 6.891 10.242 1 97.62 297 THR B O 1
ATOM 5633 N N . PHE B 1 298 ? 9.086 8.906 10.68 1 98.31 298 PHE B N 1
ATOM 5634 C CA . PHE B 1 298 ? 8.695 8.695 12.062 1 98.31 298 PHE B CA 1
ATOM 5635 C C . PHE B 1 298 ? 7.199 8.914 12.25 1 98.31 298 PHE B C 1
ATOM 5637 O O . PHE B 1 298 ? 6.727 10.055 12.234 1 98.31 298 PHE B O 1
ATOM 5644 N N . HIS B 1 299 ? 6.48 7.84 12.352 1 96.88 299 HIS B N 1
ATOM 5645 C CA . HIS B 1 299 ? 5.031 7.926 12.469 1 96.88 299 HIS B CA 1
ATOM 5646 C C . HIS B 1 299 ? 4.598 8.102 13.922 1 96.88 299 HIS B C 1
ATOM 5648 O O . HIS B 1 299 ? 4.82 7.223 14.75 1 96.88 299 HIS B O 1
ATOM 5654 N N . HIS B 1 300 ? 4.008 9.227 14.211 1 97.56 300 HIS B N 1
ATOM 5655 C CA . HIS B 1 300 ? 3.533 9.531 15.555 1 97.56 300 HIS B CA 1
ATOM 5656 C C . HIS B 1 300 ? 2.029 9.297 15.672 1 97.56 300 HIS B C 1
ATOM 5658 O O . HIS B 1 300 ? 1.238 10.031 15.07 1 97.56 300 HIS B O 1
ATOM 5664 N N . PRO B 1 301 ? 1.592 8.352 16.469 1 94.94 301 PRO B N 1
ATOM 5665 C CA . PRO B 1 301 ? 0.162 8.055 16.578 1 94.94 301 PRO B CA 1
ATOM 5666 C C . PRO B 1 301 ? -0.58 9.047 17.469 1 94.94 301 PRO B C 1
ATOM 5668 O O . PRO B 1 301 ? -1.813 9.078 17.469 1 94.94 301 PRO B O 1
ATOM 5671 N N . GLY B 1 302 ? 0.098 9.891 18.172 1 95.19 302 GLY B N 1
ATOM 5672 C CA . GLY B 1 302 ? -0.521 10.82 19.109 1 95.19 302 GLY B CA 1
ATOM 5673 C C . GLY B 1 302 ? -1.001 12.094 18.438 1 95.19 302 GLY B C 1
ATOM 5674 O O . GLY B 1 302 ? -1.294 12.109 17.25 1 95.19 302 GLY B O 1
ATOM 5675 N N . LEU B 1 303 ? -1.181 13.148 19.234 1 96.56 303 LEU B N 1
ATOM 5676 C CA . LEU B 1 303 ? -1.713 14.422 18.766 1 96.56 303 LEU B CA 1
ATOM 5677 C C . LEU B 1 303 ? -0.714 15.117 17.844 1 96.56 303 LEU B C 1
ATOM 5679 O O . LEU B 1 303 ? 0.438 15.336 18.219 1 96.56 303 LEU B O 1
ATOM 5683 N N . CYS B 1 304 ? -1.089 15.375 16.75 1 97.38 304 CYS B N 1
ATOM 5684 C CA . CYS B 1 304 ? -0.301 16.078 15.734 1 97.38 304 CYS B CA 1
ATOM 5685 C C . CYS B 1 304 ? -1.202 16.812 14.758 1 97.38 304 CYS B C 1
ATOM 5687 O O . CYS B 1 304 ? -1.874 16.188 13.938 1 97.38 304 CYS B O 1
ATOM 5689 N N . VAL B 1 305 ? -1.233 18.094 14.883 1 96.81 305 VAL B N 1
ATOM 5690 C CA . VAL B 1 305 ? -2.139 18.922 14.086 1 96.81 305 VAL B CA 1
ATOM 5691 C C . VAL B 1 305 ? -1.4 20.141 13.562 1 96.81 305 VAL B C 1
ATOM 5693 O O . VAL B 1 305 ? -0.625 20.766 14.289 1 96.81 305 VAL B O 1
ATOM 5696 N N . ARG B 1 306 ? -1.56 20.375 12.328 1 95.62 306 ARG B N 1
ATOM 5697 C CA . ARG B 1 306 ? -1.078 21.625 11.758 1 95.62 306 ARG B CA 1
ATOM 5698 C C . ARG B 1 306 ? -2.182 22.688 11.742 1 95.62 306 ARG B C 1
ATOM 5700 O O . ARG B 1 306 ? -3.262 22.453 11.195 1 95.62 306 ARG B O 1
ATOM 5707 N N . ALA B 1 307 ? -1.953 23.812 12.344 1 95.56 307 ALA B N 1
ATOM 5708 C CA . ALA B 1 307 ? -2.914 24.906 12.352 1 95.56 307 ALA B CA 1
ATOM 5709 C C . ALA B 1 307 ? -2.799 25.75 11.086 1 95.56 307 ALA B C 1
ATOM 5711 O O . ALA B 1 307 ? -2.584 26.953 11.156 1 95.56 307 ALA B O 1
ATOM 5712 N N . ASN B 1 308 ? -2.992 25.109 9.953 1 91.81 308 ASN B N 1
ATOM 5713 C CA . ASN B 1 308 ? -2.771 25.781 8.672 1 91.81 308 ASN B CA 1
ATOM 5714 C C . ASN B 1 308 ? -4.082 26.016 7.93 1 91.81 308 ASN B C 1
ATOM 5716 O O . ASN B 1 308 ? -4.09 26.594 6.84 1 91.81 308 ASN B O 1
ATOM 5720 N N . THR B 1 309 ? -5.156 25.625 8.461 1 89.56 309 THR B N 1
ATOM 5721 C CA . THR B 1 309 ? -6.492 25.922 7.953 1 89.56 309 THR B CA 1
ATOM 5722 C C . THR B 1 309 ? -7.363 26.516 9.055 1 89.56 309 THR B C 1
ATOM 5724 O O . THR B 1 309 ? -7.062 26.375 10.242 1 89.56 309 THR B O 1
ATOM 5727 N N . LEU B 1 310 ? -8.414 27.125 8.594 1 90.62 310 LEU B N 1
ATOM 5728 C CA . LEU B 1 310 ? -9.352 27.688 9.57 1 90.62 310 LEU B CA 1
ATOM 5729 C C . LEU B 1 310 ? -9.914 26.578 10.461 1 90.62 310 LEU B C 1
ATOM 5731 O O . LEU B 1 310 ? -10.078 26.781 11.672 1 90.62 310 LEU B O 1
ATOM 5735 N N . HIS B 1 311 ? -10.141 25.516 9.883 1 91.38 311 HIS B N 1
ATOM 5736 C CA . HIS B 1 311 ? -10.742 24.391 10.617 1 91.38 311 HIS B CA 1
ATOM 5737 C C . HIS B 1 311 ? -9.812 23.891 11.711 1 91.38 311 HIS B C 1
ATOM 5739 O O . HIS B 1 311 ? -10.227 23.734 12.859 1 91.38 311 HIS B O 1
ATOM 5745 N N . THR B 1 312 ? -8.617 23.625 11.328 1 93.94 312 THR B N 1
ATOM 5746 C CA . THR B 1 312 ? -7.684 23.094 12.312 1 93.94 312 THR B CA 1
ATOM 5747 C C . THR B 1 312 ? -7.344 24.156 13.359 1 93.94 312 THR B C 1
ATOM 5749 O O . THR B 1 312 ? -7.18 23.844 14.539 1 93.94 312 THR B O 1
ATOM 5752 N N . TYR B 1 313 ? -7.246 25.375 12.961 1 95 313 TYR B N 1
ATOM 5753 C CA . TYR B 1 313 ? -7.004 26.469 13.898 1 95 313 TYR B CA 1
ATOM 5754 C C . TYR B 1 313 ? -8.133 26.578 14.914 1 95 313 TYR B C 1
ATOM 5756 O O . TYR B 1 313 ? -7.883 26.672 16.125 1 95 313 TYR B O 1
ATOM 5764 N N . TRP B 1 314 ? -9.297 26.547 14.391 1 94.25 314 TRP B N 1
ATOM 5765 C CA . TRP B 1 314 ? -10.492 26.609 15.227 1 94.25 314 TRP B CA 1
ATOM 5766 C C . TRP B 1 314 ? -10.539 25.438 16.203 1 94.25 314 TRP B C 1
ATOM 5768 O O . TRP B 1 314 ? -10.75 25.609 17.391 1 94.25 314 TRP B O 1
ATOM 5778 N N . HIS B 1 315 ? -10.297 24.312 15.672 1 94.88 315 HIS B N 1
ATOM 5779 C CA . HIS B 1 315 ? -10.344 23.094 16.469 1 94.88 315 HIS B CA 1
ATOM 5780 C C . HIS B 1 315 ? -9.344 23.156 17.625 1 94.88 315 HIS B C 1
ATOM 5782 O O . HIS B 1 315 ? -9.695 22.844 18.766 1 94.88 315 HIS B O 1
ATOM 5788 N N . LEU B 1 316 ? -8.172 23.531 17.328 1 96.44 316 LEU B N 1
ATOM 5789 C CA . LEU B 1 316 ? -7.125 23.594 18.344 1 96.44 316 LEU B CA 1
ATOM 5790 C C . LEU B 1 316 ? -7.48 24.594 19.438 1 96.44 316 LEU B C 1
ATOM 5792 O O . LEU B 1 316 ? -7.297 24.312 20.625 1 96.44 316 LEU B O 1
ATOM 5796 N N . ASN B 1 317 ? -7.992 25.688 19.062 1 95.88 317 ASN B N 1
ATOM 5797 C CA . ASN B 1 317 ? -8.383 26.688 20.047 1 95.88 317 ASN B CA 1
ATOM 5798 C C . ASN B 1 317 ? -9.531 26.203 20.922 1 95.88 317 ASN B C 1
ATOM 5800 O O . ASN B 1 317 ? -9.492 26.359 22.141 1 95.88 317 ASN B O 1
ATOM 5804 N N . ARG B 1 318 ? -10.445 25.641 20.25 1 94.25 318 ARG B N 1
ATOM 5805 C CA . ARG B 1 318 ? -11.625 25.172 20.984 1 94.25 318 ARG B CA 1
ATOM 5806 C C . ARG B 1 318 ? -11.25 24.078 21.984 1 94.25 318 ARG B C 1
ATOM 5808 O O . ARG B 1 318 ? -11.867 23.953 23.031 1 94.25 318 ARG B O 1
ATOM 5815 N N . LYS B 1 319 ? -10.266 23.359 21.656 1 94.38 319 LYS B N 1
ATOM 5816 C CA . LYS B 1 319 ? -9.914 22.219 22.5 1 94.38 319 LYS B CA 1
ATOM 5817 C C . LYS B 1 319 ? -8.641 22.484 23.297 1 94.38 319 LYS B C 1
ATOM 5819 O O . LYS B 1 319 ? -8.141 21.609 24 1 94.38 319 LYS B O 1
ATOM 5824 N N . ILE B 1 320 ? -8.148 23.656 23.297 1 95.44 320 ILE B N 1
ATOM 5825 C CA . ILE B 1 320 ? -6.84 23.969 23.844 1 95.44 320 ILE B CA 1
ATOM 5826 C C . ILE B 1 320 ? -6.828 23.688 25.344 1 95.44 320 ILE B C 1
ATOM 5828 O O . ILE B 1 320 ? -5.809 23.266 25.906 1 95.44 320 ILE B O 1
ATOM 5832 N N . ASN B 1 321 ? -7.93 23.906 26.031 1 94.31 321 ASN B N 1
ATOM 5833 C CA . ASN B 1 321 ? -8 23.641 27.469 1 94.31 321 ASN B CA 1
ATOM 5834 C C . ASN B 1 321 ? -7.691 22.188 27.797 1 94.31 321 ASN B C 1
ATOM 5836 O O . ASN B 1 321 ? -7.055 21.891 28.812 1 94.31 321 ASN B O 1
ATOM 5840 N N . GLU B 1 322 ? -8.125 21.312 27 1 94.38 322 GLU B N 1
ATOM 5841 C CA . GLU B 1 322 ? -7.93 19.891 27.188 1 94.38 322 GLU B CA 1
ATOM 5842 C C . GLU B 1 322 ? -6.551 19.438 26.703 1 94.38 322 GLU B C 1
ATOM 5844 O O . GLU B 1 322 ? -5.953 18.531 27.266 1 94.38 322 GLU B O 1
ATOM 5849 N N . LEU B 1 323 ? -6.035 20.141 25.703 1 95.31 323 LEU B N 1
ATOM 5850 C CA . LEU B 1 323 ? -4.867 19.641 24.984 1 95.31 323 LEU B CA 1
ATOM 5851 C C . LEU B 1 323 ? -3.592 20.297 25.516 1 95.31 323 LEU B C 1
ATOM 5853 O O . LEU B 1 323 ? -2.488 19.812 25.25 1 95.31 323 LEU B O 1
ATOM 5857 N N . PHE B 1 324 ? -3.691 21.344 26.234 1 95.88 324 PHE B N 1
ATOM 5858 C CA . PHE B 1 324 ? -2.572 22.234 26.531 1 95.88 324 PHE B CA 1
ATOM 5859 C C . PHE B 1 324 ? -1.441 21.484 27.219 1 95.88 324 PHE B C 1
ATOM 5861 O O . PHE B 1 324 ? -0.285 21.578 26.797 1 95.88 324 PHE B O 1
ATOM 5868 N N . ASN B 1 325 ? -1.703 20.734 28.188 1 95 325 ASN B N 1
ATOM 5869 C CA . ASN B 1 325 ? -0.671 20.047 28.938 1 95 325 ASN B CA 1
ATOM 5870 C C . ASN B 1 325 ? 0.059 19.016 28.078 1 95 325 ASN B C 1
ATOM 5872 O O . ASN B 1 325 ? 1.229 18.719 28.312 1 95 325 ASN B O 1
ATOM 5876 N N . GLN B 1 326 ? -0.629 18.562 27.125 1 95.81 326 GLN B N 1
ATOM 5877 C CA . GLN B 1 326 ? -0.052 17.562 26.234 1 95.81 326 GLN B CA 1
ATOM 5878 C C . GLN B 1 326 ? 0.883 18.219 25.219 1 95.81 326 GLN B C 1
ATOM 5880 O O . GLN B 1 326 ? 1.939 17.672 24.906 1 95.81 326 GLN B O 1
ATOM 5885 N N . VAL B 1 327 ? 0.525 19.359 24.688 1 96.5 327 VAL B N 1
ATOM 5886 C CA . VAL B 1 327 ? 1.26 19.938 23.578 1 96.5 327 VAL B CA 1
ATOM 5887 C C . VAL B 1 327 ? 2.252 20.984 24.094 1 96.5 327 VAL B C 1
ATOM 5889 O O . VAL B 1 327 ? 3.135 21.422 23.344 1 96.5 327 VAL B O 1
ATOM 5892 N N . TYR B 1 328 ? 2.156 21.391 25.297 1 96 328 TYR B N 1
ATOM 5893 C CA . TYR B 1 328 ? 3.055 22.344 25.938 1 96 328 TYR B CA 1
ATOM 5894 C C . TYR B 1 328 ? 3.453 21.844 27.328 1 96 328 TYR B C 1
ATOM 5896 O O . TYR B 1 328 ? 3.229 22.547 28.328 1 96 328 TYR B O 1
ATOM 5904 N N . PRO B 1 329 ? 4.09 20.766 27.344 1 94.5 329 PRO B N 1
ATOM 5905 C CA . PRO B 1 329 ? 4.375 20.125 28.625 1 94.5 329 PRO B CA 1
ATOM 5906 C C . PRO B 1 329 ? 5.414 20.891 29.453 1 94.5 329 PRO B C 1
ATOM 5908 O O . PRO B 1 329 ? 6.23 21.625 28.891 1 94.5 329 PRO B O 1
ATOM 5911 N N . ASN B 1 330 ? 5.383 20.703 30.797 1 91.44 330 ASN B N 1
ATOM 5912 C CA . ASN B 1 330 ? 6.371 21.219 31.734 1 91.44 330 ASN B CA 1
ATOM 5913 C C . ASN B 1 330 ? 6.414 22.75 31.719 1 91.44 330 ASN B C 1
ATOM 5915 O O . ASN B 1 330 ? 7.48 23.344 31.891 1 91.44 330 ASN B O 1
ATOM 5919 N N . SER B 1 331 ? 5.336 23.312 31.297 1 89.88 331 SER B N 1
ATOM 5920 C CA . SER B 1 331 ? 5.266 24.766 31.266 1 89.88 331 SER B CA 1
ATOM 5921 C C . SER B 1 331 ? 4.574 25.312 32.531 1 89.88 331 SER B C 1
ATOM 5923 O O . SER B 1 331 ? 3.695 24.656 33.094 1 89.88 331 SER B O 1
ATOM 5925 N N . GLU B 1 332 ? 4.934 26.469 32.875 1 86 332 GLU B N 1
ATOM 5926 C CA . GLU B 1 332 ? 4.281 27.141 34 1 86 332 GLU B CA 1
ATOM 5927 C C . GLU B 1 332 ? 3.17 28.062 33.5 1 86 332 GLU B C 1
ATOM 5929 O O . GLU B 1 332 ? 2.49 28.719 34.312 1 86 332 GLU B O 1
ATOM 5934 N N . TRP B 1 333 ? 3.043 27.984 32.25 1 87.5 333 TRP B N 1
ATOM 5935 C CA . TRP B 1 333 ? 2.025 28.859 31.672 1 87.5 333 TRP B CA 1
ATOM 5936 C C . TRP B 1 333 ? 0.627 28.406 32.094 1 87.5 333 TRP B C 1
ATOM 5938 O O . TRP B 1 333 ? 0.312 27.219 32.062 1 87.5 333 TRP B O 1
ATOM 5948 N N . GLN B 1 334 ? -0.154 29.375 32.5 1 87.62 334 GLN B N 1
ATOM 5949 C CA . GLN B 1 334 ? -1.517 29.094 32.906 1 87.62 334 GLN B CA 1
ATOM 5950 C C . GLN B 1 334 ? -2.537 29.594 31.906 1 87.62 334 GLN B C 1
ATOM 5952 O O . GLN B 1 334 ? -2.404 30.703 31.391 1 87.62 334 GLN B O 1
ATOM 5957 N N . LEU B 1 335 ? -3.521 28.828 31.703 1 86.12 335 LEU B N 1
ATOM 5958 C CA . LEU B 1 335 ? -4.547 29.172 30.719 1 86.12 335 LEU B CA 1
ATOM 5959 C C . LEU B 1 335 ? -5.406 30.328 31.234 1 86.12 335 LEU B C 1
ATOM 5961 O O . LEU B 1 335 ? -5.906 31.125 30.438 1 86.12 335 LEU B O 1
ATOM 5965 N N . ARG B 1 336 ? -5.68 30.328 32.469 1 91.06 336 ARG B N 1
ATOM 5966 C CA . ARG B 1 336 ? -6.191 31.531 33.125 1 91.06 336 ARG B CA 1
ATOM 5967 C C . ARG B 1 336 ? -5.062 32.312 33.781 1 91.06 336 ARG B C 1
ATOM 5969 O O . ARG B 1 336 ? -4.621 31.953 34.906 1 91.06 336 ARG B O 1
ATOM 5976 N N . HIS B 1 337 ? -4.641 33.281 33.094 1 92.69 337 HIS B N 1
ATOM 5977 C CA . HIS B 1 337 ? -3.428 34 33.5 1 92.69 337 HIS B CA 1
ATOM 5978 C C . HIS B 1 337 ? -3.643 34.75 34.781 1 92.69 337 HIS B C 1
ATOM 5980 O O . HIS B 1 337 ? -4.707 35.344 35 1 92.69 337 HIS B O 1
ATOM 5986 N N . PRO B 1 338 ? -2.662 34.781 35.625 1 92.12 338 PRO B N 1
ATOM 5987 C CA . PRO B 1 338 ? -2.789 35.406 36.938 1 92.12 338 PRO B CA 1
ATOM 5988 C C . PRO B 1 338 ? -3.061 36.906 36.875 1 92.12 338 PRO B C 1
ATOM 5990 O O . PRO B 1 338 ? -3.635 37.5 37.781 1 92.12 338 PRO B O 1
ATOM 5993 N N . THR B 1 339 ? -2.682 37.531 35.781 1 94 339 THR B N 1
ATOM 5994 C CA . THR B 1 339 ? -2.85 38.969 35.656 1 94 339 THR B CA 1
ATOM 5995 C C . THR B 1 339 ? -4.23 39.312 35.125 1 94 339 THR B C 1
ATOM 5997 O O . THR B 1 339 ? -4.594 40.469 35 1 94 339 THR B O 1
ATOM 6000 N N . ALA B 1 340 ? -4.91 38.281 34.75 1 94.81 340 ALA B N 1
ATOM 6001 C CA . ALA B 1 340 ? -6.289 38.531 34.312 1 94.81 340 ALA B CA 1
ATOM 6002 C C . ALA B 1 340 ? -7.152 38.969 35.5 1 94.81 340 ALA B C 1
ATOM 6004 O O . ALA B 1 340 ? -7.004 38.469 36.594 1 94.81 340 ALA B O 1
ATOM 6005 N N . VAL B 1 341 ? -8 39.969 35.25 1 96.25 341 VAL B N 1
ATOM 6006 C CA . VAL B 1 341 ? -8.891 40.469 36.281 1 96.25 341 VAL B CA 1
ATOM 6007 C C . VAL B 1 341 ? -10.328 40.062 36 1 96.25 341 VAL B C 1
ATOM 6009 O O . VAL B 1 341 ? -10.969 40.594 35.094 1 96.25 341 VAL B O 1
ATOM 6012 N N . ILE B 1 342 ? -10.766 39.125 36.812 1 94.44 342 ILE B N 1
ATOM 6013 C CA . ILE B 1 342 ? -12.148 38.656 36.719 1 94.44 342 ILE B CA 1
ATOM 6014 C C . ILE B 1 342 ? -12.945 39.125 37.906 1 94.44 342 ILE B C 1
ATOM 6016 O O . ILE B 1 342 ? -12.727 38.688 39.031 1 94.44 342 ILE B O 1
ATOM 6020 N N . ILE B 1 343 ? -13.852 39.969 37.656 1 92.56 343 ILE B N 1
ATOM 6021 C CA . ILE B 1 343 ? -14.633 40.562 38.719 1 92.56 343 ILE B CA 1
ATOM 6022 C C . ILE B 1 343 ? -15.547 39.531 39.344 1 92.56 343 ILE B C 1
ATOM 6024 O O . ILE B 1 343 ? -15.992 38.594 38.656 1 92.56 343 ILE B O 1
ATOM 6028 N N . GLU B 1 344 ? -15.789 39.531 40.688 1 86.19 344 GLU B N 1
ATOM 6029 C CA . GLU B 1 344 ? -16.453 38.531 41.5 1 86.19 344 GLU B CA 1
ATOM 6030 C C . GLU B 1 344 ? -17.828 38.156 40.938 1 86.19 344 GLU B C 1
ATOM 6032 O O . GLU B 1 344 ? -18.234 37 40.938 1 86.19 344 GLU B O 1
ATOM 6037 N N . ARG B 1 345 ? -18.609 39 40.312 1 90.06 345 ARG B N 1
ATOM 6038 C CA . ARG B 1 345 ? -19.953 38.688 39.812 1 90.06 345 ARG B CA 1
ATOM 6039 C C . ARG B 1 345 ? -19.922 38.188 38.375 1 90.06 345 ARG B C 1
ATOM 6041 O O . ARG B 1 345 ? -20.953 37.844 37.812 1 90.06 345 ARG B O 1
ATOM 6048 N N . ALA B 1 346 ? -18.75 38.062 37.875 1 91.06 346 ALA B N 1
ATOM 6049 C CA . ALA B 1 346 ? -18.609 37.5 36.531 1 91.06 346 ALA B CA 1
ATOM 6050 C C . ALA B 1 346 ? -18.5 35.969 36.594 1 91.06 346 ALA B C 1
ATOM 6052 O O . ALA B 1 346 ? -17.906 35.406 37.5 1 91.06 346 ALA B O 1
ATOM 6053 N N . GLN B 1 347 ? -19.172 35.344 35.656 1 95.06 347 GLN B N 1
ATOM 6054 C CA . GLN B 1 347 ? -19.125 33.875 35.594 1 95.06 347 GLN B CA 1
ATOM 6055 C C . GLN B 1 347 ? -18.266 33.406 34.438 1 95.06 347 GLN B C 1
ATOM 6057 O O . GLN B 1 347 ? -18.578 33.688 33.25 1 95.06 347 GLN B O 1
ATOM 6062 N N . VAL B 1 348 ? -17.219 32.719 34.719 1 95.5 348 VAL B N 1
ATOM 6063 C CA . VAL B 1 348 ? -16.328 32.156 33.719 1 95.5 348 VAL B CA 1
ATOM 6064 C C . VAL B 1 348 ? -16.219 30.641 33.938 1 95.5 348 VAL B C 1
ATOM 6066 O O . VAL B 1 348 ? -15.781 30.203 35 1 95.5 348 VAL B O 1
ATOM 6069 N N . SER B 1 349 ? -16.594 29.938 32.969 1 95.88 349 SER B N 1
ATOM 6070 C CA . SER B 1 349 ? -16.578 28.484 33.094 1 95.88 349 SER B CA 1
ATOM 6071 C C . SER B 1 349 ? -15.156 27.953 33.25 1 95.88 349 SER B C 1
ATOM 6073 O O . SER B 1 349 ? -14.195 28.609 32.812 1 95.88 349 SER B O 1
ATOM 6075 N N . GLU B 1 350 ? -14.969 26.781 33.781 1 92.62 350 GLU B N 1
ATOM 6076 C CA . GLU B 1 350 ? -13.672 26.172 34.062 1 92.62 350 GLU B CA 1
ATOM 6077 C C . GLU B 1 350 ? -12.914 25.859 32.781 1 92.62 350 GLU B C 1
ATOM 6079 O O . GLU B 1 350 ? -11.68 25.906 32.75 1 92.62 350 GLU B O 1
ATOM 6084 N N . ASP B 1 351 ? -13.609 25.578 31.766 1 94.19 351 ASP B N 1
ATOM 6085 C CA . ASP B 1 351 ? -12.977 25.172 30.516 1 94.19 351 ASP B CA 1
ATOM 6086 C C . ASP B 1 351 ? -12.625 26.375 29.656 1 94.19 351 ASP B C 1
ATOM 6088 O O . ASP B 1 351 ? -12.133 26.234 28.531 1 94.19 351 ASP B O 1
ATOM 6092 N N . SER B 1 352 ? -12.875 27.562 30.156 1 95.62 352 SER B N 1
ATOM 6093 C CA . SER B 1 352 ? -12.547 28.766 29.406 1 95.62 352 SER B CA 1
ATOM 6094 C C . SER B 1 352 ? -11.125 29.234 29.719 1 95.62 352 SER B C 1
ATOM 6096 O O . SER B 1 352 ? -10.609 28.984 30.812 1 95.62 352 SER B O 1
ATOM 6098 N N . VAL B 1 353 ? -10.562 29.797 28.703 1 96.31 353 VAL B N 1
ATOM 6099 C CA . VAL B 1 353 ? -9.211 30.344 28.781 1 96.31 353 VAL B CA 1
ATOM 6100 C C . VAL B 1 353 ? -9.258 31.859 28.766 1 96.31 353 VAL B C 1
ATOM 6102 O O . VAL B 1 353 ? -10.039 32.469 28.031 1 96.31 353 VAL B O 1
ATOM 6105 N N . VAL B 1 354 ? -8.492 32.5 29.672 1 96.62 354 VAL B N 1
ATOM 6106 C CA . VAL B 1 354 ? -8.453 33.938 29.734 1 96.62 354 VAL B CA 1
ATOM 6107 C C . VAL B 1 354 ? -7 34.438 29.781 1 96.62 354 VAL B C 1
ATOM 6109 O O . VAL B 1 354 ? -6.254 34.094 30.703 1 96.62 354 VAL B O 1
ATOM 6112 N N . GLY B 1 355 ? -6.609 35.25 28.859 1 95.44 355 GLY B N 1
ATOM 6113 C CA . GLY B 1 355 ? -5.234 35.688 28.719 1 95.44 355 GLY B CA 1
ATOM 6114 C C . GLY B 1 355 ? -4.859 36.781 29.719 1 95.44 355 GLY B C 1
ATOM 6115 O O . GLY B 1 355 ? -5.719 37.281 30.438 1 95.44 355 GLY B O 1
ATOM 6116 N N . GLY B 1 356 ? -3.592 37.062 29.75 1 94.69 356 GLY B N 1
ATOM 6117 C CA . GLY B 1 356 ? -3.064 38.062 30.688 1 94.69 356 GLY B CA 1
ATOM 6118 C C . GLY B 1 356 ? -3.533 39.469 30.391 1 94.69 356 GLY B C 1
ATOM 6119 O O . GLY B 1 356 ? -3.627 39.875 29.234 1 94.69 356 GLY B O 1
ATOM 6120 N N . GLY B 1 357 ? -3.812 40.188 31.469 1 95.62 357 GLY B N 1
ATOM 6121 C CA . GLY B 1 357 ? -4.172 41.594 31.344 1 95.62 357 GLY B CA 1
ATOM 6122 C C . GLY B 1 357 ? -5.613 41.812 30.906 1 95.62 357 GLY B C 1
ATOM 6123 O O . GLY B 1 357 ? -6.055 42.938 30.734 1 95.62 357 GLY B O 1
ATOM 6124 N N . THR B 1 358 ? -6.285 40.781 30.734 1 96.69 358 THR B N 1
ATOM 6125 C CA . THR B 1 358 ? -7.68 40.844 30.328 1 96.69 358 THR B CA 1
ATOM 6126 C C . THR B 1 358 ? -8.578 41.188 31.516 1 96.69 358 THR B C 1
ATOM 6128 O O . THR B 1 358 ? -8.367 40.688 32.625 1 96.69 358 THR B O 1
ATOM 6131 N N . MET B 1 359 ? -9.602 42.031 31.234 1 97.69 359 MET B N 1
ATOM 6132 C CA . MET B 1 359 ? -10.57 42.438 32.25 1 97.69 359 MET B CA 1
ATOM 6133 C C . MET B 1 359 ? -11.969 41.938 31.906 1 97.69 359 MET B C 1
ATOM 6135 O O . MET B 1 359 ? -12.5 42.219 30.844 1 97.69 359 MET B O 1
ATOM 6139 N N . VAL B 1 360 ? -12.516 41.188 32.844 1 97.38 360 VAL B N 1
ATOM 6140 C CA . VAL B 1 360 ? -13.883 40.688 32.688 1 97.38 360 VAL B CA 1
ATOM 6141 C C . VAL B 1 360 ? -14.781 41.375 33.719 1 97.38 360 VAL B C 1
ATOM 6143 O O . VAL B 1 360 ? -14.68 41.125 34.938 1 97.38 360 VAL B O 1
ATOM 6146 N N . CYS B 1 361 ? -15.703 42.156 33.25 1 95.94 361 CYS B N 1
ATOM 6147 C CA . CYS B 1 361 ? -16.531 43 34.094 1 95.94 361 CYS B CA 1
ATOM 6148 C C . CYS B 1 361 ? -17.719 42.188 34.625 1 95.94 361 CYS B C 1
ATOM 6150 O O . CYS B 1 361 ? -17.859 41 34.344 1 95.94 361 CYS B O 1
ATOM 6152 N N . GLU B 1 362 ? -18.547 42.844 35.469 1 93.31 362 GLU B N 1
ATOM 6153 C CA . GLU B 1 362 ? -19.656 42.219 36.188 1 93.31 362 GLU B CA 1
ATOM 6154 C C . GLU B 1 362 ? -20.781 41.812 35.25 1 93.31 362 GLU B C 1
ATOM 6156 O O . GLU B 1 362 ? -20.875 42.344 34.125 1 93.31 362 GLU B O 1
ATOM 6161 N N . LYS B 1 363 ? -21.578 40.875 35.625 1 94.12 363 LYS B N 1
ATOM 6162 C CA . LYS B 1 363 ? -22.766 40.406 34.938 1 94.12 363 LYS B CA 1
ATOM 6163 C C . LYS B 1 363 ? -22.422 39.844 33.562 1 94.12 363 LYS B C 1
ATOM 6165 O O . LYS B 1 363 ? -23.125 40.094 32.562 1 94.12 363 LYS B O 1
ATOM 6170 N N . THR B 1 364 ? -21.297 39.344 33.469 1 95.25 364 THR B N 1
ATOM 6171 C CA . THR B 1 364 ? -20.844 38.75 32.219 1 95.25 364 THR B CA 1
ATOM 6172 C C . THR B 1 364 ? -20.688 37.219 32.375 1 95.25 364 THR B C 1
ATOM 6174 O O . THR B 1 364 ? -20.359 36.75 33.469 1 95.25 364 THR B O 1
ATOM 6177 N N . ASN B 1 365 ? -21.047 36.562 31.344 1 97.06 365 ASN B N 1
ATOM 6178 C CA . ASN B 1 365 ? -20.953 35.094 31.312 1 97.06 365 ASN B CA 1
ATOM 6179 C C . ASN B 1 365 ? -20.062 34.625 30.172 1 97.06 365 ASN B C 1
ATOM 6181 O O . ASN B 1 365 ? -20.359 34.875 29 1 97.06 365 ASN B O 1
ATOM 6185 N N . ILE B 1 366 ? -18.969 33.938 30.469 1 97.06 366 ILE B N 1
ATOM 6186 C CA . ILE B 1 366 ? -18.062 33.375 29.484 1 97.06 366 ILE B CA 1
ATOM 6187 C C . ILE B 1 366 ? -18.047 31.844 29.625 1 97.06 366 ILE B C 1
ATOM 6189 O O . ILE B 1 366 ? -17.656 31.312 30.672 1 97.06 366 ILE B O 1
ATOM 6193 N N . ALA B 1 367 ? -18.469 31.203 28.609 1 97.12 367 ALA B N 1
ATOM 6194 C CA . ALA B 1 367 ? -18.547 29.734 28.656 1 97.12 367 ALA B CA 1
ATOM 6195 C C . ALA B 1 367 ? -17.812 29.109 27.484 1 97.12 367 ALA B C 1
ATOM 6197 O O . ALA B 1 367 ? -18.016 29.484 26.328 1 97.12 367 ALA B O 1
ATOM 6198 N N . SER B 1 368 ? -16.922 28.125 27.812 1 96 368 SER B N 1
ATOM 6199 C CA . SER B 1 368 ? -16.234 27.312 26.812 1 96 368 SER B CA 1
ATOM 6200 C C . SER B 1 368 ? -15.594 28.188 25.75 1 96 368 SER B C 1
ATOM 6202 O O . SER B 1 368 ? -15.805 27.969 24.547 1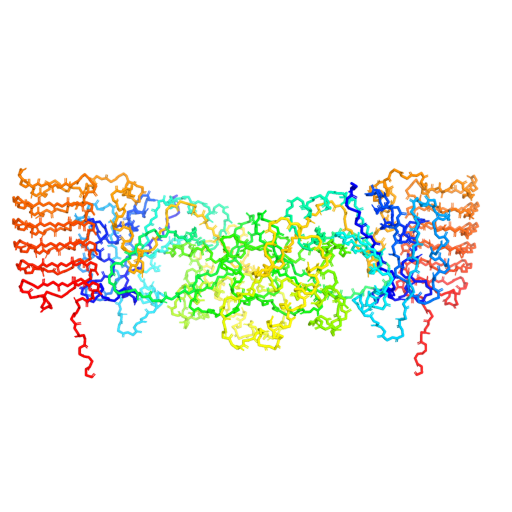 96 368 SER B O 1
ATOM 6204 N N . SER B 1 369 ? -14.867 29.172 26.172 1 97.06 369 SER B N 1
ATOM 6205 C CA . SER B 1 369 ? -14.328 30.156 25.219 1 97.06 369 SER B CA 1
ATOM 6206 C C . SER B 1 369 ? -12.875 30.484 25.547 1 97.06 369 SER B C 1
ATOM 6208 O O . SER B 1 369 ? -12.391 30.188 26.625 1 97.06 369 SER B O 1
ATOM 6210 N N . VAL B 1 370 ? -12.273 30.969 24.531 1 97.12 370 VAL B N 1
ATOM 6211 C CA . VAL B 1 370 ? -10.906 31.453 24.672 1 97.12 370 VAL B CA 1
ATOM 6212 C C . VAL B 1 370 ? -10.875 32.969 24.516 1 97.12 370 VAL B C 1
ATOM 6214 O O . VAL B 1 370 ? -11.32 33.5 23.516 1 97.12 370 VAL B O 1
ATOM 6217 N N . VAL B 1 371 ? -10.406 33.625 25.547 1 97.25 371 VAL B N 1
ATOM 6218 C CA . VAL B 1 371 ? -10.266 35.062 25.531 1 97.25 371 VAL B CA 1
ATOM 6219 C C . VAL B 1 371 ? -8.781 35.438 25.516 1 97.25 371 VAL B C 1
ATOM 6221 O O . VAL B 1 371 ? -8.031 35.062 26.422 1 97.25 371 VAL B O 1
ATOM 6224 N N . GLY B 1 372 ? -8.32 36.156 24.578 1 95.31 372 GLY B N 1
ATOM 6225 C CA . GLY B 1 372 ? -6.922 36.5 24.406 1 95.31 372 GLY B CA 1
ATOM 6226 C C . GLY B 1 372 ? -6.406 37.469 25.469 1 95.31 372 GLY B C 1
ATOM 6227 O O . GLY B 1 372 ? -7.02 37.594 26.531 1 95.31 372 GLY B O 1
ATOM 6228 N N . LYS B 1 373 ? -5.266 38.062 25.156 1 94.81 373 LYS B N 1
ATOM 6229 C CA . LYS B 1 373 ? -4.605 38.969 26.078 1 94.81 373 LYS B CA 1
ATOM 6230 C C . LYS B 1 373 ? -5.129 40.375 25.938 1 94.81 373 LYS B C 1
ATOM 6232 O O . LYS B 1 373 ? -5.484 40.812 24.828 1 94.81 373 LYS B O 1
ATOM 6237 N N . HIS B 1 374 ? -5.184 41.062 27.062 1 95.94 374 HIS B N 1
ATOM 6238 C CA . HIS B 1 374 ? -5.473 42.5 27.125 1 95.94 374 HIS B CA 1
ATOM 6239 C C . HIS B 1 374 ? -6.824 42.812 26.484 1 95.94 374 HIS B C 1
ATOM 6241 O O . HIS B 1 374 ? -6.961 43.781 25.766 1 95.94 374 HIS B O 1
ATOM 6247 N N . CYS B 1 375 ? -7.711 41.938 26.719 1 96.75 375 CYS B N 1
ATOM 6248 C CA . CYS B 1 375 ? -9.078 42.188 26.281 1 96.75 375 CYS B CA 1
ATOM 6249 C C . CYS B 1 375 ? -9.891 42.875 27.359 1 96.75 375 CYS B C 1
ATOM 6251 O O . CYS B 1 375 ? -9.477 42.906 28.531 1 96.75 375 CYS B O 1
ATOM 6253 N N . ARG B 1 376 ? -10.93 43.5 26.922 1 97.88 376 ARG B N 1
ATOM 6254 C CA . ARG B 1 376 ? -11.898 44.094 27.844 1 97.88 376 ARG B CA 1
ATOM 6255 C C . ARG B 1 376 ? -13.312 43.625 27.531 1 97.88 376 ARG B C 1
ATOM 6257 O O . ARG B 1 376 ? -13.883 43.969 26.5 1 97.88 376 ARG B O 1
ATOM 6264 N N . ILE B 1 377 ? -13.875 42.844 28.453 1 97.88 377 ILE B N 1
ATOM 6265 C CA . ILE B 1 377 ? -15.25 42.375 28.344 1 97.88 377 ILE B CA 1
ATOM 6266 C C . ILE B 1 377 ? -16.156 43.188 29.25 1 97.88 377 ILE B C 1
ATOM 6268 O O . ILE B 1 377 ? -16.234 42.938 30.453 1 97.88 377 ILE B O 1
ATOM 6272 N N . ASN B 1 378 ? -16.891 44.094 28.688 1 96.88 378 ASN B N 1
ATOM 6273 C CA . ASN B 1 378 ? -17.75 45 29.438 1 96.88 378 ASN B CA 1
ATOM 6274 C C . ASN B 1 378 ? -18.953 44.25 30.031 1 96.88 378 ASN B C 1
ATOM 6276 O O . ASN B 1 378 ? -19.156 43.062 29.766 1 96.88 378 ASN B O 1
ATOM 6280 N N . PRO B 1 379 ? -19.75 44.969 30.906 1 96.12 379 PRO B N 1
ATOM 6281 C CA . PRO B 1 379 ? -20.844 44.281 31.594 1 96.12 379 PRO B CA 1
ATOM 6282 C C . PRO B 1 379 ? -21.938 43.812 30.641 1 96.12 379 PRO B C 1
ATOM 6284 O O . PRO B 1 379 ? -22.125 44.406 29.578 1 96.12 379 PRO B O 1
ATOM 6287 N N . LEU B 1 380 ? -22.703 42.781 31.016 1 96.19 380 LEU B N 1
ATOM 6288 C CA . LEU B 1 380 ? -23.875 42.25 30.344 1 96.19 380 LEU B CA 1
ATOM 6289 C C . LEU B 1 380 ? -23.5 41.594 29.016 1 96.19 380 LEU B C 1
ATOM 6291 O O . LEU B 1 380 ? -24.172 41.75 28 1 96.19 380 LEU B O 1
ATOM 6295 N N . VAL B 1 381 ? -22.344 40.969 28.969 1 97.19 381 VAL B N 1
ATOM 6296 C CA . VAL B 1 381 ? -21.891 40.25 27.781 1 97.19 381 VAL B CA 1
ATOM 6297 C C . VAL B 1 381 ? -22.031 38.75 27.984 1 97.19 381 VAL B C 1
ATOM 6299 O O . VAL B 1 381 ? -21.797 38.25 29.094 1 97.19 381 VAL B O 1
ATOM 6302 N N . ARG B 1 382 ? -22.516 38.094 27.031 1 97.88 382 ARG B N 1
ATOM 6303 C CA . ARG B 1 382 ? -22.547 36.625 26.984 1 97.88 382 ARG B CA 1
ATOM 6304 C C . ARG B 1 382 ? -21.656 36.094 25.859 1 97.88 382 ARG B C 1
ATOM 6306 O O . ARG B 1 382 ? -21.922 36.344 24.688 1 97.88 382 ARG B O 1
ATOM 6313 N N . LEU B 1 383 ? -20.656 35.375 26.203 1 97.44 383 LEU B N 1
ATOM 6314 C CA . LEU B 1 383 ? -19.719 34.781 25.266 1 97.44 383 LEU B CA 1
ATOM 6315 C C . LEU B 1 383 ? -19.703 33.25 25.391 1 97.44 383 LEU B C 1
ATOM 6317 O O . LEU B 1 383 ? -19.422 32.719 26.469 1 97.44 383 LEU B O 1
ATOM 6321 N N . SER B 1 384 ? -20.078 32.562 24.359 1 97.56 384 SER B N 1
ATOM 6322 C CA . SER B 1 384 ? -20.141 31.109 24.422 1 97.56 384 SER B CA 1
ATOM 6323 C C . SER B 1 384 ? -19.453 30.484 23.203 1 97.56 384 SER B C 1
ATOM 6325 O O . SER B 1 384 ? -19.672 30.906 22.078 1 97.56 384 SER B O 1
ATOM 6327 N N . SER B 1 385 ? -18.656 29.453 23.5 1 96.5 385 SER B N 1
ATOM 6328 C CA . SER B 1 385 ? -18.016 28.641 22.469 1 96.5 385 SER B CA 1
ATOM 6329 C C . SER B 1 385 ? -17.328 29.516 21.422 1 96.5 385 SER B C 1
ATOM 6331 O O . SER B 1 385 ? -17.531 29.328 20.219 1 96.5 385 SER B O 1
ATOM 6333 N N . SER B 1 386 ? -16.547 30.484 21.875 1 96.94 386 SER B N 1
ATOM 6334 C CA . SER B 1 386 ? -15.977 31.469 20.969 1 96.94 386 SER B CA 1
ATOM 6335 C C . SER B 1 386 ? -14.508 31.703 21.266 1 96.94 386 SER B C 1
ATOM 6337 O O . SER B 1 386 ? -14.008 31.312 22.328 1 96.94 386 SER B O 1
ATOM 6339 N N . VAL B 1 387 ? -13.898 32.281 20.297 1 96.56 387 VAL B N 1
ATOM 6340 C CA . VAL B 1 387 ? -12.484 32.594 20.406 1 96.56 387 VAL B CA 1
ATOM 6341 C C . VAL B 1 387 ? -12.281 34.094 20.172 1 96.56 387 VAL B C 1
ATOM 6343 O O . VAL B 1 387 ? -12.672 34.625 19.125 1 96.56 387 VAL B O 1
ATOM 6346 N N . LEU B 1 388 ? -11.742 34.75 21.172 1 96 388 LEU B N 1
ATOM 6347 C CA . LEU B 1 388 ? -11.406 36.156 21.062 1 96 388 LEU B CA 1
ATOM 6348 C C . LEU B 1 388 ? -9.898 36.344 20.891 1 96 388 LEU B C 1
ATOM 6350 O O . LEU B 1 388 ? -9.117 35.781 21.656 1 96 388 LEU B O 1
ATOM 6354 N N . GLY B 1 389 ? -9.477 37.125 19.984 1 93.12 389 GLY B N 1
ATOM 6355 C CA . GLY B 1 389 ? -8.07 37.469 19.828 1 93.12 389 GLY B CA 1
ATOM 6356 C C . GLY B 1 389 ? -7.57 38.438 20.906 1 93.12 389 GLY B C 1
ATOM 6357 O O . GLY B 1 389 ? -8.234 38.625 21.922 1 93.12 389 GLY B O 1
ATOM 6358 N N . ASP B 1 390 ? -6.391 38.938 20.656 1 92.62 390 ASP B N 1
ATOM 6359 C CA . ASP B 1 390 ? -5.789 39.875 21.609 1 92.62 390 ASP B CA 1
ATOM 6360 C C . ASP B 1 390 ? -6.32 41.281 21.406 1 92.62 390 ASP B C 1
ATOM 6362 O O . ASP B 1 390 ? -6.715 41.656 20.297 1 92.62 390 ASP B O 1
ATOM 6366 N N . HIS B 1 391 ? -6.406 42.031 22.5 1 94 391 HIS B N 1
ATOM 6367 C CA . HIS B 1 391 ? -6.715 43.438 22.484 1 94 391 HIS B CA 1
ATOM 6368 C C . HIS B 1 391 ? -8.094 43.719 21.891 1 94 391 HIS B C 1
ATOM 6370 O O . HIS B 1 391 ? -8.281 44.625 21.109 1 94 391 HIS B O 1
ATOM 6376 N N . VAL B 1 392 ? -8.969 42.844 22.188 1 95.38 392 VAL B N 1
ATOM 6377 C CA . VAL B 1 392 ? -10.336 43 21.719 1 95.38 392 VAL B CA 1
ATOM 6378 C C . VAL B 1 392 ? -11.219 43.531 22.844 1 95.38 392 VAL B C 1
ATOM 6380 O O . VAL B 1 392 ? -11.078 43.125 24 1 95.38 392 VAL B O 1
ATOM 6383 N N . THR B 1 393 ? -12.078 44.438 22.5 1 97.44 393 THR B N 1
ATOM 6384 C CA . THR B 1 393 ? -13.055 44.969 23.438 1 97.44 393 THR B CA 1
ATOM 6385 C C . THR B 1 393 ? -14.469 44.594 23.031 1 97.44 393 THR B C 1
ATOM 6387 O O . THR B 1 393 ? -14.883 44.844 21.906 1 97.44 393 THR B O 1
ATOM 6390 N N . LEU B 1 394 ? -15.188 43.969 23.906 1 97.5 394 LEU B N 1
ATOM 6391 C CA . LEU B 1 394 ? -16.609 43.719 23.703 1 97.5 394 LEU B CA 1
ATOM 6392 C C . LEU B 1 394 ? -17.453 44.719 24.484 1 97.5 394 LEU B C 1
ATOM 6394 O O . LEU B 1 394 ? -17.422 44.719 25.719 1 97.5 394 LEU B O 1
ATOM 6398 N N . ALA B 1 395 ? -18.172 45.469 23.781 1 96.88 395 ALA B N 1
ATOM 6399 C CA . ALA B 1 395 ? -19.031 46.469 24.422 1 96.88 395 ALA B CA 1
ATOM 6400 C C . ALA B 1 395 ? -20.203 45.812 25.141 1 96.88 395 ALA B C 1
ATOM 6402 O O . ALA B 1 395 ? -20.438 44.594 24.984 1 96.88 395 ALA B O 1
ATOM 6403 N N . SER B 1 396 ? -20.875 46.688 25.922 1 96.94 396 SER B N 1
ATOM 6404 C CA . SER B 1 396 ? -21.922 46.156 26.812 1 96.94 396 SER B CA 1
ATOM 6405 C C . SER B 1 396 ? -23.094 45.625 26 1 96.94 396 SER B C 1
ATOM 6407 O O . SER B 1 396 ? -23.5 46.219 25 1 96.94 396 SER B O 1
ATOM 6409 N N . GLY B 1 397 ? -23.578 44.438 26.469 1 96.19 397 GLY B N 1
ATOM 6410 C CA . GLY B 1 397 ? -24.812 43.906 25.922 1 96.19 397 GLY B CA 1
ATOM 6411 C C . GLY B 1 397 ? -24.594 42.969 24.75 1 96.19 397 GLY B C 1
ATOM 6412 O O . GLY B 1 397 ? -25.562 42.531 24.109 1 96.19 397 GLY B O 1
ATOM 6413 N N . CYS B 1 398 ? -23.453 42.656 24.453 1 96.75 398 CYS B N 1
ATOM 6414 C CA . CYS B 1 398 ? -23.172 41.781 23.312 1 96.75 398 CYS B CA 1
ATOM 6415 C C . CYS B 1 398 ? -23.469 40.312 23.625 1 96.75 398 CYS B C 1
ATOM 6417 O O . CYS B 1 398 ? -23.266 39.906 24.766 1 96.75 398 CYS B O 1
ATOM 6419 N N . VAL B 1 399 ? -24.016 39.625 22.672 1 98.06 399 VAL B N 1
ATOM 6420 C CA . VAL B 1 399 ? -24.188 38.188 22.734 1 98.06 399 VAL B CA 1
ATOM 6421 C C . VAL B 1 399 ? -23.422 37.531 21.594 1 98.06 399 VAL B C 1
ATOM 6423 O O . VAL B 1 399 ? -23.781 37.688 20.422 1 98.06 399 VAL B O 1
ATOM 6426 N N . ILE B 1 400 ? -22.406 36.781 21.922 1 97.81 400 ILE B N 1
ATOM 6427 C CA . ILE B 1 400 ? -21.531 36.188 20.906 1 97.81 400 ILE B CA 1
ATOM 6428 C C . ILE B 1 400 ? -21.5 34.656 21.094 1 97.81 400 ILE B C 1
ATOM 6430 O O . ILE B 1 400 ? -21.219 34.188 22.188 1 97.81 400 ILE B O 1
ATOM 6434 N N . GLU B 1 401 ? -21.781 33.969 20.062 1 97.38 401 GLU B N 1
ATOM 6435 C CA . GLU B 1 401 ? -21.828 32.5 20.109 1 97.38 401 GLU B CA 1
ATOM 6436 C C . GLU B 1 401 ? -21.078 31.891 18.922 1 97.38 401 GLU B C 1
ATOM 6438 O O . GLU B 1 401 ? -21.266 32.344 17.781 1 97.38 401 GLU B O 1
ATOM 6443 N N . ASN B 1 402 ? -20.266 30.891 19.219 1 96.56 402 ASN B N 1
ATOM 6444 C CA . ASN B 1 402 ? -19.594 30.109 18.172 1 96.56 402 ASN B CA 1
ATOM 6445 C C . ASN B 1 402 ? -18.953 31 17.125 1 96.56 402 ASN B C 1
ATOM 6447 O O . ASN B 1 402 ? -19.203 30.859 15.93 1 96.56 402 ASN B O 1
ATOM 6451 N N . SER B 1 403 ? -18.078 31.922 17.562 1 96.56 403 SER B N 1
ATOM 6452 C CA . SER B 1 403 ? -17.547 32.906 16.641 1 96.56 403 SER B CA 1
ATOM 6453 C C . SER B 1 403 ? -16.078 33.188 16.938 1 96.56 403 SER B C 1
ATOM 6455 O O . SER B 1 403 ? -15.609 33 18.062 1 96.56 403 SER B O 1
ATOM 6457 N N . LEU B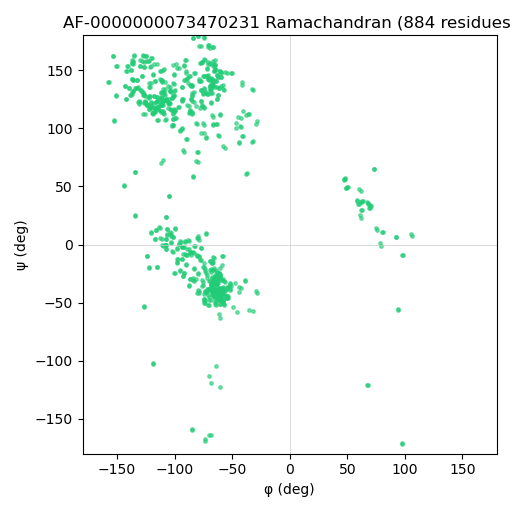 1 404 ? -15.43 33.5 15.914 1 95.38 404 LEU B N 1
ATOM 6458 C CA . LEU B 1 404 ? -14.047 33.969 16.016 1 95.38 404 LEU B CA 1
ATOM 6459 C C . LEU B 1 404 ? -13.961 35.469 15.875 1 95.38 404 LEU B C 1
ATOM 6461 O O . LEU B 1 404 ? -14.281 36.031 14.82 1 95.38 404 LEU B O 1
ATOM 6465 N N . ILE B 1 405 ? -13.531 36.094 16.953 1 95.25 405 ILE B N 1
ATOM 6466 C CA . ILE B 1 405 ? -13.578 37.562 17.016 1 95.25 405 ILE B CA 1
ATOM 6467 C C . ILE B 1 405 ? -12.156 38.125 17.125 1 95.25 405 ILE B C 1
ATOM 6469 O O . ILE B 1 405 ? -11.508 37.969 18.172 1 95.25 405 ILE B O 1
ATOM 6473 N N . LEU B 1 406 ? -11.688 38.844 16.141 1 92.5 406 LEU B N 1
ATOM 6474 C CA . LEU B 1 406 ? -10.344 39.406 16.156 1 92.5 406 LEU B CA 1
ATOM 6475 C C . LEU B 1 406 ? -10.391 40.938 16.141 1 92.5 406 LEU B C 1
ATOM 6477 O O . LEU B 1 406 ? -9.359 41.594 16.016 1 92.5 406 LEU B O 1
ATOM 6481 N N . ALA B 1 407 ? -11.625 41.438 16.219 1 92.44 407 ALA B N 1
ATOM 6482 C CA . ALA B 1 407 ? -11.828 42.906 16.281 1 92.44 407 ALA B CA 1
ATOM 6483 C C . ALA B 1 407 ? -12.883 43.25 17.328 1 92.44 407 ALA B C 1
ATOM 6485 O O . ALA B 1 407 ? -13.742 42.438 17.656 1 92.44 407 ALA B O 1
ATOM 6486 N N . SER B 1 408 ? -12.805 44.438 17.812 1 95.25 408 SER B N 1
ATOM 6487 C CA . SER B 1 408 ? -13.719 44.906 18.859 1 95.25 408 SER B CA 1
ATOM 6488 C C . SER B 1 408 ? -15.156 44.969 18.359 1 95.25 408 SER B C 1
ATOM 6490 O O . SER B 1 408 ? -15.391 45.219 17.172 1 95.25 408 SER B O 1
ATOM 6492 N N . VAL B 1 409 ? -16.047 44.781 19.25 1 96 409 VAL B N 1
ATOM 6493 C CA . VAL B 1 409 ? -17.453 44.688 18.906 1 96 409 VAL B CA 1
ATOM 6494 C C . VAL B 1 409 ? -18.234 45.781 19.641 1 96 409 VAL B C 1
ATOM 6496 O O . VAL B 1 409 ? -18.031 46 20.828 1 96 409 VAL B O 1
ATOM 6499 N N . GLU B 1 410 ? -19.156 46.375 18.938 1 94.06 410 GLU B N 1
ATOM 6500 C CA . GLU B 1 410 ? -19.938 47.5 19.469 1 94.06 410 GLU B CA 1
ATOM 6501 C C . GLU B 1 410 ? -21.062 46.969 20.375 1 94.06 410 GLU B C 1
ATOM 6503 O O . GLU B 1 410 ? -21.25 45.781 20.5 1 94.06 410 GLU B O 1
ATOM 6508 N N . ARG B 1 411 ? -21.844 48 20.922 1 95.12 411 ARG B N 1
ATOM 6509 C CA . ARG B 1 411 ? -22.828 47.719 21.953 1 95.12 411 ARG B CA 1
ATOM 6510 C C . ARG B 1 411 ? -24 46.938 21.391 1 95.12 411 ARG B C 1
ATOM 6512 O O . ARG B 1 411 ? -24.422 47.156 20.25 1 95.12 411 ARG B O 1
ATOM 6519 N N . LYS B 1 412 ? -24.516 46 22.156 1 96.38 412 LYS B N 1
ATOM 6520 C CA . LYS B 1 412 ? -25.781 45.312 21.953 1 96.38 412 LYS B CA 1
ATOM 6521 C C . LYS B 1 412 ? -25.797 44.562 20.625 1 96.38 412 LYS B C 1
ATOM 6523 O O . LYS B 1 412 ? -26.797 44.562 19.922 1 96.38 412 LYS B O 1
ATOM 6528 N N . CYS B 1 413 ? -24.672 44.031 20.234 1 96.5 413 CYS B N 1
ATOM 6529 C CA . CYS B 1 413 ? -24.594 43.219 19.031 1 96.5 413 CYS B CA 1
ATOM 6530 C C . CYS B 1 413 ? -24.797 41.75 19.328 1 96.5 413 CYS B C 1
ATOM 6532 O O . 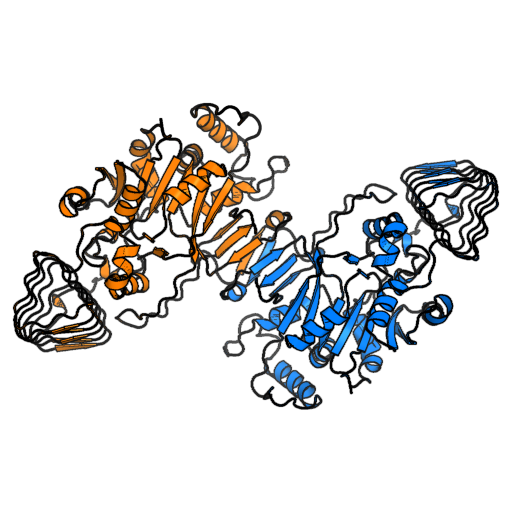CYS B 1 413 ? -24.375 41.281 20.391 1 96.5 413 CYS B O 1
ATOM 6534 N N . VAL B 1 414 ? -25.5 41.094 18.438 1 97.69 414 VAL B N 1
ATOM 6535 C CA . VAL B 1 414 ? -25.641 39.656 18.5 1 97.69 414 VAL B CA 1
ATOM 6536 C C . VAL B 1 414 ? -24.875 39 17.344 1 97.69 414 VAL B C 1
ATOM 6538 O O . VAL B 1 414 ? -25.188 39.25 16.172 1 97.69 414 VAL B O 1
ATOM 6541 N N . ILE B 1 415 ? -23.828 38.219 17.656 1 97 415 ILE B N 1
ATOM 6542 C CA . ILE B 1 415 ? -22.953 37.594 16.641 1 97 415 ILE B CA 1
ATOM 6543 C C . ILE B 1 415 ? -22.953 36.094 16.812 1 97 415 ILE B C 1
ATOM 6545 O O . ILE B 1 415 ? -22.531 35.562 17.844 1 97 415 ILE B O 1
ATOM 6549 N N . LYS B 1 416 ? -23.438 35.406 15.797 1 96.75 416 LYS B N 1
ATOM 6550 C CA . LYS B 1 416 ? -23.516 33.938 15.844 1 96.75 416 LYS B CA 1
ATOM 6551 C C . LYS B 1 416 ? -22.828 33.312 14.633 1 96.75 416 LYS B C 1
ATOM 6553 O O . LYS B 1 416 ? -23.172 33.625 13.484 1 96.75 416 LYS B O 1
ATOM 6558 N N . ASN B 1 417 ? -21.844 32.469 14.938 1 95.94 417 ASN B N 1
ATOM 6559 C CA . ASN B 1 417 ? -21.188 31.688 13.891 1 95.94 417 ASN B CA 1
ATOM 6560 C C . ASN B 1 417 ? -20.5 32.594 12.875 1 95.94 417 ASN B C 1
ATOM 6562 O O . ASN B 1 417 ? -20.672 32.438 11.664 1 95.94 417 ASN B O 1
ATOM 6566 N N . CYS B 1 418 ? -19.766 33.594 13.367 1 95.31 418 CYS B N 1
ATOM 6567 C CA . CYS B 1 418 ? -19.141 34.562 12.477 1 95.31 418 CYS B CA 1
ATOM 6568 C C . CYS B 1 418 ? -17.641 34.656 12.719 1 95.31 418 CYS B C 1
ATOM 6570 O O . CYS B 1 418 ? -17.141 34.188 13.75 1 95.31 418 CYS B O 1
ATOM 6572 N N . ILE B 1 419 ? -17.016 35.125 11.719 1 93.94 419 ILE B N 1
ATOM 6573 C CA . ILE B 1 419 ? -15.625 35.531 11.836 1 93.94 419 ILE B CA 1
ATOM 6574 C C . ILE B 1 419 ? -15.539 37.062 11.688 1 93.94 419 ILE B C 1
ATOM 6576 O O . ILE B 1 419 ? -15.961 37.625 10.68 1 93.94 419 ILE B O 1
ATOM 6580 N N . VAL B 1 420 ? -15.039 37.688 12.727 1 93.75 420 VAL B N 1
ATOM 6581 C CA . VAL B 1 420 ? -14.961 39.125 12.711 1 93.75 420 VAL B CA 1
ATOM 6582 C C . VAL B 1 420 ? -13.5 39.562 12.734 1 93.75 420 VAL B C 1
ATOM 6584 O O . VAL B 1 420 ? -12.773 39.281 13.688 1 93.75 420 VAL B O 1
ATOM 6587 N N . THR B 1 421 ? -13.047 40.25 11.719 1 91.62 421 THR B N 1
ATOM 6588 C CA . THR B 1 421 ? -11.656 40.688 11.656 1 91.62 421 THR B CA 1
ATOM 6589 C C . THR B 1 421 ? -11.578 42.219 11.484 1 91.62 421 THR B C 1
ATOM 6591 O O . THR B 1 421 ? -10.5 42.781 11.586 1 91.62 421 THR B O 1
ATOM 6594 N N . ASP B 1 422 ? -12.672 42.844 11.227 1 90.5 422 ASP B N 1
ATOM 6595 C CA . ASP B 1 422 ? -12.734 44.312 11.047 1 90.5 422 ASP B CA 1
ATOM 6596 C C . ASP B 1 422 ? -13.859 44.906 11.883 1 90.5 422 ASP B C 1
ATOM 6598 O O . ASP B 1 422 ? -15.039 44.656 11.648 1 90.5 422 ASP B O 1
ATOM 6602 N N . SER B 1 423 ? -13.539 45.812 12.703 1 89 423 SER B N 1
ATOM 6603 C CA . SER B 1 423 ? -14.5 46.438 13.609 1 89 423 SER B CA 1
ATOM 6604 C C . SER B 1 423 ? -15.43 47.375 12.867 1 89 423 SER B C 1
ATOM 6606 O O . SER B 1 423 ? -16.547 47.656 13.32 1 89 423 SER B O 1
ATOM 6608 N N . ASN B 1 424 ? -14.945 47.875 11.719 1 88.75 424 ASN B N 1
ATOM 6609 C CA . ASN B 1 424 ? -15.734 48.844 10.961 1 88.75 424 ASN B CA 1
ATOM 6610 C C . ASN B 1 424 ? -16.969 48.188 10.336 1 88.75 424 ASN B C 1
ATOM 6612 O O . ASN B 1 424 ? -17.891 48.906 9.922 1 88.75 424 ASN B O 1
ATOM 6616 N N . LYS B 1 425 ? -16.938 47 10.344 1 88.44 425 LYS B N 1
ATOM 6617 C CA . LYS B 1 425 ? -18.047 46.281 9.711 1 88.44 425 LYS B CA 1
ATOM 6618 C C . LYS B 1 425 ? -19.141 45.969 10.727 1 88.44 425 LYS B C 1
ATOM 6620 O O . LYS B 1 425 ? -20.203 45.438 10.367 1 88.44 425 LYS B O 1
ATOM 6625 N N . ILE B 1 426 ? -18.969 46.312 11.969 1 91.38 426 ILE B N 1
ATOM 6626 C CA . ILE B 1 426 ? -19.922 46.031 13.031 1 91.38 426 ILE B CA 1
ATOM 6627 C C . ILE B 1 426 ? -20.672 47.281 13.43 1 91.38 426 ILE B C 1
ATOM 6629 O O . ILE B 1 426 ? -20.047 48.312 13.742 1 91.38 426 ILE B O 1
ATOM 6633 N N . GLU B 1 427 ? -21.922 47.219 13.398 1 92.88 427 GLU B N 1
ATOM 6634 C CA . GLU B 1 427 ? -22.781 48.312 13.805 1 92.88 427 GLU B CA 1
ATOM 6635 C C . GLU B 1 427 ? -23.5 48 15.109 1 92.88 427 GLU B C 1
ATOM 6637 O O . GLU B 1 427 ? -23.859 46.844 15.367 1 92.88 427 GLU B O 1
ATOM 6642 N N . GLU B 1 428 ? -23.766 49.125 15.82 1 94.25 428 GLU B N 1
ATOM 6643 C CA . GLU B 1 428 ? -24.391 48.969 17.125 1 94.25 428 GLU B CA 1
ATOM 6644 C C . GLU B 1 428 ? -25.797 48.375 17 1 94.25 428 GLU B C 1
ATOM 6646 O O . GLU B 1 428 ? -26.547 48.719 16.109 1 94.25 428 GLU B O 1
ATOM 6651 N N . GLY B 1 429 ? -26.062 47.438 17.859 1 94.62 429 GLY B N 1
ATOM 6652 C CA . GLY B 1 429 ? -27.391 46.875 17.969 1 94.62 429 GLY B CA 1
ATOM 6653 C C . GLY B 1 429 ? -27.734 45.938 16.844 1 94.62 429 GLY B C 1
ATOM 6654 O O . GLY B 1 429 ? -28.891 45.5 16.719 1 94.62 429 GLY B O 1
ATOM 6655 N N . LYS B 1 430 ? -26.828 45.5 16.078 1 95.19 430 LYS B N 1
ATOM 6656 C CA . LYS B 1 430 ? -27.109 44.688 14.914 1 95.19 430 LYS B CA 1
ATOM 6657 C C . LYS B 1 430 ? -26.844 43.219 15.211 1 95.19 430 LYS B C 1
ATOM 6659 O O . LYS B 1 430 ? -26.062 42.875 16.125 1 95.19 430 LYS B O 1
ATOM 6664 N N . THR B 1 431 ? -27.531 42.375 14.461 1 96.44 431 THR B N 1
ATOM 6665 C CA . THR B 1 431 ? -27.375 40.906 14.555 1 96.44 431 THR B CA 1
ATOM 6666 C C . THR B 1 431 ? -26.656 40.375 13.32 1 96.44 431 THR B C 1
ATOM 6668 O O . THR B 1 431 ? -27.031 40.688 12.188 1 96.44 431 THR B O 1
ATOM 6671 N N . TYR B 1 432 ? -25.609 39.594 13.469 1 95.75 432 TYR B N 1
ATOM 6672 C CA . TYR B 1 432 ? -24.844 38.938 12.398 1 95.75 432 TYR B CA 1
ATOM 6673 C C . TYR B 1 432 ? -24.844 37.438 12.578 1 95.75 432 TYR B C 1
ATOM 6675 O O . TYR B 1 432 ? -24.688 36.906 13.695 1 95.75 432 TYR B O 1
ATOM 6683 N N . SER B 1 433 ? -25.062 36.656 11.461 1 94.69 433 SER B N 1
ATOM 6684 C CA . SER B 1 433 ? -25.078 35.219 11.531 1 94.69 433 SER B CA 1
ATOM 6685 C C . SER B 1 433 ? -24.422 34.594 10.305 1 94.69 433 SER B C 1
ATOM 6687 O O . SER B 1 433 ? -24.812 34.875 9.172 1 94.69 433 SER B O 1
ATOM 6689 N N . GLY B 1 434 ? -23.438 33.75 10.562 1 92.5 434 GLY B N 1
ATOM 6690 C CA . GLY B 1 434 ? -22.828 32.938 9.516 1 92.5 434 GLY B CA 1
ATOM 6691 C C . GLY B 1 434 ? -22.062 33.781 8.5 1 92.5 434 GLY B C 1
ATOM 6692 O O . GLY B 1 434 ? -22.078 33.469 7.305 1 92.5 434 GLY B O 1
ATOM 6693 N N . GLU B 1 435 ? -21.375 34.875 8.945 1 91.88 435 GLU B N 1
ATOM 6694 C CA . GLU B 1 435 ? -20.719 35.781 8.031 1 91.88 435 GLU B CA 1
ATOM 6695 C C . GLU B 1 435 ? -19.25 35.969 8.406 1 91.88 435 GLU B C 1
ATOM 6697 O O . GLU B 1 435 ? -18.844 35.656 9.531 1 91.88 435 GLU B O 1
ATOM 6702 N N . VAL B 1 436 ? -18.531 36.281 7.363 1 90.19 436 VAL B N 1
ATOM 6703 C CA . VAL B 1 436 ? -17.172 36.781 7.59 1 90.19 436 VAL B CA 1
ATOM 6704 C C . VAL B 1 436 ? -17.141 38.281 7.453 1 90.19 436 VAL B C 1
ATOM 6706 O O . VAL B 1 436 ? -17.391 38.812 6.371 1 90.19 436 VAL B O 1
ATOM 6709 N N . LEU B 1 437 ? -17 38.938 8.539 1 90.81 437 LEU B N 1
ATOM 6710 C CA . LEU B 1 437 ? -16.969 40.406 8.578 1 90.81 437 LEU B CA 1
ATOM 6711 C C . LEU B 1 437 ? -15.547 40.938 8.477 1 90.81 437 LEU B C 1
ATOM 6713 O O . LEU B 1 437 ? -14.891 41.156 9.492 1 90.81 437 LEU B O 1
ATOM 6717 N N . GLU B 1 438 ? -15.023 40.969 7.25 1 85.12 438 GLU B N 1
ATOM 6718 C CA . GLU B 1 438 ? -13.656 41.406 6.953 1 85.12 438 GLU B CA 1
ATOM 6719 C C . GLU B 1 438 ? -13.648 42.656 6.102 1 85.12 438 GLU B C 1
ATOM 6721 O O . GLU B 1 438 ? -14.68 43.062 5.555 1 85.12 438 GLU B O 1
ATOM 6726 N N . ALA B 1 439 ? -12.469 43.406 6.246 1 67.56 439 ALA B N 1
ATOM 6727 C CA . ALA B 1 439 ? -12.359 44.625 5.414 1 67.56 439 ALA B CA 1
ATOM 6728 C C . ALA B 1 439 ? -12.414 44.25 3.932 1 67.56 439 ALA B C 1
ATOM 6730 O O . ALA B 1 439 ? -11.922 43.188 3.52 1 67.56 439 ALA B O 1
ATOM 6731 N N . THR B 1 440 ? -13.492 44.625 3.158 1 56.78 440 THR B N 1
ATOM 6732 C CA . THR B 1 440 ? -13.578 44.438 1.718 1 56.78 440 THR B CA 1
ATOM 6733 C C . THR B 1 440 ? -12.258 44.781 1.039 1 56.78 440 THR B C 1
ATOM 6735 O O . THR B 1 440 ? -11.703 45.844 1.274 1 56.78 440 THR B O 1
ATOM 6738 N N . GLN B 1 441 ? -11.5 43.906 0.699 1 48.09 441 GLN B N 1
ATOM 6739 C CA . GLN B 1 441 ? -10.406 44.281 -0.197 1 48.09 441 GLN B CA 1
ATOM 6740 C C . GLN B 1 441 ? -10.93 44.906 -1.476 1 48.09 441 GLN B C 1
ATOM 6742 O O . GLN B 1 441 ? -11.75 44.344 -2.186 1 48.09 441 GLN B O 1
ATOM 6747 N N . ASP B 1 442 ? -11.219 46.188 -1.538 1 38.75 442 ASP B N 1
ATOM 6748 C CA . ASP B 1 442 ? -11.406 46.812 -2.84 1 38.75 442 ASP B CA 1
ATOM 6749 C C . ASP B 1 442 ? -10.344 46.375 -3.832 1 38.75 442 ASP B C 1
ATOM 6751 O O . ASP B 1 442 ? -9.148 46.562 -3.604 1 38.75 442 ASP B O 1
ATOM 6755 N N . PHE B 1 443 ? -10.531 45.406 -4.465 1 31.47 443 PHE B N 1
ATOM 6756 C CA . PHE B 1 443 ? -9.773 45.281 -5.699 1 31.47 443 PHE B CA 1
ATOM 6757 C C . PHE B 1 443 ? -10.102 46.406 -6.66 1 31.47 443 PHE B C 1
ATOM 6759 O O . PHE B 1 443 ? -11.25 46.562 -7.07 1 31.47 443 PHE B O 1
ATOM 6766 N N . ALA B 1 444 ? -9.406 47.562 -6.758 1 24.39 444 ALA B N 1
ATOM 6767 C CA . ALA B 1 444 ? -9.25 48.25 -8.031 1 24.39 444 ALA B CA 1
ATOM 6768 C C . ALA B 1 444 ? -8.539 47.375 -9.055 1 24.39 444 ALA B C 1
ATOM 6770 O O . ALA B 1 444 ? -7.582 46.688 -8.719 1 24.39 444 ALA B O 1
#

InterPro domains:
  IPR005835 Nucleotidyl transferase domain [PF00483] (7-145)
  IPR029044 Nucleotide-diphospho-sugar transferases [G3DSA:3.90.550.10] (1-331)
  IPR029044 Nucleotide-diphospho-sugar transferases [SSF53448] (6-407)
  IPR051960 Eukaryotic Initiation Factor 2B Subunit Gamma [PTHR45989] (2-438)

Solvent-accessible surface area (backbone atoms only — not comparable to full-atom values): 46309 Å² total; per-residue (Å²): 124,84,85,53,64,44,40,37,34,49,38,48,59,66,36,85,62,33,46,80,65,28,73,85,37,56,44,32,59,38,68,48,53,74,38,39,30,37,51,37,37,50,48,50,42,37,74,56,64,42,54,55,34,36,35,35,28,31,71,89,42,59,67,67,58,64,47,41,34,74,75,68,68,51,80,44,45,75,46,78,40,74,34,79,59,86,80,66,57,32,65,34,41,48,49,45,75,43,38,76,72,59,65,73,54,96,41,61,29,35,36,40,32,40,21,43,31,45,42,52,70,58,55,52,59,52,54,48,52,31,59,76,68,63,38,37,28,30,37,35,28,23,55,55,75,84,75,90,64,79,54,53,25,63,88,72,80,82,78,75,55,55,30,37,36,26,26,33,54,92,77,32,34,41,63,45,54,45,45,21,90,76,54,69,68,50,45,78,40,56,40,74,73,39,75,39,82,54,35,31,34,38,24,36,38,38,32,80,56,53,33,37,39,28,27,37,64,58,50,49,45,54,55,28,75,85,33,93,36,48,82,40,38,30,42,72,71,41,41,46,36,50,53,36,52,45,42,68,62,71,80,75,69,84,76,64,63,70,84,64,41,73,68,50,64,64,56,53,49,46,49,49,49,60,51,54,63,74,45,78,75,56,88,80,67,68,80,88,68,82,70,55,61,41,40,31,50,44,75,41,87,64,61,49,45,58,48,62,35,52,50,45,39,43,43,50,39,74,42,28,75,79,43,40,66,58,44,50,58,98,56,86,78,54,59,62,24,85,62,31,44,69,37,87,68,31,45,66,41,88,63,31,32,35,13,44,56,15,39,37,31,44,59,18,40,38,34,54,23,32,36,13,32,44,20,39,38,34,42,47,22,39,39,31,49,27,40,36,38,55,64,24,40,37,31,43,45,20,37,38,33,38,23,41,34,53,32,41,42,46,39,39,20,35,38,35,24,21,32,35,53,30,41,87,72,53,54,68,59,37,76,49,67,45,36,69,37,57,75,77,75,77,78,130,124,83,83,52,63,44,41,36,35,51,40,50,60,65,36,85,62,34,46,81,66,28,72,85,38,55,44,34,60,37,68,50,54,73,36,40,30,36,51,38,36,51,48,49,42,35,73,56,64,42,55,54,35,36,34,34,27,34,68,89,42,58,66,66,57,64,46,41,34,73,75,68,69,52,79,44,45,76,47,76,39,74,36,79,58,88,78,64,57,32,64,35,40,48,49,44,74,43,37,75,72,58,64,74,54,94,43,61,29,36,36,41,32,39,21,42,31,45,41,51,71,58,55,52,58,53,52,48,50,30,59,77,69,64,40,36,31,31,37,36,27,24,55,53,73,85,75,89,66,79,54,52,26,60,90,71,81,80,78,75,54,54,31,40,37,26,26,33,52,92,78,32,34,42,62,44,53,43,45,20,90,76,52,69,66,48,45,78,40,57,39,75,74,38,74,39,81,52,36,32,35,38,25,37,38,41,33,80,56,53,33,36,39,27,26,37,62,57,51,50,45,53,57,29,75,84,33,92,38,49,83,41,37,31,44,73,73,41,44,45,36,50,54,36,52,46,45,68,62,70,80,76,71,84,75,66,64,71,84,65,42,74,67,51,64,63,56,53,50,48,49,48,47,58,48,54,63,74,45,78,74,57,87,81,66,70,81,86,69,82,70,56,61,41,40,31,51,44,76,42,87,66,62,51,44,58,48,62,35,51,50,46,40,43,43,49,41,74,41,28,74,79,43,39,65,59,43,49,58,97,56,86,76,54,61,63,24,85,60,31,44,70,37,86,67,30,45,67,40,88,65,31,33,34,11,45,56,15,38,37,33,44,56,18,40,40,33,54,24,32,35,14,32,46,20,37,38,33,40,46,21,40,38,32,50,27,39,37,38,57,64,25,38,39,31,43,45,20,38,37,33,39,24,40,34,54,33,42,40,45,39,38,21,36,38,34,25,22,33,34,53,28,43,87,72,54,52,69,60,38,76,48,68,45,36,69,38,56,76,75,76,77,77,128

Nearest PDB structures (foldseek):
  8tqo-assembly1_A  TM=7.260E-01  e=2.521E-18  Homo sapiens
  7d46-assembly1_I  TM=7.353E-01  e=7.852E-17  Homo sapiens
  6o85-assembly1_B  TM=7.012E-01  e=1.233E-17  Homo sapiens
  6ezo-assembly1_J  TM=7.003E-01  e=5.862E-16  Homo sapiens
  6o81-assembly1_B  TM=6.493E-01  e=4.626E-17  Homo sapiens

Secondary structure (DSSP, 8-state):
----EEEEEEE----GGGHHHHTTS-GGGSEETTEETTHHHHHHHHHTT-SEEEEEEETT-HHHHHTHHHHHT--SEEEEEEE--TT---HHHHHHHTHHHHTTS--SEEEEEETTEEE---HHHHHHHHHHTT-SEEEEEEEPP------SSS-----PPPPEEEEETTT-BEEEEE-GGG--SEEEEEGGGG-SSSPEEEESSEEEEEEEEEEHHHHHHHH-TTSTTTT---IIIIIHHHHHHGGG--SS-----STTTTS-HHHHHHHHHHHHTTS---TT--TTS-----EEEEE--S-EEE--SHHHHHHHHHHHHHHHHHHSTT----SB-TT-EE-TT-EE-TT-EE-TT-EE-SS-EEES-EE-TT-EE-SS-EEES-EE-TT-EE-TT-EEES-EE-S-B-TT-EEES-EE--GGG--TT-EEES-EE-------/----EEEEEEE----GGGHHHHTTS-GGGSEETTEETTHHHHHHHHHTT-SEEEEEEETT-HHHHHTHHHHHT--SEEEEEEE--TT---HHHHHHHTHHHHTT---SEEEEEETTEEE---HHHHHHHHHHTT-SEEEEEEEPP------SSS-----PPPPEEEEETTT-BEEEEE-GGG--SEEEEEGGGG-SSSPEEEESSEEEEEEEEEEHHHHHHHH-TTSTTTT---IIIIIHHHHHHGGG--SS-----STTTTS-HHHHHHHHHHHHHHS---TT--TTS-----EEEEE--S-EEE--SHHHHHHHHHHHHHHHHHHSTT----SB-TT-EE-TT-EE-TT-EE-TT-EE-SS-EEES-EE-TT-EE-SS-EEES-EE-TT-EEPTT-EEES-EE-S-B-TT-EEES-EE--GGG--TT-EEES-EE-------

pLDDT: mean 84.72, std 18.46, range [23.98, 98.56]

Foldseek 3Di:
DPQDAAEEEEQAAQLPQPNLQRVPPGQQQFDQQAGGLQVLVLLLCVLLPAQEHEYEHEPPCQVVVQCRCVVAVRRHHYDYHYDYCPVPFAPLRSCLVCVVVVVVDPGFKYKYAYSQKFFLDNVNVQVVCCVVVVAQKEFEKEFADDFPDDAFFADDPDDQFAKKWKAFPPFQFTQAIAHSVGDDDDDDDDCLSVPDPTDMDIDRRMHGLRIMMHTPLLVCLCNDCLHPNNPPRYCRHPVVRVLSNQQRPPVPDPDQDDDVNPPDPVSVLVSSVVSVVVPDPPPPPPSPDPHRGTYGYDYDHGDIFGCSHSRRSLRSNLCVLVCVCSSNPPDPDDQAHPQEAEDPQEAADPLEGAYHLEYADHQEYAESERHYYNEYEDHQEYHYSEYEYYHEYEAHQEYAYSEYHDHHAAENEYEESEYANDRVQHDHNYYYHNHYHGDPPPDD/DPQDAAEEEEQAAQLPQPNLQRVPPGQLQFDQQAGGLQVLVLLLCVLLPAQEHEYEHEPPCQVVVQCRCVVAVRRHHYDYHYDYCPVPFAPLRSCLVCVVVVVVDPGFKYKYAYSQKFFLDNVNVQVVCCVVVVAQKEFEKEFADDFPDDAFFADDPDDQFAKKWKAFPPQQFTQAIAHSVGDDDDDDDDVLSVPDPTDMDIDRRMHGLRIMMHTPLLVCLCNDCLHPNNPPRYCRHPVVRVLSNQQRPPVPDPDQDDDPNPPPPVSVLVSSLVSVVVPDPPPPPPSPDDHRGTYGYDYDHGDIFGCSHSRRSLRSNLCVLVCVCSSNPPDPDDQADPQEAEDPQEAADPLEGAYHLEYADHQEYAESERHYYNEYEYHQEYHYSEYEYYPEYEAHQEYAYSEYADHYAAENEYEESEYENDRVQHDHNYYYHNHYHGDPPPDD

Organism: Scylla paramamosain (NCBI:txid85552)